Protein AF-0000000075104545 (afdb_homodimer)

InterPro domains:
  IPR007632 Anoctamin [PTHR12308] (61-708)
  IPR049452 Anoctamin, transmembrane domain [PF04547] (232-702)

Sequence (1472 aa):
MQIGALSKVEAEFDFAIILKPSRSDEQAVVGNTDRHRPSVAPPLTTNLKGFYKKNPLQGTTELLRRLHNAGLETKRIRSLDGKQLLVKVKAPQAVLEFGAEQMKLKKQRRGDLMWIEFSSSLRATFVDFDTTDDSCGVMQFLDKDKQSIVYHLLTSDDGGAGLNDHNDLFVAMVEHMMPLHKANLEHLRHSWVCYWRPPRGVASSACWVSRQVSCLGRLFGDCLTQPLDDVATYFGEKVAFYFAWVEMYTKWLVAPVVVGIFLFVQQVQSASLDQPLAPVYALFMAIWASLFLVAWRRRANSLAYRWGVLGYEEDDEVLRPAFRTSATSGLTWKRWLKYTVTWSIVVGCIALVLTIMFAAFTARDRLEDESVSIQNNVTATLQDHELTLSTLSSIHDVLTPRFWFYCLVMPMLYGLCIPVFDIAFTWVATTMTTWENHATESAHQSALILKVFPFRCIHVFATLYYYAFAAQNNLLRVAIQLATFMLSGQMWNNVVKTGLPLLRRRYQLHRKRQATSKLLETDVRHLGGGVAAGGTKGLSSVTARANHQCLRLEHATSEVWDECNMYPYDTFEDYTEMLIQFGYVSFFSIAFPLAPLLAFVNNVVSLRVDAFKLCHTTQRPRADKASGIGIWFPVLQMMSVVAVITNCLHVAFTTTQIEQYVPAISPSTKVWVVFVAEHVVVAMQLWIAFVVPAMTPDIAAKARLERAFAKRATASLVTSFHRSSCHDASDVELVIMQIGALSKVEAEFDFAIILKPSRSDEQAVVGNTDRHRPSVAPPLTTNLKGFYKKNPLQGTTELLRRLHNAGLETKRIRSLDGKQLLVKVKAPQAVLEFGAEQMKLKKQRRGDLMWIEFSSSLRATFVDFDTTDDSCGVMQFLDKDKQSIVYHLLTSDDGGAGLNDHNDLFVAMVEHMMPLHKANLEHLRHSWVCYWRPPRGVASSACWVSRQVSCLGRLFGDCLTQPLDDVATYFGEKVAFYFAWVEMYTKWLVAPVVVGIFLFVQQVQSASLDQPLAPVYALFMAIWASLFLVAWRRRANSLAYRWGVLGYEEDDEVLRPAFRTSATSGLTWKRWLKYTVTWSIVVGCIALVLTIMFAAFTARDRLEDESVSIQNNVTATLQDHELTLSTLSSIHDVLTPRFWFYCLVMPMLYGLCIPVFDIAFTWVATTMTTWENHATESAHQSALILKVFPFRCIHVFATLYYYAFAAQNNLLRVAIQLATFMLSGQMWNNVVKTGLPLLRRRYQLHRKRQATSKLLETDVRHLGGGVAAGGTKGLSSVTARANHQCLRLEHATSEVWDECNMYPYDTFEDYTEMLIQFGYVSFFSIAFPLAPLLAFVNNVVSLRVDAFKLCHTTQRPRADKASGIGIWFPVLQMMSVVAVITNCLHVAFTTTQIEQYVPAISPSTKVWVVFVAEHVVVAMQLWIAFVVPAMTPDIAAKARLERAFAKRATASLVTSFHRSSCHDASDVELVI

Radius of gyration: 41.18 Å; Cα contacts (8 Å, |Δi|>4): 1556; chains: 2; bounding box: 116×154×103 Å

Foldseek 3Di:
DPPPQPPPVNQQFWKKFKWDFDPPDPPPVPDPPPPPPDLPDPPPDPQVLVVCLVPVPSLVVLLVVLQVQLVKDWDWFAALVRRMIMITIGHDQVSLLVLQQVLQAWFAFPPLRFTGTRDPVCQVRGPQFDCPPDVVTGRDAFSQSRNQSLVCQDCPPPSHSNLFPPDSSNVRITDDMFTADHPCLVVCCCCAQVVLQDDVPPPPPDDPVVSVVSSVCRCPVCLLPGPLVSCCRHQANLVSQLLVLLSLVLVLLVVLQVVLVVLVVVCVVVVHLQDLCLLVNLLVLLVSLLVSLLVSLAVLQVVLVVSVNHPVDQVSFAWHSLFDPPPCVPPPVVLVVLVVVLVVVLVVLLVVLLVVVVVLVVVLVVVVVVLVVVVVVLVVVPVVDPVPPVSVVVVVVSVPPVVCCSVPVSVVVLVVVLVVSLVVQLVVLLVSLVVSRDTGPLVSVLSSCVRRLVSNLCSLCSVLVCCCFPVQNDLQVSQVSLVCCLVVVLVVVLCCLQVVLVVVLVVVVVVLVVVVVVVVVVVVVVVVVPVPDDDDVVVVVVVVVVVVSVSSVVSNPDCVVSQVPFAADDCSVVLSVLLSLSLSQLQNCSSPSNSSVSSSVSSSSNSSSVSCCCSPGHGSYNHDHDSHNRSSSVVSVVSSLVSLVNSLVCCLPNHCSVCVVPVPQDNVNSVVVSVVVSVVSVVVSVVVSVPRDSYDPVSVVSVVVSVVVVVVVVVVVVVVVVVVVVVVVVVVVVVD/DPPPAPPPVNQQFWKKFKWDFDPPDPPPVPDPPPPPPDLPPPPPDPQVLVVCLVPVVSLVVLLVVLQVQLVKDWDWFAALVRRMIMITIGHDQVSLLVLQQVLQAWFAFPPLRFTGTRDPVCQVRGPQFDCPPDVVTGRDAFSQSRNQSLVCQDCPPPSHSNLFPPDSSNVRITDDMFTADHPCLVVCCCCAQVVLQDDVPPPPPDDPVVSVVSSVCRCPVCLLPGPLVSCCRHQANLVSQLLVLLSLVLVLLVVLQVVLVVLVVVCVVVVHLQDLCLLVNLLVLLVSLLVSLLVSLAVLQVVLVVSVNHPVDQVSFAWHSLFDPPPCVPPPVVLVVLVVVLVVVLVVLLVVLLVVVVVLVVVLVVVVVVLVVVVVVLVVVPVVDPPPPVSVVVVVVSVPPVVCCSVPVSVVVLVVVLVVSLVVQLVVLLVSLVVSRDTGPLVSVLSSCVRRLVSNLCSLCSVLVCCCFPVQNDLQVSQVSLVCCLVVVLVVVLCCLQPVLVVVLVVVVVVLVVVVVVVVVVVVVVVVVPVPDDDDVVVVVVVVVVVVSVSSVVSNPDCVVSQVPFAADDCSVVLSVLLSLSLSQLQSCSSPSNSSVSSSVSSSSNSSSVSCCCSPGHGSYNHDHDSHNRSSSVVSVVSSLVSLVNSLVCCLPNHCSVCVVPVPQDNVNSVVVSVVVSVVSVVVSVVVSVPRDSYDPVSVVSVVVSVVVVVVVVVVVVVVVVVVVVVVVVVVVVVD

Solvent-accessible surface area (backbone atoms only — not comparable to full-atom values): 78442 Å² total; per-residue (Å²): 126,84,70,84,59,74,54,79,71,64,54,59,41,40,34,36,40,33,38,51,71,50,90,72,60,78,70,66,72,69,68,79,72,75,73,72,68,75,78,73,67,76,68,91,62,92,62,57,36,62,52,33,60,77,35,54,67,61,40,52,51,48,51,50,47,34,38,46,72,41,53,37,44,76,48,82,38,43,38,75,84,60,39,34,46,33,37,35,33,28,70,46,70,70,48,47,46,51,36,34,38,74,66,51,39,64,40,43,32,55,92,80,62,45,72,39,62,42,42,77,76,42,44,81,51,27,61,49,35,42,64,78,84,46,99,82,43,50,76,56,70,52,62,18,53,48,44,43,29,50,50,46,38,39,36,30,70,82,80,23,39,33,53,22,72,74,30,42,66,34,62,49,40,46,69,48,74,46,47,51,79,50,74,66,51,57,57,45,44,43,62,57,54,39,51,42,53,75,65,86,76,68,74,65,82,60,55,72,64,56,51,51,50,50,24,50,47,34,45,66,69,45,58,70,64,68,63,49,69,60,38,26,44,55,45,7,38,42,60,24,38,52,53,51,49,51,39,49,51,45,62,59,34,50,59,53,24,54,53,16,49,53,52,45,52,51,22,62,74,64,73,32,87,75,42,82,59,48,60,57,48,38,52,48,47,44,50,48,50,44,50,48,52,53,49,45,49,27,50,38,46,51,50,14,51,75,72,60,27,61,83,59,47,74,81,75,49,66,69,30,58,75,39,72,83,49,87,66,71,72,43,68,65,62,55,51,51,49,50,52,50,52,50,50,50,51,54,49,51,46,51,48,52,49,50,52,49,51,52,52,52,51,50,46,51,52,50,47,51,50,46,45,50,47,45,52,52,44,45,54,48,38,74,70,42,79,86,44,77,66,57,54,53,49,49,51,54,64,56,27,72,62,44,51,40,48,68,51,39,43,55,45,47,49,58,54,44,46,58,50,52,48,54,52,48,46,50,53,45,51,53,49,48,58,69,66,54,47,51,31,58,69,56,41,52,43,54,41,46,69,55,46,46,58,47,54,50,49,62,66,44,43,60,48,51,40,28,42,68,68,57,82,38,31,50,63,60,30,24,50,52,50,50,46,47,55,54,52,51,51,50,48,47,53,46,48,63,50,46,49,49,51,52,47,51,50,49,50,51,52,49,49,50,50,52,52,49,50,53,51,51,56,46,51,52,52,49,62,66,54,67,66,68,81,70,80,72,48,54,55,53,49,48,50,48,46,49,51,46,49,48,36,49,54,38,41,65,35,66,62,60,59,44,64,71,33,48,80,60,66,68,62,65,60,50,50,53,52,52,51,49,50,44,50,39,51,42,47,22,80,54,30,31,54,42,32,44,56,50,39,57,50,46,58,50,44,57,42,49,52,46,40,32,56,71,69,48,30,28,46,49,78,36,44,84,40,40,43,73,63,64,56,52,62,50,50,54,52,49,47,54,49,18,40,54,44,33,39,48,39,42,64,66,52,30,64,50,61,46,68,79,39,69,85,59,48,68,48,57,49,52,48,52,38,52,52,51,41,53,52,52,52,50,47,44,52,48,50,58,67,68,51,69,58,56,51,71,65,58,48,51,51,55,50,51,51,51,53,49,45,52,53,24,30,50,52,28,56,34,48,57,47,50,54,50,49,49,52,48,51,52,51,54,70,72,98,127,83,71,85,58,72,52,80,71,65,54,59,41,41,34,37,39,32,37,52,71,50,90,71,62,76,68,66,72,70,67,79,73,74,74,72,68,74,79,73,68,78,67,92,60,90,63,58,36,63,51,35,60,75,35,53,66,60,41,51,50,50,52,51,48,32,36,45,72,44,53,38,45,74,49,81,38,41,37,74,85,60,38,34,46,33,37,34,32,26,70,45,70,70,48,47,46,52,34,33,37,74,67,53,40,64,41,44,32,54,92,80,63,44,72,37,63,44,41,76,76,41,43,79,50,26,61,50,36,43,63,80,84,45,98,84,43,48,76,56,69,53,62,18,53,48,44,43,32,51,50,45,38,38,36,29,69,82,81,24,40,33,53,22,71,75,29,41,65,32,62,48,39,47,68,51,76,45,47,51,79,50,76,66,51,56,55,46,45,43,62,58,55,39,51,42,52,74,66,86,78,68,75,65,84,62,53,73,64,57,50,50,49,49,25,50,48,35,45,64,69,45,58,70,64,69,63,47,68,60,37,27,44,55,46,7,39,42,60,24,37,52,55,50,49,52,40,51,51,47,61,58,34,52,59,54,24,57,53,14,50,53,51,44,53,50,24,60,71,66,73,33,85,74,43,82,60,48,60,57,49,40,54,48,47,44,51,48,50,44,51,51,53,52,50,45,48,28,49,38,46,52,50,14,52,75,71,60,28,61,82,59,49,74,81,74,49,65,70,30,59,75,38,72,82,48,86,65,72,73,44,67,63,62,55,50,51,50,50,52,52,53,50,50,49,51,52,48,51,44,50,49,51,51,50,52,47,50,53,51,52,51,50,47,50,53,49,48,52,49,46,46,51,48,44,51,51,45,46,54,47,40,73,70,42,79,85,43,76,64,57,54,52,48,49,51,55,64,58,28,73,62,42,51,41,48,67,51,40,42,55,44,47,49,58,54,43,47,58,50,52,48,53,52,47,45,49,51,45,51,52,49,46,58,70,66,53,47,52,32,57,69,56,41,52,44,54,40,45,68,55,46,46,58,48,52,50,48,62,65,45,44,62,47,51,38,28,41,68,68,57,80,37,31,50,64,60,30,24,52,52,50,51,47,46,56,54,52,50,52,50,46,47,53,45,47,63,50,48,50,50,51,51,48,50,49,49,49,50,51,49,50,51,50,51,51,49,49,54,51,51,54,46,50,51,52,48,63,66,55,67,68,69,82,70,81,73,48,55,55,52,50,49,49,50,49,49,50,46,49,50,36,49,53,38,41,64,34,66,62,60,59,46,65,72,33,48,81,61,68,68,62,64,59,51,50,54,53,51,52,50,49,43,51,38,52,41,47,20,79,55,29,31,56,42,32,44,55,49,39,56,49,45,56,50,45,56,42,50,52,46,41,33,58,71,71,49,30,28,44,51,77,38,43,85,43,40,44,74,63,63,57,51,64,51,50,52,52,47,46,53,49,18,38,52,42,33,39,48,40,42,64,65,51,29,64,50,59,46,68,77,39,69,86,59,48,69,48,56,47,53,49,52,39,51,52,50,41,52,50,51,51,48,48,45,52,47,50,60,67,70,52,68,57,56,52,71,67,59,47,52,51,53,48,52,52,50,53,48,45,53,54,23,28,49,52,29,55,32,50,55,48,49,53,50,47,49,52,48,52,53,49,54,68,69,98

pLDDT: mean 75.93, std 16.52, range [18.59, 97.0]

Structure (mmCIF, N/CA/C/O backbone):
data_AF-0000000075104545-model_v1
#
loop_
_entity.id
_entity.type
_entity.pdbx_description
1 polymer 'Anoctamin transmembrane domain-containing protein'
#
loop_
_atom_site.group_PDB
_atom_site.id
_atom_site.type_symbol
_atom_site.label_atom_id
_atom_site.label_alt_id
_atom_site.label_comp_id
_atom_site.label_asym_id
_atom_site.label_entity_id
_atom_site.label_seq_id
_atom_site.pdbx_PDB_ins_code
_atom_site.Cartn_x
_atom_site.Cartn_y
_atom_site.Cartn_z
_atom_site.occupancy
_atom_site.B_iso_or_equiv
_atom_site.auth_seq_id
_atom_site.auth_comp_id
_atom_site.auth_asym_id
_atom_site.auth_atom_id
_atom_site.pdbx_PDB_model_num
ATOM 1 N N . MET A 1 1 ? -25.891 -42.719 -33.094 1 18.86 1 MET A N 1
ATOM 2 C CA . MET A 1 1 ? -26.172 -42.406 -31.703 1 18.86 1 MET A CA 1
ATOM 3 C C . MET A 1 1 ? -24.922 -41.844 -31.016 1 18.86 1 MET A C 1
ATOM 5 O O . MET A 1 1 ? -23.875 -42.5 -31 1 18.86 1 MET A O 1
ATOM 9 N N . GLN A 1 2 ? -24.672 -40.562 -31.203 1 24.91 2 GLN A N 1
ATOM 10 C CA . GLN A 1 2 ? -23.422 -39.906 -30.812 1 24.91 2 GLN A CA 1
ATOM 11 C C . GLN A 1 2 ? -23.094 -40.188 -29.344 1 24.91 2 GLN A C 1
ATOM 13 O O . GLN A 1 2 ? -23.859 -39.844 -28.453 1 24.91 2 GLN A O 1
ATOM 18 N N . ILE A 1 3 ? -22.406 -41.219 -28.984 1 28.31 3 ILE A N 1
ATOM 19 C CA . ILE A 1 3 ? -22.109 -42 -27.797 1 28.31 3 ILE A CA 1
ATOM 20 C C . ILE A 1 3 ? -21.703 -41.094 -26.656 1 28.31 3 ILE A C 1
ATOM 22 O O . ILE A 1 3 ? -22.062 -41.312 -25.5 1 28.31 3 ILE A O 1
ATOM 26 N N . GLY A 1 4 ? -20.656 -40.344 -26.797 1 32.88 4 GLY A N 1
ATOM 27 C CA . GLY A 1 4 ? -19.938 -39.719 -25.688 1 32.88 4 GLY A CA 1
ATOM 28 C C . GLY A 1 4 ? -20.703 -38.625 -25.016 1 32.88 4 GLY A C 1
ATOM 29 O O . GLY A 1 4 ? -20.109 -37.781 -24.297 1 32.88 4 GLY A O 1
ATOM 30 N N . ALA A 1 5 ? -21.766 -38.188 -25.562 1 35.06 5 ALA A N 1
ATOM 31 C CA . ALA A 1 5 ? -22.562 -37.094 -24.984 1 35.06 5 ALA A CA 1
ATOM 32 C C . ALA A 1 5 ? -23.094 -37.5 -23.609 1 35.06 5 ALA A C 1
ATOM 34 O O . ALA A 1 5 ? -23.766 -38.5 -23.453 1 35.06 5 ALA A O 1
ATOM 35 N N . LEU A 1 6 ? -22.391 -37.188 -22.516 1 40.97 6 LEU A N 1
ATOM 36 C CA . LEU A 1 6 ? -23 -37.375 -21.219 1 40.97 6 LEU A CA 1
ATOM 37 C C . LEU A 1 6 ? -24.516 -37.188 -21.297 1 40.97 6 LEU A C 1
ATOM 39 O O . LEU A 1 6 ? -25 -36.281 -21.984 1 40.97 6 LEU A O 1
ATOM 43 N N . SER A 1 7 ? -25.281 -38.25 -21.094 1 41.97 7 SER A N 1
ATOM 44 C CA . SER A 1 7 ? -26.75 -38.156 -21.062 1 41.97 7 SER A CA 1
ATOM 45 C C . SER A 1 7 ? -27.219 -36.938 -20.297 1 41.97 7 SER A C 1
ATOM 47 O O . SER A 1 7 ? -26.484 -36.406 -19.438 1 41.97 7 SER A O 1
ATOM 49 N N . LYS A 1 8 ? -28.188 -36.125 -20.797 1 49.09 8 LYS A N 1
ATOM 50 C CA . LYS A 1 8 ? -28.875 -35 -20.219 1 49.09 8 LYS A CA 1
ATOM 51 C C . LYS A 1 8 ? -29.016 -35.125 -18.703 1 49.09 8 LYS A C 1
ATOM 53 O O . LYS A 1 8 ? -28.906 -34.156 -17.969 1 49.09 8 LYS A O 1
ATOM 58 N N . VAL A 1 9 ? -29.156 -36.344 -18.281 1 49.09 9 VAL A N 1
ATOM 59 C CA . VAL A 1 9 ? -29.469 -36.594 -16.891 1 49.09 9 VAL A CA 1
ATOM 60 C C . VAL A 1 9 ? -28.188 -36.469 -16.047 1 49.09 9 VAL A C 1
ATOM 62 O O . VAL A 1 9 ? -28.234 -35.969 -14.922 1 49.09 9 VAL A O 1
ATOM 65 N N . GLU A 1 10 ? -27.125 -36.969 -16.578 1 52.72 10 GLU A N 1
ATOM 66 C CA . GLU A 1 10 ? -25.875 -36.938 -15.82 1 52.72 10 GLU A CA 1
ATOM 67 C C . GLU A 1 10 ? -25.344 -35.5 -15.688 1 52.72 10 GLU A C 1
ATOM 69 O O . GLU A 1 10 ? -24.656 -35.188 -14.711 1 52.72 10 GLU A O 1
ATOM 74 N N . ALA A 1 11 ? -25.75 -34.688 -16.594 1 61.97 11 ALA A N 1
ATOM 75 C CA . ALA A 1 11 ? -25.297 -33.281 -16.609 1 61.97 11 ALA A CA 1
ATOM 76 C C . ALA A 1 11 ? -25.969 -32.469 -15.508 1 61.97 11 ALA A C 1
ATOM 78 O O . ALA A 1 11 ? -25.594 -31.328 -15.25 1 61.97 11 ALA A O 1
ATOM 79 N N . GLU A 1 12 ? -26.734 -33.156 -14.789 1 74.5 12 GLU A N 1
ATOM 80 C CA . GLU A 1 12 ? -27.5 -32.406 -13.812 1 74.5 12 GLU A CA 1
ATOM 81 C C . GLU A 1 12 ? -26.844 -32.438 -12.438 1 74.5 12 GLU A C 1
ATOM 83 O O . GLU A 1 12 ? -27.156 -31.609 -11.578 1 74.5 12 GLU A O 1
ATOM 88 N N . PHE A 1 13 ? -25.844 -33.344 -12.328 1 84.12 13 PHE A N 1
ATOM 89 C CA . PHE A 1 13 ? -25.219 -33.438 -11.016 1 84.12 13 PHE A CA 1
ATOM 90 C C . PHE A 1 13 ? -24.016 -32.5 -10.922 1 84.12 13 PHE A C 1
ATOM 92 O O . PHE A 1 13 ? -23.312 -32.281 -11.914 1 84.12 13 PHE A O 1
ATOM 99 N N . ASP A 1 14 ? -23.859 -31.984 -9.797 1 86 14 ASP A N 1
ATOM 100 C CA . ASP A 1 14 ? -22.859 -30.922 -9.633 1 86 14 ASP A CA 1
ATOM 101 C C . ASP A 1 14 ? -21.625 -31.438 -8.906 1 86 14 ASP A C 1
ATOM 103 O O . ASP A 1 14 ? -20.516 -31 -9.172 1 86 14 ASP A O 1
ATOM 107 N N . PHE A 1 15 ? -21.734 -32.406 -7.965 1 90.88 15 PHE A N 1
ATOM 108 C CA . PHE A 1 15 ? -20.609 -32.844 -7.148 1 90.88 15 PHE A CA 1
ATOM 109 C C . PHE A 1 15 ? -20.609 -34.344 -7.012 1 90.88 15 PHE A C 1
ATOM 111 O O . PHE A 1 15 ? -21.672 -35 -7.109 1 90.88 15 PHE A O 1
ATOM 118 N N . ALA A 1 16 ? -19.469 -34.906 -6.836 1 90.38 16 ALA A N 1
ATOM 119 C CA . ALA A 1 16 ? -19.297 -36.312 -6.566 1 90.38 16 ALA A CA 1
ATOM 120 C C . ALA A 1 16 ? -18.5 -36.531 -5.289 1 90.38 16 ALA A C 1
ATOM 122 O O . ALA A 1 16 ? -17.5 -35.844 -5.043 1 90.38 16 ALA A O 1
ATOM 123 N N . ILE A 1 17 ? -18.984 -37.375 -4.441 1 91.19 17 ILE A N 1
ATOM 124 C CA . ILE A 1 17 ? -18.312 -37.75 -3.201 1 91.19 17 ILE A CA 1
ATOM 125 C C . ILE A 1 17 ? -17.859 -39.188 -3.289 1 91.19 17 ILE A C 1
ATOM 127 O O . ILE A 1 17 ? -18.672 -40.094 -3.465 1 91.19 17 ILE A O 1
ATOM 131 N N . ILE A 1 18 ? -16.641 -39.438 -3.189 1 90.31 18 ILE A N 1
ATOM 132 C CA . ILE A 1 18 ? -16.094 -40.781 -3.236 1 90.31 18 ILE A CA 1
ATOM 133 C C . ILE A 1 18 ? -15.844 -41.281 -1.816 1 90.31 18 ILE A C 1
ATOM 135 O O . ILE A 1 18 ? -15.188 -40.594 -1.016 1 90.31 18 ILE A O 1
ATOM 139 N N . LEU A 1 19 ? -16.375 -42.344 -1.515 1 89.38 19 LEU A N 1
ATOM 140 C CA . LEU A 1 19 ? -16.203 -42.938 -0.196 1 89.38 19 LEU A CA 1
ATOM 141 C C . LEU A 1 19 ? -15.016 -43.906 -0.179 1 89.38 19 LEU A C 1
ATOM 143 O O . LEU A 1 19 ? -14.625 -44.406 -1.223 1 89.38 19 LEU A O 1
ATOM 147 N N . LYS A 1 20 ? -14.406 -44.125 0.978 1 87.88 20 LYS A N 1
ATOM 148 C CA . LYS A 1 20 ? -13.297 -45.062 1.144 1 87.88 20 LYS A CA 1
ATOM 149 C C . LYS A 1 20 ? -13.742 -46.5 0.918 1 87.88 20 LYS A C 1
ATOM 151 O O . LYS A 1 20 ? -14.891 -46.844 1.193 1 87.88 20 LYS A O 1
ATOM 156 N N . PRO A 1 21 ? -12.914 -47.312 0.293 1 83 21 PRO A N 1
ATOM 157 C CA . PRO A 1 21 ? -13.289 -48.688 -0.01 1 83 21 PRO A CA 1
ATOM 158 C C . PRO A 1 21 ? -13.57 -49.5 1.244 1 83 21 PRO A C 1
ATOM 160 O O . PRO A 1 21 ? -12.914 -49.312 2.271 1 83 21 PRO A O 1
ATOM 163 N N . SER A 1 22 ? -14.766 -50.156 1.356 1 73.69 22 SER A N 1
ATOM 164 C CA . SER A 1 22 ? -15.117 -51.062 2.451 1 73.69 22 SER A CA 1
ATOM 165 C C . SER A 1 22 ? -15.094 -52.531 1.999 1 73.69 22 SER A C 1
ATOM 167 O O . SER A 1 22 ? -15.422 -52.812 0.851 1 73.69 22 SER A O 1
ATOM 169 N N . ARG A 1 23 ? -14.383 -53.562 2.629 1 59.75 23 ARG A N 1
ATOM 170 C CA . ARG A 1 23 ? -14.273 -55 2.361 1 59.75 23 ARG A CA 1
ATOM 171 C C . ARG A 1 23 ? -15.641 -55.656 2.338 1 59.75 23 ARG A C 1
ATOM 173 O O . ARG A 1 23 ? -15.844 -56.656 1.655 1 59.75 23 ARG A O 1
ATOM 180 N N . SER A 1 24 ? -16.609 -55.219 3.176 1 51.06 24 SER A N 1
ATOM 181 C CA . SER A 1 24 ? -17.672 -56.156 3.543 1 51.06 24 SER A CA 1
ATOM 182 C C . SER A 1 24 ? -18.781 -56.156 2.506 1 51.06 24 SER A C 1
ATOM 184 O O . SER A 1 24 ? -19.766 -56.906 2.639 1 51.06 24 SER A O 1
ATOM 186 N N . ASP A 1 25 ? -18.922 -55.344 1.574 1 46.84 25 ASP A N 1
ATOM 187 C CA . ASP A 1 25 ? -20.297 -55.25 1.091 1 46.84 25 ASP A CA 1
ATOM 188 C C . ASP A 1 25 ? -20.625 -56.375 0.113 1 46.84 25 ASP A C 1
ATOM 190 O O . ASP A 1 25 ? -21.641 -56.312 -0.593 1 46.84 25 ASP A O 1
ATOM 194 N N . GLU A 1 26 ? -19.844 -57.312 -0.221 1 42.25 26 GLU A N 1
ATOM 195 C CA . GLU A 1 26 ? -20.359 -58.281 -1.174 1 42.25 26 GLU A CA 1
ATOM 196 C C . GLU A 1 26 ? -21.75 -58.75 -0.783 1 42.25 26 GLU A C 1
ATOM 198 O O . GLU A 1 26 ? -22.609 -58.969 -1.647 1 42.25 26 GLU A O 1
ATOM 203 N N . GLN A 1 27 ? -21.969 -59.25 0.56 1 39.41 27 GLN A N 1
ATOM 204 C CA . GLN A 1 27 ? -23.109 -60.125 0.887 1 39.41 27 GLN A CA 1
ATOM 205 C C . GLN A 1 27 ? -24.391 -59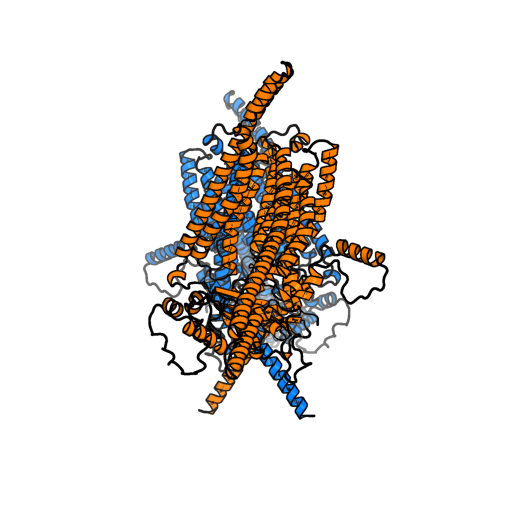.281 1.024 1 39.41 27 GLN A C 1
ATOM 207 O O . GLN A 1 27 ? -25.484 -59.844 1.111 1 39.41 27 GLN A O 1
ATOM 212 N N . ALA A 1 28 ? -24.328 -58 1.337 1 38.56 28 ALA A N 1
ATOM 213 C CA . ALA A 1 28 ? -25.562 -57.312 1.736 1 38.56 28 ALA A CA 1
ATOM 214 C C . ALA A 1 28 ? -26.453 -57.031 0.525 1 38.56 28 ALA A C 1
ATOM 216 O O . ALA A 1 28 ? -27.578 -56.562 0.672 1 38.56 28 ALA A O 1
ATOM 217 N N . VAL A 1 29 ? -25.969 -56.906 -0.677 1 37.66 29 VAL A N 1
ATOM 218 C CA . VAL A 1 29 ? -26.938 -56.562 -1.72 1 37.66 29 VAL A CA 1
ATOM 219 C C . VAL A 1 29 ? -27.891 -57.75 -1.933 1 37.66 29 VAL A C 1
ATOM 221 O O . VAL A 1 29 ? -28.953 -57.562 -2.537 1 37.66 29 VAL A O 1
ATOM 224 N N . VAL A 1 30 ? -27.484 -59 -1.765 1 34.56 30 VAL A N 1
ATOM 225 C CA . VAL A 1 30 ? -28.391 -60.031 -2.273 1 34.56 30 VAL A CA 1
ATOM 226 C C . VAL A 1 30 ? -29.672 -60.031 -1.438 1 34.56 30 VAL A C 1
ATOM 228 O O . VAL A 1 30 ? -30.734 -60.438 -1.926 1 34.56 30 VAL A O 1
ATOM 231 N N . GLY A 1 31 ? -29.641 -60.188 0.007 1 32.22 31 GLY A N 1
ATOM 232 C CA . GLY A 1 31 ? -30.906 -60.469 0.662 1 32.22 31 GLY A CA 1
ATOM 233 C C . GLY A 1 31 ? -31.859 -59.281 0.663 1 32.22 31 GLY A C 1
ATOM 234 O O . GLY A 1 31 ? -31.469 -58.156 1.035 1 32.22 31 GLY A O 1
ATOM 235 N N . ASN A 1 32 ? -32.844 -59.125 -0.246 1 32.28 32 ASN A N 1
ATOM 236 C CA . ASN A 1 32 ? -34 -58.25 -0.445 1 32.28 32 ASN A CA 1
ATOM 237 C C . ASN A 1 32 ? -34.688 -57.906 0.88 1 32.28 32 ASN A C 1
ATOM 239 O O . ASN A 1 32 ? -35.781 -57.344 0.896 1 32.28 32 ASN A O 1
ATOM 243 N N . THR A 1 33 ? -34.656 -58.844 1.939 1 31.97 33 THR A N 1
ATOM 244 C CA . THR A 1 33 ? -35.594 -58.625 3.035 1 31.97 33 THR A CA 1
ATOM 245 C C . THR A 1 33 ? -35.25 -57.312 3.764 1 31.97 33 THR A C 1
ATOM 247 O O . THR A 1 33 ? -34.094 -57.125 4.164 1 31.97 33 THR A O 1
ATOM 250 N N . ASP A 1 34 ? -35.969 -56.25 3.541 1 34.16 34 ASP A N 1
ATOM 251 C CA . ASP A 1 34 ? -36.156 -54.938 4.164 1 34.16 34 ASP A CA 1
ATOM 252 C C . ASP A 1 34 ? -36.031 -55.031 5.684 1 34.16 34 ASP A C 1
ATOM 254 O O . ASP A 1 34 ? -36.531 -54.188 6.41 1 34.16 34 ASP A O 1
ATOM 258 N N . ARG A 1 35 ? -35.812 -56.281 6.242 1 33.75 35 ARG A N 1
ATOM 259 C CA . ARG A 1 35 ? -35.906 -56.156 7.691 1 33.75 35 ARG A CA 1
ATOM 260 C C . ARG A 1 35 ? -34.938 -55.125 8.234 1 33.75 35 ARG A C 1
ATOM 262 O O . ARG A 1 35 ? -33.75 -55.188 8 1 33.75 35 ARG A O 1
ATOM 269 N N . HIS A 1 36 ? -35.531 -53.875 8.578 1 34.88 36 HIS A N 1
ATOM 270 C CA . HIS A 1 36 ? -35.062 -52.719 9.305 1 34.88 36 HIS A CA 1
ATOM 271 C C . HIS A 1 36 ? -34.156 -53.125 10.469 1 34.88 36 HIS A C 1
ATOM 273 O O . HIS A 1 36 ? -34.625 -53.656 11.469 1 34.88 36 HIS A O 1
ATOM 279 N N . ARG A 1 37 ? -33.094 -53.812 10.305 1 35.91 37 ARG A N 1
ATOM 280 C CA . ARG A 1 37 ? -32.312 -53.844 11.547 1 35.91 37 ARG A CA 1
ATOM 281 C C . ARG A 1 37 ? -32.312 -52.5 12.234 1 35.91 37 ARG A C 1
ATOM 283 O O . ARG A 1 37 ? -32.156 -51.469 11.578 1 35.91 37 ARG A O 1
ATOM 290 N N . PRO A 1 38 ? -32.906 -52.375 13.414 1 35.72 38 PRO A N 1
ATOM 291 C CA . PRO A 1 38 ? -33 -51.125 14.172 1 35.72 38 PRO A CA 1
ATOM 292 C C . PRO A 1 38 ? -31.719 -50.312 14.148 1 35.72 38 PRO A C 1
ATOM 294 O O . PRO A 1 38 ? -30.625 -50.875 14.102 1 35.72 38 PRO A O 1
ATOM 297 N N . SER A 1 39 ? -31.688 -49.125 13.461 1 41.03 39 SER A N 1
ATOM 298 C CA . SER A 1 39 ? -30.672 -48.094 13.516 1 41.03 39 SER A CA 1
ATOM 299 C C . SER A 1 39 ? -29.953 -48.094 14.859 1 41.03 39 SER A C 1
ATOM 301 O O . SER A 1 39 ? -30.578 -47.906 15.906 1 41.03 39 SER A O 1
ATOM 303 N N . VAL A 1 40 ? -29.156 -49.094 15.133 1 41.22 40 VAL A N 1
ATOM 304 C CA . VAL A 1 40 ? -28.391 -48.938 16.375 1 41.22 40 VAL A CA 1
ATOM 305 C C . VAL A 1 40 ? -27.906 -47.5 16.484 1 41.22 40 VAL A C 1
ATOM 307 O O . VAL A 1 40 ? -27.266 -46.969 15.57 1 41.22 40 VAL A O 1
ATOM 310 N N . ALA A 1 41 ? -28.609 -46.625 17.141 1 46.81 41 ALA A N 1
ATOM 311 C CA . ALA A 1 41 ? -28.219 -45.281 17.5 1 46.81 41 ALA A CA 1
ATOM 312 C C . ALA A 1 41 ? -26.734 -45.219 17.844 1 46.81 41 ALA A C 1
ATOM 314 O O . ALA A 1 41 ? -26.188 -46.125 18.453 1 46.81 41 ALA A O 1
ATOM 315 N N . PRO A 1 42 ? -25.875 -44.469 17.062 1 53.66 42 PRO A N 1
ATOM 316 C CA . PRO A 1 42 ? -24.469 -44.312 17.453 1 53.66 42 PRO A CA 1
ATOM 317 C C . PRO A 1 42 ? -24.281 -44.219 18.969 1 53.66 42 PRO A C 1
ATOM 319 O O . PRO A 1 42 ? -25.109 -43.594 19.656 1 53.66 42 PRO A O 1
ATOM 322 N N . PRO A 1 43 ? -23.75 -45.219 19.578 1 48.34 43 PRO A N 1
ATOM 323 C CA . PRO A 1 43 ? -23.5 -45 21.016 1 48.34 43 PRO A CA 1
ATOM 324 C C . PRO A 1 43 ? -22.922 -43.625 21.312 1 48.34 43 PRO A C 1
ATOM 326 O O . PRO A 1 43 ? -22.328 -43 20.453 1 48.34 43 PRO A O 1
ATOM 329 N N . LEU A 1 44 ? -23.516 -42.938 22.297 1 47.03 44 LEU A N 1
ATOM 330 C CA . LEU A 1 44 ? -22.984 -41.719 22.891 1 47.03 44 LEU A CA 1
ATOM 331 C C . LEU A 1 44 ? -21.469 -41.781 23.031 1 47.03 44 LEU A C 1
ATOM 333 O O . LEU A 1 44 ? -20.906 -41.25 23.984 1 47.03 44 LEU A O 1
ATOM 337 N N . THR A 1 45 ? -20.75 -42.719 22.484 1 50.12 45 THR A N 1
ATOM 338 C CA . THR A 1 45 ? -19.344 -42.844 22.812 1 50.12 45 THR A CA 1
ATOM 339 C C . THR A 1 45 ? -18.531 -41.75 22.141 1 50.12 45 THR A C 1
ATOM 341 O O . THR A 1 45 ? -18.938 -41.219 21.109 1 50.12 45 THR A O 1
ATOM 344 N N . THR A 1 46 ? -17.484 -41.156 22.734 1 60 46 THR A N 1
ATOM 345 C CA . THR A 1 46 ? -16.5 -40.094 22.578 1 60 46 THR A CA 1
ATOM 346 C C . THR A 1 46 ? -15.734 -40.25 21.266 1 60 46 THR A C 1
ATOM 348 O O . THR A 1 46 ? -15.281 -39.281 20.672 1 60 46 THR A O 1
ATOM 351 N N . ASN A 1 47 ? -15.438 -41.5 20.688 1 68.12 47 ASN A N 1
ATOM 352 C CA . ASN A 1 47 ? -14.594 -41.625 19.5 1 68.12 47 ASN A CA 1
ATOM 353 C C . ASN A 1 47 ? -15.414 -41.969 18.266 1 68.12 47 ASN A C 1
ATOM 355 O O . ASN A 1 47 ? -15.414 -43.125 17.828 1 68.12 47 ASN A O 1
ATOM 359 N N . LEU A 1 48 ? -16.219 -41.219 17.656 1 76.5 48 LEU A N 1
ATOM 360 C CA . LEU A 1 48 ? -17.125 -41.406 16.531 1 76.5 48 LEU A CA 1
ATOM 361 C C . LEU A 1 48 ? -16.344 -41.781 15.273 1 76.5 48 LEU A C 1
ATOM 363 O O . LEU A 1 48 ? -16.859 -42.5 14.406 1 76.5 48 LEU A O 1
ATOM 367 N N . LYS A 1 49 ? -15.188 -41.5 15.195 1 81.25 49 LYS A N 1
ATOM 368 C CA . LYS A 1 49 ? -14.359 -41.844 14.039 1 81.25 49 LYS A CA 1
ATOM 369 C C . LYS A 1 49 ? -14.164 -43.375 13.938 1 81.25 49 LYS A C 1
ATOM 371 O O . LYS A 1 49 ? -14.336 -43.969 12.867 1 81.25 49 LYS A O 1
ATOM 376 N N . GLY A 1 50 ? -13.789 -43.938 15.008 1 77.62 50 GLY A N 1
ATOM 377 C CA . GLY A 1 50 ? -13.57 -45.375 15.047 1 77.62 50 GLY A CA 1
ATOM 378 C C . GLY A 1 50 ? -14.844 -46.156 14.82 1 77.62 50 GLY A C 1
ATOM 379 O O . GLY A 1 50 ? -14.812 -47.219 14.164 1 77.62 50 GLY A O 1
ATOM 380 N N . PHE A 1 51 ? -15.844 -45.594 15.25 1 79 51 PHE A N 1
ATOM 381 C CA . PHE A 1 51 ? -17.125 -46.25 15.102 1 79 51 PHE A CA 1
ATOM 382 C C . PHE A 1 51 ? -17.516 -46.375 13.633 1 79 51 PHE A C 1
ATOM 384 O O . PHE A 1 51 ? -17.906 -47.469 13.172 1 79 51 PHE A O 1
ATOM 391 N N . TYR A 1 52 ? -17.406 -45.406 12.898 1 84.12 52 TYR A N 1
ATOM 392 C CA . TYR A 1 52 ? -17.828 -45.375 11.508 1 84.12 52 TYR A CA 1
ATOM 393 C C . TYR A 1 52 ? -16.875 -46.188 10.641 1 84.12 52 TYR A C 1
ATOM 395 O O . TYR A 1 52 ? -17.281 -46.75 9.617 1 84.12 52 TYR A O 1
ATOM 403 N N . LYS A 1 53 ? -15.672 -46.25 11.055 1 83 53 LYS A N 1
ATOM 404 C CA . LYS A 1 53 ? -14.703 -47.062 10.32 1 83 53 LYS A CA 1
ATOM 405 C C . LYS A 1 53 ? -15.031 -48.562 10.43 1 83 53 LYS A C 1
ATOM 407 O O . LYS A 1 53 ? -14.852 -49.312 9.469 1 83 53 LYS A O 1
ATOM 412 N N . LYS A 1 54 ? -15.586 -48.938 11.586 1 79.5 54 LYS A N 1
ATOM 413 C CA . LYS A 1 54 ? -15.898 -50.344 11.844 1 79.5 54 LYS A CA 1
ATOM 414 C C . LYS A 1 54 ? -17.266 -50.719 11.266 1 79.5 54 LYS A C 1
ATOM 416 O O . LYS A 1 54 ? -17.5 -51.875 10.938 1 79.5 54 LYS A O 1
ATOM 421 N N . ASN A 1 55 ? -18.094 -49.656 11.172 1 80.62 55 ASN A N 1
ATOM 422 C CA . ASN A 1 55 ? -19.438 -49.875 10.617 1 80.62 55 ASN A CA 1
ATOM 423 C C . ASN A 1 55 ? -19.688 -49.031 9.398 1 80.62 55 ASN A C 1
ATOM 425 O O . ASN A 1 55 ? -20.453 -48.062 9.461 1 80.62 55 ASN A O 1
ATOM 429 N N . PRO A 1 56 ? -19.125 -49.375 8.258 1 83.25 56 PRO A N 1
ATOM 430 C CA . PRO A 1 56 ? -19.203 -48.531 7.062 1 83.25 56 PRO A CA 1
ATOM 431 C C . PRO A 1 56 ? -20.641 -48.344 6.562 1 83.25 56 PRO A C 1
ATOM 433 O O . PRO A 1 56 ? -20.969 -47.312 5.973 1 83.25 56 PRO A O 1
ATOM 436 N N . LEU A 1 57 ? -21.531 -49.281 6.816 1 82.69 57 LEU A N 1
ATOM 437 C CA . LEU A 1 57 ? -22.906 -49.188 6.348 1 82.69 57 LEU A CA 1
ATOM 438 C C . LEU A 1 57 ? -23.656 -48.094 7.121 1 82.69 57 LEU A C 1
ATOM 440 O O . LEU A 1 57 ? -24.422 -47.312 6.535 1 82.69 57 LEU A O 1
ATOM 444 N N . GLN A 1 58 ? -23.406 -48.094 8.32 1 83.81 58 GLN A N 1
ATOM 445 C CA . GLN A 1 58 ? -24.047 -47.062 9.125 1 83.81 58 GLN A CA 1
ATOM 446 C C . GLN A 1 58 ? -23.5 -45.656 8.781 1 83.81 58 GLN A C 1
ATOM 448 O O . GLN A 1 58 ? -24.219 -44.688 8.82 1 83.81 58 GLN A O 1
ATOM 453 N N . GLY A 1 59 ? -22.266 -45.688 8.508 1 86.44 59 GLY A N 1
ATOM 454 C CA . GLY A 1 59 ? -21.672 -44.438 8.102 1 86.44 59 GLY A CA 1
ATOM 455 C C . GLY A 1 59 ? -22.234 -43.875 6.805 1 86.44 59 GLY A C 1
ATOM 456 O O . GLY A 1 59 ? -22.5 -42.688 6.688 1 86.44 59 GLY A O 1
ATOM 457 N N . THR A 1 60 ? -22.453 -44.781 5.879 1 87.81 60 THR A N 1
ATOM 458 C CA . THR A 1 60 ? -23 -44.375 4.594 1 87.81 60 THR A CA 1
ATOM 459 C C . THR A 1 60 ? -24.438 -43.875 4.758 1 87.81 60 THR A C 1
ATOM 461 O O . THR A 1 60 ? -24.859 -42.906 4.125 1 87.81 60 THR A O 1
ATOM 464 N N . THR A 1 61 ? -25.156 -44.531 5.598 1 87.06 61 THR A N 1
ATOM 465 C CA . THR A 1 61 ? -26.547 -44.125 5.816 1 87.06 61 THR A CA 1
ATOM 466 C C . THR A 1 61 ? -26.625 -42.781 6.512 1 87.06 61 THR A C 1
ATOM 468 O O . THR A 1 61 ? -27.5 -41.969 6.199 1 87.06 61 THR A O 1
ATOM 471 N N . GLU A 1 62 ? -25.719 -42.625 7.367 1 88.56 62 GLU A N 1
ATOM 472 C CA . GLU A 1 62 ? -25.703 -41.312 8.047 1 88.56 62 GLU A CA 1
ATOM 473 C C . GLU A 1 62 ? -25.297 -40.188 7.094 1 88.56 62 GLU A C 1
ATOM 475 O O . GLU A 1 62 ? -25.828 -39.094 7.156 1 88.56 62 GLU A O 1
ATOM 480 N N . LEU A 1 63 ? -24.391 -40.469 6.305 1 90.44 63 LEU A N 1
ATOM 481 C CA . LEU A 1 63 ? -23.953 -39.5 5.312 1 90.44 63 LEU A CA 1
ATOM 482 C C . LEU A 1 63 ? -25.094 -39.125 4.375 1 90.44 63 LEU A C 1
ATOM 484 O O . LEU A 1 63 ? -25.328 -37.938 4.113 1 90.44 63 LEU A O 1
ATOM 488 N N . LEU A 1 64 ? -25.812 -40.094 3.955 1 90.06 64 LEU A N 1
ATOM 489 C CA . LEU A 1 64 ? -26.938 -39.844 3.051 1 90.06 64 LEU A CA 1
ATOM 490 C C . LEU A 1 64 ? -28.062 -39.094 3.76 1 90.06 64 LEU A C 1
ATOM 492 O O . LEU A 1 64 ? -28.719 -38.25 3.16 1 90.06 64 LEU A O 1
ATOM 496 N N . ARG A 1 65 ? -28.188 -39.406 4.969 1 88.94 65 ARG A N 1
ATOM 497 C CA . ARG A 1 65 ? -29.203 -38.688 5.75 1 88.94 65 ARG A CA 1
ATOM 498 C C . ARG A 1 65 ? -28.875 -37.219 5.883 1 88.94 65 ARG A C 1
ATOM 500 O O . ARG A 1 65 ? -29.75 -36.375 5.723 1 88.94 65 ARG A O 1
ATOM 507 N N . ARG A 1 66 ? -27.703 -36.969 6.098 1 89.81 66 ARG A N 1
ATOM 508 C CA . ARG A 1 66 ? -27.266 -35.562 6.246 1 89.81 66 ARG A CA 1
ATOM 509 C C . ARG A 1 66 ? -27.406 -34.812 4.93 1 89.81 66 ARG A C 1
ATOM 511 O O . ARG A 1 66 ? -27.781 -33.625 4.926 1 89.81 66 ARG A O 1
ATOM 518 N N . LEU A 1 67 ? -27.125 -35.469 3.881 1 92.38 67 LEU A N 1
ATOM 519 C CA . LEU A 1 67 ? -27.234 -34.844 2.57 1 92.38 67 LEU A CA 1
ATOM 520 C C . LEU A 1 67 ? -28.688 -34.562 2.225 1 92.38 67 LEU A C 1
ATOM 522 O O . LEU A 1 67 ? -29.016 -33.5 1.7 1 92.38 67 LEU A O 1
ATOM 526 N N . HIS A 1 68 ? -29.516 -35.5 2.609 1 89.69 68 HIS A N 1
ATOM 527 C CA . HIS A 1 68 ? -30.938 -35.312 2.322 1 89.69 68 HIS A CA 1
ATOM 528 C C . HIS A 1 68 ? -31.562 -34.25 3.229 1 89.69 68 HIS A C 1
ATOM 530 O O . HIS A 1 68 ? -32.469 -33.531 2.812 1 89.69 68 HIS A O 1
ATOM 536 N N . ASN A 1 69 ? -31.047 -34.188 4.391 1 88.5 69 ASN A N 1
ATOM 537 C CA . ASN A 1 69 ? -31.547 -33.156 5.312 1 88.5 69 ASN A CA 1
ATOM 538 C C . ASN A 1 69 ? -31.156 -31.75 4.848 1 88.5 69 ASN A C 1
ATOM 540 O O . ASN A 1 69 ? -31.859 -30.781 5.152 1 88.5 69 ASN A O 1
ATOM 544 N N . ALA A 1 70 ? -30.141 -31.688 4.145 1 90 70 ALA A N 1
ATOM 545 C CA . ALA A 1 70 ? -29.703 -30.406 3.59 1 90 70 ALA A CA 1
ATOM 546 C C . ALA A 1 70 ? -30.469 -30.078 2.311 1 90 70 ALA A C 1
ATOM 548 O O . ALA A 1 70 ? -30.312 -29 1.74 1 90 70 ALA A O 1
ATOM 549 N N . GLY A 1 71 ? -31.297 -30.938 1.847 1 88.12 71 GLY A N 1
ATOM 550 C CA . GLY A 1 71 ? -32.125 -30.719 0.689 1 88.12 71 GLY A CA 1
ATOM 551 C C . GLY A 1 71 ? -31.5 -31.141 -0.618 1 88.12 71 GLY A C 1
ATOM 552 O O . GLY A 1 71 ? -31.938 -30.734 -1.694 1 88.12 71 GLY A O 1
ATOM 553 N N . LEU A 1 72 ? -30.469 -31.906 -0.531 1 91.94 72 LEU A N 1
ATOM 554 C CA . LEU A 1 72 ? -29.734 -32.281 -1.732 1 91.94 72 LEU A CA 1
ATOM 555 C C . LEU A 1 72 ? -30.234 -33.656 -2.248 1 91.94 72 LEU A C 1
ATOM 557 O O . LEU A 1 72 ? -30.703 -34.469 -1.47 1 91.94 72 LEU A O 1
ATOM 561 N N . GLU A 1 73 ? -30.188 -33.75 -3.525 1 91.81 73 GLU A N 1
ATOM 562 C CA . GLU A 1 73 ? -30.531 -35.031 -4.16 1 91.81 73 GLU A CA 1
ATOM 563 C C . GLU A 1 73 ? -29.281 -35.875 -4.453 1 91.81 73 GLU A C 1
ATOM 565 O O . GLU A 1 73 ? -28.25 -35.312 -4.852 1 91.81 73 GLU A O 1
ATOM 570 N N . THR A 1 74 ? -29.359 -37.156 -4.195 1 91.5 74 THR A N 1
ATOM 571 C CA . THR A 1 74 ? -28.172 -38 -4.328 1 91.5 74 THR A CA 1
ATOM 572 C C . THR A 1 74 ? -28.469 -39.188 -5.215 1 91.5 74 THR A C 1
ATOM 574 O O . THR A 1 74 ? -29.625 -39.625 -5.336 1 91.5 74 THR A O 1
ATOM 577 N N . LYS A 1 75 ? -27.531 -39.594 -5.992 1 87.88 75 LYS A N 1
ATOM 578 C CA . LYS A 1 75 ? -27.516 -40.812 -6.758 1 87.88 75 LYS A CA 1
ATOM 579 C C . LYS A 1 75 ? -26.266 -41.625 -6.477 1 87.88 75 LYS A C 1
ATOM 581 O O . LYS A 1 75 ? -25.156 -41.125 -6.535 1 87.88 75 LYS A O 1
ATOM 586 N N . ARG A 1 76 ? -26.422 -42.938 -6.141 1 87.94 76 ARG A N 1
ATOM 587 C CA . ARG A 1 76 ? -25.297 -43.781 -5.781 1 87.94 76 ARG A CA 1
ATOM 588 C C . ARG A 1 76 ? -24.844 -44.625 -6.977 1 87.94 76 ARG A C 1
ATOM 590 O O . ARG A 1 76 ? -25.672 -45.125 -7.727 1 87.94 76 ARG A O 1
ATOM 597 N N . ILE A 1 77 ? -23.5 -44.531 -7.191 1 85.12 77 ILE A N 1
ATOM 598 C CA . ILE A 1 77 ? -22.906 -45.375 -8.234 1 85.12 77 ILE A CA 1
ATOM 599 C C . ILE A 1 77 ? -21.797 -46.219 -7.645 1 85.12 77 ILE A C 1
ATOM 601 O O . ILE A 1 77 ? -20.969 -45.719 -6.875 1 85.12 77 ILE A O 1
ATOM 605 N N . ARG A 1 78 ? -21.812 -47.5 -7.953 1 82.56 78 ARG A N 1
ATOM 606 C CA . ARG A 1 78 ? -20.797 -48.406 -7.438 1 82.56 78 ARG A CA 1
ATOM 607 C C . ARG A 1 78 ? -19.719 -48.656 -8.484 1 82.56 78 ARG A C 1
ATOM 609 O O . ARG A 1 78 ? -19.969 -48.562 -9.688 1 82.56 78 ARG A O 1
ATOM 616 N N . SER A 1 79 ? -18.562 -48.938 -8.016 1 80.06 79 SER A N 1
ATOM 617 C CA . SER A 1 79 ? -17.438 -49.25 -8.891 1 80.06 79 SER A CA 1
ATOM 618 C C . SER A 1 79 ? -17.547 -50.656 -9.477 1 80.06 79 SER A C 1
ATOM 620 O O . SER A 1 79 ? -18.406 -51.438 -9.047 1 80.06 79 SER A O 1
ATOM 622 N N . LEU A 1 80 ? -16.688 -50.875 -10.453 1 72.31 80 LEU A N 1
ATOM 623 C CA . LEU A 1 80 ? -16.688 -52.188 -11.117 1 72.31 80 LEU A CA 1
ATOM 624 C C . LEU A 1 80 ? -16.344 -53.312 -10.125 1 72.31 80 LEU A C 1
ATOM 626 O O . LEU A 1 80 ? -16.953 -54.375 -10.164 1 72.31 80 LEU A O 1
ATOM 630 N N . ASP A 1 81 ? -15.344 -52.938 -9.18 1 69.06 81 ASP A N 1
ATOM 631 C CA . ASP A 1 81 ? -14.922 -53.938 -8.219 1 69.06 81 ASP A CA 1
ATOM 632 C C . ASP A 1 81 ? -15.883 -54 -7.027 1 69.06 81 ASP A C 1
ATOM 634 O O . ASP A 1 81 ? -15.805 -54.938 -6.207 1 69.06 81 ASP A O 1
ATOM 638 N N . GLY A 1 82 ? -16.938 -53.125 -7.008 1 69 82 GLY A N 1
ATOM 639 C CA . GLY A 1 82 ? -17.953 -53.125 -5.965 1 69 82 GLY A CA 1
ATOM 640 C C . GLY A 1 82 ? -17.422 -52.625 -4.621 1 69 82 GLY A C 1
ATOM 641 O O . GLY A 1 82 ? -18.188 -52.531 -3.652 1 69 82 GLY A O 1
ATOM 642 N N . LYS A 1 83 ? -16.188 -52.281 -4.559 1 74.31 83 LYS A N 1
ATOM 643 C CA . LYS A 1 83 ? -15.586 -51.938 -3.268 1 74.31 83 LYS A CA 1
ATOM 644 C C . LYS A 1 83 ? -15.758 -50.469 -2.939 1 74.31 83 LYS A C 1
ATOM 646 O O . LYS A 1 83 ? -15.789 -50.094 -1.768 1 74.31 83 LYS A O 1
ATOM 651 N N . GLN A 1 84 ? -15.898 -49.75 -3.994 1 82.75 84 GLN A N 1
ATOM 652 C CA . GLN A 1 84 ? -15.984 -48.312 -3.729 1 82.75 84 GLN A CA 1
ATOM 653 C C . GLN A 1 84 ? -17.328 -47.75 -4.172 1 82.75 84 GLN A C 1
ATOM 655 O O . GLN A 1 84 ? -17.906 -48.188 -5.168 1 82.75 84 GLN A O 1
ATOM 660 N N . LEU A 1 85 ? -17.859 -46.875 -3.326 1 86.06 85 LEU A N 1
ATOM 661 C CA . LEU A 1 85 ? -19.125 -46.219 -3.6 1 86.06 85 LEU A CA 1
ATOM 662 C C . LEU A 1 85 ? -18.922 -44.75 -3.902 1 86.06 85 LEU A C 1
ATOM 664 O O . LEU A 1 85 ? -18.109 -44.094 -3.26 1 86.06 85 LEU A O 1
ATOM 668 N N . LEU A 1 86 ? -19.547 -44.312 -4.969 1 89.38 86 LEU A N 1
ATOM 669 C CA . LEU A 1 86 ? -19.531 -42.906 -5.355 1 89.38 86 LEU A CA 1
ATOM 670 C C . LEU A 1 86 ? -20.938 -42.312 -5.281 1 89.38 86 LEU A C 1
ATOM 672 O O . LEU A 1 86 ? -21.906 -42.906 -5.746 1 89.38 86 LEU A O 1
ATOM 676 N N . VAL A 1 87 ? -21.016 -41.188 -4.598 1 90.5 87 VAL A N 1
ATOM 677 C CA . VAL A 1 87 ? -22.297 -40.531 -4.445 1 90.5 87 VAL A CA 1
ATOM 678 C C . VAL A 1 87 ? -22.312 -39.25 -5.258 1 90.5 87 VAL A C 1
ATOM 680 O O . VAL A 1 87 ? -21.484 -38.344 -5.035 1 90.5 87 VAL A O 1
ATOM 683 N N . LYS A 1 88 ? -23.203 -39.156 -6.191 1 91.5 88 LYS A N 1
ATOM 684 C CA . LYS A 1 88 ? -23.406 -37.938 -6.941 1 91.5 88 LYS A CA 1
ATOM 685 C C . LYS A 1 88 ? -24.438 -37.031 -6.254 1 91.5 88 LYS A C 1
ATOM 687 O O . LYS A 1 88 ? -25.438 -37.531 -5.727 1 91.5 88 LYS A O 1
ATOM 692 N N . VAL A 1 89 ? -24.125 -35.75 -6.246 1 92.5 89 VAL A N 1
ATOM 693 C CA . VAL A 1 89 ? -25 -34.844 -5.531 1 92.5 89 VAL A CA 1
ATOM 694 C C . VAL A 1 89 ? -25.5 -33.75 -6.484 1 92.5 89 VAL A C 1
ATOM 696 O O . VAL A 1 89 ? -24.734 -33.219 -7.297 1 92.5 89 VAL A O 1
ATOM 699 N N . LYS A 1 90 ? -26.766 -33.469 -6.469 1 90.5 90 LYS A N 1
ATOM 700 C CA . LYS A 1 90 ? -27.391 -32.375 -7.203 1 90.5 90 LYS A CA 1
ATOM 701 C C . LYS A 1 90 ? -28.234 -31.5 -6.273 1 90.5 90 LYS A C 1
ATOM 703 O O . LYS A 1 90 ? -28.859 -32 -5.332 1 90.5 90 LYS A O 1
ATOM 708 N N . ALA A 1 91 ? -28.234 -30.25 -6.5 1 90.38 91 ALA A N 1
ATOM 709 C CA . ALA A 1 91 ? -29.062 -29.328 -5.711 1 90.38 91 ALA A CA 1
ATOM 710 C C . ALA A 1 91 ? -30.25 -28.828 -6.516 1 90.38 91 ALA A C 1
ATOM 712 O O . ALA A 1 91 ? -30.094 -28.312 -7.625 1 90.38 91 ALA A O 1
ATOM 713 N N . PRO A 1 92 ? -31.438 -29.062 -5.93 1 88.5 92 PRO A N 1
ATOM 714 C CA . PRO A 1 92 ? -32.625 -28.484 -6.594 1 88.5 92 PRO A CA 1
ATOM 715 C C . PRO A 1 92 ? -32.625 -26.969 -6.555 1 88.5 92 PRO A C 1
ATOM 717 O O . PRO A 1 92 ? -31.828 -26.344 -5.855 1 88.5 92 PRO A O 1
ATOM 720 N N . GLN A 1 93 ? -33.5 -26.359 -7.27 1 85.69 93 GLN A N 1
ATOM 721 C CA . GLN A 1 93 ? -33.531 -24.922 -7.484 1 85.69 93 GLN A CA 1
ATOM 722 C C . GLN A 1 93 ? -33.781 -24.172 -6.176 1 85.69 93 GLN A C 1
ATOM 724 O O . GLN A 1 93 ? -33.156 -23.156 -5.902 1 85.69 93 GLN A O 1
ATOM 729 N N . ALA A 1 94 ? -34.656 -24.656 -5.387 1 84.31 94 ALA A N 1
ATOM 730 C CA . ALA A 1 94 ? -34.969 -23.984 -4.133 1 84.31 94 ALA A CA 1
ATOM 731 C C . ALA A 1 94 ? -33.781 -23.969 -3.184 1 84.31 94 ALA A C 1
ATOM 733 O O . ALA A 1 94 ? -33.531 -22.969 -2.504 1 84.31 94 ALA A O 1
ATOM 734 N N . VAL A 1 95 ? -33.094 -25.062 -3.211 1 88.94 95 VAL A N 1
ATOM 735 C CA . VAL A 1 95 ? -31.938 -25.172 -2.324 1 88.94 95 VAL A CA 1
ATOM 736 C C . VAL A 1 95 ? -30.812 -24.312 -2.846 1 88.94 95 VAL A C 1
ATOM 738 O O . VAL A 1 95 ? -30.031 -23.734 -2.062 1 88.94 95 VAL A O 1
ATOM 741 N N . LEU A 1 96 ? -30.75 -24.172 -4.125 1 89 96 LEU A N 1
ATOM 742 C CA . LEU A 1 96 ? -29.734 -23.312 -4.727 1 89 96 LEU A CA 1
ATOM 743 C C . LEU A 1 96 ? -29.969 -21.859 -4.344 1 89 96 LEU A C 1
ATOM 745 O O . LEU A 1 96 ? -29.016 -21.125 -4.051 1 89 96 LEU A O 1
ATOM 749 N N . GLU A 1 97 ? -31.141 -21.438 -4.375 1 86.88 97 GLU A N 1
ATOM 750 C CA . GLU A 1 97 ? -31.469 -20.062 -4.004 1 86.88 97 GLU A CA 1
ATOM 751 C C . GLU A 1 97 ? -31.188 -19.812 -2.523 1 86.88 97 GLU A C 1
ATOM 753 O O . GLU A 1 97 ? -30.703 -18.734 -2.152 1 86.88 97 GLU A O 1
ATOM 758 N N . PHE A 1 98 ? -31.484 -20.859 -1.789 1 85.06 98 PHE A N 1
ATOM 759 C CA . PHE A 1 98 ? -31.188 -20.75 -0.364 1 85.06 98 PHE A CA 1
ATOM 760 C C . PHE A 1 98 ? -29.688 -20.641 -0.124 1 85.06 98 PHE A C 1
ATOM 762 O O . PHE A 1 98 ? -29.25 -19.797 0.673 1 85.06 98 PHE A O 1
ATOM 769 N N . GLY A 1 99 ? -28.953 -21.484 -0.77 1 84.81 99 GLY A N 1
ATOM 770 C CA . GLY A 1 99 ? -27.5 -21.438 -0.631 1 84.81 99 GLY A CA 1
ATOM 771 C C . GLY A 1 99 ? -26.906 -20.141 -1.13 1 84.81 99 GLY A C 1
ATOM 772 O O . GLY A 1 99 ? -25.953 -19.609 -0.536 1 84.81 99 GLY A O 1
ATOM 773 N N . ALA A 1 100 ? -27.438 -19.594 -2.172 1 87.12 100 ALA A N 1
ATOM 774 C CA . ALA A 1 100 ? -26.969 -18.328 -2.738 1 87.12 100 ALA A CA 1
ATOM 775 C C . ALA A 1 100 ? -27.172 -17.172 -1.764 1 87.12 100 ALA A C 1
ATOM 777 O O . ALA A 1 100 ? -26.328 -16.266 -1.673 1 87.12 100 ALA A O 1
ATOM 778 N N . GLU A 1 101 ? -28.25 -17.203 -1.101 1 80.31 101 GLU A N 1
ATOM 779 C CA . GLU A 1 101 ? -28.547 -16.172 -0.109 1 80.31 101 GLU A CA 1
ATOM 780 C C . GLU A 1 101 ? -27.609 -16.281 1.089 1 80.31 101 GLU A C 1
ATOM 782 O O . GLU A 1 101 ? -27.141 -15.266 1.607 1 80.31 101 GLU A O 1
ATOM 787 N N . GLN A 1 102 ? -27.344 -17.578 1.431 1 76.5 102 GLN A N 1
ATOM 788 C CA . GLN A 1 102 ? -26.453 -17.781 2.568 1 76.5 102 GLN A CA 1
ATOM 789 C C . GLN A 1 102 ? -25.031 -17.328 2.25 1 76.5 102 GLN A C 1
ATOM 791 O O . GLN A 1 102 ? -24.344 -16.781 3.115 1 76.5 102 GLN A O 1
ATOM 796 N N . MET A 1 103 ? -24.641 -17.531 1.005 1 79.25 103 MET A N 1
ATOM 797 C CA . MET A 1 103 ? -23.281 -17.188 0.594 1 79.25 103 MET A CA 1
ATOM 798 C C . MET A 1 103 ? -23.188 -15.719 0.193 1 79.25 103 MET A C 1
ATOM 800 O O . MET A 1 103 ? -22.094 -15.211 -0.051 1 79.25 103 MET A O 1
ATOM 804 N N . LYS A 1 104 ? -24.25 -15 0.17 1 76.5 104 LYS A N 1
ATOM 805 C CA . LYS A 1 104 ? -24.281 -13.594 -0.221 1 76.5 104 LYS A CA 1
ATOM 806 C C . LYS A 1 104 ? -23.656 -13.383 -1.593 1 76.5 104 LYS A C 1
ATOM 808 O O . LYS A 1 104 ? -22.812 -12.5 -1.762 1 76.5 104 LYS A O 1
ATOM 813 N N . LEU A 1 105 ? -24.078 -14.18 -2.525 1 83.25 105 LEU A N 1
ATOM 814 C CA . LEU A 1 105 ? -23.562 -14.086 -3.887 1 83.25 105 LEU A CA 1
ATOM 815 C C . LEU A 1 105 ? -24 -12.781 -4.547 1 83.25 105 LEU A C 1
ATOM 817 O O . LEU A 1 105 ? -25.125 -12.32 -4.34 1 83.25 105 LEU A O 1
ATOM 821 N N . LYS A 1 106 ? -23.125 -12.148 -5.266 1 82.12 106 LYS A N 1
ATOM 822 C CA . LYS A 1 106 ? -23.453 -10.922 -5.98 1 82.12 106 LYS A CA 1
ATOM 823 C C . LYS A 1 106 ? -23.938 -11.227 -7.395 1 82.12 106 LYS A C 1
ATOM 825 O O . LYS A 1 106 ? -23.375 -12.07 -8.086 1 82.12 106 LYS A O 1
ATOM 830 N N . LYS A 1 107 ? -25.078 -10.656 -7.715 1 85.94 107 LYS A N 1
ATOM 831 C CA . LYS A 1 107 ? -25.625 -10.789 -9.062 1 85.94 107 LYS A CA 1
ATOM 832 C C . LYS A 1 107 ? -25.953 -9.422 -9.664 1 85.94 107 LYS A C 1
ATOM 834 O O . LYS A 1 107 ? -26.109 -8.445 -8.93 1 85.94 107 LYS A O 1
ATOM 839 N N . GLN A 1 108 ? -26 -9.422 -10.953 1 86.38 108 GLN A N 1
ATOM 840 C CA . GLN A 1 108 ? -26.234 -8.164 -11.648 1 86.38 108 GLN A CA 1
ATOM 841 C C . GLN A 1 108 ? -27.734 -7.867 -11.75 1 86.38 108 GLN A C 1
ATOM 843 O O . GLN A 1 108 ? -28.531 -8.758 -12.031 1 86.38 108 GLN A O 1
ATOM 848 N N . ARG A 1 109 ? -27.984 -6.656 -11.438 1 81.69 109 ARG A N 1
ATOM 849 C CA . ARG A 1 109 ? -29.375 -6.223 -11.516 1 81.69 109 ARG A CA 1
ATOM 850 C C . ARG A 1 109 ? -29.75 -5.82 -12.938 1 81.69 109 ARG A C 1
ATOM 852 O O . ARG A 1 109 ? -28.922 -5.293 -13.68 1 81.69 109 ARG A O 1
ATOM 859 N N . ARG A 1 110 ? -31 -6.074 -13.258 1 79.81 110 ARG A N 1
ATOM 860 C CA . ARG A 1 110 ? -31.5 -5.719 -14.586 1 79.81 110 ARG A CA 1
ATOM 861 C C . ARG A 1 110 ? -31.578 -4.207 -14.758 1 79.81 110 ARG A C 1
ATOM 863 O O . ARG A 1 110 ? -32 -3.494 -13.844 1 79.81 110 ARG A O 1
ATOM 870 N N . GLY A 1 111 ? -31.031 -3.592 -15.883 1 72.44 111 GLY A N 1
ATOM 871 C CA . GLY A 1 111 ? -31.125 -2.17 -16.172 1 72.44 111 GLY A CA 1
ATOM 872 C C . GLY A 1 111 ? -29.812 -1.428 -15.922 1 72.44 111 GLY A C 1
ATOM 873 O O . GLY A 1 111 ? -29.125 -1.047 -16.859 1 72.44 111 GLY A O 1
ATOM 874 N N . ASP A 1 112 ? -29.469 -1.34 -14.578 1 73.12 112 ASP A N 1
ATOM 875 C CA . ASP A 1 112 ? -28.281 -0.563 -14.25 1 73.12 112 ASP A CA 1
ATOM 876 C C . ASP A 1 112 ? -27.047 -1.456 -14.188 1 73.12 112 ASP A C 1
ATOM 878 O O . ASP A 1 112 ? -25.922 -0.96 -14.148 1 73.12 112 ASP A O 1
ATOM 882 N N . LEU A 1 113 ? -27.203 -2.799 -14.305 1 76.75 113 LEU A N 1
ATOM 883 C CA . LEU A 1 113 ? -26.125 -3.781 -14.359 1 76.75 113 LEU A CA 1
ATOM 884 C C . LEU A 1 113 ? -25.203 -3.627 -13.156 1 76.75 113 LEU A C 1
ATOM 886 O O . LEU A 1 113 ? -23.984 -3.82 -13.281 1 76.75 113 LEU A O 1
ATOM 890 N N . MET A 1 114 ? -25.859 -3.145 -12.031 1 78.69 114 MET A N 1
ATOM 891 C CA . MET A 1 114 ? -25.078 -3.033 -10.797 1 78.69 114 MET A CA 1
ATOM 892 C C . MET A 1 114 ? -25 -4.375 -10.078 1 78.69 114 MET A C 1
ATOM 894 O O . MET A 1 114 ? -25.922 -5.18 -10.156 1 78.69 114 MET A O 1
ATOM 898 N N . TRP A 1 115 ? -23.938 -4.695 -9.469 1 79.31 115 TRP A N 1
ATOM 899 C CA . TRP A 1 115 ? -23.766 -5.926 -8.703 1 79.31 115 TRP A CA 1
ATOM 900 C C . TRP A 1 115 ? -24.359 -5.785 -7.305 1 79.31 115 TRP A C 1
ATOM 902 O O . TRP A 1 115 ? -23.969 -4.898 -6.543 1 79.31 115 TRP A O 1
ATOM 912 N N . ILE A 1 116 ? -25.375 -6.527 -7.102 1 75.19 116 ILE A N 1
ATOM 913 C CA . ILE A 1 116 ? -26.047 -6.496 -5.809 1 75.19 116 ILE A CA 1
ATOM 914 C C . ILE A 1 116 ? -26.078 -7.902 -5.211 1 75.19 116 ILE A C 1
ATOM 916 O O . ILE A 1 116 ? -26 -8.891 -5.941 1 75.19 116 ILE A O 1
ATOM 920 N N . GLU A 1 117 ? -26.141 -7.984 -3.924 1 77.62 117 GLU A N 1
ATOM 921 C CA . GLU A 1 117 ? -26.203 -9.273 -3.242 1 77.62 117 GLU A CA 1
ATOM 922 C C . GLU A 1 117 ? -27.547 -9.961 -3.5 1 77.62 117 GLU A C 1
ATOM 924 O O . GLU A 1 117 ? -28.594 -9.312 -3.512 1 77.62 117 GLU A O 1
ATOM 929 N N . PHE A 1 118 ? -27.5 -11.289 -3.646 1 78.44 118 PHE A N 1
ATOM 930 C CA . PHE A 1 118 ? -28.672 -12.07 -4.012 1 78.44 118 PHE A CA 1
ATOM 931 C C . PHE A 1 118 ? -29.578 -12.289 -2.805 1 78.44 118 PHE A C 1
ATOM 933 O O . PHE A 1 118 ? -29.094 -12.547 -1.7 1 78.44 118 PHE A O 1
ATOM 940 N N . SER A 1 119 ? -30.75 -12 -3.01 1 75.38 119 SER A N 1
ATOM 941 C CA . SER A 1 119 ? -31.812 -12.375 -2.078 1 75.38 119 SER A CA 1
ATOM 942 C C . SER A 1 119 ? -33 -13.016 -2.807 1 75.38 119 SER A C 1
ATOM 944 O O . SER A 1 119 ? -33.312 -12.633 -3.936 1 75.38 119 SER A O 1
ATOM 946 N N . SER A 1 120 ? -33.5 -14.078 -2.277 1 76.38 120 SER A N 1
ATOM 947 C CA . SER A 1 120 ? -34.594 -14.82 -2.904 1 76.38 120 SER A CA 1
ATOM 948 C C . SER A 1 120 ? -35.812 -13.922 -3.186 1 76.38 120 SER A C 1
ATOM 950 O O . SER A 1 120 ? -36.531 -14.148 -4.141 1 76.38 120 SER A O 1
ATOM 952 N N . SER A 1 121 ? -35.875 -12.828 -2.41 1 70.88 121 SER A N 1
ATOM 953 C CA . SER A 1 121 ? -37 -11.922 -2.584 1 70.88 121 SER A CA 1
ATOM 954 C C . SER A 1 121 ? -36.812 -11 -3.781 1 70.88 121 SER A C 1
ATOM 956 O O . SER A 1 121 ? -37.75 -10.461 -4.332 1 70.88 121 SER A O 1
ATOM 958 N N . LEU A 1 122 ? -35.531 -10.906 -4.301 1 73.88 122 LEU A N 1
ATOM 959 C CA . LEU A 1 122 ? -35.188 -10.023 -5.414 1 73.88 122 LEU A CA 1
ATOM 960 C C . LEU A 1 122 ? -34.938 -10.828 -6.688 1 73.88 122 LEU A C 1
ATOM 962 O O . LEU A 1 122 ? -34.312 -10.336 -7.629 1 73.88 122 LEU A O 1
ATOM 966 N N . ARG A 1 123 ? -35.406 -11.984 -6.789 1 78 123 ARG A N 1
ATOM 967 C CA . ARG A 1 123 ? -35.062 -12.898 -7.879 1 78 123 ARG A CA 1
ATOM 968 C C . ARG A 1 123 ? -35.5 -12.32 -9.227 1 78 123 ARG A C 1
ATOM 970 O O . ARG A 1 123 ? -34.781 -12.484 -10.227 1 78 123 ARG A O 1
ATOM 977 N N . ALA A 1 124 ? -36.562 -11.539 -9.242 1 75.56 124 ALA A N 1
ATOM 978 C CA . ALA A 1 124 ? -37.125 -11.062 -10.5 1 75.56 124 ALA A CA 1
ATOM 979 C C . ALA A 1 124 ? -36.344 -9.867 -11.039 1 75.56 124 ALA A C 1
ATOM 981 O O . ALA A 1 124 ? -36.406 -9.547 -12.227 1 75.56 124 ALA A O 1
ATOM 982 N N . THR A 1 125 ? -35.562 -9.281 -10.195 1 75.75 125 THR A N 1
ATOM 983 C CA . THR A 1 125 ? -34.875 -8.055 -10.586 1 75.75 125 THR A CA 1
ATOM 984 C C . THR A 1 125 ? -33.531 -8.375 -11.219 1 75.75 125 THR A C 1
ATOM 986 O O . THR A 1 125 ? -32.875 -7.5 -11.812 1 75.75 125 THR A O 1
ATOM 989 N N . PHE A 1 126 ? -33.219 -9.602 -11.18 1 83.62 126 PHE A N 1
ATOM 990 C CA . PHE A 1 126 ? -31.875 -9.938 -11.656 1 83.62 126 PHE A CA 1
ATOM 991 C C . PHE A 1 126 ? -31.891 -10.281 -13.141 1 83.62 126 PHE A C 1
ATOM 993 O O . PHE A 1 126 ? -32.938 -10.703 -13.664 1 83.62 126 PHE A O 1
ATOM 1000 N N . VAL A 1 127 ? -30.812 -10.023 -13.836 1 80.44 127 VAL A N 1
ATOM 1001 C CA . VAL A 1 127 ? -30.672 -10.289 -15.266 1 80.44 127 VAL A CA 1
ATOM 1002 C C . VAL A 1 127 ? -30.828 -11.781 -15.539 1 80.44 127 VAL A C 1
ATOM 1004 O O . VAL A 1 127 ? -31.375 -12.18 -16.562 1 80.44 127 VAL A O 1
ATOM 1007 N N . ASP A 1 128 ? -30.438 -12.672 -14.602 1 80.69 128 ASP A N 1
ATOM 1008 C CA . ASP A 1 128 ? -30.406 -14.117 -14.789 1 80.69 128 ASP A CA 1
ATOM 1009 C C . ASP A 1 128 ? -31.766 -14.742 -14.539 1 80.69 128 ASP A C 1
ATOM 1011 O O . ASP A 1 128 ? -31.922 -15.961 -14.586 1 80.69 128 ASP A O 1
ATOM 1015 N N . PHE A 1 129 ? -32.75 -13.836 -14.234 1 79.56 129 PHE A N 1
ATOM 1016 C CA . PHE A 1 129 ? -34.094 -14.336 -14.008 1 79.56 129 PHE A CA 1
ATOM 1017 C C . PHE A 1 129 ? -34.812 -14.578 -15.328 1 79.56 129 PHE A C 1
ATOM 1019 O O . PHE A 1 129 ? -34.938 -13.664 -16.141 1 79.56 129 PHE A O 1
ATOM 1026 N N . ASP A 1 130 ? -34.875 -15.875 -15.758 1 75.38 130 ASP A N 1
ATOM 1027 C CA . ASP A 1 130 ? -35.531 -16.266 -17 1 75.38 130 ASP A CA 1
ATOM 1028 C C . ASP A 1 130 ? -37.031 -16.484 -16.797 1 75.38 130 ASP A C 1
ATOM 1030 O O . ASP A 1 130 ? -37.438 -17.375 -16.047 1 75.38 130 ASP A O 1
ATOM 1034 N N . THR A 1 131 ? -37.844 -15.625 -17.203 1 66.75 131 THR A N 1
ATOM 1035 C CA . THR A 1 131 ? -39.281 -15.742 -17.109 1 66.75 131 THR A CA 1
ATOM 1036 C C . THR A 1 131 ? -39.844 -16.625 -18.234 1 66.75 131 THR A C 1
ATOM 1038 O O . THR A 1 131 ? -41.062 -16.797 -18.344 1 66.75 131 THR A O 1
ATOM 1041 N N . THR A 1 132 ? -39.062 -17.047 -19.203 1 59.44 132 THR A N 1
ATOM 1042 C CA . THR A 1 132 ? -39.625 -17.672 -20.406 1 59.44 132 THR A CA 1
ATOM 1043 C C . THR A 1 132 ? -40.312 -19 -20.047 1 59.44 132 THR A C 1
ATOM 1045 O O . THR A 1 132 ? -41.312 -19.344 -20.656 1 59.44 132 THR A O 1
ATOM 1048 N N . ASP A 1 133 ? -39.562 -19.906 -19.438 1 54.94 133 ASP A N 1
ATOM 1049 C CA . ASP A 1 133 ? -40.125 -21.266 -19.422 1 54.94 133 ASP A CA 1
ATOM 1050 C C . ASP A 1 133 ? -41.25 -21.375 -18.406 1 54.94 133 ASP A C 1
ATOM 1052 O O . ASP A 1 133 ? -42.25 -22.062 -18.656 1 54.94 133 ASP A O 1
ATOM 1056 N N . ASP A 1 134 ? -40.969 -21.234 -17.016 1 53.81 134 ASP A N 1
ATOM 1057 C CA . ASP A 1 134 ? -41.969 -21.578 -16.016 1 53.81 134 ASP A CA 1
ATOM 1058 C C . ASP A 1 134 ? -42.625 -20.328 -15.438 1 53.81 134 ASP A C 1
ATOM 1060 O O . ASP A 1 134 ? -42.031 -19.25 -15.445 1 53.81 134 ASP A O 1
ATOM 1064 N N . SER A 1 135 ? -44.031 -20.297 -15.32 1 52.22 135 SER A N 1
ATOM 1065 C CA . SER A 1 135 ? -44.906 -19.312 -14.734 1 52.22 135 SER A CA 1
ATOM 1066 C C . SER A 1 135 ? -44.281 -18.609 -13.547 1 52.22 135 SER A C 1
ATOM 1068 O O . SER A 1 135 ? -44.594 -17.453 -13.258 1 52.22 135 SER A O 1
ATOM 1070 N N . CYS A 1 136 ? -43.469 -19.312 -12.688 1 56.91 136 CYS A N 1
ATOM 1071 C CA . CYS A 1 136 ? -42.938 -18.688 -11.477 1 56.91 136 CYS A CA 1
ATOM 1072 C C . CYS A 1 136 ? -41.5 -18.219 -11.695 1 56.91 136 CYS A C 1
ATOM 1074 O O . CYS A 1 136 ? -40.938 -17.469 -10.883 1 56.91 136 CYS A O 1
ATOM 1076 N N . GLY A 1 137 ? -40.969 -18.219 -12.938 1 66.94 137 GLY A N 1
ATOM 1077 C CA . GLY A 1 137 ? -39.625 -17.75 -13.266 1 66.94 137 GLY A CA 1
ATOM 1078 C C . GLY A 1 137 ? -38.562 -18.469 -12.492 1 66.94 137 GLY A C 1
ATOM 1079 O O . GLY A 1 137 ? -38.781 -18.922 -11.367 1 66.94 137 GLY A O 1
ATOM 1080 N N . VAL A 1 138 ? -37.5 -19.031 -13.094 1 76.44 138 VAL A N 1
ATOM 1081 C CA . VAL A 1 138 ? -36.406 -19.734 -12.43 1 76.44 138 VAL A CA 1
ATOM 1082 C C . VAL A 1 138 ? -35.125 -18.938 -12.516 1 76.44 138 VAL A C 1
ATOM 1084 O O . VAL A 1 138 ? -34.812 -18.344 -13.555 1 76.44 138 VAL A O 1
ATOM 1087 N N . MET A 1 139 ? -34.531 -18.688 -11.312 1 82.56 139 MET A N 1
ATOM 1088 C CA . MET A 1 139 ? -33.219 -18.031 -11.266 1 82.56 139 MET A CA 1
ATOM 1089 C C . MET A 1 139 ? -32.125 -18.906 -11.867 1 82.56 139 MET A C 1
ATOM 1091 O O . MET A 1 139 ? -31.984 -20.062 -11.477 1 82.56 139 MET A O 1
ATOM 1095 N N . GLN A 1 140 ? -31.516 -18.406 -12.859 1 83.25 140 GLN A N 1
ATOM 1096 C CA . GLN A 1 140 ? -30.438 -19.156 -13.492 1 83.25 140 GLN A CA 1
ATOM 1097 C C . GLN A 1 140 ? -29.094 -18.844 -12.836 1 83.25 140 GLN A C 1
ATOM 1099 O O . GLN A 1 140 ? -28.703 -17.672 -12.75 1 83.25 140 GLN A O 1
ATOM 1104 N N . PHE A 1 141 ? -28.547 -19.828 -12.328 1 87.19 141 PHE A N 1
ATOM 1105 C CA . PHE A 1 141 ? -27.219 -19.672 -11.742 1 87.19 141 PHE A CA 1
ATOM 1106 C C . PHE A 1 141 ? -26.141 -20.172 -12.695 1 87.19 141 PHE A C 1
ATOM 1108 O O . PHE A 1 141 ? -26.359 -21.156 -13.422 1 87.19 141 PHE A O 1
ATOM 1115 N N . LEU A 1 142 ? -25.125 -19.453 -12.789 1 85.75 142 LEU A N 1
ATOM 1116 C CA . LEU A 1 142 ? -23.984 -19.891 -13.586 1 85.75 142 LEU A CA 1
ATOM 1117 C C . LEU A 1 142 ? -23.391 -21.188 -13.016 1 85.75 142 LEU A C 1
ATOM 1119 O O . LEU A 1 142 ? -23.578 -21.5 -11.844 1 85.75 142 LEU A O 1
ATOM 1123 N N . ASP A 1 143 ? -22.719 -21.875 -13.758 1 85.31 143 ASP A N 1
ATOM 1124 C CA . ASP A 1 143 ? -22.156 -23.156 -13.359 1 85.31 143 ASP A CA 1
ATOM 1125 C C . ASP A 1 143 ? -21.172 -23 -12.203 1 85.31 143 ASP A C 1
ATOM 1127 O O . ASP A 1 143 ? -21.156 -23.828 -11.289 1 85.31 143 ASP A O 1
ATOM 1131 N N . LYS A 1 144 ? -20.422 -22 -12.242 1 88 144 LYS A N 1
ATOM 1132 C CA . LYS A 1 144 ? -19.469 -21.781 -11.156 1 88 144 LYS A CA 1
ATOM 1133 C C . LYS A 1 144 ? -20.188 -21.516 -9.836 1 88 144 LYS A C 1
ATOM 1135 O O . LYS A 1 144 ? -19.75 -21.969 -8.781 1 88 144 LYS A O 1
ATOM 1140 N N . ASP A 1 145 ? -21.266 -20.766 -9.953 1 88.38 145 ASP A N 1
ATOM 1141 C CA . ASP A 1 145 ? -22.016 -20.438 -8.75 1 88.38 145 ASP A CA 1
ATOM 1142 C C . ASP A 1 145 ? -22.703 -21.672 -8.18 1 88.38 145 ASP A C 1
ATOM 1144 O O . ASP A 1 145 ? -22.75 -21.859 -6.961 1 88.38 145 ASP A O 1
ATOM 1148 N N . LYS A 1 146 ? -23.219 -22.469 -9.094 1 87.81 146 LYS A N 1
ATOM 1149 C CA . LYS A 1 146 ? -23.875 -23.703 -8.648 1 87.81 146 LYS A CA 1
ATOM 1150 C C . LYS A 1 146 ? -22.906 -24.594 -7.867 1 87.81 146 LYS A C 1
ATOM 1152 O O . LYS A 1 146 ? -23.25 -25.078 -6.789 1 87.81 146 LYS A O 1
ATOM 1157 N N . GLN A 1 147 ? -21.828 -24.75 -8.43 1 89.06 147 GLN A N 1
ATOM 1158 C CA . GLN A 1 147 ? -20.828 -25.578 -7.785 1 89.06 147 GLN A CA 1
ATOM 1159 C C . GLN A 1 147 ? -20.422 -25 -6.43 1 89.06 147 GLN A C 1
ATOM 1161 O O . GLN A 1 147 ? -20.25 -25.75 -5.465 1 89.06 147 GLN A O 1
ATOM 1166 N N . SER A 1 148 ? -20.219 -23.703 -6.402 1 88.88 148 SER A N 1
ATOM 1167 C CA . SER A 1 148 ? -19.797 -23.062 -5.164 1 88.88 148 SER A CA 1
ATOM 1168 C C . SER A 1 148 ? -20.891 -23.141 -4.098 1 88.88 148 SER A C 1
ATOM 1170 O O . SER A 1 148 ? -20.594 -23.328 -2.916 1 88.88 148 SER A O 1
ATOM 1172 N N . ILE A 1 149 ? -22.109 -23.047 -4.516 1 88.88 149 ILE A N 1
ATOM 1173 C CA . ILE A 1 149 ? -23.234 -23.141 -3.594 1 88.88 149 ILE A CA 1
ATOM 1174 C C . ILE A 1 149 ? -23.328 -24.562 -3.029 1 88.88 149 ILE A C 1
ATOM 1176 O O . ILE A 1 149 ? -23.484 -24.734 -1.818 1 88.88 149 ILE A O 1
ATOM 1180 N N . VAL A 1 150 ? -23.234 -25.484 -3.928 1 90.5 150 VAL A N 1
ATOM 1181 C CA . VAL A 1 150 ? -23.359 -26.875 -3.502 1 90.5 150 VAL A CA 1
ATOM 1182 C C . VAL A 1 150 ? -22.219 -27.234 -2.553 1 90.5 150 VAL A C 1
ATOM 1184 O O . VAL A 1 150 ? -22.438 -27.922 -1.549 1 90.5 150 VAL A O 1
ATOM 1187 N N . TYR A 1 151 ? -21.078 -26.812 -2.881 1 89.88 151 TYR A N 1
ATOM 1188 C CA . TYR A 1 151 ? -19.953 -27.078 -1.999 1 89.88 151 TYR A CA 1
ATOM 1189 C C . TYR A 1 151 ? -20.172 -26.469 -0.621 1 89.88 151 TYR A C 1
ATOM 1191 O O . TYR A 1 151 ? -19.859 -27.078 0.398 1 89.88 151 TYR A O 1
ATOM 1199 N N . HIS A 1 152 ? -20.688 -25.266 -0.613 1 86.25 152 HIS A N 1
ATOM 1200 C CA . HIS A 1 152 ? -20.984 -24.625 0.657 1 86.25 152 HIS A CA 1
ATOM 1201 C C . HIS A 1 152 ? -22.031 -25.406 1.444 1 86.25 152 HIS A C 1
ATOM 1203 O O . HIS A 1 152 ? -21.922 -25.531 2.666 1 86.25 152 HIS A O 1
ATOM 1209 N N . LEU A 1 153 ? -23.016 -25.906 0.793 1 88.38 153 LEU A N 1
ATOM 1210 C CA . LEU A 1 153 ? -24.078 -26.672 1.446 1 88.38 153 LEU A CA 1
ATOM 1211 C C . LEU A 1 153 ? -23.562 -28 1.957 1 88.38 153 LEU A C 1
ATOM 1213 O O . LEU A 1 153 ? -24.062 -28.531 2.955 1 88.38 153 LEU A O 1
ATOM 1217 N N . LEU A 1 154 ? -22.578 -28.531 1.309 1 90.12 154 LEU A N 1
ATOM 1218 C CA . LEU A 1 154 ? -21.984 -29.781 1.726 1 90.12 154 LEU A CA 1
ATOM 1219 C C . LEU A 1 154 ? -21.109 -29.594 2.961 1 90.12 154 LEU A C 1
ATOM 1221 O O . LEU A 1 154 ? -21.094 -30.438 3.855 1 90.12 154 LEU A O 1
ATOM 1225 N N . THR A 1 155 ? -20.453 -28.469 3.068 1 86.81 155 THR A N 1
ATOM 1226 C CA . THR A 1 155 ? -19.406 -28.328 4.078 1 86.81 155 THR A CA 1
ATOM 1227 C C . THR A 1 155 ? -19.906 -27.484 5.246 1 86.81 155 THR A C 1
ATOM 1229 O O . THR A 1 155 ? -19.375 -27.562 6.352 1 86.81 155 THR A O 1
ATOM 1232 N N . SER A 1 156 ? -20.859 -26.625 5.086 1 81.94 156 SER A N 1
ATOM 1233 C CA . SER A 1 156 ? -21.297 -25.703 6.125 1 81.94 156 SER A CA 1
ATOM 1234 C C . SER A 1 156 ? -22.047 -26.438 7.238 1 81.94 156 SER A C 1
ATOM 1236 O O . SER A 1 156 ? -22.781 -27.375 6.973 1 81.94 156 SER A O 1
ATOM 1238 N N . ASP A 1 157 ? -21.75 -26.016 8.453 1 74.94 157 ASP A N 1
ATOM 1239 C CA . ASP A 1 157 ? -22.422 -26.594 9.617 1 74.94 157 ASP A CA 1
ATOM 1240 C C . ASP A 1 157 ? -23.812 -26 9.812 1 74.94 157 ASP A C 1
ATOM 1242 O O . ASP A 1 157 ? -24.734 -26.703 10.258 1 74.94 157 ASP A O 1
ATOM 1246 N N . ASP A 1 158 ? -23.828 -24.719 9.406 1 73.62 158 ASP A N 1
ATOM 1247 C CA . ASP A 1 158 ? -25.109 -24.047 9.609 1 73.62 158 ASP A CA 1
ATOM 1248 C C . ASP A 1 158 ? -26.016 -24.188 8.383 1 73.62 158 ASP A C 1
ATOM 1250 O O . ASP A 1 158 ? -25.828 -23.484 7.391 1 73.62 158 ASP A O 1
ATOM 1254 N N . GLY A 1 159 ? -26.922 -25.062 8.398 1 70.19 159 GLY A N 1
ATOM 1255 C CA . GLY A 1 159 ? -27.906 -25.219 7.332 1 70.19 159 GLY A CA 1
ATOM 1256 C C . GLY A 1 159 ? -27.438 -26.141 6.227 1 70.19 159 GLY A C 1
ATOM 1257 O O . GLY A 1 159 ? -28.109 -26.297 5.203 1 70.19 159 GLY A O 1
ATOM 1258 N N . GLY A 1 160 ? -26.25 -26.734 6.375 1 81.44 160 GLY A N 1
ATOM 1259 C CA . GLY A 1 160 ? -25.75 -27.672 5.391 1 81.44 160 GLY A CA 1
ATOM 1260 C C . GLY A 1 160 ? -25.5 -29.062 5.961 1 81.44 160 GLY A C 1
ATOM 1261 O O . GLY A 1 160 ? -26.031 -29.406 7.016 1 81.44 160 GLY A O 1
ATOM 1262 N N . ALA A 1 161 ? -24.797 -29.906 5.211 1 86 161 ALA A N 1
ATOM 1263 C CA . ALA A 1 161 ? -24.547 -31.297 5.598 1 86 161 ALA A CA 1
ATOM 1264 C C . ALA A 1 161 ? -23.391 -31.375 6.59 1 86 161 ALA A C 1
ATOM 1266 O O . ALA A 1 161 ? -23.219 -32.406 7.258 1 86 161 ALA A O 1
ATOM 1267 N N . GLY A 1 162 ? -22.547 -30.312 6.727 1 82.12 162 GLY A N 1
ATOM 1268 C CA . GLY A 1 162 ? -21.484 -30.25 7.703 1 82.12 162 GLY A CA 1
ATOM 1269 C C . GLY A 1 162 ? -20.344 -31.234 7.414 1 82.12 162 GLY A C 1
ATOM 1270 O O . GLY A 1 162 ? -19.719 -31.75 8.336 1 82.12 162 GLY A O 1
ATOM 1271 N N . LEU A 1 163 ? -20.188 -31.656 6.215 1 85.5 163 LEU A N 1
ATOM 1272 C CA . LEU A 1 163 ? -19.109 -32.562 5.844 1 85.5 163 LEU A CA 1
ATOM 1273 C C . LEU A 1 163 ? -17.781 -31.844 5.719 1 85.5 163 LEU A C 1
ATOM 1275 O O . LEU A 1 163 ? -17.375 -31.469 4.617 1 85.5 163 LEU A O 1
ATOM 1279 N N . ASN A 1 164 ? -17.203 -31.547 6.852 1 80.06 164 ASN A N 1
ATOM 1280 C CA . ASN A 1 164 ? -15.93 -30.828 6.883 1 80.06 164 ASN A CA 1
ATOM 1281 C C . ASN A 1 164 ? -14.844 -31.656 7.57 1 80.06 164 ASN A C 1
ATOM 1283 O O . ASN A 1 164 ? -15.109 -32.75 8.07 1 80.06 164 ASN A O 1
ATOM 1287 N N . ASP A 1 165 ? -13.672 -31.25 7.496 1 74.38 165 ASP A N 1
ATOM 1288 C CA . ASP A 1 165 ? -12.508 -31.984 7.984 1 74.38 165 ASP A CA 1
ATOM 1289 C C . ASP A 1 165 ? -12.57 -32.188 9.5 1 74.38 165 ASP A C 1
ATOM 1291 O O . ASP A 1 165 ? -11.867 -33.031 10.047 1 74.38 165 ASP A O 1
ATOM 1295 N N . HIS A 1 166 ? -13.492 -31.5 10.148 1 72.88 166 HIS A N 1
ATOM 1296 C CA . HIS A 1 166 ? -13.594 -31.625 11.602 1 72.88 166 HIS A CA 1
ATOM 1297 C C . HIS A 1 166 ? -14.633 -32.656 11.992 1 72.88 166 HIS A C 1
ATOM 1299 O O . HIS A 1 166 ? -14.719 -33.062 13.156 1 72.88 166 HIS A O 1
ATOM 1305 N N . ASN A 1 167 ? -15.336 -33 10.992 1 78.88 167 ASN A N 1
ATOM 1306 C CA . ASN A 1 167 ? -16.375 -34 11.25 1 78.88 167 ASN A CA 1
ATOM 1307 C C . ASN A 1 167 ? -15.812 -35.406 11.164 1 78.88 167 ASN A C 1
ATOM 1309 O O . ASN A 1 167 ? -15.164 -35.781 10.18 1 78.88 167 ASN A O 1
ATOM 1313 N N . ASP A 1 168 ? -15.922 -36.094 12.117 1 81.12 168 ASP A N 1
ATOM 1314 C CA . ASP A 1 168 ? -15.406 -37.469 12.219 1 81.12 168 ASP A CA 1
ATOM 1315 C C . ASP A 1 168 ? -15.961 -38.344 11.102 1 81.12 168 ASP A C 1
ATOM 1317 O O . ASP A 1 168 ? -15.266 -39.219 10.586 1 81.12 168 ASP A O 1
ATOM 1321 N N . LEU A 1 169 ? -17.234 -38.062 10.773 1 83.44 169 LEU A N 1
ATOM 1322 C CA . LEU A 1 169 ? -17.844 -38.812 9.703 1 83.44 169 LEU A CA 1
ATOM 1323 C C . LEU A 1 169 ? -17.125 -38.594 8.383 1 83.44 169 LEU A C 1
ATOM 1325 O O . LEU A 1 169 ? -16.875 -39.531 7.633 1 83.44 169 LEU A O 1
ATOM 1329 N N . PHE A 1 170 ? -16.797 -37.375 8.133 1 85.44 170 PHE A N 1
ATOM 1330 C CA . PHE A 1 170 ? -16.125 -37 6.898 1 85.44 170 PHE A CA 1
ATOM 1331 C C . PHE A 1 170 ? -14.742 -37.625 6.824 1 85.44 170 PHE A C 1
ATOM 1333 O O . PHE A 1 170 ? -14.367 -38.219 5.793 1 85.44 170 PHE A O 1
ATOM 1340 N N . VAL A 1 171 ? -14.062 -37.656 7.875 1 82.56 171 VAL A N 1
ATOM 1341 C CA . VAL A 1 171 ? -12.688 -38.156 7.902 1 82.56 171 VAL A CA 1
ATOM 1342 C C . VAL A 1 171 ? -12.688 -39.688 7.801 1 82.56 171 VAL A C 1
ATOM 1344 O O . VAL A 1 171 ? -11.805 -40.25 7.168 1 82.56 171 VAL A O 1
ATOM 1347 N N . ALA A 1 172 ? -13.688 -40.219 8.289 1 83.88 172 ALA A N 1
ATOM 1348 C CA . ALA A 1 172 ? -13.734 -41.688 8.344 1 83.88 172 ALA A CA 1
ATOM 1349 C C . ALA A 1 172 ? -14.219 -42.25 7.02 1 83.88 172 ALA A C 1
ATOM 1351 O O . ALA A 1 172 ? -13.758 -43.312 6.598 1 83.88 172 ALA A O 1
ATOM 1352 N N . MET A 1 173 ? -15.086 -41.531 6.379 1 86.19 173 MET A N 1
ATOM 1353 C CA . MET A 1 173 ? -15.797 -42.188 5.285 1 86.19 173 MET A CA 1
ATOM 1354 C C . MET A 1 173 ? -15.406 -41.562 3.941 1 86.19 173 MET A C 1
ATOM 1356 O O . MET A 1 173 ? -15.414 -42.25 2.918 1 86.19 173 MET A O 1
ATOM 1360 N N . VAL A 1 174 ? -15.133 -40.344 3.898 1 87.75 174 VAL A N 1
ATOM 1361 C CA . VAL A 1 174 ? -15 -39.656 2.619 1 87.75 174 VAL A CA 1
ATOM 1362 C C . VAL A 1 174 ? -13.531 -39.594 2.207 1 87.75 174 VAL A C 1
ATOM 1364 O O . VAL A 1 174 ? -12.672 -39.25 3.016 1 87.75 174 VAL A O 1
ATOM 1367 N N . GLU A 1 175 ? -13.289 -40.062 1.058 1 85.5 175 GLU A N 1
ATOM 1368 C CA . GLU A 1 175 ? -11.938 -40 0.51 1 85.5 175 GLU A CA 1
ATOM 1369 C C . GLU A 1 175 ? -11.695 -38.656 -0.167 1 85.5 175 GLU A C 1
ATOM 1371 O O . GLU A 1 175 ? -10.727 -37.938 0.156 1 85.5 175 GLU A O 1
ATOM 1376 N N . HIS A 1 176 ? -12.578 -38.312 -1.121 1 86.69 176 HIS A N 1
ATOM 1377 C CA . HIS A 1 176 ? -12.406 -37.062 -1.855 1 86.69 176 HIS A CA 1
ATOM 1378 C C . HIS A 1 176 ? -13.734 -36.562 -2.398 1 86.69 176 HIS A C 1
ATOM 1380 O O . HIS A 1 176 ? -14.641 -37.344 -2.678 1 86.69 176 HIS A O 1
ATOM 1386 N N . MET A 1 177 ? -13.844 -35.281 -2.354 1 88.5 177 MET A N 1
ATOM 1387 C CA . MET A 1 177 ? -14.984 -34.625 -2.963 1 88.5 177 MET A CA 1
ATOM 1388 C C . MET A 1 177 ? -14.555 -33.75 -4.152 1 88.5 177 MET A C 1
ATOM 1390 O O . MET A 1 177 ? -13.539 -33.062 -4.078 1 88.5 177 MET A O 1
ATOM 1394 N N . MET A 1 178 ? -15.195 -33.906 -5.289 1 88.88 178 MET A N 1
ATOM 1395 C CA . MET A 1 178 ? -14.781 -33.156 -6.469 1 88.88 178 MET A CA 1
ATOM 1396 C C . MET A 1 178 ? -15.992 -32.656 -7.246 1 88.88 178 MET A C 1
ATOM 1398 O O . MET A 1 178 ? -17.031 -33.312 -7.281 1 88.88 178 MET A O 1
ATOM 1402 N N . PRO A 1 179 ? -15.883 -31.5 -7.828 1 90.62 179 PRO A N 1
ATOM 1403 C CA . PRO A 1 179 ? -16.922 -31.031 -8.742 1 90.62 179 PRO A CA 1
ATOM 1404 C C . PRO A 1 179 ? -16.875 -31.75 -10.094 1 90.62 179 PRO A C 1
ATOM 1406 O O . PRO A 1 179 ? -15.805 -32.094 -10.578 1 90.62 179 PRO A O 1
ATOM 1409 N N . LEU A 1 180 ? -18 -31.938 -10.648 1 88.06 180 LEU A N 1
ATOM 1410 C CA . LEU A 1 180 ? -18.094 -32.688 -11.898 1 88.06 180 LEU A CA 1
ATOM 1411 C C . LEU A 1 180 ? -18.094 -31.734 -13.094 1 88.06 180 LEU A C 1
ATOM 1413 O O . LEU A 1 180 ? -18.578 -30.609 -12.992 1 88.06 180 LEU A O 1
ATOM 1417 N N . HIS A 1 181 ? -17.453 -32.219 -14.141 1 85.56 181 HIS A N 1
ATOM 1418 C CA . HIS A 1 181 ? -17.484 -31.469 -15.398 1 85.56 181 HIS A CA 1
ATOM 1419 C C . HIS A 1 181 ? -18.859 -31.531 -16.047 1 85.56 181 HIS A C 1
ATOM 1421 O O . HIS A 1 181 ? -19.547 -32.531 -15.953 1 85.56 181 HIS A O 1
ATOM 1427 N N . LYS A 1 182 ? -19.281 -30.406 -16.656 1 81.94 182 LYS A N 1
ATOM 1428 C CA . LYS A 1 182 ? -20.578 -30.328 -17.328 1 81.94 182 LYS A CA 1
ATOM 1429 C C . LYS A 1 182 ? -20.391 -30.25 -18.844 1 81.94 182 LYS A C 1
ATOM 1431 O O . LYS A 1 182 ? -19.266 -30.297 -19.344 1 81.94 182 LYS A O 1
ATOM 1436 N N . ALA A 1 183 ? -21.5 -30.219 -19.484 1 65.81 183 ALA A N 1
ATOM 1437 C CA . ALA A 1 183 ? -21.547 -30.234 -20.953 1 65.81 183 ALA A CA 1
ATOM 1438 C C . ALA A 1 183 ? -20.891 -28.984 -21.531 1 65.81 183 ALA A C 1
ATOM 1440 O O . ALA A 1 183 ? -20.391 -29 -22.656 1 65.81 183 ALA A O 1
ATOM 1441 N N . ASN A 1 184 ? -20.797 -28 -20.797 1 73.62 184 ASN A N 1
ATOM 1442 C CA . ASN A 1 184 ? -20.203 -26.766 -21.281 1 73.62 184 ASN A CA 1
ATOM 1443 C C . ASN A 1 184 ? -18.703 -26.891 -21.5 1 73.62 184 ASN A C 1
ATOM 1445 O O . ASN A 1 184 ? -18.078 -26.047 -22.141 1 73.62 184 ASN A O 1
ATOM 1449 N N . LEU A 1 185 ? -18.172 -27.969 -21.078 1 80.44 185 LEU A N 1
ATOM 1450 C CA . LEU A 1 185 ? -16.734 -28.188 -21.25 1 80.44 185 LEU A CA 1
ATOM 1451 C C . LEU A 1 185 ? -16.375 -28.375 -22.719 1 80.44 185 LEU A C 1
ATOM 1453 O O . LEU A 1 185 ? -15.297 -27.969 -23.156 1 80.44 185 LEU A O 1
ATOM 1457 N N . GLU A 1 186 ? -17.344 -28.875 -23.453 1 79.5 186 GLU A N 1
ATOM 1458 C CA . GLU A 1 186 ? -17.078 -29.094 -24.875 1 79.5 186 GLU A CA 1
ATOM 1459 C C . GLU A 1 186 ? -16.969 -27.781 -25.641 1 79.5 186 GLU A C 1
ATOM 1461 O O . GLU A 1 186 ? -16.141 -27.641 -26.531 1 79.5 186 GLU A O 1
ATOM 1466 N N . HIS A 1 187 ? -17.75 -26.922 -25.203 1 80.81 187 HIS A N 1
ATOM 1467 C CA . HIS A 1 187 ? -17.656 -25.609 -25.812 1 80.81 187 HIS A CA 1
ATOM 1468 C C . HIS A 1 187 ? -16.297 -24.953 -25.531 1 80.81 187 HIS A C 1
ATOM 1470 O O . HIS A 1 187 ? -15.695 -24.359 -26.422 1 80.81 187 HIS A O 1
ATOM 1476 N N . LEU A 1 188 ? -15.883 -25.156 -24.391 1 84.75 188 LEU A N 1
ATOM 1477 C CA . LEU A 1 188 ? -14.602 -24.578 -24.016 1 84.75 188 LEU A CA 1
ATOM 1478 C C . LEU A 1 188 ? -13.445 -25.297 -24.703 1 84.75 188 LEU A C 1
ATOM 1480 O O . LEU A 1 188 ? -12.461 -24.656 -25.094 1 84.75 188 LEU A O 1
ATOM 1484 N N . ARG A 1 189 ? -13.602 -26.578 -24.906 1 84.69 189 ARG A N 1
ATOM 1485 C CA . ARG A 1 189 ? -12.57 -27.344 -25.609 1 84.69 189 ARG A CA 1
ATOM 1486 C C . ARG A 1 189 ? -12.406 -26.859 -27.047 1 84.69 189 ARG A C 1
ATOM 1488 O O . ARG A 1 189 ? -11.281 -26.672 -27.516 1 84.69 189 ARG A O 1
ATOM 1495 N N . HIS A 1 190 ? -13.484 -26.469 -27.594 1 81.06 190 HIS A N 1
ATOM 1496 C CA . HIS A 1 190 ? -13.453 -26.062 -29 1 81.06 190 HIS A CA 1
ATOM 1497 C C . HIS A 1 190 ? -13.008 -24.609 -29.125 1 81.06 190 HIS A C 1
ATOM 1499 O O . HIS A 1 190 ? -12.211 -24.281 -30.016 1 81.06 190 HIS A O 1
ATOM 1505 N N . SER A 1 191 ? -13.438 -23.828 -28.312 1 79.88 191 SER A N 1
ATOM 1506 C CA . SER A 1 191 ? -13.172 -22.391 -28.453 1 79.88 191 SER A CA 1
ATOM 1507 C C . SER A 1 191 ? -11.836 -22.016 -27.812 1 79.88 191 SER A C 1
ATOM 1509 O O . SER A 1 191 ? -11.195 -21.062 -28.219 1 79.88 191 SER A O 1
ATOM 1511 N N . TRP A 1 192 ? -11.438 -22.781 -26.875 1 83.94 192 TRP A N 1
ATOM 1512 C CA . TRP A 1 192 ? -10.281 -22.406 -26.078 1 83.94 192 TRP A CA 1
ATOM 1513 C C . TRP A 1 192 ? -9.047 -23.188 -26.516 1 83.94 192 TRP A C 1
ATOM 1515 O O . TRP A 1 192 ? -8.016 -22.594 -26.859 1 83.94 192 TRP A O 1
ATOM 1525 N N . VAL A 1 193 ? -9.18 -24.516 -26.578 1 80.25 193 VAL A N 1
ATOM 1526 C CA . VAL A 1 193 ? -8.039 -25.359 -26.906 1 80.25 193 VAL A CA 1
ATOM 1527 C C . VAL A 1 193 ? -7.84 -25.391 -28.422 1 80.25 193 VAL A C 1
ATOM 1529 O O . VAL A 1 193 ? -6.734 -25.156 -28.922 1 80.25 193 VAL A O 1
ATOM 1532 N N . CYS A 1 194 ? -9 -25.594 -29.156 1 77.31 194 CYS A N 1
ATOM 1533 C CA . CYS A 1 194 ? -8.93 -25.672 -30.609 1 77.31 194 CYS A CA 1
ATOM 1534 C C . CYS A 1 194 ? -9.375 -24.359 -31.25 1 77.31 194 CYS A C 1
ATOM 1536 O O . CYS A 1 194 ? -10.273 -24.344 -32.094 1 77.31 194 CYS A O 1
ATOM 1538 N N . TYR A 1 195 ? -8.758 -23.328 -30.859 1 74 195 TYR A N 1
ATOM 1539 C CA . TYR A 1 195 ? -9.18 -22 -31.312 1 74 195 TYR A CA 1
ATOM 1540 C C . TYR A 1 195 ? -8.945 -21.844 -32.812 1 74 195 TYR A C 1
ATOM 1542 O O . TYR A 1 195 ? -9.562 -20.969 -33.438 1 74 195 TYR A O 1
ATOM 1550 N N . TRP A 1 196 ? -8.039 -22.734 -33.406 1 71.19 196 TRP A N 1
ATOM 1551 C CA . TRP A 1 196 ? -7.672 -22.609 -34.812 1 71.19 196 TRP A CA 1
ATOM 1552 C C . TRP A 1 196 ? -8.773 -23.156 -35.719 1 71.19 196 TRP A C 1
ATOM 1554 O O . TRP A 1 196 ? -8.82 -22.844 -36.906 1 71.19 196 TRP A O 1
ATOM 1564 N N . ARG A 1 197 ? -9.688 -23.938 -35.062 1 70.88 197 ARG A N 1
ATOM 1565 C CA . ARG A 1 197 ? -10.742 -24.562 -35.844 1 70.88 197 ARG A CA 1
ATOM 1566 C C . ARG A 1 197 ? -11.93 -23.609 -36 1 70.88 197 ARG A C 1
ATOM 1568 O O . ARG A 1 197 ? -12.312 -22.922 -35.062 1 70.88 197 ARG A O 1
ATOM 1575 N N . PRO A 1 198 ? -12.32 -23.359 -37.25 1 65.62 198 PRO A N 1
ATOM 1576 C CA . PRO A 1 198 ? -13.492 -22.5 -37.469 1 65.62 198 PRO A CA 1
ATOM 1577 C C . PRO A 1 198 ? -14.719 -22.969 -36.688 1 65.62 198 PRO A C 1
ATOM 1579 O O . PRO A 1 198 ? -14.852 -24.156 -36.375 1 65.62 198 PRO A O 1
ATOM 1582 N N . PRO A 1 199 ? -15.523 -22.078 -36.094 1 63.06 199 PRO A N 1
ATOM 1583 C CA . PRO A 1 199 ? -16.719 -22.453 -35.344 1 63.06 199 PRO A CA 1
ATOM 1584 C C . PRO A 1 199 ? -17.641 -23.391 -36.125 1 63.06 199 PRO A C 1
ATOM 1586 O O . PRO A 1 199 ? -17.672 -23.344 -37.375 1 63.06 199 PRO A O 1
ATOM 1589 N N . ARG A 1 200 ? -18.094 -24.609 -35.719 1 58.88 200 ARG A N 1
ATOM 1590 C CA . ARG A 1 200 ? -18.891 -25.641 -36.344 1 58.88 200 ARG A CA 1
ATOM 1591 C C . ARG A 1 200 ? -19.938 -25.047 -37.281 1 58.88 200 ARG A C 1
ATOM 1593 O O . ARG A 1 200 ? -20.281 -25.641 -38.281 1 58.88 200 ARG A O 1
ATOM 1600 N N . GLY A 1 201 ? -20.406 -23.922 -36.938 1 53.06 201 GLY A N 1
ATOM 1601 C CA . GLY A 1 201 ? -21.531 -23.5 -37.781 1 53.06 201 GLY A CA 1
ATOM 1602 C C . GLY A 1 201 ? -21.094 -22.953 -39.125 1 53.06 201 GLY A C 1
ATOM 1603 O O . GLY A 1 201 ? -21.938 -22.672 -39.969 1 53.06 201 GLY A O 1
ATOM 1604 N N . VAL A 1 202 ? -20.062 -22.422 -39.312 1 50.91 202 VAL A N 1
ATOM 1605 C CA . VAL A 1 202 ? -19.828 -21.812 -40.625 1 50.91 202 VAL A CA 1
ATOM 1606 C C . VAL A 1 202 ? -19.375 -22.875 -41.625 1 50.91 202 VAL A C 1
ATOM 1608 O O . VAL A 1 202 ? -18.281 -23.438 -41.5 1 50.91 202 VAL A O 1
ATOM 1611 N N . ALA A 1 203 ? -20.328 -23.703 -42.188 1 46.62 203 ALA A N 1
ATOM 1612 C CA . ALA A 1 203 ? -20.219 -24.516 -43.406 1 46.62 203 ALA A CA 1
ATOM 1613 C C . ALA A 1 203 ? -19.422 -23.812 -44.469 1 46.62 203 ALA A C 1
ATOM 1615 O O . ALA A 1 203 ? -19.969 -22.953 -45.188 1 46.62 203 ALA A O 1
ATOM 1616 N N . SER A 1 204 ? -18.312 -23.219 -44.281 1 46.97 204 SER A N 1
ATOM 1617 C CA . SER A 1 204 ? -17.797 -22.594 -45.5 1 46.97 204 SER A CA 1
ATOM 1618 C C . SER A 1 204 ? -17.594 -23.609 -46.594 1 46.97 204 SER A C 1
ATOM 1620 O O . SER A 1 204 ? -16.969 -24.656 -46.406 1 46.97 204 SER A O 1
ATOM 1622 N N . SER A 1 205 ? -18.406 -23.797 -47.344 1 47.69 205 SER A N 1
ATOM 1623 C CA . SER A 1 205 ? -18.188 -24.406 -48.656 1 47.69 205 SER A CA 1
ATOM 1624 C C . SER A 1 205 ? -16.797 -24.078 -49.219 1 47.69 205 SER A C 1
ATOM 1626 O O . SER A 1 205 ? -16.531 -24.266 -50.375 1 47.69 205 SER A O 1
ATOM 1628 N N . ALA A 1 206 ? -16.109 -23.281 -48.562 1 51.56 206 ALA A N 1
ATOM 1629 C CA . ALA A 1 206 ? -14.938 -22.766 -49.25 1 51.56 206 ALA A CA 1
ATOM 1630 C C . ALA A 1 206 ? -13.906 -23.859 -49.5 1 51.56 206 ALA A C 1
ATOM 1632 O O . ALA A 1 206 ? -13.922 -24.891 -48.781 1 51.56 206 ALA A O 1
ATOM 1633 N N . CYS A 1 207 ? -13.18 -23.766 -50.5 1 54.5 207 CYS A N 1
ATOM 1634 C CA . CYS A 1 207 ? -12.047 -24.516 -51.031 1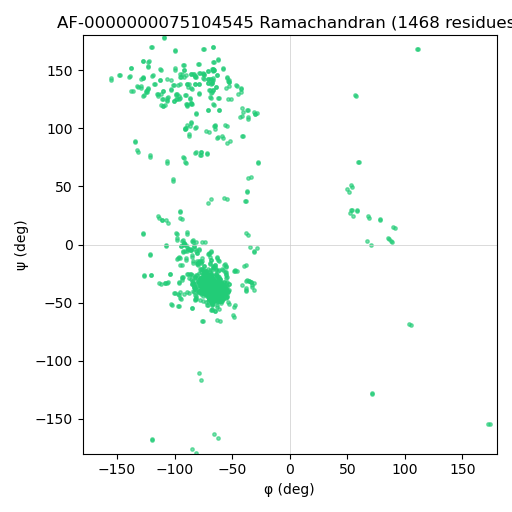 54.5 207 CYS A CA 1
ATOM 1635 C C . CYS A 1 207 ? -11.039 -24.812 -49.906 1 54.5 207 CYS A C 1
ATOM 1637 O O . CYS A 1 207 ? -10.945 -24.062 -48.938 1 54.5 207 CYS A O 1
ATOM 1639 N N . TRP A 1 208 ? -10.461 -26.078 -49.812 1 58.38 208 TRP A N 1
ATOM 1640 C CA . TRP A 1 208 ? -9.484 -26.609 -48.875 1 58.38 208 TRP A CA 1
ATOM 1641 C C . TRP A 1 208 ? -8.438 -25.562 -48.531 1 58.38 208 TRP A C 1
ATOM 1643 O O . TRP A 1 208 ? -8.094 -25.391 -47.344 1 58.38 208 TRP A O 1
ATOM 1653 N N . VAL A 1 209 ? -8.102 -24.875 -49.531 1 62.28 209 VAL A N 1
ATOM 1654 C CA . VAL A 1 209 ? -7.02 -23.906 -49.344 1 62.28 209 VAL A CA 1
ATOM 1655 C C . VAL A 1 209 ? -7.512 -22.734 -48.5 1 62.28 209 VAL A C 1
ATOM 1657 O O . VAL A 1 209 ? -6.789 -22.234 -47.625 1 62.28 209 VAL A O 1
ATOM 1660 N N . SER A 1 210 ? -8.695 -22.391 -48.781 1 64.5 210 SER A N 1
ATOM 1661 C CA . SER A 1 210 ? -9.227 -21.234 -48.062 1 64.5 210 SER A CA 1
ATOM 1662 C C . SER A 1 210 ? -9.445 -21.531 -46.594 1 64.5 210 SER A C 1
ATOM 1664 O O . SER A 1 210 ? -9.227 -20.672 -45.719 1 64.5 210 SER A O 1
ATOM 1666 N N . ARG A 1 211 ? -9.688 -22.75 -46.344 1 67.12 211 ARG A N 1
ATOM 1667 C CA . ARG A 1 211 ? -9.891 -23.172 -44.969 1 67.12 211 ARG A CA 1
ATOM 1668 C C . ARG A 1 211 ? -8.57 -23.188 -44.188 1 67.12 211 ARG A C 1
ATOM 1670 O O . ARG A 1 211 ? -8.516 -22.781 -43.031 1 67.12 211 ARG A O 1
ATOM 1677 N N . GLN A 1 212 ? -7.598 -23.656 -44.938 1 68.25 212 GLN A N 1
ATOM 1678 C CA . GLN A 1 212 ? -6.293 -23.734 -44.312 1 68.25 212 GLN A CA 1
ATOM 1679 C C . GLN A 1 212 ? -5.738 -22.344 -44 1 68.25 212 GLN A C 1
ATOM 1681 O O . GLN A 1 212 ? -5.152 -22.109 -42.938 1 68.25 212 GLN A O 1
ATOM 1686 N N . VAL A 1 213 ? -6.055 -21.453 -44.906 1 72.44 213 VAL A N 1
ATOM 1687 C CA . VAL A 1 213 ? -5.559 -20.078 -44.719 1 72.44 213 VAL A CA 1
ATOM 1688 C C . VAL A 1 213 ? -6.312 -19.406 -43.594 1 72.44 213 VAL A C 1
ATOM 1690 O O . VAL A 1 213 ? -5.723 -18.656 -42.812 1 72.44 213 VAL A O 1
ATOM 1693 N N . SER A 1 214 ? -7.469 -19.703 -43.594 1 72.19 214 SER A N 1
ATOM 1694 C CA . SER A 1 214 ? -8.25 -19.109 -42.5 1 72.19 214 SER A CA 1
ATOM 1695 C C . SER A 1 214 ? -7.836 -19.688 -41.156 1 72.19 214 SER A C 1
ATOM 1697 O O . SER A 1 214 ? -7.785 -18.969 -40.156 1 72.19 214 SER A O 1
ATOM 1699 N N . CYS A 1 215 ? -7.516 -20.938 -41.188 1 73 215 CYS A N 1
ATOM 1700 C CA . CYS A 1 215 ? -7.062 -21.578 -39.969 1 73 215 CYS A CA 1
ATOM 1701 C C . CYS A 1 215 ? -5.719 -21.016 -39.531 1 73 215 CYS A C 1
ATOM 1703 O O . CYS A 1 215 ? -5.504 -20.781 -38.344 1 73 215 CYS A O 1
ATOM 1705 N N . LEU A 1 216 ? -4.949 -20.828 -40.5 1 72.81 216 LEU A N 1
ATOM 1706 C CA . LEU A 1 216 ? -3.637 -20.266 -40.188 1 72.81 216 LEU A CA 1
ATOM 1707 C C . LEU A 1 216 ? -3.758 -18.812 -39.719 1 72.81 216 LEU A C 1
ATOM 1709 O O . LEU A 1 216 ? -3.025 -18.391 -38.812 1 72.81 216 LEU A O 1
ATOM 1713 N N . GLY A 1 217 ? -4.629 -18.125 -40.312 1 73 217 GLY A N 1
ATOM 1714 C CA . GLY A 1 217 ? -4.875 -16.766 -39.875 1 73 217 GLY A CA 1
ATOM 1715 C C . GLY A 1 217 ? -5.379 -16.656 -38.438 1 73 217 GLY A C 1
ATOM 1716 O O . GLY A 1 217 ? -4.934 -15.805 -37.688 1 73 217 GLY A O 1
ATOM 1717 N N . ARG A 1 218 ? -6.121 -17.578 -38.156 1 75.75 218 ARG A N 1
ATOM 1718 C CA . ARG A 1 218 ? -6.652 -17.594 -36.781 1 75.75 218 ARG A CA 1
ATOM 1719 C C . ARG A 1 218 ? -5.602 -18.078 -35.781 1 75.75 218 ARG A C 1
ATOM 1721 O O . ARG A 1 218 ? -5.559 -17.625 -34.656 1 75.75 218 ARG A O 1
ATOM 1728 N N . LEU A 1 219 ? -4.832 -19.016 -36.281 1 75.12 219 LEU A N 1
ATOM 1729 C CA . LEU A 1 219 ? -3.77 -19.547 -35.438 1 75.12 219 LEU A CA 1
ATOM 1730 C C . LEU A 1 219 ? -2.809 -18.438 -35.031 1 75.12 219 LEU A C 1
ATOM 1732 O O . LEU A 1 219 ? -2.4 -18.375 -33.875 1 75.12 219 LEU A O 1
ATOM 1736 N N . PHE A 1 220 ? -2.621 -17.531 -35.906 1 76.56 220 PHE A N 1
ATOM 1737 C CA . PHE A 1 220 ? -1.655 -16.484 -35.594 1 76.56 220 PHE A CA 1
ATOM 1738 C C . PHE A 1 220 ? -2.354 -15.25 -35.031 1 76.56 220 PHE A C 1
ATOM 1740 O O . PHE A 1 220 ? -1.809 -14.57 -34.156 1 76.56 220 PHE A O 1
ATOM 1747 N N . GLY A 1 221 ? -3.48 -15.031 -35.469 1 73.31 221 GLY A N 1
ATOM 1748 C CA . GLY A 1 221 ? -4.188 -13.828 -35.062 1 73.31 221 GLY A CA 1
ATOM 1749 C C . GLY A 1 221 ? -4.77 -13.945 -33.656 1 73.31 221 GLY A C 1
ATOM 1750 O O . GLY A 1 221 ? -4.723 -12.984 -32.875 1 73.31 221 GLY A O 1
ATOM 1751 N N . ASP A 1 222 ? -5.195 -15.094 -33.344 1 78.75 222 ASP A N 1
ATOM 1752 C CA . ASP A 1 222 ? -5.906 -15.266 -32.094 1 78.75 222 ASP A CA 1
ATOM 1753 C C . ASP A 1 222 ? -5.09 -16.094 -31.094 1 78.75 222 ASP A C 1
ATOM 1755 O O . ASP A 1 222 ? -5.641 -16.688 -30.172 1 78.75 222 ASP A O 1
ATOM 1759 N N . CYS A 1 223 ? -3.865 -16.125 -31.328 1 78.94 223 CYS A N 1
ATOM 1760 C CA . CYS A 1 223 ? -3.014 -16.969 -30.5 1 78.94 223 CYS A CA 1
ATOM 1761 C C . CYS A 1 223 ? -2.928 -16.406 -29.078 1 78.94 223 CYS A C 1
ATOM 1763 O O . CYS A 1 223 ? -2.762 -17.156 -28.109 1 78.94 223 CYS A O 1
ATOM 1765 N N . LEU A 1 224 ? -3.211 -15.109 -29 1 83.88 224 LEU A N 1
ATOM 1766 C CA . LEU A 1 224 ? -3.023 -14.508 -27.688 1 83.88 224 LEU A CA 1
ATOM 1767 C C . LEU A 1 224 ? -4.367 -14.211 -27.031 1 83.88 224 LEU A C 1
ATOM 1769 O O . LEU A 1 224 ? -4.418 -13.797 -25.859 1 83.88 224 LEU A O 1
ATOM 1773 N N . THR A 1 225 ? -5.418 -14.492 -27.688 1 84.12 225 THR A N 1
ATOM 1774 C CA . THR A 1 225 ? -6.719 -14.141 -27.125 1 84.12 225 THR A CA 1
ATOM 1775 C C . THR A 1 225 ? -7.379 -15.367 -26.5 1 84.12 225 THR A C 1
ATOM 1777 O O . THR A 1 225 ? -7.402 -16.438 -27.109 1 84.12 225 THR A O 1
ATOM 1780 N N . GLN A 1 226 ? -7.684 -15.25 -25.312 1 88.81 226 GLN A N 1
ATOM 1781 C CA . GLN A 1 226 ? -8.336 -16.328 -24.562 1 88.81 226 GLN A CA 1
ATOM 1782 C C . GLN A 1 226 ? -9.758 -15.953 -24.172 1 88.81 226 GLN A C 1
ATOM 1784 O O . GLN A 1 226 ? -10.062 -14.773 -24 1 88.81 226 GLN A O 1
ATOM 1789 N N . PRO A 1 227 ? -10.625 -16.859 -24.234 1 90.5 227 PRO A N 1
ATOM 1790 C CA . PRO A 1 227 ? -11.984 -16.609 -23.75 1 90.5 227 PRO A CA 1
ATOM 1791 C C . PRO A 1 227 ? -12.047 -16.516 -22.219 1 90.5 227 PRO A C 1
ATOM 1793 O O . PRO A 1 227 ? -12.578 -17.422 -21.578 1 90.5 227 PRO A O 1
ATOM 1796 N N . LEU A 1 228 ? -11.688 -15.492 -21.688 1 93.5 228 LEU A N 1
ATOM 1797 C CA . LEU A 1 228 ? -11.539 -15.32 -20.25 1 93.5 228 LEU A CA 1
ATOM 1798 C C . LEU A 1 228 ? -12.898 -15.32 -19.547 1 93.5 228 LEU A C 1
ATOM 1800 O O . LEU A 1 228 ? -13.039 -15.875 -18.469 1 93.5 228 LEU A O 1
ATOM 1804 N N . ASP A 1 229 ? -13.875 -14.773 -20.156 1 92 229 ASP A N 1
ATOM 1805 C CA . ASP A 1 229 ? -15.203 -14.711 -19.547 1 92 229 ASP A CA 1
ATOM 1806 C C . ASP A 1 229 ? -15.812 -16.109 -19.406 1 92 229 ASP A C 1
ATOM 1808 O O . ASP A 1 229 ? -16.406 -16.422 -18.375 1 92 229 ASP A O 1
ATOM 1812 N N . ASP A 1 230 ? -15.562 -16.891 -20.422 1 91.12 230 ASP A N 1
ATOM 1813 C CA . ASP A 1 230 ? -16.078 -18.266 -20.375 1 91.12 230 ASP A CA 1
ATOM 1814 C C . ASP A 1 230 ? -15.336 -19.094 -19.328 1 91.12 230 ASP A C 1
ATOM 1816 O O . ASP A 1 230 ? -15.945 -19.922 -18.641 1 91.12 230 ASP A O 1
ATOM 1820 N N . VAL A 1 231 ? -14.141 -18.875 -19.25 1 92 231 VAL A N 1
ATOM 1821 C CA . VAL A 1 231 ? -13.336 -19.594 -18.266 1 92 231 VAL A CA 1
ATOM 1822 C C . VAL A 1 231 ? -13.742 -19.188 -16.859 1 92 231 VAL A C 1
ATOM 1824 O O . VAL A 1 231 ? -13.852 -20.016 -15.961 1 92 231 VAL A O 1
ATOM 1827 N N . ALA A 1 232 ? -14.008 -17.906 -16.688 1 92.5 232 ALA A N 1
ATOM 1828 C CA . ALA A 1 232 ? -14.414 -17.406 -15.383 1 92.5 232 ALA A CA 1
ATOM 1829 C C . ALA A 1 232 ? -15.773 -17.969 -14.977 1 92.5 232 ALA A C 1
ATOM 1831 O O . ALA A 1 232 ? -15.992 -18.312 -13.812 1 92.5 232 ALA A O 1
ATOM 1832 N N . THR A 1 233 ? -16.609 -18.125 -15.93 1 90.06 233 THR A N 1
ATOM 1833 C CA . THR A 1 233 ? -17.969 -18.594 -15.648 1 90.06 233 THR A CA 1
ATOM 1834 C C . THR A 1 233 ? -17.969 -20.094 -15.359 1 90.06 233 THR A C 1
ATOM 1836 O O . THR A 1 233 ? -18.797 -20.578 -14.578 1 90.06 233 THR A O 1
ATOM 1839 N N . TYR A 1 234 ? -17.031 -20.75 -15.945 1 90.06 234 TYR A N 1
ATOM 1840 C CA . TYR A 1 234 ? -17.031 -22.203 -15.797 1 90.06 234 TYR A CA 1
ATOM 1841 C C . TYR A 1 234 ? -16.094 -22.641 -14.68 1 90.06 234 TYR A C 1
ATOM 1843 O O . TYR A 1 234 ? -16.484 -23.375 -13.781 1 90.06 234 TYR A O 1
ATOM 1851 N N . PHE A 1 235 ? -14.859 -22.234 -14.68 1 91.75 235 PHE A N 1
ATOM 1852 C CA . PHE A 1 235 ? -13.844 -22.734 -13.75 1 91.75 235 PHE A CA 1
ATOM 1853 C C . PHE A 1 235 ? -13.719 -21.797 -12.547 1 91.75 235 PHE A C 1
ATOM 1855 O O . PHE A 1 235 ? -13.125 -22.172 -11.531 1 91.75 235 PHE A O 1
ATOM 1862 N N . GLY A 1 236 ? -14.195 -20.594 -12.648 1 91.94 236 GLY A N 1
ATOM 1863 C CA . GLY A 1 236 ? -14.07 -19.656 -11.547 1 91.94 236 GLY A CA 1
ATOM 1864 C C . GLY A 1 236 ? -13.117 -18.516 -11.836 1 91.94 236 GLY A C 1
ATOM 1865 O O . GLY A 1 236 ? -12.359 -18.562 -12.805 1 91.94 236 GLY A O 1
ATOM 1866 N N . GLU A 1 237 ? -13.141 -17.547 -11.023 1 93.06 237 GLU A N 1
ATOM 1867 C CA . GLU A 1 237 ? -12.352 -16.328 -11.266 1 93.06 237 GLU A CA 1
ATOM 1868 C C . GLU A 1 237 ? -10.883 -16.547 -10.93 1 93.06 237 GLU A C 1
ATOM 1870 O O . GLU A 1 237 ? -10 -15.953 -11.547 1 93.06 237 GLU A O 1
ATOM 1875 N N . LYS A 1 238 ? -10.586 -17.391 -9.938 1 92.5 238 LYS A N 1
ATOM 1876 C CA . LYS A 1 238 ? -9.195 -17.641 -9.562 1 92.5 238 LYS A CA 1
ATOM 1877 C C . LYS A 1 238 ? -8.398 -18.188 -10.75 1 92.5 238 LYS A C 1
ATOM 1879 O O . LYS A 1 238 ? -7.297 -17.719 -11.031 1 92.5 238 LYS A O 1
ATOM 1884 N N . VAL A 1 239 ? -8.969 -19.172 -11.453 1 94.5 239 VAL A N 1
ATOM 1885 C CA . VAL A 1 239 ? -8.328 -19.766 -12.617 1 94.5 239 VAL A CA 1
ATOM 1886 C C . VAL A 1 239 ? -8.305 -18.766 -13.773 1 94.5 239 VAL A C 1
ATOM 1888 O O . VAL A 1 239 ? -7.316 -18.672 -14.5 1 94.5 239 VAL A O 1
ATOM 1891 N N . ALA A 1 240 ? -9.336 -18.031 -13.93 1 95.44 240 ALA A N 1
ATOM 1892 C CA . ALA A 1 240 ? -9.43 -17.062 -15.016 1 95.44 240 ALA A CA 1
ATOM 1893 C C . ALA A 1 240 ? -8.383 -15.969 -14.859 1 95.44 240 ALA A C 1
ATOM 1895 O O . ALA A 1 240 ? -7.816 -15.492 -15.844 1 95.44 240 ALA A O 1
ATOM 1896 N N . PHE A 1 241 ? -8.125 -15.578 -13.641 1 96 241 PHE A N 1
ATOM 1897 C CA . PHE A 1 241 ? -7.133 -14.539 -13.406 1 96 241 PHE A CA 1
ATOM 1898 C C . PHE A 1 241 ? -5.738 -15.023 -13.789 1 96 241 PHE A C 1
ATOM 1900 O O . PHE A 1 241 ? -4.918 -14.242 -14.281 1 96 241 PHE A O 1
ATOM 1907 N N . TYR A 1 242 ? -5.434 -16.297 -13.57 1 95.88 242 TYR A N 1
ATOM 1908 C CA . TYR A 1 242 ? -4.148 -16.844 -14.008 1 95.88 242 TYR A CA 1
ATOM 1909 C C . TYR A 1 242 ? -3.98 -16.703 -15.516 1 95.88 242 TYR A C 1
ATOM 1911 O O . TYR A 1 242 ? -2.959 -16.203 -15.992 1 95.88 242 TYR A O 1
ATOM 1919 N N . PHE A 1 243 ? -4.961 -17.062 -16.234 1 95.38 243 PHE A N 1
ATOM 1920 C CA . PHE A 1 243 ? -4.875 -17.031 -17.688 1 95.38 243 PHE A CA 1
ATOM 1921 C C . PHE A 1 243 ? -4.879 -15.586 -18.188 1 95.38 243 PHE A C 1
ATOM 1923 O O . PHE A 1 243 ? -4.238 -15.273 -19.188 1 95.38 243 PHE A O 1
ATOM 1930 N N . ALA A 1 244 ? -5.609 -14.758 -17.484 1 96.62 244 ALA A N 1
ATOM 1931 C CA . ALA A 1 244 ? -5.598 -13.344 -17.844 1 96.62 244 ALA A CA 1
ATOM 1932 C C . ALA A 1 244 ? -4.215 -12.734 -17.641 1 96.62 244 ALA A C 1
ATOM 1934 O O . ALA A 1 244 ? -3.744 -11.945 -18.453 1 96.62 244 ALA A O 1
ATOM 1935 N N . TRP A 1 245 ? -3.629 -13.055 -16.547 1 96.75 245 TRP A N 1
ATOM 1936 C CA . TRP A 1 245 ? -2.299 -12.547 -16.234 1 96.75 245 TRP A CA 1
ATOM 1937 C C . TRP A 1 245 ? -1.272 -13.031 -17.25 1 96.75 245 TRP A C 1
ATOM 1939 O O . TRP A 1 245 ? -0.466 -12.242 -17.75 1 96.75 245 TRP A O 1
ATOM 1949 N N . VAL A 1 246 ? -1.277 -14.336 -17.594 1 96.19 246 VAL A N 1
ATOM 1950 C CA . VAL A 1 246 ? -0.312 -14.898 -18.531 1 96.19 246 VAL A CA 1
ATOM 1951 C C . VAL A 1 246 ? -0.529 -14.305 -19.922 1 96.19 246 VAL A C 1
ATOM 1953 O O . VAL A 1 246 ? 0.433 -14.039 -20.641 1 96.19 246 VAL A O 1
ATOM 1956 N N . GLU A 1 247 ? -1.799 -14.141 -20.234 1 95.81 247 GLU A N 1
ATOM 1957 C CA . GLU A 1 247 ? -2.104 -13.523 -21.516 1 95.81 247 GLU A CA 1
ATOM 1958 C C . GLU A 1 247 ? -1.509 -12.125 -21.609 1 95.81 247 GLU A C 1
ATOM 1960 O O . GLU A 1 247 ? -0.852 -11.789 -22.594 1 95.81 247 GLU A O 1
ATOM 1965 N N . MET A 1 248 ? -1.706 -11.359 -20.656 1 96.12 248 MET A N 1
ATOM 1966 C CA . MET A 1 248 ? -1.185 -10 -20.688 1 96.12 248 MET A CA 1
ATOM 1967 C C . MET A 1 248 ? 0.34 -10 -20.625 1 96.12 248 MET A C 1
ATOM 1969 O O . MET A 1 248 ? 0.989 -9.219 -21.328 1 96.12 248 MET A O 1
ATOM 1973 N N . TYR A 1 249 ? 0.881 -10.836 -19.766 1 96.81 249 TYR A N 1
ATOM 1974 C CA . TYR A 1 249 ? 2.33 -10.969 -19.672 1 96.81 249 TYR A CA 1
ATOM 1975 C C . TYR A 1 249 ? 2.939 -11.289 -21.031 1 96.81 249 TYR A C 1
ATOM 1977 O O . TYR A 1 249 ? 3.92 -10.664 -21.438 1 96.81 249 TYR A O 1
ATOM 1985 N N . THR A 1 250 ? 2.33 -12.203 -21.75 1 96.19 250 THR A N 1
ATOM 1986 C CA . THR A 1 250 ? 2.826 -12.617 -23.062 1 96.19 250 THR A CA 1
ATOM 1987 C C . THR A 1 250 ? 2.721 -11.469 -24.062 1 96.19 250 THR A C 1
ATOM 1989 O O . THR A 1 250 ? 3.639 -11.242 -24.844 1 96.19 250 THR A O 1
ATOM 1992 N N . LYS A 1 251 ? 1.658 -10.727 -24.031 1 95.19 251 LYS A N 1
ATOM 1993 C CA . LYS A 1 251 ? 1.495 -9.586 -24.922 1 95.19 251 LYS A CA 1
ATOM 1994 C C . LYS A 1 251 ? 2.529 -8.5 -24.625 1 95.19 251 LYS A C 1
ATOM 1996 O O . LYS A 1 251 ? 3.066 -7.875 -25.531 1 95.19 251 LYS A O 1
ATOM 2001 N N . TRP A 1 252 ? 2.795 -8.32 -23.391 1 96.31 252 TRP A N 1
ATOM 2002 C CA . TRP A 1 252 ? 3.73 -7.273 -23 1 96.31 252 TRP A CA 1
ATOM 2003 C C . TRP A 1 252 ? 5.168 -7.695 -23.281 1 96.31 252 TRP A C 1
ATOM 2005 O O . TRP A 1 252 ? 6.074 -6.855 -23.297 1 96.31 252 TRP A O 1
ATOM 2015 N N . LEU A 1 253 ? 5.414 -8.992 -23.406 1 96.75 253 LEU A N 1
ATOM 2016 C CA . LEU A 1 253 ? 6.75 -9.5 -23.703 1 96.75 253 LEU A CA 1
ATOM 2017 C C . LEU A 1 253 ? 7.176 -9.117 -25.109 1 96.75 253 LEU A C 1
ATOM 2019 O O . LEU A 1 253 ? 8.359 -9.164 -25.453 1 96.75 253 LEU A O 1
ATOM 2023 N N . VAL A 1 254 ? 6.305 -8.656 -25.984 1 95.81 254 VAL A N 1
ATOM 2024 C CA . VAL A 1 254 ? 6.617 -8.32 -27.359 1 95.81 254 VAL A CA 1
ATOM 2025 C C . VAL A 1 254 ? 7.641 -7.188 -27.406 1 95.81 254 VAL A C 1
ATOM 2027 O O . VAL A 1 254 ? 8.594 -7.23 -28.188 1 95.81 254 VAL A O 1
ATOM 2030 N N . ALA A 1 255 ? 7.508 -6.238 -26.5 1 96.44 255 ALA A N 1
ATOM 2031 C CA . ALA A 1 255 ? 8.422 -5.102 -26.484 1 96.44 255 ALA A CA 1
ATOM 2032 C C . ALA A 1 255 ? 9.836 -5.543 -26.109 1 96.44 255 ALA A C 1
ATOM 2034 O O . ALA A 1 255 ? 10.789 -5.277 -26.844 1 96.44 255 ALA A O 1
ATOM 2035 N N . PRO A 1 256 ? 10.008 -6.293 -25 1 96.88 256 PRO A N 1
ATOM 2036 C CA . PRO A 1 256 ? 11.352 -6.777 -24.688 1 96.88 256 PRO A CA 1
ATOM 2037 C C . PRO A 1 256 ? 11.914 -7.699 -25.766 1 96.88 256 PRO A C 1
ATOM 2039 O O . PRO A 1 256 ? 13.133 -7.766 -25.953 1 96.88 256 PRO A O 1
ATOM 2042 N N . VAL A 1 257 ? 11.055 -8.43 -26.484 1 97 257 VAL A N 1
ATOM 2043 C CA . VAL A 1 257 ? 11.508 -9.312 -27.547 1 97 257 VAL A CA 1
ATOM 2044 C C . VAL A 1 257 ? 12.133 -8.484 -28.672 1 97 257 VAL A C 1
ATOM 2046 O O . VAL A 1 257 ? 13.234 -8.797 -29.141 1 97 257 VAL A O 1
ATOM 2049 N N . VAL A 1 258 ? 11.492 -7.445 -29.094 1 96.75 258 VAL A N 1
ATOM 2050 C CA . VAL A 1 258 ? 11.977 -6.609 -30.172 1 96.75 258 VAL A CA 1
ATOM 2051 C C . VAL A 1 258 ? 13.289 -5.945 -29.781 1 96.75 258 VAL A C 1
ATOM 2053 O O . VAL A 1 258 ? 14.266 -5.992 -30.531 1 96.75 258 VAL A O 1
ATOM 2056 N N . VAL A 1 259 ? 13.336 -5.426 -28.594 1 95.94 259 VAL A N 1
ATOM 2057 C CA . VAL A 1 259 ? 14.531 -4.742 -28.125 1 95.94 259 VAL A CA 1
ATOM 2058 C C . VAL A 1 259 ? 15.648 -5.758 -27.875 1 95.94 259 VAL A C 1
ATOM 2060 O O . VAL A 1 259 ? 16.812 -5.484 -28.141 1 95.94 259 VAL A O 1
ATOM 2063 N N . GLY A 1 260 ? 15.25 -6.898 -27.344 1 94.94 260 GLY A N 1
ATOM 2064 C CA . GLY A 1 260 ? 16.234 -7.945 -27.109 1 94.94 260 GLY A CA 1
ATOM 2065 C C . GLY A 1 260 ? 16.859 -8.477 -28.391 1 94.94 260 GLY A C 1
ATOM 2066 O O . GLY A 1 260 ? 18.062 -8.695 -28.438 1 94.94 260 GLY A O 1
ATOM 2067 N N . ILE A 1 261 ? 16.031 -8.672 -29.438 1 94.62 261 ILE A N 1
ATOM 2068 C CA . ILE A 1 261 ? 16.547 -9.117 -30.734 1 94.62 261 ILE A CA 1
ATOM 2069 C C . ILE A 1 261 ? 17.516 -8.07 -31.297 1 94.62 261 ILE A C 1
ATOM 2071 O O . ILE A 1 261 ? 18.578 -8.414 -31.828 1 94.62 261 ILE A O 1
ATOM 2075 N N . PHE A 1 262 ? 17.172 -6.824 -31.156 1 94.38 262 PHE A N 1
ATOM 2076 C CA . PHE A 1 262 ? 18.031 -5.734 -31.625 1 94.38 262 PHE A CA 1
ATOM 2077 C C . PHE A 1 262 ? 19.375 -5.758 -30.906 1 94.38 262 PHE A C 1
ATOM 2079 O O . PHE A 1 262 ? 20.422 -5.641 -31.547 1 94.38 262 PHE A O 1
ATOM 2086 N N . LEU A 1 263 ? 19.344 -5.902 -29.656 1 92.06 263 LEU A N 1
ATOM 2087 C CA . LEU A 1 263 ? 20.578 -5.941 -28.891 1 92.06 263 LEU A CA 1
ATOM 2088 C C . LEU A 1 263 ? 21.406 -7.168 -29.266 1 92.06 263 LEU A C 1
ATOM 2090 O O . LEU A 1 263 ? 22.641 -7.086 -29.375 1 92.06 263 LEU A O 1
ATOM 2094 N N . PHE A 1 264 ? 20.781 -8.273 -29.438 1 90.88 264 PHE A N 1
ATOM 2095 C CA . PHE A 1 264 ? 21.484 -9.508 -29.797 1 90.88 264 PHE A CA 1
ATOM 2096 C C . PHE A 1 264 ? 22.156 -9.367 -31.156 1 90.88 264 PHE A C 1
ATOM 2098 O O . PHE A 1 264 ? 23.297 -9.82 -31.328 1 90.88 264 PHE A O 1
ATOM 2105 N N . VAL A 1 265 ? 21.5 -8.734 -32.094 1 91.38 265 VAL A N 1
ATOM 2106 C CA . VAL A 1 265 ? 22.078 -8.523 -33.438 1 91.38 265 VAL A CA 1
ATOM 2107 C C . VAL A 1 265 ? 23.297 -7.617 -33.312 1 91.38 265 VAL A C 1
ATOM 2109 O O . VAL A 1 265 ? 24.312 -7.863 -33.969 1 91.38 265 VAL A O 1
ATOM 2112 N N . GLN A 1 266 ? 23.203 -6.613 -32.5 1 89.81 266 GLN A N 1
ATOM 2113 C CA . GLN A 1 266 ? 24.344 -5.723 -32.281 1 89.81 266 GLN A CA 1
ATOM 2114 C C . GLN A 1 266 ? 25.5 -6.453 -31.594 1 89.81 266 GLN A C 1
ATOM 2116 O O . GLN A 1 266 ? 26.672 -6.191 -31.891 1 89.81 266 GLN A O 1
ATOM 2121 N N . GLN A 1 267 ? 25.156 -7.309 -30.703 1 86.12 267 GLN A N 1
ATOM 2122 C CA . GLN A 1 267 ? 26.172 -8.094 -30.016 1 86.12 267 GLN A CA 1
ATOM 2123 C C . GLN A 1 267 ? 26.891 -9.031 -30.984 1 86.12 267 GLN A C 1
ATOM 2125 O O . GLN A 1 267 ? 28.109 -9.195 -30.906 1 86.12 267 GLN A O 1
ATOM 2130 N N . VAL A 1 268 ? 26.109 -9.617 -31.844 1 83.56 268 VAL A N 1
ATOM 2131 C CA . VAL A 1 268 ? 26.688 -10.531 -32.812 1 83.56 268 VAL A CA 1
ATOM 2132 C C . VAL A 1 268 ? 27.547 -9.758 -33.812 1 83.56 268 VAL A C 1
ATOM 2134 O O . VAL A 1 268 ? 28.641 -10.211 -34.188 1 83.56 268 VAL A O 1
ATOM 2137 N N . GLN A 1 269 ? 27.094 -8.586 -34.188 1 86.12 269 GLN A N 1
ATOM 2138 C CA . GLN A 1 269 ? 27.844 -7.773 -35.125 1 86.12 269 GLN A CA 1
ATOM 2139 C C . GLN A 1 269 ? 29.141 -7.254 -34.5 1 86.12 269 GLN A C 1
ATOM 2141 O O . GLN A 1 269 ? 30.188 -7.223 -35.188 1 86.12 269 GLN A O 1
ATOM 2146 N N . SER A 1 270 ? 29.031 -6.906 -33.25 1 81.44 270 SER A N 1
ATOM 2147 C CA . SER A 1 270 ? 30.219 -6.379 -32.594 1 81.44 270 SER A CA 1
ATOM 2148 C C . SER A 1 270 ? 31.062 -7.5 -31.984 1 81.44 270 SER A C 1
ATOM 2150 O O . SER A 1 270 ? 32.188 -7.27 -31.531 1 81.44 270 SER A O 1
ATOM 2152 N N . ALA A 1 271 ? 30.641 -8.742 -32.031 1 74.06 271 ALA A N 1
ATOM 2153 C CA . ALA A 1 271 ? 31.312 -9.93 -31.5 1 74.06 271 ALA A CA 1
ATOM 2154 C C . ALA A 1 271 ? 31.688 -9.75 -30.031 1 74.06 271 ALA A C 1
ATOM 2156 O O . ALA A 1 271 ? 32.75 -10.18 -29.594 1 74.06 271 ALA A O 1
ATOM 2157 N N . SER A 1 272 ? 30.875 -8.875 -29.375 1 78.25 272 SER A N 1
ATOM 2158 C CA . SER A 1 272 ? 31.125 -8.664 -27.953 1 78.25 272 SER A CA 1
ATOM 2159 C C . SER A 1 272 ? 29.812 -8.625 -27.172 1 78.25 272 SER A C 1
ATOM 2161 O O . SER A 1 272 ? 28.828 -8.016 -27.609 1 78.25 272 SER A O 1
ATOM 2163 N N . LEU A 1 273 ? 29.797 -9.367 -26.094 1 75 273 LEU A N 1
ATOM 2164 C CA . LEU A 1 273 ? 28.609 -9.391 -25.234 1 75 273 LEU A CA 1
ATOM 2165 C C . LEU A 1 273 ? 28.484 -8.086 -24.453 1 75 273 LEU A C 1
ATOM 2167 O O . LEU A 1 273 ? 27.391 -7.711 -24.031 1 75 273 LEU A O 1
ATOM 2171 N N . ASP A 1 274 ? 29.703 -7.453 -24.344 1 76.25 274 ASP A N 1
ATOM 2172 C CA . ASP A 1 274 ? 29.734 -6.195 -23.594 1 76.25 274 ASP A CA 1
ATOM 2173 C C . ASP A 1 274 ? 29.484 -5.008 -24.516 1 76.25 274 ASP A C 1
ATOM 2175 O O . ASP A 1 274 ? 30.406 -4.262 -24.844 1 76.25 274 ASP A O 1
ATOM 2179 N N . GLN A 1 275 ? 28.266 -4.891 -24.984 1 77.94 275 GLN A N 1
ATOM 2180 C CA . GLN A 1 275 ? 27.875 -3.84 -25.922 1 77.94 275 GLN A CA 1
ATOM 2181 C C . GLN A 1 275 ? 27.578 -2.537 -25.188 1 77.94 275 GLN A C 1
ATOM 2183 O O . GLN A 1 275 ? 27.094 -2.557 -24.047 1 77.94 275 GLN A O 1
ATOM 2188 N N . PRO A 1 276 ? 27.891 -1.432 -25.766 1 80.75 276 PRO A N 1
ATOM 2189 C CA . PRO A 1 276 ? 27.641 -0.13 -25.141 1 80.75 276 PRO A CA 1
ATOM 2190 C C . PRO A 1 276 ? 26.156 0.125 -24.891 1 80.75 276 PRO A C 1
ATOM 2192 O O . PRO A 1 276 ? 25.797 0.976 -24.078 1 80.75 276 PRO A O 1
ATOM 2195 N N . LEU A 1 277 ? 25.328 -0.661 -25.484 1 85.31 277 LEU A N 1
ATOM 2196 C CA . LEU A 1 277 ? 23.891 -0.458 -25.312 1 85.31 277 LEU A CA 1
ATOM 2197 C C . LEU A 1 277 ? 23.344 -1.295 -24.156 1 85.31 277 LEU A C 1
ATOM 2199 O O . LEU A 1 277 ? 22.156 -1.21 -23.828 1 85.31 277 LEU A O 1
ATOM 2203 N N . ALA A 1 278 ? 24.203 -1.983 -23.469 1 83.81 278 ALA A N 1
ATOM 2204 C CA . ALA A 1 278 ? 23.797 -2.9 -22.422 1 83.81 278 ALA A CA 1
ATOM 2205 C C . ALA A 1 278 ? 23.188 -2.145 -21.234 1 83.81 278 ALA A C 1
ATOM 2207 O O . ALA A 1 278 ? 22.125 -2.531 -20.734 1 83.81 278 ALA A O 1
ATOM 2208 N N . PRO A 1 279 ? 23.781 -0.989 -20.875 1 84.88 279 PRO A N 1
ATOM 2209 C CA . PRO A 1 279 ? 23.156 -0.259 -19.766 1 84.88 279 PRO A CA 1
ATOM 2210 C C . PRO A 1 279 ? 21.797 0.331 -20.125 1 84.88 279 PRO A C 1
ATOM 2212 O O . PRO A 1 279 ? 20.906 0.408 -19.281 1 84.88 279 PRO A O 1
ATOM 2215 N N . VAL A 1 280 ? 21.641 0.688 -21.281 1 88.44 280 VAL A N 1
ATOM 2216 C CA . VAL A 1 280 ? 20.344 1.223 -21.734 1 88.44 280 VAL A CA 1
ATOM 2217 C C . VAL A 1 280 ? 19.297 0.112 -21.75 1 88.44 280 VAL A C 1
ATOM 2219 O O . VAL A 1 280 ? 18.141 0.341 -21.391 1 88.44 280 VAL A O 1
ATOM 2222 N N . TYR A 1 281 ? 19.766 -1.021 -22.141 1 91.94 281 TYR A N 1
ATOM 2223 C CA . TYR A 1 281 ? 18.875 -2.176 -22.125 1 91.94 281 TYR A CA 1
ATOM 2224 C C . TYR A 1 281 ? 18.438 -2.516 -20.703 1 91.94 281 TYR A C 1
ATOM 2226 O O . TYR A 1 281 ? 17.281 -2.852 -20.469 1 91.94 281 TYR A O 1
ATOM 2234 N N . ALA A 1 282 ? 19.391 -2.404 -19.812 1 88.5 282 ALA A N 1
ATOM 2235 C CA . ALA A 1 282 ? 19.062 -2.67 -18.422 1 88.5 282 ALA A CA 1
ATOM 2236 C C . ALA A 1 282 ? 18.031 -1.679 -17.891 1 88.5 282 ALA A C 1
ATOM 2238 O O . ALA A 1 282 ? 17.109 -2.059 -17.172 1 88.5 282 ALA A O 1
ATOM 2239 N N . LEU A 1 283 ? 18.203 -0.459 -18.219 1 88.12 283 LEU A N 1
ATOM 2240 C CA . LEU A 1 283 ? 17.25 0.565 -17.828 1 88.12 283 LEU A CA 1
ATOM 2241 C C . LEU A 1 283 ? 15.883 0.309 -18.453 1 88.12 283 LEU A C 1
ATOM 2243 O O . LEU A 1 283 ? 14.852 0.457 -17.797 1 88.12 283 LEU A O 1
ATOM 2247 N N . PHE A 1 284 ? 15.914 -0.08 -19.656 1 93.12 284 PHE A N 1
ATOM 2248 C CA . PHE A 1 284 ? 14.68 -0.396 -20.359 1 93.12 284 PHE A CA 1
ATOM 2249 C C . PHE A 1 284 ? 13.938 -1.529 -19.672 1 93.12 284 PHE A C 1
ATOM 2251 O O . PHE A 1 284 ? 12.727 -1.45 -19.469 1 93.12 284 PHE A O 1
ATOM 2258 N N . MET A 1 285 ? 14.648 -2.555 -19.297 1 93.56 285 MET A N 1
ATOM 2259 C CA . MET A 1 285 ? 14.023 -3.715 -18.672 1 93.56 285 MET A CA 1
ATOM 2260 C C . MET A 1 285 ? 13.43 -3.342 -17.312 1 93.56 285 MET A C 1
ATOM 2262 O O . MET A 1 285 ? 12.383 -3.861 -16.922 1 93.56 285 MET A O 1
ATOM 2266 N N . ALA A 1 286 ? 14.07 -2.459 -16.609 1 89.06 286 ALA A N 1
ATOM 2267 C CA . ALA A 1 286 ? 13.57 -2.016 -15.312 1 89.06 286 ALA A CA 1
ATOM 2268 C C . ALA A 1 286 ? 12.266 -1.228 -15.469 1 89.06 286 ALA A C 1
ATOM 2270 O O . ALA A 1 286 ? 11.312 -1.446 -14.719 1 89.06 286 ALA A O 1
ATOM 2271 N N . ILE A 1 287 ? 12.219 -0.401 -16.391 1 88.25 287 ILE A N 1
ATOM 2272 C CA . ILE A 1 287 ? 11.031 0.411 -16.641 1 88.25 287 ILE A CA 1
ATOM 2273 C C . ILE A 1 287 ? 9.898 -0.472 -17.141 1 88.25 287 ILE A C 1
ATOM 2275 O O . ILE A 1 287 ? 8.742 -0.309 -16.75 1 88.25 287 ILE A O 1
ATOM 2279 N N . TRP A 1 288 ? 10.281 -1.367 -18.016 1 94.56 288 TRP A N 1
ATOM 2280 C CA . TRP A 1 288 ? 9.305 -2.299 -18.562 1 94.56 288 TRP A CA 1
ATOM 2281 C C . TRP A 1 288 ? 8.633 -3.1 -17.453 1 94.56 288 TRP A C 1
ATOM 2283 O O . TRP A 1 288 ? 7.406 -3.25 -17.438 1 94.56 288 TRP A O 1
ATOM 2293 N N . ALA A 1 289 ? 9.398 -3.631 -16.531 1 93 289 ALA A N 1
ATOM 2294 C CA . ALA A 1 289 ? 8.852 -4.438 -15.453 1 93 289 ALA A CA 1
ATOM 2295 C C . ALA A 1 289 ? 7.883 -3.619 -14.602 1 93 289 ALA A C 1
ATOM 2297 O O . ALA A 1 289 ? 6.824 -4.113 -14.203 1 93 289 ALA A O 1
ATOM 2298 N N . SER A 1 290 ? 8.195 -2.389 -14.398 1 90.62 290 SER A N 1
ATOM 2299 C CA . SER A 1 290 ? 7.34 -1.52 -13.594 1 90.62 290 SER A CA 1
ATOM 2300 C C . SER A 1 290 ? 6.047 -1.177 -14.328 1 90.62 290 SER A C 1
ATOM 2302 O O . SER A 1 290 ? 4.965 -1.219 -13.742 1 90.62 290 SER A O 1
ATOM 2304 N N . LEU A 1 291 ? 6.188 -0.881 -15.539 1 92.25 291 LEU A N 1
ATOM 2305 C CA . LEU A 1 291 ? 5.012 -0.527 -16.328 1 92.25 291 LEU A CA 1
ATOM 2306 C C . LEU A 1 291 ? 4.078 -1.722 -16.484 1 92.25 291 LEU A C 1
ATOM 2308 O O . LEU A 1 291 ? 2.855 -1.562 -16.484 1 92.25 291 LEU A O 1
ATOM 2312 N N . PHE A 1 292 ? 4.664 -2.863 -16.641 1 95.62 292 PHE A N 1
ATOM 2313 C CA . PHE A 1 292 ? 3.871 -4.082 -16.75 1 95.62 292 PHE A CA 1
ATOM 2314 C C . PHE A 1 292 ? 3.037 -4.293 -15.492 1 95.62 292 PHE A C 1
ATOM 2316 O O . PHE A 1 292 ? 1.846 -4.598 -15.57 1 95.62 292 PHE A O 1
ATOM 2323 N N . LEU A 1 293 ? 3.615 -4.082 -14.344 1 95.38 293 LEU A N 1
ATOM 2324 C CA . LEU A 1 293 ? 2.924 -4.32 -13.086 1 95.38 293 LEU A CA 1
ATOM 2325 C C . LEU A 1 293 ? 1.803 -3.305 -12.883 1 95.38 293 LEU A C 1
ATOM 2327 O O . LEU A 1 293 ? 0.729 -3.652 -12.383 1 95.38 293 LEU A O 1
ATOM 2331 N N . VAL A 1 294 ? 2.033 -2.074 -13.273 1 93.19 294 VAL A N 1
ATOM 2332 C CA . VAL A 1 294 ? 1.005 -1.048 -13.141 1 93.19 294 VAL A CA 1
ATOM 2333 C C . VAL A 1 294 ? -0.143 -1.338 -14.109 1 93.19 294 VAL A C 1
ATOM 2335 O O . VAL A 1 294 ? -1.314 -1.187 -13.75 1 93.19 294 VAL A O 1
ATOM 2338 N N . ALA A 1 295 ? 0.246 -1.773 -15.234 1 94.56 295 ALA A N 1
ATOM 2339 C CA . ALA A 1 295 ? -0.779 -2.115 -16.219 1 94.56 295 ALA A CA 1
ATOM 2340 C C . ALA A 1 295 ? -1.601 -3.316 -15.758 1 94.56 295 ALA A C 1
ATOM 2342 O O . ALA A 1 295 ? -2.818 -3.355 -15.961 1 94.56 295 ALA A O 1
ATOM 2343 N N . TRP A 1 296 ? -0.955 -4.254 -15.211 1 95.81 296 TRP A N 1
ATOM 2344 C CA . TRP A 1 296 ? -1.681 -5.422 -14.719 1 95.81 296 TRP A CA 1
ATOM 2345 C C . TRP A 1 296 ? -2.652 -5.031 -13.609 1 95.81 296 TRP A C 1
ATOM 2347 O O . TRP A 1 296 ? -3.795 -5.496 -13.586 1 95.81 296 TRP A O 1
ATOM 2357 N N . ARG A 1 297 ? -2.229 -4.289 -12.719 1 93.75 297 ARG A N 1
ATOM 2358 C CA . ARG A 1 297 ? -3.105 -3.863 -11.633 1 93.75 297 ARG A CA 1
ATOM 2359 C C . ARG A 1 297 ? -4.379 -3.223 -12.172 1 93.75 297 ARG A C 1
ATOM 2361 O O . ARG A 1 297 ? -5.477 -3.494 -11.68 1 93.75 297 ARG A O 1
ATOM 2368 N N . ARG A 1 298 ? -4.285 -2.447 -13.195 1 92.19 298 ARG A N 1
ATOM 2369 C CA . ARG A 1 298 ? -5.434 -1.792 -13.812 1 92.19 298 ARG A CA 1
ATOM 2370 C C . ARG A 1 298 ? -6.332 -2.807 -14.508 1 92.19 298 ARG A C 1
ATOM 2372 O O . ARG A 1 298 ? -7.559 -2.756 -14.375 1 92.19 298 ARG A O 1
ATOM 2379 N N . ARG A 1 299 ? -5.68 -3.697 -15.188 1 94.44 299 ARG A N 1
ATOM 2380 C CA . ARG A 1 299 ? -6.449 -4.723 -15.891 1 94.44 299 ARG A CA 1
ATOM 2381 C C . ARG A 1 299 ? -7.141 -5.656 -14.898 1 94.44 299 ARG A C 1
ATOM 2383 O O . ARG A 1 299 ? -8.281 -6.062 -15.117 1 94.44 299 ARG A O 1
ATOM 2390 N N . ALA A 1 300 ? -6.438 -6.012 -13.891 1 94.81 300 ALA A N 1
ATOM 2391 C CA . ALA A 1 300 ? -7 -6.898 -12.875 1 94.81 300 ALA A CA 1
ATOM 2392 C C . ALA A 1 300 ? -8.25 -6.289 -12.25 1 94.81 300 ALA A C 1
ATOM 2394 O O . ALA A 1 300 ? -9.242 -6.98 -12.031 1 94.81 300 ALA A O 1
ATOM 2395 N N . ASN A 1 301 ? -8.25 -4.988 -12.008 1 92.56 301 ASN A N 1
ATOM 2396 C CA . ASN A 1 301 ? -9.398 -4.328 -11.406 1 92.56 301 ASN A CA 1
ATOM 2397 C C . ASN A 1 301 ? -10.562 -4.219 -12.391 1 92.56 301 ASN A C 1
ATOM 2399 O O . ASN A 1 301 ? -11.727 -4.293 -11.992 1 92.56 301 ASN A O 1
ATOM 2403 N N . SER A 1 302 ? -10.188 -4.047 -13.617 1 92.75 302 SER A N 1
ATOM 2404 C CA . SER A 1 302 ? -11.234 -4.008 -14.633 1 92.75 302 SER A CA 1
ATOM 2405 C C . SER A 1 302 ? -11.938 -5.359 -14.758 1 92.75 302 SER A C 1
ATOM 2407 O O . SER A 1 302 ? -13.164 -5.418 -14.844 1 92.75 302 SER A O 1
ATOM 2409 N N . LEU A 1 303 ? -11.156 -6.383 -14.742 1 94.25 303 LEU A N 1
ATOM 2410 C CA . LEU A 1 303 ? -11.727 -7.723 -14.828 1 94.25 303 LEU A CA 1
ATOM 2411 C C . LEU A 1 303 ? -12.5 -8.062 -13.562 1 94.25 303 LEU A C 1
ATOM 2413 O O . LEU A 1 303 ? -13.547 -8.711 -13.617 1 94.25 303 LEU A O 1
ATOM 2417 N N . ALA A 1 304 ? -11.969 -7.637 -12.438 1 92.81 304 ALA A N 1
ATOM 2418 C CA . ALA A 1 304 ? -12.656 -7.883 -11.172 1 92.81 304 ALA A CA 1
ATOM 2419 C C . ALA A 1 304 ? -14.023 -7.215 -11.148 1 92.81 304 ALA A C 1
ATOM 2421 O O . ALA A 1 304 ? -14.984 -7.777 -10.617 1 92.81 304 ALA A O 1
ATOM 2422 N N . TYR A 1 305 ? -14.109 -6.055 -11.703 1 89.56 305 TYR A N 1
ATOM 2423 C CA . TYR A 1 305 ? -15.398 -5.375 -11.758 1 89.56 305 TYR A CA 1
ATOM 2424 C C . TYR A 1 305 ? -16.344 -6.09 -12.719 1 89.56 305 TYR A C 1
ATOM 2426 O O . TYR A 1 305 ? -17.531 -6.25 -12.422 1 89.56 305 TYR A O 1
ATOM 2434 N N . ARG A 1 306 ? -15.828 -6.547 -13.828 1 88.5 306 ARG A N 1
ATOM 2435 C CA . ARG A 1 306 ? -16.641 -7.23 -14.828 1 88.5 306 ARG A CA 1
ATOM 2436 C C . ARG A 1 306 ? -17.219 -8.523 -14.273 1 88.5 306 ARG A C 1
ATOM 2438 O O . ARG A 1 306 ? -18.375 -8.867 -14.562 1 88.5 306 ARG A O 1
ATOM 2445 N N . TRP A 1 307 ? -16.453 -9.18 -13.453 1 90.5 307 TRP A N 1
ATOM 2446 C CA . TRP A 1 307 ? -16.906 -10.453 -12.914 1 90.5 307 TRP A CA 1
ATOM 2447 C C . TRP A 1 307 ? -17.578 -10.266 -11.555 1 90.5 307 TRP A C 1
ATOM 2449 O O . TRP A 1 307 ? -17.984 -11.242 -10.914 1 90.5 307 TRP A O 1
ATOM 2459 N N . GLY A 1 308 ? -17.672 -9.062 -11.008 1 85.81 308 GLY A N 1
ATOM 2460 C CA . GLY A 1 308 ? -18.406 -8.758 -9.789 1 85.81 308 GLY A CA 1
ATOM 2461 C C . GLY A 1 308 ? -17.656 -9.148 -8.531 1 85.81 308 GLY A C 1
ATOM 2462 O O . GLY A 1 308 ? -18.266 -9.461 -7.512 1 85.81 308 GLY A O 1
ATOM 2463 N N . VAL A 1 309 ? -16.406 -9.273 -8.641 1 87.56 309 VAL A N 1
ATOM 2464 C CA . VAL A 1 309 ? -15.641 -9.711 -7.473 1 87.56 309 VAL A CA 1
ATOM 2465 C C . VAL A 1 309 ? -14.719 -8.586 -7.004 1 87.56 309 VAL A C 1
ATOM 2467 O O . VAL A 1 309 ? -13.734 -8.828 -6.301 1 87.56 309 VAL A O 1
ATOM 2470 N N . LEU A 1 310 ? -15.07 -7.383 -7.355 1 84.81 310 LEU A N 1
ATOM 2471 C CA . LEU A 1 310 ? -14.258 -6.25 -6.914 1 84.81 310 LEU A CA 1
ATOM 2472 C C . LEU A 1 310 ? -14.367 -6.062 -5.406 1 84.81 310 LEU A C 1
ATOM 2474 O O . LEU A 1 310 ? -15.469 -6.023 -4.855 1 84.81 310 LEU A O 1
ATOM 2478 N N . GLY A 1 311 ? -13.25 -6.016 -4.688 1 74.69 311 GLY A N 1
ATOM 2479 C CA . GLY A 1 311 ? -13.227 -5.785 -3.25 1 74.69 311 GLY A CA 1
ATOM 2480 C C . GLY A 1 311 ? -13.398 -7.055 -2.439 1 74.69 311 GLY A C 1
ATOM 2481 O O . GLY A 1 311 ? -13.641 -7 -1.231 1 74.69 311 GLY A O 1
ATOM 2482 N N . TYR A 1 312 ? -13.438 -8.148 -3.125 1 74.75 312 TYR A N 1
ATOM 2483 C CA . TYR A 1 312 ? -13.523 -9.414 -2.408 1 74.75 312 TYR A CA 1
ATOM 2484 C C . TYR A 1 312 ? -12.273 -9.664 -1.578 1 74.75 312 TYR A C 1
ATOM 2486 O O . TYR A 1 312 ? -11.156 -9.656 -2.105 1 74.75 312 TYR A O 1
ATOM 2494 N N . GLU A 1 313 ? -12.492 -9.383 -0.222 1 67.81 313 GLU A N 1
ATOM 2495 C CA . GLU A 1 313 ? -11.352 -9.547 0.667 1 67.81 313 GLU A CA 1
ATOM 2496 C C . GLU A 1 313 ? -11.414 -10.875 1.415 1 67.81 313 GLU A C 1
ATOM 2498 O O . GLU A 1 313 ? -12.406 -11.602 1.309 1 67.81 313 GLU A O 1
ATOM 2503 N N . GLU A 1 314 ? -10.391 -11.266 2.023 1 61.69 314 GLU A N 1
ATOM 2504 C CA . GLU A 1 314 ? -10.219 -12.5 2.783 1 61.69 314 GLU A CA 1
ATOM 2505 C C . GLU A 1 314 ? -11.273 -12.633 3.877 1 61.69 314 GLU A C 1
ATOM 2507 O O . GLU A 1 314 ? -11.703 -13.742 4.199 1 61.69 314 GLU A O 1
ATOM 2512 N N . ASP A 1 315 ? -11.711 -11.516 4.242 1 56.59 315 ASP A N 1
ATOM 2513 C CA . ASP A 1 315 ? -12.641 -11.555 5.371 1 56.59 315 ASP A CA 1
ATOM 2514 C C . ASP A 1 315 ? -14.031 -11.984 4.918 1 56.59 315 ASP A C 1
ATOM 2516 O O . ASP A 1 315 ? -14.852 -12.422 5.734 1 56.59 315 ASP A O 1
ATOM 2520 N N . ASP A 1 316 ? -14.148 -11.922 3.67 1 60.03 316 ASP A N 1
ATOM 2521 C CA . ASP A 1 316 ? -15.445 -12.328 3.145 1 60.03 316 ASP A CA 1
ATOM 2522 C C . ASP A 1 316 ? -15.508 -13.844 2.928 1 60.03 316 ASP A C 1
ATOM 2524 O O . ASP A 1 316 ? -16.594 -14.406 2.75 1 60.03 316 ASP A O 1
ATOM 2528 N N . GLU A 1 317 ? -14.312 -14.383 3.176 1 63.41 317 GLU A N 1
ATOM 2529 C CA . GLU A 1 317 ? -14.25 -15.812 2.908 1 63.41 317 GLU A CA 1
ATOM 2530 C C . GLU A 1 317 ? -14.734 -16.625 4.109 1 63.41 317 GLU A C 1
ATOM 2532 O O . GLU A 1 317 ? -14.594 -16.188 5.254 1 63.41 317 GLU A O 1
ATOM 2537 N N . VAL A 1 318 ? -15.328 -17.719 3.773 1 63.59 318 VAL A N 1
ATOM 2538 C CA . VAL A 1 318 ? -15.789 -18.672 4.781 1 63.59 318 VAL A CA 1
ATOM 2539 C C . VAL A 1 318 ? -14.594 -19.297 5.484 1 63.59 318 VAL A C 1
ATOM 2541 O O . VAL A 1 318 ? -13.508 -19.422 4.902 1 63.59 318 VAL A O 1
ATOM 2544 N N . LEU A 1 319 ? -14.734 -19.453 6.801 1 68.19 319 LEU A N 1
ATOM 2545 C CA . LEU A 1 319 ? -13.695 -20.109 7.582 1 68.19 319 LEU A CA 1
ATOM 2546 C C . LEU A 1 319 ? -13.344 -21.469 6.988 1 68.19 319 LEU A C 1
ATOM 2548 O O . LEU A 1 319 ? -14.227 -22.172 6.496 1 68.19 319 LEU A O 1
ATOM 2552 N N . ARG A 1 320 ? -12.141 -21.734 6.988 1 67.5 320 ARG A N 1
ATOM 2553 C CA . ARG A 1 320 ? -11.688 -23.031 6.477 1 67.5 320 ARG A CA 1
ATOM 2554 C C . ARG A 1 320 ? -12.219 -24.172 7.328 1 67.5 320 ARG A C 1
ATOM 2556 O O . ARG A 1 320 ? -12.258 -24.078 8.555 1 67.5 320 ARG A O 1
ATOM 2563 N N . PRO A 1 321 ? -12.656 -25.125 6.625 1 64.12 321 PRO A N 1
ATOM 2564 C CA . PRO A 1 321 ? -13.188 -26.266 7.375 1 64.12 321 PRO A CA 1
ATOM 2565 C C . PRO A 1 321 ? -12.141 -26.891 8.305 1 64.12 321 PRO A C 1
ATOM 2567 O O . PRO A 1 321 ? -12.5 -27.438 9.352 1 64.12 321 PRO A O 1
ATOM 2570 N N . ALA A 1 322 ? -10.867 -26.656 8.016 1 62.62 322 ALA A N 1
ATOM 2571 C CA . ALA A 1 322 ? -9.797 -27.266 8.805 1 62.62 322 ALA A CA 1
ATOM 2572 C C . ALA A 1 322 ? -9.375 -26.359 9.953 1 62.62 322 ALA A C 1
ATOM 2574 O O . ALA A 1 322 ? -8.539 -26.734 10.781 1 62.62 322 ALA A O 1
ATOM 2575 N N . PHE A 1 323 ? -10.023 -25.188 10.047 1 68 323 PHE A N 1
ATOM 2576 C CA . PHE A 1 323 ? -9.633 -24.219 11.062 1 68 323 PHE A CA 1
ATOM 2577 C C . PHE A 1 323 ? -10.023 -24.703 12.453 1 68 323 PHE A C 1
ATOM 2579 O O . PHE A 1 323 ? -11.188 -25.047 12.695 1 68 323 PHE A O 1
ATOM 2586 N N . ARG A 1 324 ? -9.008 -24.984 13.391 1 63.53 324 ARG A N 1
ATOM 2587 C CA . ARG A 1 324 ? -9.258 -25.422 14.766 1 63.53 324 ARG A CA 1
ATOM 2588 C C . ARG A 1 324 ? -9.43 -24.234 15.695 1 63.53 324 ARG A C 1
ATOM 2590 O O . ARG A 1 324 ? -8.547 -23.375 15.781 1 63.53 324 ARG A O 1
ATOM 2597 N N . THR A 1 325 ? -10.562 -23.828 15.938 1 62.72 325 THR A N 1
ATOM 2598 C CA . THR A 1 325 ? -10.82 -22.734 16.875 1 62.72 325 THR A CA 1
ATOM 2599 C C . THR A 1 325 ? -10.242 -23.062 18.25 1 62.72 325 THR A C 1
ATOM 2601 O O . THR A 1 325 ? -10.797 -23.875 19 1 62.72 325 THR A O 1
ATOM 2604 N N . SER A 1 326 ? -9.156 -23.609 18.359 1 53 326 SER A N 1
ATOM 2605 C CA . SER A 1 326 ? -8.734 -23.859 19.734 1 53 326 SER A CA 1
ATOM 2606 C C . SER A 1 326 ? -8.75 -22.578 20.562 1 53 326 SER A C 1
ATOM 2608 O O . SER A 1 326 ? -8.602 -21.469 20.016 1 53 326 SER A O 1
ATOM 2610 N N . ALA A 1 327 ? -9.117 -22.734 21.844 1 49.25 327 ALA A N 1
ATOM 2611 C CA . ALA A 1 327 ? -9.188 -21.75 22.922 1 49.25 327 ALA A CA 1
ATOM 2612 C C . ALA A 1 327 ? -7.992 -20.812 22.891 1 49.25 327 ALA A C 1
ATOM 2614 O O . ALA A 1 327 ? -8.055 -19.703 23.422 1 49.25 327 ALA A O 1
ATOM 2615 N N . THR A 1 328 ? -6.922 -21.203 22.562 1 49.38 328 THR A N 1
ATOM 2616 C CA . THR A 1 328 ? -5.676 -20.438 22.672 1 49.38 328 THR A CA 1
ATOM 2617 C C . THR A 1 328 ? -5.59 -19.375 21.578 1 49.38 328 THR A C 1
ATOM 2619 O O . THR A 1 328 ? -4.559 -18.719 21.422 1 49.38 328 THR A O 1
ATOM 2622 N N . SER A 1 329 ? -6.379 -19.469 20.625 1 52.12 329 SER A N 1
ATOM 2623 C CA . SER A 1 329 ? -6.449 -18.578 19.469 1 52.12 329 SER A CA 1
ATOM 2624 C C . SER A 1 329 ? -6.406 -17.109 19.891 1 52.12 329 SER A C 1
ATOM 2626 O O . SER A 1 329 ? -6.078 -16.234 19.094 1 52.12 329 SER A O 1
ATOM 2628 N N . GLY A 1 330 ? -6.797 -17.047 21.125 1 52.97 330 GLY A N 1
ATOM 2629 C CA . GLY A 1 330 ? -6.887 -15.68 21.625 1 52.97 330 GLY A CA 1
ATOM 2630 C C . GLY A 1 330 ? -5.531 -15.047 21.891 1 52.97 330 GLY A C 1
ATOM 2631 O O . GLY A 1 330 ? -5.426 -13.828 22.031 1 52.97 330 GLY A O 1
ATOM 2632 N N . LEU A 1 331 ? -4.598 -15.992 22.109 1 60.56 331 LEU A N 1
ATOM 2633 C CA . LEU A 1 331 ? -3.404 -15.32 22.609 1 60.56 331 LEU A CA 1
ATOM 2634 C C . LEU A 1 331 ? -2.477 -14.922 21.469 1 60.56 331 LEU A C 1
ATOM 2636 O O . LEU A 1 331 ? -1.906 -15.781 20.797 1 60.56 331 LEU A O 1
ATOM 2640 N N . THR A 1 332 ? -2.477 -13.773 21.047 1 68.06 332 THR A N 1
ATOM 2641 C CA . THR A 1 332 ? -1.718 -13.117 19.984 1 68.06 332 THR A CA 1
ATOM 2642 C C . THR A 1 332 ? -0.233 -13.445 20.094 1 68.06 332 THR A C 1
ATOM 2644 O O . THR A 1 332 ? 0.447 -13.625 19.094 1 68.06 332 THR A O 1
ATOM 2647 N N . TRP A 1 333 ? 0.26 -13.867 21.391 1 72.06 333 TRP A N 1
ATOM 2648 C CA . TRP A 1 333 ? 1.695 -14.078 21.547 1 72.06 333 TRP A CA 1
ATOM 2649 C C . TRP A 1 333 ? 2.104 -15.461 21.062 1 72.06 333 TRP A C 1
ATOM 2651 O O . TRP A 1 333 ? 3.178 -15.633 20.484 1 72.06 333 TRP A O 1
ATOM 2661 N N . LYS A 1 334 ? 1.269 -16.438 21.281 1 75.38 334 LYS A N 1
ATOM 2662 C CA . LYS A 1 334 ? 1.569 -17.797 20.812 1 75.38 334 LYS A CA 1
ATOM 2663 C C . LYS A 1 334 ? 1.616 -17.859 19.297 1 75.38 334 LYS A C 1
ATOM 2665 O O . LYS A 1 334 ? 2.441 -18.578 18.719 1 75.38 334 LYS A O 1
ATOM 2670 N N . ARG A 1 335 ? 0.785 -17.078 18.719 1 77.75 335 ARG A N 1
ATOM 2671 C CA . ARG A 1 335 ? 0.78 -17.031 17.266 1 77.75 335 ARG A CA 1
ATOM 2672 C C . ARG A 1 335 ? 2.064 -16.406 16.734 1 77.75 335 ARG A C 1
ATOM 2674 O O . ARG A 1 335 ? 2.623 -16.875 15.742 1 77.75 335 ARG A O 1
ATOM 2681 N N . TRP A 1 336 ? 2.574 -15.477 17.422 1 76.31 336 TRP A N 1
ATOM 2682 C CA . TRP A 1 336 ? 3.809 -14.812 17.016 1 76.31 336 TRP A CA 1
ATOM 2683 C C . TRP A 1 336 ? 5.008 -15.734 17.203 1 76.31 336 TRP A C 1
ATOM 2685 O O . TRP A 1 336 ? 5.941 -15.719 16.391 1 76.31 336 TRP A O 1
ATOM 2695 N N . LEU A 1 337 ? 4.992 -16.5 18.203 1 79.31 337 LEU A N 1
ATOM 2696 C CA . LEU A 1 337 ? 6.07 -17.453 18.438 1 79.31 337 LEU A CA 1
ATOM 2697 C C . LEU A 1 337 ? 6.102 -18.516 17.344 1 79.31 337 LEU A C 1
ATOM 2699 O O . LEU A 1 337 ? 7.176 -18.906 16.875 1 79.31 337 LEU A O 1
ATOM 2703 N N . LYS A 1 338 ? 4.914 -18.953 16.953 1 83.69 338 LYS A N 1
ATOM 2704 C CA . LYS A 1 338 ? 4.848 -19.938 15.867 1 83.69 338 LYS A CA 1
ATOM 2705 C C . LYS A 1 338 ? 5.379 -19.359 14.562 1 83.69 338 LYS A C 1
ATOM 2707 O O . LYS A 1 338 ? 6.113 -20.031 13.836 1 83.69 338 LYS A O 1
ATOM 2712 N N . TYR A 1 339 ? 5.043 -18.188 14.312 1 82.38 339 TYR A N 1
ATOM 2713 C CA . TYR A 1 339 ? 5.504 -17.531 13.094 1 82.38 339 TYR A CA 1
ATOM 2714 C C . TYR A 1 339 ? 7.02 -17.344 13.117 1 82.38 339 TYR A C 1
ATOM 2716 O O . TYR A 1 339 ? 7.684 -17.531 12.094 1 82.38 339 TYR A O 1
ATOM 2724 N N . THR A 1 340 ? 7.559 -17.016 14.289 1 82.56 340 THR A N 1
ATOM 2725 C CA . THR A 1 340 ? 9 -16.812 14.398 1 82.56 340 THR A CA 1
ATOM 2726 C C . THR A 1 340 ? 9.75 -18.125 14.18 1 82.56 340 THR A C 1
ATOM 2728 O O . THR A 1 340 ? 10.789 -18.156 13.523 1 82.56 340 THR A O 1
ATOM 2731 N N . VAL A 1 341 ? 9.172 -19.125 14.688 1 86.19 341 VAL A N 1
ATOM 2732 C CA . VAL A 1 341 ? 9.805 -20.422 14.547 1 86.19 341 VAL A CA 1
ATOM 2733 C C . VAL A 1 341 ? 9.75 -20.875 13.086 1 86.19 341 VAL A C 1
ATOM 2735 O O . VAL A 1 341 ? 10.758 -21.312 12.523 1 86.19 341 VAL A O 1
ATOM 2738 N N . THR A 1 342 ? 8.617 -20.75 12.445 1 87.81 342 THR A N 1
ATOM 2739 C CA . THR A 1 342 ? 8.461 -21.188 11.07 1 87.81 342 THR A CA 1
ATOM 2740 C C . THR A 1 342 ? 9.344 -20.375 10.133 1 87.81 342 THR A C 1
ATOM 2742 O O . THR A 1 342 ? 10 -20.938 9.242 1 87.81 342 THR A O 1
ATOM 2745 N N . TRP A 1 343 ? 9.492 -19.156 10.328 1 85.56 343 TRP A N 1
ATOM 2746 C CA . TRP A 1 343 ? 10.289 -18.312 9.453 1 85.56 343 TRP A CA 1
ATOM 2747 C C . TRP A 1 343 ? 11.781 -18.562 9.672 1 85.56 343 TRP A C 1
ATOM 2749 O O . TRP A 1 343 ? 12.57 -18.5 8.719 1 85.56 343 TRP A O 1
ATOM 2759 N N . SER A 1 344 ? 12.141 -18.875 10.922 1 87.62 344 SER A N 1
ATOM 2760 C CA . SER A 1 344 ? 13.539 -19.203 11.203 1 87.62 344 SER A CA 1
ATOM 2761 C C . SER A 1 344 ? 13.953 -20.5 10.508 1 87.62 344 SER A C 1
ATOM 2763 O O . SER A 1 344 ? 15.062 -20.609 9.984 1 87.62 344 SER A O 1
ATOM 2765 N N . ILE A 1 345 ? 13.039 -21.359 10.406 1 89.38 345 ILE A N 1
ATOM 2766 C CA . ILE A 1 345 ? 13.32 -22.641 9.742 1 89.38 345 ILE A CA 1
ATOM 2767 C C . ILE A 1 345 ? 13.43 -22.422 8.234 1 89.38 345 ILE A C 1
ATOM 2769 O O . ILE A 1 345 ? 14.305 -22.969 7.578 1 89.38 345 ILE A O 1
ATOM 2773 N N . VAL A 1 346 ? 12.562 -21.625 7.715 1 89.69 346 VAL A N 1
ATOM 2774 C CA . VAL A 1 346 ? 12.586 -21.328 6.285 1 89.69 346 VAL A CA 1
ATOM 2775 C C . VAL A 1 346 ? 13.898 -20.656 5.914 1 89.69 346 VAL A C 1
ATOM 2777 O O . VAL A 1 346 ? 14.562 -21.047 4.953 1 89.69 346 VAL A O 1
ATOM 2780 N N . VAL A 1 347 ? 14.312 -19.688 6.688 1 87.44 347 VAL A N 1
ATOM 2781 C CA . VAL A 1 347 ? 15.555 -18.969 6.43 1 87.44 347 VAL A CA 1
ATOM 2782 C C . VAL A 1 347 ? 16.75 -19.906 6.598 1 87.44 347 VAL A C 1
ATOM 2784 O O . VAL A 1 347 ? 17.703 -19.859 5.82 1 87.44 347 VAL A O 1
ATOM 2787 N N . GLY A 1 348 ? 16.641 -20.781 7.641 1 89.44 348 GLY A N 1
ATOM 2788 C CA . GLY A 1 348 ? 17.672 -21.766 7.84 1 89.44 348 GLY A CA 1
ATOM 2789 C C . GLY A 1 348 ? 17.797 -22.734 6.68 1 89.44 348 GLY A C 1
ATOM 2790 O O . GLY A 1 348 ? 18.922 -23.047 6.246 1 89.44 348 GLY A O 1
ATOM 2791 N N . CYS A 1 349 ? 16.688 -23.141 6.094 1 89.19 349 CYS A N 1
ATOM 2792 C CA . CYS A 1 349 ? 16.703 -24.062 4.961 1 89.19 349 CYS A CA 1
ATOM 2793 C C . CYS A 1 349 ? 17.25 -23.375 3.711 1 89.19 349 CYS A C 1
ATOM 2795 O O . CYS A 1 349 ? 17.969 -23.984 2.93 1 89.19 349 CYS A O 1
ATOM 2797 N N . ILE A 1 350 ? 16.906 -22.156 3.504 1 88.19 350 ILE A N 1
ATOM 2798 C CA . ILE A 1 350 ? 17.406 -21.391 2.363 1 88.19 350 ILE A CA 1
ATOM 2799 C C . ILE A 1 350 ? 18.906 -21.219 2.477 1 88.19 350 ILE A C 1
ATOM 2801 O O . ILE A 1 350 ? 19.641 -21.422 1.502 1 88.19 350 ILE A O 1
ATOM 2805 N N . ALA A 1 351 ? 19.391 -20.922 3.693 1 87.94 351 ALA A N 1
ATOM 2806 C CA . ALA A 1 351 ? 20.828 -20.766 3.928 1 87.94 351 ALA A CA 1
ATOM 2807 C C . ALA A 1 351 ? 21.562 -22.078 3.695 1 87.94 351 ALA A C 1
ATOM 2809 O O . ALA A 1 351 ? 22.641 -22.094 3.107 1 87.94 351 ALA A O 1
ATOM 2810 N N . LEU A 1 352 ? 20.953 -23.094 4.113 1 86.81 352 LEU A N 1
ATOM 2811 C CA . LEU A 1 352 ? 21.547 -24.422 3.949 1 86.81 352 LEU A CA 1
ATOM 2812 C C . LEU A 1 352 ? 21.672 -24.781 2.473 1 86.81 352 LEU A C 1
ATOM 2814 O O . LEU A 1 352 ? 22.734 -25.234 2.029 1 86.81 352 LEU A O 1
ATOM 2818 N N . VAL A 1 353 ? 20.625 -24.562 1.725 1 83.69 353 VAL A N 1
ATOM 2819 C CA . VAL A 1 353 ? 20.656 -24.906 0.307 1 83.69 353 VAL A CA 1
ATOM 2820 C C . VAL A 1 353 ? 21.641 -24.016 -0.428 1 83.69 353 VAL A C 1
ATOM 2822 O O . VAL A 1 353 ? 22.359 -24.469 -1.33 1 83.69 353 VAL A O 1
ATOM 2825 N N . LEU A 1 354 ? 21.734 -22.781 -0.065 1 85.25 354 LEU A N 1
ATOM 2826 C CA . LEU A 1 354 ? 22.672 -21.859 -0.685 1 85.25 354 LEU A CA 1
ATOM 2827 C C . LEU A 1 354 ? 24.109 -22.281 -0.413 1 85.25 354 LEU A C 1
ATOM 2829 O O . LEU A 1 354 ? 24.969 -22.203 -1.297 1 85.25 354 LEU A O 1
ATOM 2833 N N . THR A 1 355 ? 24.359 -22.766 0.787 1 85.06 355 THR A N 1
ATOM 2834 C CA . THR A 1 355 ? 25.703 -23.219 1.153 1 85.06 355 THR A CA 1
ATOM 2835 C C . THR A 1 355 ? 26.078 -24.484 0.392 1 85.06 355 THR A C 1
ATOM 2837 O O . THR A 1 355 ? 27.203 -24.609 -0.096 1 85.06 355 THR A O 1
ATOM 2840 N N . ILE A 1 356 ? 25.109 -25.297 0.284 1 79.31 356 ILE A N 1
ATOM 2841 C CA . ILE A 1 356 ? 25.344 -26.547 -0.444 1 79.31 356 ILE A CA 1
ATOM 2842 C C . ILE A 1 356 ? 25.609 -26.25 -1.917 1 79.31 356 ILE A C 1
ATOM 2844 O O . ILE A 1 356 ? 26.516 -26.812 -2.523 1 79.31 356 ILE A O 1
ATOM 2848 N N . MET A 1 357 ? 24.844 -25.328 -2.443 1 79.81 357 MET A N 1
ATOM 2849 C CA . MET A 1 357 ? 25 -24.969 -3.848 1 79.81 357 MET A CA 1
ATOM 2850 C C . MET A 1 357 ? 26.328 -24.25 -4.082 1 79.81 357 MET A C 1
ATOM 2852 O O . MET A 1 357 ? 27.016 -24.531 -5.07 1 79.81 357 MET A O 1
ATOM 2856 N N . PHE A 1 358 ? 26.672 -23.406 -3.197 1 81.69 358 PHE A N 1
ATOM 2857 C CA . PHE A 1 358 ? 27.938 -22.688 -3.316 1 81.69 358 PHE A CA 1
ATOM 2858 C C . PHE A 1 358 ? 29.125 -23.656 -3.268 1 81.69 358 PHE A C 1
ATOM 2860 O O . PHE A 1 358 ? 30.062 -23.547 -4.059 1 81.69 358 PHE A O 1
ATOM 2867 N N . ALA A 1 359 ? 29.031 -24.578 -2.373 1 77.44 359 ALA A N 1
ATOM 2868 C CA . ALA A 1 359 ? 30.094 -25.594 -2.25 1 77.44 359 ALA A CA 1
ATOM 2869 C C . ALA A 1 359 ? 30.141 -26.484 -3.494 1 77.44 359 ALA A C 1
ATOM 2871 O O . ALA A 1 359 ? 31.234 -26.828 -3.961 1 77.44 359 ALA A O 1
ATOM 2872 N N . ALA A 1 360 ? 28.984 -26.781 -4.016 1 75 360 ALA A N 1
ATOM 2873 C CA . ALA A 1 360 ? 28.906 -27.641 -5.199 1 75 360 ALA A CA 1
ATOM 2874 C C . ALA A 1 360 ? 29.469 -26.938 -6.426 1 75 360 ALA A C 1
ATOM 2876 O O . ALA A 1 360 ? 30.234 -27.516 -7.195 1 75 360 ALA A O 1
ATOM 2877 N N . PHE A 1 361 ? 29.203 -25.641 -6.605 1 77.06 361 PHE A N 1
ATOM 2878 C CA . PHE A 1 361 ? 29.656 -24.922 -7.793 1 77.06 361 PHE A CA 1
ATOM 2879 C C . PHE A 1 361 ? 31.141 -24.578 -7.699 1 77.06 361 PHE A C 1
ATOM 2881 O O . PHE A 1 361 ? 31.844 -24.594 -8.703 1 77.06 361 PHE A O 1
ATOM 2888 N N . THR A 1 362 ? 31.578 -24.312 -6.504 1 75.88 362 THR A N 1
ATOM 2889 C CA . THR A 1 362 ? 33 -24.031 -6.332 1 75.88 362 THR A CA 1
ATOM 2890 C C . THR A 1 362 ? 33.812 -25.297 -6.566 1 75.88 362 THR A C 1
ATOM 2892 O O . THR A 1 362 ? 34.906 -25.25 -7.141 1 75.88 362 THR A O 1
ATOM 2895 N N . ALA A 1 363 ? 33.25 -26.359 -6.098 1 72.69 363 ALA A N 1
ATOM 2896 C CA . ALA A 1 363 ? 33.938 -27.625 -6.32 1 72.69 363 ALA A CA 1
ATOM 2897 C C . ALA A 1 363 ? 33.969 -27.984 -7.805 1 72.69 363 ALA A C 1
ATOM 2899 O O . ALA A 1 363 ? 34.969 -28.484 -8.305 1 72.69 363 ALA A O 1
ATOM 2900 N N . ARG A 1 364 ? 32.938 -27.672 -8.508 1 72.56 364 ARG A N 1
ATOM 2901 C CA . ARG A 1 364 ? 32.875 -27.922 -9.945 1 72.56 364 ARG A CA 1
ATOM 2902 C C . ARG A 1 364 ? 33.875 -27.062 -10.688 1 72.56 364 ARG A C 1
ATOM 2904 O O . ARG A 1 364 ? 34.562 -27.547 -11.594 1 72.56 364 ARG A O 1
ATOM 2911 N N . ASP A 1 365 ? 33.906 -25.844 -10.359 1 73.12 365 ASP A N 1
ATOM 2912 C CA . ASP A 1 365 ? 34.844 -24.938 -11.016 1 73.12 365 ASP A CA 1
ATOM 2913 C C . ASP A 1 365 ? 36.312 -25.344 -10.727 1 73.12 365 ASP A C 1
ATOM 2915 O O . ASP A 1 365 ? 37.156 -25.25 -11.609 1 73.12 365 ASP A O 1
ATOM 2919 N N . ARG A 1 366 ? 36.562 -25.75 -9.516 1 71.75 366 ARG A N 1
ATOM 2920 C CA . ARG A 1 366 ? 37.906 -26.203 -9.172 1 71.75 366 ARG A CA 1
ATOM 2921 C C . ARG A 1 366 ? 38.281 -27.438 -9.984 1 71.75 366 ARG A C 1
ATOM 2923 O O . ARG A 1 366 ? 39.406 -27.562 -10.461 1 71.75 366 ARG A O 1
ATOM 2930 N N . LEU A 1 367 ? 37.344 -28.25 -10.102 1 67.31 367 LEU A N 1
ATOM 2931 C CA . LEU A 1 367 ? 37.562 -29.484 -10.852 1 67.31 367 LEU A CA 1
ATOM 2932 C C . LEU A 1 367 ? 37.75 -29.188 -12.336 1 67.31 367 LEU A C 1
ATOM 2934 O O . LEU A 1 367 ? 38.562 -29.828 -13.008 1 67.31 367 LEU A O 1
ATOM 2938 N N . GLU A 1 368 ? 36.938 -28.203 -12.852 1 68.69 368 GLU A N 1
ATOM 2939 C CA . GLU A 1 368 ? 37.094 -27.781 -14.242 1 68.69 368 GLU A CA 1
ATOM 2940 C C . GLU A 1 368 ? 38.469 -27.172 -14.484 1 68.69 368 GLU A C 1
ATOM 2942 O O . GLU A 1 368 ? 39.094 -27.438 -15.508 1 68.69 368 GLU A O 1
ATOM 2947 N N . ASP A 1 369 ? 38.844 -26.375 -13.578 1 68.81 369 ASP A N 1
ATOM 2948 C CA . ASP A 1 369 ? 40.156 -25.766 -13.688 1 68.81 369 ASP A CA 1
ATOM 2949 C C . ASP A 1 369 ? 41.281 -26.828 -13.672 1 68.81 369 ASP A C 1
ATOM 2951 O O . ASP A 1 369 ? 42.25 -26.734 -14.414 1 68.81 369 ASP A O 1
ATOM 2955 N N . GLU A 1 370 ? 41.031 -27.719 -12.898 1 63.41 370 GLU A N 1
ATOM 2956 C CA . GLU A 1 370 ? 42 -28.797 -12.82 1 63.41 370 GLU A CA 1
ATOM 2957 C C . GLU A 1 370 ? 42 -29.625 -14.102 1 63.41 370 GLU A C 1
ATOM 2959 O O . GLU A 1 370 ? 43.062 -30.062 -14.57 1 63.41 370 GLU A O 1
ATOM 2964 N N . SER A 1 371 ? 40.781 -29.781 -14.602 1 59.09 371 SER A N 1
ATOM 2965 C CA . SER A 1 371 ? 40.688 -30.562 -15.836 1 59.09 371 SER A CA 1
ATOM 2966 C C . SER A 1 371 ? 41.312 -29.812 -17.016 1 59.09 371 SER A C 1
ATOM 2968 O O . SER A 1 371 ? 41.969 -30.438 -17.859 1 59.09 371 SER A O 1
ATOM 2970 N N . VAL A 1 372 ? 40.969 -28.484 -17.031 1 60.84 372 VAL A N 1
ATOM 2971 C CA . VAL A 1 372 ? 41.562 -27.688 -18.094 1 60.84 372 VAL A CA 1
ATOM 2972 C C . VAL A 1 372 ? 43.094 -27.672 -17.953 1 60.84 372 VAL A C 1
ATOM 2974 O O . VAL A 1 372 ? 43.812 -27.734 -18.953 1 60.84 372 VAL A O 1
ATOM 2977 N N . SER A 1 373 ? 43.469 -27.547 -16.781 1 59.38 373 SER A N 1
ATOM 2978 C CA . SER A 1 373 ? 44.906 -27.594 -16.562 1 59.38 373 SER A CA 1
ATOM 2979 C C . SER A 1 373 ? 45.5 -28.922 -17.016 1 59.38 373 SER A C 1
ATOM 2981 O O . SER A 1 373 ? 46.594 -28.969 -17.609 1 59.38 373 SER A O 1
ATOM 2983 N N . ILE A 1 374 ? 44.625 -29.844 -16.875 1 53.72 374 ILE A N 1
ATOM 2984 C CA . ILE A 1 374 ? 45.094 -31.156 -17.312 1 53.72 374 ILE A CA 1
ATOM 2985 C C . ILE A 1 374 ? 45.062 -31.25 -18.828 1 53.72 374 ILE A C 1
ATOM 2987 O O . ILE A 1 374 ? 46 -31.797 -19.438 1 53.72 374 ILE A O 1
ATOM 2991 N N . GLN A 1 375 ? 43.969 -30.656 -19.375 1 54.5 375 GLN A N 1
ATOM 2992 C CA . GLN A 1 375 ? 43.875 -30.641 -20.828 1 54.5 375 GLN A CA 1
ATOM 2993 C C . GLN A 1 375 ? 45.031 -29.828 -21.438 1 54.5 375 GLN A C 1
ATOM 2995 O O . GLN A 1 375 ? 45.625 -30.234 -22.438 1 54.5 375 GLN A O 1
ATOM 3000 N N . ASN A 1 376 ? 45.188 -28.578 -20.922 1 57.81 376 ASN A N 1
ATOM 3001 C CA . ASN A 1 376 ? 46.281 -27.766 -21.422 1 57.81 376 ASN A CA 1
ATOM 3002 C C . ASN A 1 376 ? 47.625 -28.484 -21.266 1 57.81 376 ASN A C 1
ATOM 3004 O O . ASN A 1 376 ? 48.5 -28.391 -22.141 1 57.81 376 ASN A O 1
ATOM 3008 N N . ASN A 1 377 ? 47.719 -29.109 -20.219 1 53.59 377 ASN A N 1
ATOM 3009 C CA . ASN A 1 377 ? 48.938 -29.875 -20.047 1 53.59 377 ASN A CA 1
ATOM 3010 C C . ASN A 1 377 ? 49.031 -31.031 -21.031 1 53.59 377 ASN A C 1
ATOM 3012 O O . ASN A 1 377 ? 50.125 -31.297 -21.578 1 53.59 377 ASN A O 1
ATOM 3016 N N . VAL A 1 378 ? 47.875 -31.469 -21.344 1 52.09 378 VAL A N 1
ATOM 3017 C CA . VAL A 1 378 ? 47.844 -32.562 -22.297 1 52.09 378 VAL A CA 1
ATOM 3018 C C . VAL A 1 378 ? 48.062 -32 -23.703 1 52.09 378 VAL A C 1
ATOM 3020 O O . VAL A 1 378 ? 48.812 -32.594 -24.5 1 52.09 378 VAL A O 1
ATOM 3023 N N . THR A 1 379 ? 47.312 -30.906 -24.031 1 51.56 379 THR A N 1
ATOM 3024 C CA . THR A 1 379 ? 47.5 -30.297 -25.344 1 51.56 379 THR A CA 1
ATOM 3025 C C . THR A 1 379 ? 48.938 -29.828 -25.516 1 51.56 379 THR A C 1
ATOM 3027 O O . THR A 1 379 ? 49.5 -29.984 -26.594 1 51.56 379 THR A O 1
ATOM 3030 N N . ALA A 1 380 ? 49.438 -29.094 -24.578 1 54.41 380 ALA A N 1
ATOM 3031 C CA . ALA A 1 380 ? 50.844 -28.688 -24.672 1 54.41 380 ALA A CA 1
ATOM 3032 C C . ALA A 1 380 ? 51.75 -29.906 -24.875 1 54.41 380 ALA A C 1
ATOM 3034 O O . ALA A 1 380 ? 52.688 -29.844 -25.672 1 54.41 380 ALA A O 1
ATOM 3035 N N . THR A 1 381 ? 51.375 -30.844 -24.203 1 48.34 381 THR A N 1
ATOM 3036 C CA . THR A 1 381 ? 52.156 -32.062 -24.375 1 48.34 381 THR A CA 1
ATOM 3037 C C . THR A 1 381 ? 51.875 -32.688 -25.75 1 48.34 381 THR A C 1
ATOM 3039 O O . THR A 1 381 ? 52.781 -33.219 -26.375 1 48.34 381 THR A O 1
ATOM 3042 N N . LEU A 1 382 ? 50.562 -32.438 -26.188 1 46.91 382 LEU A N 1
ATOM 3043 C CA . LEU A 1 382 ? 50.25 -32.938 -27.516 1 46.91 382 LEU A CA 1
ATOM 3044 C C . LEU A 1 382 ? 50.938 -32.094 -28.594 1 46.91 382 LEU A C 1
ATOM 3046 O O . LEU A 1 382 ? 51.312 -32.625 -29.641 1 46.91 382 LEU A O 1
ATOM 3050 N N . GLN A 1 383 ? 50.844 -30.766 -28.562 1 46.59 383 GLN A N 1
ATOM 3051 C CA . GLN A 1 383 ? 51.531 -29.953 -29.562 1 46.59 383 GLN A CA 1
ATOM 3052 C C . GLN A 1 383 ? 53.031 -30.312 -29.641 1 46.59 383 GLN A C 1
ATOM 3054 O O . GLN A 1 383 ? 53.625 -30.25 -30.719 1 46.59 383 GLN A O 1
ATOM 3059 N N . ASP A 1 384 ? 53.688 -30.328 -28.547 1 46.03 384 ASP A N 1
ATOM 3060 C CA . ASP A 1 384 ? 55.094 -30.734 -28.703 1 46.03 384 ASP A CA 1
ATOM 3061 C C . ASP A 1 384 ? 55.188 -32.156 -29.266 1 46.03 384 ASP A C 1
ATOM 3063 O O . ASP A 1 384 ? 56.094 -32.438 -30.031 1 46.03 384 ASP A O 1
ATOM 3067 N N . HIS A 1 385 ? 54.75 -33.156 -28.547 1 42.41 385 HIS A N 1
ATOM 3068 C CA . HIS A 1 385 ? 55 -34.531 -29.047 1 42.41 385 HIS A CA 1
ATOM 3069 C C . HIS A 1 385 ? 53.875 -34.969 -29.984 1 42.41 385 HIS A C 1
ATOM 3071 O O . HIS A 1 385 ? 52.781 -34.469 -29.922 1 42.41 385 HIS A O 1
ATOM 3077 N N . GLU A 1 386 ? 54.344 -35.688 -31.203 1 37.94 386 GLU A N 1
ATOM 3078 C CA . GLU A 1 386 ? 53.625 -36.438 -32.219 1 37.94 386 GLU A CA 1
ATOM 3079 C C . GLU A 1 386 ? 52.375 -37.094 -31.625 1 37.94 386 GLU A C 1
ATOM 3081 O O . GLU A 1 386 ? 52.406 -37.594 -30.5 1 37.94 386 GLU A O 1
ATOM 3086 N N . LEU A 1 387 ? 51.156 -36.688 -32 1 40.94 387 LEU A N 1
ATOM 3087 C CA . LEU A 1 387 ? 49.844 -37.25 -31.672 1 40.94 387 LEU A CA 1
ATOM 3088 C C . LEU A 1 387 ? 49.875 -38.781 -31.641 1 40.94 387 LEU A C 1
ATOM 3090 O O . LEU A 1 387 ? 49.75 -39.438 -32.688 1 40.94 387 LEU A O 1
ATOM 3094 N N . THR A 1 388 ? 51 -39.5 -31.141 1 34.78 388 THR A N 1
ATOM 3095 C CA . THR A 1 388 ? 50.969 -40.969 -31.141 1 34.78 388 THR A CA 1
ATOM 3096 C C . THR A 1 388 ? 49.781 -41.469 -30.328 1 34.78 388 THR A C 1
ATOM 3098 O O . THR A 1 388 ? 49.25 -40.75 -29.484 1 34.78 388 THR A O 1
ATOM 3101 N N . LEU A 1 389 ? 49.219 -42.719 -30.672 1 37.62 389 LEU A N 1
ATOM 3102 C CA . LEU A 1 389 ? 48.156 -43.531 -30.047 1 37.62 389 LEU A CA 1
ATOM 3103 C C . LEU A 1 389 ? 48.25 -43.438 -28.531 1 37.62 389 LEU A C 1
ATOM 3105 O O . LEU A 1 389 ? 47.219 -43.5 -27.844 1 37.62 389 LEU A O 1
ATOM 3109 N N . SER A 1 390 ? 49.406 -43.281 -27.984 1 38.88 390 SER A N 1
ATOM 3110 C CA . SER A 1 390 ? 49.625 -43.25 -26.531 1 38.88 390 SER A CA 1
ATOM 3111 C C . SER A 1 390 ? 49.062 -41.969 -25.922 1 38.88 390 SER A C 1
ATOM 3113 O O . SER A 1 390 ? 48.594 -42 -24.766 1 38.88 390 SER A O 1
ATOM 3115 N N . THR A 1 391 ? 49.156 -40.875 -26.578 1 42.44 391 THR A N 1
ATOM 3116 C CA . THR A 1 391 ? 48.625 -39.656 -26.031 1 42.44 391 THR A CA 1
ATOM 3117 C C . THR A 1 391 ? 47.094 -39.625 -26.094 1 42.44 391 THR A C 1
ATOM 3119 O O . THR A 1 391 ? 46.438 -38.906 -25.344 1 42.44 391 THR A O 1
ATOM 3122 N N . LEU A 1 392 ? 46.531 -40.312 -27.062 1 40.72 392 LEU A N 1
ATOM 3123 C CA . LEU A 1 392 ? 45.094 -40.562 -27.031 1 40.72 392 LEU A CA 1
ATOM 3124 C C . LEU A 1 392 ? 44.719 -41.344 -25.797 1 40.72 392 LEU A C 1
ATOM 3126 O O . LEU A 1 392 ? 43.656 -41.094 -25.188 1 40.72 392 LEU A O 1
ATOM 3130 N N . SER A 1 393 ? 45.5 -42.406 -25.406 1 40.88 393 SER A N 1
ATOM 3131 C CA . SER A 1 393 ? 45.281 -43.125 -24.156 1 40.88 393 SER A CA 1
ATOM 3132 C C . SER A 1 393 ? 45.344 -42.188 -22.953 1 40.88 393 SER A C 1
ATOM 3134 O O . SER A 1 393 ? 44.625 -42.375 -21.969 1 40.88 393 SER A O 1
ATOM 3136 N N . SER A 1 394 ? 46.219 -41.188 -23.016 1 41.88 394 SER A N 1
ATOM 3137 C CA . SER A 1 394 ? 46.281 -40.219 -21.906 1 41.88 394 SER A CA 1
ATOM 3138 C C . SER A 1 394 ? 45.094 -39.281 -21.922 1 41.88 394 SER A C 1
ATOM 3140 O O . SER A 1 394 ? 44.781 -38.656 -20.906 1 41.88 394 SER A O 1
ATOM 3142 N N . ILE A 1 395 ? 44.625 -39 -23.094 1 44.38 395 ILE A N 1
ATOM 3143 C CA . ILE A 1 395 ? 43.344 -38.281 -23.141 1 44.38 395 ILE A CA 1
ATOM 3144 C C . ILE A 1 395 ? 42.25 -39.125 -22.531 1 44.38 395 ILE A C 1
ATOM 3146 O O . ILE A 1 395 ? 41.344 -38.594 -21.844 1 44.38 395 ILE A O 1
ATOM 3150 N N . HIS A 1 396 ? 42.25 -40.438 -22.812 1 42.12 396 HIS A N 1
ATOM 3151 C CA . HIS A 1 396 ? 41.375 -41.375 -22.141 1 42.12 396 HIS A CA 1
ATOM 3152 C C . HIS A 1 396 ? 41.531 -41.281 -20.625 1 42.12 396 HIS A C 1
ATOM 3154 O O . HIS A 1 396 ? 40.562 -41.5 -19.875 1 42.12 396 HIS A O 1
ATOM 3160 N N . ASP A 1 397 ? 42.75 -41.156 -20.141 1 42.34 397 ASP A N 1
ATOM 3161 C CA . ASP A 1 397 ? 42.969 -41.062 -18.703 1 42.34 397 ASP A CA 1
ATOM 3162 C C . ASP A 1 397 ? 42.469 -39.719 -18.156 1 42.34 397 ASP A C 1
ATOM 3164 O O . ASP A 1 397 ? 42.156 -39.594 -16.984 1 42.34 397 ASP A O 1
ATOM 3168 N N . VAL A 1 398 ? 42.688 -38.688 -18.859 1 42.91 398 VAL A N 1
ATOM 3169 C CA . VAL A 1 398 ? 42.125 -37.406 -18.406 1 42.91 398 VAL A CA 1
ATOM 3170 C C . VAL A 1 398 ? 40.594 -37.469 -18.438 1 42.91 398 VAL A C 1
ATOM 3172 O O . VAL A 1 398 ? 39.938 -36.75 -17.672 1 42.91 398 VAL A O 1
ATOM 3175 N N . LEU A 1 399 ? 40 -38.219 -19.344 1 44.47 399 LEU A N 1
ATOM 3176 C CA . LEU A 1 399 ? 38.594 -38.562 -19.266 1 44.47 399 LEU A CA 1
ATOM 3177 C C . LEU A 1 399 ? 38.344 -39.562 -18.109 1 44.47 399 LEU A C 1
ATOM 3179 O O . LEU A 1 399 ? 37.875 -40.656 -18.344 1 44.47 399 LEU A O 1
ATOM 3183 N N . THR A 1 400 ? 39.062 -39.406 -17.047 1 44.25 400 THR A N 1
ATOM 3184 C CA . THR A 1 400 ? 38.812 -40.219 -15.859 1 44.25 400 THR A CA 1
ATOM 3185 C C . THR A 1 400 ? 37.344 -40.156 -15.438 1 44.25 400 THR A C 1
ATOM 3187 O O . THR A 1 400 ? 36.688 -39.156 -15.695 1 44.25 400 THR A O 1
ATOM 3190 N N . PRO A 1 401 ? 36.812 -41.375 -15.102 1 46.28 401 PRO A N 1
ATOM 3191 C CA . PRO A 1 401 ? 35.438 -41.406 -14.562 1 46.28 401 PRO A CA 1
ATOM 3192 C C . PRO A 1 401 ? 35.156 -40.25 -13.609 1 46.28 401 PRO A C 1
ATOM 3194 O O . PRO A 1 401 ? 34 -39.812 -13.477 1 46.28 401 PRO A O 1
ATOM 3197 N N . ARG A 1 402 ? 36.188 -39.656 -13.117 1 52.06 402 ARG A N 1
ATOM 3198 C CA . ARG A 1 402 ? 35.969 -38.531 -12.219 1 52.06 402 ARG A CA 1
ATOM 3199 C C . ARG A 1 402 ? 35.562 -37.281 -12.992 1 52.06 402 ARG A C 1
ATOM 3201 O O . ARG A 1 402 ? 34.75 -36.469 -12.516 1 52.06 402 ARG A O 1
ATOM 3208 N N . PHE A 1 403 ? 36.156 -37.281 -14.133 1 47.72 403 PHE A N 1
ATOM 3209 C CA . PHE A 1 403 ? 35.812 -36.125 -14.969 1 47.72 403 PHE A CA 1
ATOM 3210 C C . PHE A 1 403 ? 34.375 -36.188 -15.414 1 47.72 403 PHE A C 1
ATOM 3212 O O . PHE A 1 403 ? 33.625 -35.219 -15.297 1 47.72 403 PHE A O 1
ATOM 3219 N N . TRP A 1 404 ? 34.062 -37.312 -16.062 1 48.72 404 TRP A N 1
ATOM 3220 C CA . TRP A 1 404 ? 32.688 -37.438 -16.516 1 48.72 404 TRP A CA 1
ATOM 3221 C C . TRP A 1 404 ? 31.719 -37.344 -15.336 1 48.72 404 TRP A C 1
ATOM 3223 O O . TRP A 1 404 ? 30.641 -36.781 -15.461 1 48.72 404 TRP A O 1
ATOM 3233 N N . PHE A 1 405 ? 32.031 -38 -14.289 1 49.28 405 PHE A N 1
ATOM 3234 C CA . PHE A 1 405 ? 31.188 -37.906 -13.109 1 49.28 405 PHE A CA 1
ATOM 3235 C C . PHE A 1 405 ? 31 -36.469 -12.672 1 49.28 405 PHE A C 1
ATOM 3237 O O . PHE A 1 405 ? 29.891 -36.031 -12.391 1 49.28 405 PHE A O 1
ATOM 3244 N N . TYR A 1 406 ? 32.031 -35.844 -12.664 1 51.28 406 TYR A N 1
ATOM 3245 C CA . TYR A 1 406 ? 31.953 -34.469 -12.117 1 51.28 406 TYR A CA 1
ATOM 3246 C C . TYR A 1 406 ? 31.344 -33.531 -13.133 1 51.28 406 TYR A C 1
ATOM 3248 O O . TYR A 1 406 ? 30.578 -32.625 -12.773 1 51.28 406 TYR A O 1
ATOM 3256 N N . CYS A 1 407 ? 31.688 -33.656 -14.406 1 50.41 407 CYS A N 1
ATOM 3257 C CA . CYS A 1 407 ? 31.141 -32.75 -15.414 1 50.41 407 CYS A CA 1
ATOM 3258 C C . CYS A 1 407 ? 29.656 -33.062 -15.672 1 50.41 407 CYS A C 1
ATOM 3260 O O . CYS A 1 407 ? 28.875 -32.156 -15.945 1 50.41 407 CYS A O 1
ATOM 3262 N N . LEU A 1 408 ? 29.453 -34.312 -15.781 1 51.53 408 LEU A N 1
ATOM 3263 C CA . LEU A 1 408 ? 28.078 -34.656 -16.125 1 51.53 408 LEU A CA 1
ATOM 3264 C C . LEU A 1 408 ? 27.25 -34.906 -14.875 1 51.53 408 LEU A C 1
ATOM 3266 O O . LEU A 1 408 ? 26.109 -34.469 -14.781 1 51.53 408 LEU A O 1
ATOM 3270 N N . VAL A 1 409 ? 27.891 -35.625 -13.969 1 53.5 409 VAL A N 1
ATOM 3271 C CA . VAL A 1 409 ? 27.094 -36.125 -12.852 1 53.5 409 VAL A CA 1
ATOM 3272 C C . VAL A 1 409 ? 26.781 -34.969 -11.898 1 53.5 409 VAL A C 1
ATOM 3274 O O . VAL A 1 409 ? 25.656 -34.875 -11.383 1 53.5 409 VAL A O 1
ATOM 3277 N N . MET A 1 410 ? 27.719 -34.031 -11.781 1 55.12 410 MET A N 1
ATOM 3278 C CA . MET A 1 410 ? 27.516 -33 -10.781 1 55.12 410 MET A CA 1
ATOM 3279 C C . MET A 1 410 ? 26.375 -32.062 -11.188 1 55.12 410 MET A C 1
ATOM 3281 O O . MET A 1 410 ? 25.484 -31.781 -10.391 1 55.12 410 MET A O 1
ATOM 3285 N N . PRO A 1 411 ? 26.469 -31.688 -12.469 1 57.84 411 PRO A N 1
ATOM 3286 C CA . PRO A 1 411 ? 25.312 -30.875 -12.82 1 57.84 411 PRO A CA 1
ATOM 3287 C C . PRO A 1 411 ? 24 -31.656 -12.789 1 57.84 411 PRO A C 1
ATOM 3289 O O . PRO A 1 411 ? 22.953 -31.109 -12.438 1 57.84 411 PRO A O 1
ATOM 3292 N N . MET A 1 412 ? 24.234 -32.938 -13.172 1 55 412 MET A N 1
ATOM 3293 C CA . MET A 1 412 ? 23.031 -33.75 -13.148 1 55 412 MET A CA 1
ATOM 3294 C C . MET A 1 412 ? 22.547 -33.969 -11.727 1 55 412 MET A C 1
ATOM 3296 O O . MET A 1 412 ? 21.344 -34 -11.469 1 55 412 MET A O 1
ATOM 3300 N N . LEU A 1 413 ? 23.516 -34.219 -10.844 1 57.94 413 LEU A N 1
ATOM 3301 C CA . LEU A 1 413 ? 23.141 -34.375 -9.445 1 57.94 413 LEU A CA 1
ATOM 3302 C C . LEU A 1 413 ? 22.484 -33.125 -8.898 1 57.94 413 LEU A C 1
ATOM 3304 O O . LEU A 1 413 ? 21.516 -33.188 -8.148 1 57.94 413 LEU A O 1
ATOM 3308 N N . TYR A 1 414 ? 23.078 -32.031 -9.422 1 61.16 414 TYR A N 1
ATOM 3309 C CA . TYR A 1 414 ? 22.469 -30.797 -8.977 1 61.16 414 TYR A CA 1
ATOM 3310 C C . TYR A 1 414 ? 21.047 -30.656 -9.523 1 61.16 414 TYR A C 1
ATOM 3312 O O . TYR A 1 414 ? 20.125 -30.266 -8.797 1 61.16 414 TYR A O 1
ATOM 3320 N N . GLY A 1 415 ? 20.984 -31.109 -10.75 1 62 415 GLY A N 1
ATOM 3321 C CA . GLY A 1 415 ? 19.672 -31.047 -11.367 1 62 415 GLY A CA 1
ATOM 3322 C C . GLY A 1 415 ? 18.672 -31.969 -10.703 1 62 415 GLY A C 1
ATOM 3323 O O . GLY A 1 415 ? 17.5 -31.609 -10.539 1 62 415 GLY A O 1
ATOM 3324 N N . LEU A 1 416 ? 19.25 -33.094 -10.25 1 63.06 416 LEU A N 1
ATOM 3325 C CA . LEU A 1 416 ? 18.375 -34.062 -9.594 1 63.06 416 LEU A CA 1
ATOM 3326 C C . LEU A 1 416 ? 18.109 -33.688 -8.148 1 63.06 416 LEU A C 1
ATOM 3328 O O . LEU A 1 416 ? 17.062 -34 -7.59 1 63.06 416 LEU A O 1
ATOM 3332 N N . CYS A 1 417 ? 19.062 -32.938 -7.562 1 70.94 417 CYS A N 1
ATOM 3333 C CA . CYS A 1 417 ? 18.922 -32.562 -6.16 1 70.94 417 CYS A CA 1
ATOM 3334 C C . CYS A 1 417 ? 17.938 -31.406 -6.004 1 70.94 417 CYS A C 1
ATOM 3336 O O . CYS A 1 417 ? 17.266 -31.297 -4.973 1 70.94 417 CYS A O 1
ATOM 3338 N N . ILE A 1 418 ? 17.781 -30.75 -7.098 1 73.44 418 ILE A N 1
ATOM 3339 C CA . ILE A 1 418 ? 16.938 -29.562 -7.016 1 73.44 418 ILE A CA 1
ATOM 3340 C C . ILE A 1 418 ? 15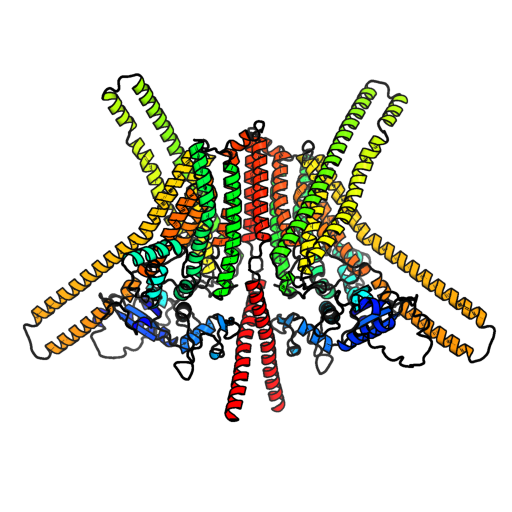.484 -29.984 -6.793 1 73.44 418 ILE A C 1
ATOM 3342 O O . ILE A 1 418 ? 14.844 -29.531 -5.84 1 73.44 418 ILE A O 1
ATOM 3346 N N . PRO A 1 419 ? 15.031 -30.969 -7.586 1 74.62 419 PRO A N 1
ATOM 3347 C CA . PRO A 1 419 ? 13.641 -31.359 -7.367 1 74.62 419 PRO A CA 1
ATOM 3348 C C . PRO A 1 419 ? 13.43 -32.062 -6.035 1 74.62 419 PRO A C 1
ATOM 3350 O O . PRO A 1 419 ? 12.367 -31.953 -5.426 1 74.62 419 PRO A O 1
ATOM 3353 N N . VAL A 1 420 ? 14.453 -32.75 -5.641 1 78.56 420 VAL A N 1
ATOM 3354 C CA . VAL A 1 420 ? 14.344 -33.469 -4.367 1 78.56 420 VAL A CA 1
ATOM 3355 C C . VAL A 1 420 ? 14.266 -32.469 -3.223 1 78.56 420 VAL A C 1
ATOM 3357 O O . VAL A 1 420 ? 13.445 -32.594 -2.314 1 78.56 420 VAL A O 1
ATOM 3360 N N . PHE A 1 421 ? 15.141 -31.484 -3.301 1 82.44 421 PHE A N 1
ATOM 3361 C CA . PHE A 1 421 ? 15.109 -30.453 -2.273 1 82.44 421 PHE A CA 1
ATOM 3362 C C . PHE A 1 421 ? 13.789 -29.703 -2.311 1 82.44 421 PHE A C 1
ATOM 3364 O O . PHE A 1 421 ? 13.25 -29.312 -1.268 1 82.44 421 PHE A O 1
ATOM 3371 N N . ASP A 1 422 ? 13.25 -29.578 -3.416 1 83.88 422 ASP A N 1
ATOM 3372 C CA . ASP A 1 422 ? 11.984 -28.859 -3.58 1 83.88 422 ASP A CA 1
ATOM 3373 C C . ASP A 1 422 ? 10.828 -29.625 -2.945 1 83.88 422 ASP A C 1
ATOM 3375 O O . ASP A 1 422 ? 10.008 -29.047 -2.236 1 83.88 422 ASP A O 1
ATOM 3379 N N . ILE A 1 423 ? 10.828 -30.969 -3.188 1 85.56 423 ILE A N 1
ATOM 3380 C CA . ILE A 1 423 ? 9.766 -31.812 -2.645 1 85.56 423 ILE A CA 1
ATOM 3381 C C . ILE A 1 423 ? 9.883 -31.875 -1.124 1 85.56 423 ILE A C 1
ATOM 3383 O O . ILE A 1 423 ? 8.883 -31.734 -0.413 1 85.56 423 ILE A O 1
ATOM 3387 N N . ALA A 1 424 ? 11.078 -32 -0.704 1 87.5 424 ALA A N 1
ATOM 3388 C CA . ALA A 1 424 ? 11.312 -32.094 0.735 1 87.5 424 ALA A CA 1
ATOM 3389 C C . ALA A 1 424 ? 10.914 -30.797 1.431 1 87.5 424 ALA A C 1
ATOM 3391 O O . ALA A 1 424 ? 10.234 -30.812 2.455 1 87.5 424 ALA A O 1
ATOM 3392 N N . PHE A 1 425 ? 11.328 -29.781 0.841 1 90.12 425 PHE A N 1
ATOM 3393 C CA . PHE A 1 425 ? 11.031 -28.5 1.476 1 90.12 425 PHE A CA 1
ATOM 3394 C C . PHE A 1 425 ? 9.539 -28.203 1.412 1 90.12 425 PHE A C 1
ATOM 3396 O O . PHE A 1 425 ? 8.984 -27.609 2.338 1 90.12 425 PHE A O 1
ATOM 3403 N N . THR A 1 426 ? 8.93 -28.516 0.359 1 89.94 426 THR A N 1
ATOM 3404 C CA . THR A 1 426 ? 7.496 -28.281 0.24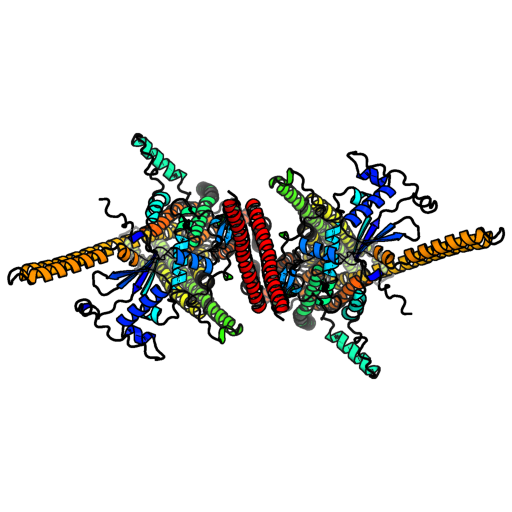6 1 89.94 426 THR A CA 1
ATOM 3405 C C . THR A 1 426 ? 6.738 -29.062 1.317 1 89.94 426 THR A C 1
ATOM 3407 O O . THR A 1 426 ? 5.758 -28.562 1.877 1 89.94 426 THR A O 1
ATOM 3410 N N . TRP A 1 427 ? 7.246 -30.188 1.543 1 91 427 TRP A N 1
ATOM 3411 C CA . TRP A 1 427 ? 6.633 -31 2.59 1 91 427 TRP A CA 1
ATOM 3412 C C . TRP A 1 427 ? 6.793 -30.328 3.955 1 91 427 TRP A C 1
ATOM 3414 O O . TRP A 1 427 ? 5.832 -30.234 4.723 1 91 427 TRP A O 1
ATOM 3424 N N . VAL A 1 428 ? 7.93 -29.922 4.219 1 92.06 428 VAL A N 1
ATOM 3425 C CA . VAL A 1 428 ? 8.203 -29.25 5.488 1 92.06 428 VAL A CA 1
ATOM 3426 C C . VAL A 1 428 ? 7.359 -27.984 5.59 1 92.06 428 VAL A C 1
ATOM 3428 O O . VAL A 1 428 ? 6.766 -27.703 6.637 1 92.06 428 VAL A O 1
ATOM 3431 N N . ALA A 1 429 ? 7.316 -27.25 4.535 1 92.44 429 ALA A N 1
ATOM 3432 C CA . ALA A 1 429 ? 6.578 -26 4.512 1 92.44 429 ALA A CA 1
ATOM 3433 C C . ALA A 1 429 ? 5.086 -26.234 4.715 1 92.44 429 ALA A C 1
ATOM 3435 O O . ALA A 1 429 ? 4.418 -25.453 5.406 1 92.44 429 ALA A O 1
ATOM 3436 N N . THR A 1 430 ? 4.57 -27.266 4.137 1 91.06 430 THR A N 1
ATOM 3437 C CA . THR A 1 430 ? 3.152 -27.578 4.273 1 91.06 430 THR A CA 1
ATOM 3438 C C . THR A 1 430 ? 2.822 -27.984 5.707 1 91.06 430 THR A C 1
ATOM 3440 O O . THR A 1 430 ? 1.801 -27.562 6.254 1 91.06 430 THR A O 1
ATOM 3443 N N . THR A 1 431 ? 3.703 -28.719 6.246 1 91.25 431 THR A N 1
ATOM 3444 C CA . THR A 1 431 ? 3.492 -29.156 7.621 1 91.25 431 THR A CA 1
ATOM 3445 C C . THR A 1 431 ? 3.568 -27.984 8.586 1 91.25 431 THR A C 1
ATOM 3447 O O . THR A 1 431 ? 2.768 -27.875 9.516 1 91.25 431 THR A O 1
ATOM 3450 N N . MET A 1 432 ? 4.473 -27.125 8.344 1 91.31 432 MET A N 1
ATOM 3451 C CA . MET A 1 432 ? 4.625 -25.953 9.188 1 91.31 432 MET A CA 1
ATOM 3452 C C . MET A 1 432 ? 3.42 -25.031 9.047 1 91.31 432 MET A C 1
ATOM 3454 O O . MET A 1 432 ? 2.953 -24.453 10.031 1 91.31 432 MET A O 1
ATOM 3458 N N . THR A 1 433 ? 2.869 -24.875 7.875 1 89.56 433 THR A N 1
ATOM 3459 C CA . THR A 1 433 ? 1.732 -24 7.633 1 89.56 433 THR A CA 1
ATOM 3460 C C . THR A 1 433 ? 0.466 -24.562 8.266 1 89.56 433 THR A C 1
ATOM 3462 O O . THR A 1 433 ? -0.379 -23.812 8.758 1 89.56 433 THR A O 1
ATOM 3465 N N . THR A 1 434 ? 0.397 -25.844 8.234 1 86.44 434 THR A N 1
ATOM 3466 C CA . THR A 1 434 ? -0.741 -26.469 8.898 1 86.44 434 THR A CA 1
ATOM 3467 C C . THR A 1 434 ? -0.645 -26.297 10.414 1 86.44 434 THR A C 1
ATOM 3469 O O . THR A 1 434 ? -1.662 -26.141 11.094 1 86.44 434 THR A O 1
ATOM 3472 N N . TRP A 1 435 ? 0.572 -26.312 10.828 1 84.81 435 TRP A N 1
ATOM 3473 C CA . TRP A 1 435 ? 0.805 -26.094 12.25 1 84.81 435 TRP A CA 1
ATOM 3474 C C . TRP A 1 435 ? 0.432 -24.656 12.656 1 84.81 435 TRP A C 1
ATOM 3476 O O . TRP A 1 435 ? -0.038 -24.422 13.766 1 84.81 435 TRP A O 1
ATOM 3486 N N . GLU A 1 436 ? 0.577 -23.688 11.82 1 85 436 GLU A N 1
ATOM 3487 C CA . GLU A 1 436 ? 0.218 -22.297 12.078 1 85 436 GLU A CA 1
ATOM 3488 C C . GLU A 1 436 ? -1.297 -22.125 12.148 1 85 436 GLU A C 1
ATOM 3490 O O . GLU A 1 436 ? -1.789 -21.172 12.758 1 85 436 GLU A O 1
ATOM 3495 N N . ASN A 1 437 ? -2.109 -22.922 11.539 1 80.12 437 ASN A N 1
ATOM 3496 C CA . ASN A 1 437 ? -3.564 -22.984 11.625 1 80.12 437 ASN A CA 1
ATOM 3497 C C . ASN A 1 437 ? -4.211 -21.672 11.211 1 80.12 437 ASN A C 1
ATOM 3499 O O . ASN A 1 437 ? -4.902 -21.031 12.008 1 80.12 437 ASN A O 1
ATOM 3503 N N . HIS A 1 438 ? -4.164 -21.391 9.969 1 79.44 438 HIS A N 1
ATOM 3504 C CA . HIS A 1 438 ? -4.789 -20.188 9.43 1 79.44 438 HIS A CA 1
ATOM 3505 C C . HIS A 1 438 ? -6.297 -20.375 9.289 1 79.44 438 HIS A C 1
ATOM 3507 O O . HIS A 1 438 ? -6.766 -21.469 8.961 1 79.44 438 HIS A O 1
ATOM 3513 N N . ALA A 1 439 ? -7.043 -19.312 9.461 1 75.25 439 ALA A N 1
ATOM 3514 C CA . ALA A 1 439 ? -8.5 -19.375 9.523 1 75.25 439 ALA A CA 1
ATOM 3515 C C . ALA A 1 439 ? -9.109 -19.453 8.125 1 75.25 439 ALA A C 1
ATOM 3517 O O . ALA A 1 439 ? -10.086 -20.172 7.906 1 75.25 439 ALA A O 1
ATOM 3518 N N . THR A 1 440 ? -8.539 -18.797 7.18 1 77.94 440 THR A N 1
ATOM 3519 C CA . THR A 1 440 ? -9.117 -18.75 5.84 1 77.94 440 THR A CA 1
ATOM 3520 C C . THR A 1 440 ? -8.227 -19.5 4.848 1 77.94 440 THR A C 1
ATOM 3522 O O . THR A 1 440 ? -7.023 -19.656 5.074 1 77.94 440 THR A O 1
ATOM 3525 N N . GLU A 1 441 ? -8.852 -20.047 3.822 1 79.06 441 GLU A N 1
ATOM 3526 C CA . GLU A 1 441 ? -8.117 -20.781 2.793 1 79.06 441 GLU A CA 1
ATOM 3527 C C . GLU A 1 441 ? -7.129 -19.875 2.066 1 79.06 441 GLU A C 1
ATOM 3529 O O . GLU A 1 441 ? -6.004 -20.297 1.771 1 79.06 441 GLU A O 1
ATOM 3534 N N . SER A 1 442 ? -7.547 -18.703 1.784 1 82.56 442 SER A N 1
ATOM 3535 C CA . SER A 1 442 ? -6.668 -17.766 1.083 1 82.56 442 SER A CA 1
ATOM 3536 C C . SER A 1 442 ? -5.449 -17.422 1.927 1 82.56 442 SER A C 1
ATOM 3538 O O . SER A 1 442 ? -4.336 -17.312 1.406 1 82.56 442 SER A O 1
ATOM 3540 N N . ALA A 1 443 ? -5.645 -17.328 3.254 1 83.75 443 ALA A N 1
ATOM 3541 C CA . ALA A 1 443 ? -4.523 -17.031 4.141 1 83.75 443 ALA A CA 1
ATOM 3542 C C . ALA A 1 443 ? -3.555 -18.203 4.215 1 83.75 443 ALA A C 1
ATOM 3544 O O . ALA A 1 443 ? -2.338 -18.016 4.266 1 83.75 443 ALA A O 1
ATOM 3545 N N . HIS A 1 444 ? -4.117 -19.359 4.258 1 84.81 444 HIS A N 1
ATOM 3546 C CA . HIS A 1 444 ? -3.297 -20.562 4.285 1 84.81 444 HIS A CA 1
ATOM 3547 C C . HIS A 1 444 ? -2.457 -20.688 3.018 1 84.81 444 HIS A C 1
ATOM 3549 O O . HIS A 1 444 ? -1.248 -20.922 3.09 1 84.81 444 HIS A O 1
ATOM 3555 N N . GLN A 1 445 ? -3.041 -20.531 1.9 1 86.81 445 GLN A N 1
ATOM 3556 C CA . GLN A 1 445 ? -2.332 -20.625 0.629 1 86.81 445 GLN A CA 1
ATOM 3557 C C . GLN A 1 445 ? -1.282 -19.531 0.494 1 86.81 445 GLN A C 1
ATOM 3559 O O . GLN A 1 445 ? -0.197 -19.766 -0.043 1 86.81 445 GLN A O 1
ATOM 3564 N N . SER A 1 446 ? -1.643 -18.344 0.923 1 88.62 446 SER A N 1
ATOM 3565 C CA . SER A 1 446 ? -0.695 -17.234 0.852 1 88.62 446 SER A CA 1
ATOM 3566 C C . SER A 1 446 ? 0.538 -17.5 1.706 1 88.62 446 SER A C 1
ATOM 3568 O O . SER A 1 446 ? 1.665 -17.234 1.28 1 88.62 446 SER A O 1
ATOM 3570 N N . ALA A 1 447 ? 0.298 -18.047 2.922 1 88.81 447 ALA A N 1
ATOM 3571 C CA . ALA A 1 447 ? 1.419 -18.359 3.807 1 88.81 447 ALA A CA 1
ATOM 3572 C C . ALA A 1 447 ? 2.297 -19.453 3.211 1 88.81 447 ALA A C 1
ATOM 3574 O O . ALA A 1 447 ? 3.523 -19.406 3.324 1 88.81 447 ALA A O 1
ATOM 3575 N N . LEU A 1 448 ? 1.7 -20.375 2.621 1 90.75 448 LEU A N 1
ATOM 3576 C CA . LEU A 1 448 ? 2.445 -21.453 1.983 1 90.75 448 LEU A CA 1
ATOM 3577 C C . LEU A 1 448 ? 3.268 -20.938 0.811 1 90.75 448 LEU A C 1
ATOM 3579 O O . LEU A 1 448 ? 4.441 -21.281 0.668 1 90.75 448 LEU A O 1
ATOM 3583 N N . ILE A 1 449 ? 2.701 -20.094 0.02 1 91.81 449 ILE A N 1
ATOM 3584 C CA . ILE A 1 449 ? 3.369 -19.531 -1.145 1 91.81 449 ILE A CA 1
ATOM 3585 C C . ILE A 1 449 ? 4.562 -18.688 -0.693 1 91.81 449 ILE A C 1
ATOM 3587 O O . ILE A 1 449 ? 5.645 -18.766 -1.278 1 91.81 449 ILE A O 1
ATOM 3591 N N . LEU A 1 450 ? 4.406 -17.953 0.331 1 89.81 450 LEU A N 1
ATOM 3592 C CA . LEU A 1 450 ? 5.453 -17.047 0.811 1 89.81 450 LEU A CA 1
ATOM 3593 C C . LEU A 1 450 ? 6.621 -17.844 1.389 1 89.81 450 LEU A C 1
ATOM 3595 O O . LEU A 1 450 ? 7.719 -17.312 1.552 1 89.81 450 LEU A O 1
ATOM 3599 N N . LYS A 1 451 ? 6.41 -19.125 1.686 1 91.69 451 LYS A N 1
ATOM 3600 C CA . LYS A 1 451 ? 7.488 -19.969 2.211 1 91.69 451 LYS A CA 1
ATOM 3601 C C . LYS A 1 451 ? 8.156 -20.766 1.098 1 91.69 451 LYS A C 1
ATOM 3603 O O . LYS A 1 451 ? 9.383 -20.781 0.988 1 91.69 451 LYS A O 1
ATOM 3608 N N . VAL A 1 452 ? 7.375 -21.281 0.273 1 92.31 452 VAL A N 1
ATOM 3609 C CA . VAL A 1 452 ? 7.887 -22.234 -0.715 1 92.31 452 VAL A CA 1
ATOM 3610 C C . VAL A 1 452 ? 8.492 -21.469 -1.895 1 92.31 452 VAL A C 1
ATOM 3612 O O . VAL A 1 452 ? 9.539 -21.844 -2.416 1 92.31 452 VAL A O 1
ATOM 3615 N N . PHE A 1 453 ? 7.949 -20.438 -2.307 1 92.25 453 PHE A N 1
ATOM 3616 C CA . PHE A 1 453 ? 8.359 -19.766 -3.533 1 92.25 453 PHE A CA 1
ATOM 3617 C C . PHE A 1 453 ? 9.742 -19.141 -3.375 1 92.25 453 PHE A C 1
ATOM 3619 O O . PHE A 1 453 ? 10.602 -19.297 -4.25 1 92.25 453 PHE A O 1
ATOM 3626 N N . PRO A 1 454 ? 9.961 -18.375 -2.285 1 90.12 454 PRO A N 1
ATOM 3627 C CA . PRO A 1 454 ? 11.312 -17.828 -2.156 1 90.12 454 PRO A CA 1
ATOM 3628 C C . PRO A 1 454 ? 12.383 -18.922 -2.154 1 90.12 454 PRO A C 1
ATOM 3630 O O . PRO A 1 454 ? 13.469 -18.719 -2.703 1 90.12 454 PRO A O 1
ATOM 3633 N N . PHE A 1 455 ? 12.094 -20.031 -1.549 1 90.06 455 PHE A N 1
ATOM 3634 C CA . PHE A 1 455 ? 13.023 -21.156 -1.552 1 90.06 455 PHE A CA 1
ATOM 3635 C C . PHE A 1 455 ? 13.297 -21.641 -2.975 1 90.06 455 PHE A C 1
ATOM 3637 O O . PHE A 1 455 ? 14.445 -21.812 -3.367 1 90.06 455 PHE A O 1
ATOM 3644 N N . ARG A 1 456 ? 12.266 -21.766 -3.701 1 87.81 456 ARG A N 1
ATOM 3645 C CA . ARG A 1 456 ? 12.398 -22.219 -5.082 1 87.81 456 ARG A CA 1
ATOM 3646 C C . ARG A 1 456 ? 13.094 -21.172 -5.934 1 87.81 456 ARG A C 1
ATOM 3648 O O . ARG A 1 456 ? 13.938 -21.5 -6.77 1 87.81 456 ARG A O 1
ATOM 3655 N N . CYS A 1 457 ? 12.766 -19.984 -5.738 1 88.44 457 CYS A N 1
ATOM 3656 C CA . CYS A 1 457 ? 13.344 -18.875 -6.488 1 88.44 457 CYS A CA 1
ATOM 3657 C C . CYS A 1 457 ? 14.844 -18.766 -6.25 1 88.44 457 CYS A C 1
ATOM 3659 O O . CYS A 1 457 ? 15.617 -18.672 -7.199 1 88.44 457 CYS A O 1
ATOM 3661 N N . ILE A 1 458 ? 15.25 -18.875 -5.059 1 86.38 458 ILE A N 1
ATOM 3662 C CA . ILE A 1 458 ? 16.656 -18.719 -4.703 1 86.38 458 ILE A CA 1
ATOM 3663 C C . ILE A 1 458 ? 17.453 -19.906 -5.238 1 86.38 458 ILE A C 1
ATOM 3665 O O . ILE A 1 458 ? 18.562 -19.734 -5.77 1 86.38 458 ILE A O 1
ATOM 3669 N N . HIS A 1 459 ? 16.906 -20.984 -5.113 1 82.38 459 HIS A N 1
ATOM 3670 C CA . HIS A 1 459 ? 17.641 -22.172 -5.562 1 82.38 459 HIS A CA 1
ATOM 3671 C C . HIS A 1 459 ? 17.812 -22.172 -7.078 1 82.38 459 HIS A C 1
ATOM 3673 O O . HIS A 1 459 ? 18.875 -22.562 -7.578 1 82.38 459 HIS A O 1
ATOM 3679 N N . VAL A 1 460 ? 16.859 -21.703 -7.766 1 82.62 460 VAL A N 1
ATOM 3680 C CA . VAL A 1 460 ? 16.938 -21.688 -9.227 1 82.62 460 VAL A CA 1
ATOM 3681 C C . VAL A 1 460 ? 17.859 -20.578 -9.688 1 82.62 460 VAL A C 1
ATOM 3683 O O . VAL A 1 460 ? 18.656 -20.766 -10.617 1 82.62 460 VAL A O 1
ATOM 3686 N N . PHE A 1 461 ? 17.906 -19.453 -9.039 1 89.69 461 PHE A N 1
ATOM 3687 C CA . PHE A 1 461 ? 18.672 -18.297 -9.492 1 89.69 461 PHE A CA 1
ATOM 3688 C C . PHE A 1 461 ? 20.094 -18.344 -8.93 1 89.69 461 PHE A C 1
ATOM 3690 O O . PHE A 1 461 ? 20.969 -17.609 -9.398 1 89.69 461 PHE A O 1
ATOM 3697 N N . ALA A 1 462 ? 20.344 -19.203 -7.961 1 85.69 462 ALA A N 1
ATOM 3698 C CA . ALA A 1 462 ? 21.625 -19.234 -7.273 1 85.69 462 ALA A CA 1
ATOM 3699 C C . ALA A 1 462 ? 22.766 -19.5 -8.258 1 85.69 462 ALA A C 1
ATOM 3701 O O . ALA A 1 462 ? 23.828 -18.859 -8.188 1 85.69 462 ALA A O 1
ATOM 3702 N N . THR A 1 463 ? 22.547 -20.375 -9.141 1 81.06 463 THR A N 1
ATOM 3703 C CA . THR A 1 463 ? 23.594 -20.719 -10.102 1 81.06 463 THR A CA 1
ATOM 3704 C C . THR A 1 463 ? 23.875 -19.531 -11.031 1 81.06 463 THR A C 1
ATOM 3706 O O . THR A 1 463 ? 25.016 -19.266 -11.383 1 81.06 463 THR A O 1
ATOM 3709 N N . LEU A 1 464 ? 22.812 -18.891 -11.422 1 87.25 464 LEU A N 1
ATOM 3710 C CA . LEU A 1 464 ? 22.984 -17.75 -12.312 1 87.25 464 LEU A CA 1
ATOM 3711 C C . LEU A 1 464 ? 23.703 -16.609 -11.594 1 87.25 464 LEU A C 1
ATOM 3713 O O . LEU A 1 464 ? 24.562 -15.945 -12.18 1 87.25 464 LEU A O 1
ATOM 3717 N N . TYR A 1 465 ? 23.438 -16.422 -10.352 1 87.94 465 TYR A N 1
ATOM 3718 C CA . TYR A 1 465 ? 24.109 -15.391 -9.578 1 87.94 465 TYR A CA 1
ATOM 3719 C C . TYR A 1 465 ? 25.562 -15.758 -9.32 1 87.94 465 TYR A C 1
ATOM 3721 O O . TYR A 1 465 ? 26.422 -14.883 -9.289 1 87.94 465 TYR A O 1
ATOM 3729 N N . TYR A 1 466 ? 25.859 -17.016 -9.172 1 83.56 466 TYR A N 1
ATOM 3730 C CA . TYR A 1 466 ? 27.219 -17.484 -8.953 1 83.56 466 TYR A CA 1
ATOM 3731 C C . TYR A 1 466 ? 28.109 -17.172 -10.156 1 83.56 466 TYR A C 1
ATOM 3733 O O . TYR A 1 466 ? 29.188 -16.609 -10.008 1 83.56 466 TYR A O 1
ATOM 3741 N N . TYR A 1 467 ? 27.641 -17.391 -11.297 1 81.88 467 TYR A N 1
ATOM 3742 C CA . TYR A 1 467 ? 28.438 -17.188 -12.5 1 81.88 467 TYR A CA 1
ATOM 3743 C C . TYR A 1 467 ? 28.516 -15.703 -12.844 1 81.88 467 TYR A C 1
ATOM 3745 O O . TYR A 1 467 ? 29.5 -15.25 -13.43 1 81.88 467 TYR A O 1
ATOM 3753 N N . ALA A 1 468 ? 27.516 -15 -12.477 1 83.81 468 ALA A N 1
ATOM 3754 C CA . ALA A 1 468 ? 27.484 -13.586 -12.812 1 83.81 468 ALA A CA 1
ATOM 3755 C C . ALA A 1 468 ? 28.422 -12.789 -11.922 1 83.81 468 ALA A C 1
ATOM 3757 O O . ALA A 1 468 ? 29.094 -11.859 -12.391 1 83.81 468 ALA A O 1
ATOM 3758 N N . PHE A 1 469 ? 28.578 -13.141 -10.648 1 79.5 469 PHE A N 1
ATOM 3759 C CA . PHE A 1 469 ? 29.266 -12.227 -9.75 1 79.5 469 PHE A CA 1
ATOM 3760 C C . PHE A 1 469 ? 30.406 -12.93 -9.031 1 79.5 469 PHE A C 1
ATOM 3762 O O . PHE A 1 469 ? 31.344 -12.281 -8.547 1 79.5 469 PHE A O 1
ATOM 3769 N N . ALA A 1 470 ? 30.391 -14.219 -8.812 1 70.94 470 ALA A N 1
ATOM 3770 C CA . ALA A 1 470 ? 31.422 -14.898 -8.031 1 70.94 470 ALA A CA 1
ATOM 3771 C C . ALA A 1 470 ? 32.531 -15.461 -8.938 1 70.94 470 ALA A C 1
ATOM 3773 O O . ALA A 1 470 ? 33.719 -15.383 -8.609 1 70.94 470 ALA A O 1
ATOM 3774 N N . ALA A 1 471 ? 32.125 -16.141 -10.031 1 64.12 471 ALA A N 1
ATOM 3775 C CA . ALA A 1 471 ? 33.062 -16.891 -10.859 1 64.12 471 ALA A CA 1
ATOM 3776 C C . ALA A 1 471 ? 33.594 -16.031 -12 1 64.12 471 ALA A C 1
ATOM 3778 O O . ALA A 1 471 ? 33.312 -16.297 -13.172 1 64.12 471 ALA A O 1
ATOM 3779 N N . GLN A 1 472 ? 34.5 -15.07 -11.828 1 61.34 472 GLN A N 1
ATOM 3780 C CA . GLN A 1 472 ? 35.281 -14.281 -12.781 1 61.34 472 GLN A CA 1
ATOM 3781 C C . GLN A 1 472 ? 34.344 -13.516 -13.727 1 61.34 472 GLN A C 1
ATOM 3783 O O . GLN A 1 472 ? 34.719 -13.227 -14.867 1 61.34 472 GLN A O 1
ATOM 3788 N N . ASN A 1 473 ? 33.094 -13.109 -13.336 1 61.75 473 ASN A N 1
ATOM 3789 C CA . ASN A 1 473 ? 32.188 -12.219 -14.047 1 61.75 473 ASN A CA 1
ATOM 3790 C C . ASN A 1 473 ? 32.031 -12.641 -15.508 1 61.75 473 ASN A C 1
ATOM 3792 O O . ASN A 1 473 ? 32.156 -11.82 -16.406 1 61.75 473 ASN A O 1
ATOM 3796 N N . ASN A 1 474 ? 31.781 -13.961 -15.68 1 74.94 474 ASN A N 1
ATOM 3797 C CA . ASN A 1 474 ? 31.672 -14.484 -17.047 1 74.94 474 ASN A CA 1
ATOM 3798 C C . ASN A 1 474 ? 30.25 -14.398 -17.562 1 74.94 474 ASN A C 1
ATOM 3800 O O . ASN A 1 474 ? 29.406 -15.219 -17.219 1 74.94 474 ASN A O 1
ATOM 3804 N N . LEU A 1 475 ? 29.953 -13.43 -18.422 1 78.38 475 LEU A N 1
ATOM 3805 C CA . LEU A 1 475 ? 28.625 -13.172 -19 1 78.38 475 LEU A CA 1
ATOM 3806 C C . LEU A 1 475 ? 28.219 -14.289 -19.938 1 78.38 475 LEU A C 1
ATOM 3808 O O . LEU A 1 475 ? 27.031 -14.617 -20.047 1 78.38 475 LEU A O 1
ATOM 3812 N N . LEU A 1 476 ? 29.188 -14.93 -20.469 1 80.31 476 LEU A N 1
ATOM 3813 C CA . LEU A 1 476 ? 28.906 -16 -21.422 1 80.31 476 LEU A CA 1
ATOM 3814 C C . LEU A 1 476 ? 28.375 -17.234 -20.703 1 80.31 476 LEU A C 1
ATOM 3816 O O . LEU A 1 476 ? 27.406 -17.859 -21.172 1 80.31 476 LEU A O 1
ATOM 3820 N N . ARG A 1 477 ? 28.984 -17.516 -19.641 1 80.25 477 ARG A N 1
ATOM 3821 C CA . ARG A 1 477 ? 28.516 -18.672 -18.875 1 80.25 477 ARG A CA 1
ATOM 3822 C C . ARG A 1 477 ? 27.109 -18.438 -18.328 1 80.25 477 ARG A C 1
ATOM 3824 O O . ARG A 1 477 ? 26.312 -19.375 -18.266 1 80.25 477 ARG A O 1
ATOM 3831 N N . VAL A 1 478 ? 26.812 -17.281 -17.922 1 85.62 478 VAL A N 1
ATOM 3832 C CA . VAL A 1 478 ? 25.469 -16.938 -17.453 1 85.62 478 VAL A CA 1
ATOM 3833 C C . VAL A 1 478 ? 24.469 -17.078 -18.594 1 85.62 478 VAL A C 1
ATOM 3835 O O . VAL A 1 478 ? 23.375 -17.625 -18.406 1 85.62 478 VAL A O 1
ATOM 3838 N N . ALA A 1 479 ? 24.844 -16.656 -19.797 1 87.06 479 ALA A N 1
ATOM 3839 C CA . ALA A 1 479 ? 23.984 -16.719 -20.969 1 87.06 479 ALA A CA 1
ATOM 3840 C C . ALA A 1 479 ? 23.672 -18.172 -21.344 1 87.06 479 ALA A C 1
ATOM 3842 O O . ALA A 1 479 ? 22.516 -18.5 -21.609 1 87.06 479 ALA A O 1
ATOM 3843 N N . ILE A 1 480 ? 24.688 -18.953 -21.25 1 83.06 480 ILE A N 1
ATOM 3844 C CA . ILE A 1 480 ? 24.516 -20.359 -21.609 1 83.06 480 ILE A CA 1
ATOM 3845 C C . ILE A 1 480 ? 23.641 -21.062 -20.578 1 83.06 480 ILE A C 1
ATOM 3847 O O . ILE A 1 480 ? 22.75 -21.828 -20.938 1 83.06 480 ILE A O 1
ATOM 3851 N N . GLN A 1 481 ? 23.953 -20.797 -19.375 1 81.69 481 GLN A N 1
ATOM 3852 C CA . GLN A 1 481 ? 23.156 -21.422 -18.312 1 81.69 481 GLN A CA 1
ATOM 3853 C C . GLN A 1 481 ? 21.703 -20.984 -18.391 1 81.69 481 GLN A C 1
ATOM 3855 O O . GLN A 1 481 ? 20.797 -21.797 -18.203 1 81.69 481 GLN A O 1
ATOM 3860 N N . LEU A 1 482 ? 21.469 -19.734 -18.625 1 88.12 482 LEU A N 1
ATOM 3861 C CA . LEU A 1 482 ? 20.109 -19.203 -18.734 1 88.12 482 LEU A CA 1
ATOM 3862 C C . LEU A 1 482 ? 19.391 -19.844 -19.906 1 88.12 482 LEU A C 1
ATOM 3864 O O . LEU A 1 482 ? 18.234 -20.25 -19.781 1 88.12 482 LEU A O 1
ATOM 3868 N N . ALA A 1 483 ? 20.078 -19.969 -21 1 86.06 483 ALA A N 1
ATOM 3869 C CA . ALA A 1 483 ? 19.484 -20.578 -22.188 1 86.06 483 ALA A CA 1
ATOM 3870 C C . ALA A 1 483 ? 19.125 -22.047 -21.938 1 86.06 483 ALA A C 1
ATOM 3872 O O . ALA A 1 483 ? 18.062 -22.516 -22.359 1 86.06 483 ALA A O 1
ATOM 3873 N N . THR A 1 484 ? 19.969 -22.672 -21.188 1 80.44 484 THR A N 1
ATOM 3874 C CA . THR A 1 484 ? 19.734 -24.078 -20.875 1 80.44 484 THR A CA 1
ATOM 3875 C C . THR A 1 484 ? 18.516 -24.234 -19.953 1 80.44 484 THR A C 1
ATOM 3877 O O . THR A 1 484 ? 17.688 -25.125 -20.156 1 80.44 484 THR A O 1
ATOM 3880 N N . PHE A 1 485 ? 18.453 -23.328 -19 1 81.56 485 PHE A N 1
ATOM 3881 C CA . PHE A 1 485 ? 17.312 -23.375 -18.078 1 81.56 485 PHE A CA 1
ATOM 3882 C C . PHE A 1 485 ? 16.016 -23.109 -18.812 1 81.56 485 PHE A C 1
ATOM 3884 O O . PHE A 1 485 ? 15 -23.781 -18.578 1 81.56 485 PHE A O 1
ATOM 3891 N N . MET A 1 486 ? 15.945 -22.188 -19.672 1 86.19 486 MET A N 1
ATOM 3892 C CA . MET A 1 486 ? 14.719 -21.781 -20.344 1 86.19 486 MET A CA 1
ATOM 3893 C C . MET A 1 486 ? 14.305 -22.812 -21.391 1 86.19 486 MET A C 1
ATOM 3895 O O . MET A 1 486 ? 13.125 -23.109 -21.547 1 86.19 486 MET A O 1
ATOM 3899 N N . LEU A 1 487 ? 15.273 -23.422 -22.062 1 82 487 LEU A N 1
ATOM 3900 C CA . LEU A 1 487 ? 14.969 -24.375 -23.125 1 82 487 LEU A CA 1
ATOM 3901 C C . LEU A 1 487 ? 14.656 -25.75 -22.531 1 82 487 LEU A C 1
ATOM 3903 O O . LEU A 1 487 ? 13.656 -26.375 -22.891 1 82 487 LEU A O 1
ATOM 3907 N N . SER A 1 488 ? 15.516 -26.125 -21.656 1 76.25 488 SER A N 1
ATOM 3908 C CA . SER A 1 488 ? 15.328 -27.469 -21.109 1 76.25 488 SER A CA 1
ATOM 3909 C C . SER A 1 488 ? 14.266 -27.469 -20 1 76.25 488 SER A C 1
ATOM 3911 O O . SER A 1 488 ? 13.422 -28.359 -19.953 1 76.25 488 SER A O 1
ATOM 3913 N N . GLY A 1 489 ? 14.305 -26.562 -19.156 1 74.88 489 GLY A N 1
ATOM 3914 C CA . GLY A 1 489 ? 13.398 -26.531 -18.016 1 74.88 489 GLY A CA 1
ATOM 3915 C C . GLY A 1 489 ? 11.961 -26.234 -18.391 1 74.88 489 GLY A C 1
ATOM 3916 O O . GLY A 1 489 ? 11.055 -26.984 -18.047 1 74.88 489 GLY A O 1
ATOM 3917 N N . GLN A 1 490 ? 11.766 -25.281 -19.188 1 76.38 490 GLN A N 1
ATOM 3918 C CA . GLN A 1 490 ? 10.406 -24.844 -19.484 1 76.38 490 GLN A CA 1
ATOM 3919 C C . GLN A 1 490 ? 9.758 -25.703 -20.547 1 76.38 490 GLN A C 1
ATOM 3921 O O . GLN A 1 490 ? 8.578 -26.062 -20.438 1 76.38 490 GLN A O 1
ATOM 3926 N N . MET A 1 491 ? 10.5 -26.125 -21.516 1 74.81 491 MET A N 1
ATOM 3927 C CA . MET A 1 491 ? 9.953 -26.969 -22.562 1 74.81 491 MET A CA 1
ATOM 3928 C C . MET A 1 491 ? 9.625 -28.359 -22.031 1 74.81 491 MET A C 1
ATOM 3930 O O . MET A 1 491 ? 8.57 -28.922 -22.344 1 74.81 491 MET A O 1
ATOM 3934 N N . TRP A 1 492 ? 10.523 -28.75 -21.188 1 73.44 492 TRP A N 1
ATOM 3935 C CA . TRP A 1 492 ? 10.312 -30.062 -20.594 1 73.44 492 TRP A CA 1
ATOM 3936 C C . TRP A 1 492 ? 9.102 -30.062 -19.672 1 73.44 492 TRP A C 1
ATOM 3938 O O . TRP A 1 492 ? 8.336 -31.016 -19.625 1 73.44 492 TRP A O 1
ATOM 3948 N N . ASN A 1 493 ? 8.93 -28.984 -19.062 1 77.19 493 ASN A N 1
ATOM 3949 C CA . ASN A 1 493 ? 7.785 -28.875 -18.156 1 77.19 493 ASN A CA 1
ATOM 3950 C C . ASN A 1 493 ? 6.461 -28.906 -18.922 1 77.19 493 ASN A C 1
ATOM 3952 O O . ASN A 1 493 ? 5.496 -29.516 -18.453 1 77.19 493 ASN A O 1
ATOM 3956 N N . ASN A 1 494 ? 6.438 -28.375 -20.078 1 78.94 494 ASN A N 1
ATOM 3957 C CA . ASN A 1 494 ? 5.234 -28.391 -20.906 1 78.94 494 ASN A CA 1
ATOM 3958 C C . ASN A 1 494 ? 4.93 -29.797 -21.422 1 78.94 494 ASN A C 1
ATOM 3960 O O . ASN A 1 494 ? 3.771 -30.219 -21.453 1 78.94 494 ASN A O 1
ATOM 3964 N N . VAL A 1 495 ? 5.973 -30.5 -21.672 1 76.75 495 VAL A N 1
ATOM 3965 C CA . VAL A 1 495 ? 5.801 -31.859 -22.188 1 76.75 495 VAL A CA 1
ATOM 3966 C C . VAL A 1 495 ? 5.332 -32.781 -21.047 1 76.75 495 VAL A C 1
ATOM 3968 O O . VAL A 1 495 ? 4.434 -33.594 -21.234 1 76.75 495 VAL A O 1
ATOM 3971 N N . VAL A 1 496 ? 5.883 -32.5 -19.969 1 77.81 496 VAL A N 1
ATOM 3972 C CA . VAL A 1 496 ? 5.535 -33.344 -18.812 1 77.81 496 VAL A CA 1
ATOM 3973 C C . VAL A 1 496 ? 4.109 -33.031 -18.375 1 77.81 496 VAL A C 1
ATOM 3975 O O . VAL A 1 496 ? 3.359 -33.938 -17.984 1 77.81 496 VAL A O 1
ATOM 3978 N N . LYS A 1 497 ? 3.725 -31.781 -18.391 1 76.88 497 LYS A N 1
ATOM 3979 C CA . LYS A 1 497 ? 2.385 -31.344 -18.016 1 76.88 497 LYS A CA 1
ATOM 3980 C C . LYS A 1 497 ? 1.322 -32 -18.891 1 76.88 497 LYS A C 1
ATOM 3982 O O . LYS A 1 497 ? 0.217 -32.281 -18.422 1 76.88 497 LYS A O 1
ATOM 3987 N N . THR A 1 498 ? 1.646 -32.25 -20.141 1 78.25 498 THR A N 1
ATOM 3988 C CA . THR A 1 498 ? 0.68 -32.812 -21.078 1 78.25 498 THR A CA 1
ATOM 3989 C C . THR A 1 498 ? 0.882 -34.312 -21.234 1 78.25 498 THR A C 1
ATOM 3991 O O . THR A 1 498 ? -0.085 -35.094 -21.219 1 78.25 498 THR A O 1
ATOM 3994 N N . GLY A 1 499 ? 2.109 -34.688 -21.312 1 77.25 499 GLY A N 1
ATOM 3995 C CA . GLY A 1 499 ? 2.43 -36.062 -21.656 1 77.25 499 GLY A CA 1
ATOM 3996 C C . GLY A 1 499 ? 2.174 -37.031 -20.531 1 77.25 499 GLY A C 1
ATOM 3997 O O . GLY A 1 499 ? 1.559 -38.094 -20.734 1 77.25 499 GLY A O 1
ATOM 3998 N N . LEU A 1 500 ? 2.516 -36.594 -19.406 1 79.69 500 LEU A N 1
ATOM 3999 C CA . LEU A 1 500 ? 2.439 -37.531 -18.281 1 79.69 500 LEU A CA 1
ATOM 4000 C C . LEU A 1 500 ? 0.989 -37.875 -17.938 1 79.69 500 LEU A C 1
ATOM 4002 O O . LEU A 1 500 ? 0.62 -39.031 -17.828 1 79.69 500 LEU A O 1
ATOM 4006 N N . PRO A 1 501 ? 0.162 -36.844 -17.844 1 79.31 501 PRO A N 1
ATOM 4007 C CA . PRO A 1 501 ? -1.233 -37.188 -17.531 1 79.31 501 PRO A CA 1
ATOM 4008 C C . PRO A 1 501 ? -1.923 -37.938 -18.672 1 79.31 501 PRO A C 1
ATOM 4010 O O . PRO A 1 501 ? -2.768 -38.812 -18.422 1 79.31 501 PRO A O 1
ATOM 4013 N N . LEU A 1 502 ? -1.604 -37.688 -19.922 1 79.81 502 LEU A N 1
ATOM 4014 C CA . LEU A 1 502 ? -2.191 -38.375 -21.047 1 79.81 502 LEU A CA 1
ATOM 4015 C C . LEU A 1 502 ? -1.762 -39.844 -21.062 1 79.81 502 LEU A C 1
ATOM 4017 O O . LEU A 1 502 ? -2.57 -40.719 -21.344 1 79.81 502 LEU A O 1
ATOM 4021 N N . LEU A 1 503 ? -0.49 -40.031 -20.75 1 80.44 503 LEU A N 1
ATOM 4022 C CA . LEU A 1 503 ? 0.017 -41.375 -20.688 1 80.44 503 LEU A CA 1
ATOM 4023 C C . LEU A 1 503 ? -0.616 -42.156 -19.531 1 80.44 503 LEU A C 1
ATOM 4025 O O . LEU A 1 503 ? -0.95 -43.312 -19.672 1 80.44 503 LEU A O 1
ATOM 4029 N N . ARG A 1 504 ? -0.796 -41.469 -18.516 1 80.44 504 ARG A N 1
ATOM 4030 C CA . ARG A 1 504 ? -1.426 -42.094 -17.344 1 80.44 504 ARG A CA 1
ATOM 4031 C C . ARG A 1 504 ? -2.893 -42.406 -17.625 1 80.44 504 ARG A C 1
ATOM 4033 O O . ARG A 1 504 ? -3.395 -43.438 -17.234 1 80.44 504 ARG A O 1
ATOM 4040 N N . ARG A 1 505 ? -3.574 -41.438 -18.234 1 78.19 505 ARG A N 1
ATOM 4041 C CA . ARG A 1 505 ? -4.973 -41.656 -18.594 1 78.19 505 ARG A CA 1
ATOM 4042 C C . ARG A 1 505 ? -5.113 -42.844 -19.547 1 78.19 505 ARG A C 1
ATOM 4044 O O . ARG A 1 505 ? -6.012 -43.656 -19.391 1 78.19 505 ARG A O 1
ATOM 4051 N N . ARG A 1 506 ? -4.176 -42.969 -20.484 1 76.69 506 ARG A N 1
ATOM 4052 C CA . ARG A 1 506 ? -4.211 -44.062 -21.422 1 76.69 506 ARG A CA 1
ATOM 4053 C C . ARG A 1 506 ? -3.934 -45.406 -20.734 1 76.69 506 ARG A C 1
ATOM 4055 O O . ARG A 1 506 ? -4.547 -46.406 -21.062 1 76.69 506 ARG A O 1
ATOM 4062 N N . TYR A 1 507 ? -3.037 -45.281 -19.828 1 80.38 507 TYR A N 1
ATOM 4063 C CA . TYR A 1 507 ? -2.705 -46.469 -19.062 1 80.38 507 TYR A CA 1
ATOM 4064 C C . TYR A 1 507 ? -3.887 -46.906 -18.219 1 80.38 507 TYR A C 1
ATOM 4066 O O . TYR A 1 507 ? -4.184 -48.094 -18.141 1 80.38 507 TYR A O 1
ATOM 4074 N N . GLN A 1 508 ? -4.578 -45.969 -17.609 1 78.31 508 GLN A N 1
ATOM 4075 C CA . GLN A 1 508 ? -5.73 -46.281 -16.766 1 78.31 508 GLN A CA 1
ATOM 4076 C C . GLN A 1 508 ? -6.891 -46.812 -17.594 1 78.31 508 GLN A C 1
ATOM 4078 O O . GLN A 1 508 ? -7.598 -47.719 -17.172 1 78.31 508 GLN A O 1
ATOM 4083 N N . LEU A 1 509 ? -7.055 -46.219 -18.766 1 75.56 509 LEU A N 1
ATOM 4084 C CA . LEU A 1 509 ? -8.102 -46.719 -19.656 1 75.56 509 LEU A CA 1
ATOM 4085 C C . LEU A 1 509 ? -7.809 -48.125 -20.109 1 75.56 509 LEU A C 1
ATOM 4087 O O . LEU A 1 509 ? -8.719 -48.969 -20.203 1 75.56 509 LEU A O 1
ATOM 4091 N N . HIS A 1 510 ? -6.52 -48.406 -20.312 1 77.31 510 HIS A N 1
ATOM 4092 C CA . HIS A 1 510 ? -6.121 -49.75 -20.719 1 77.31 510 HIS A CA 1
ATOM 4093 C C . HIS A 1 510 ? -6.344 -50.75 -19.578 1 77.31 510 HIS A C 1
ATOM 4095 O O . HIS A 1 510 ? -6.805 -51.875 -19.812 1 77.31 510 HIS A O 1
ATOM 4101 N N . ARG A 1 511 ? -6.102 -50.281 -18.422 1 76.88 511 ARG A N 1
ATOM 4102 C CA . ARG A 1 511 ? -6.297 -51.125 -17.25 1 76.88 511 ARG A CA 1
ATOM 4103 C C . ARG A 1 511 ? -7.781 -51.406 -17.016 1 76.88 511 ARG A C 1
ATOM 4105 O O . ARG A 1 511 ? -8.164 -52.5 -16.625 1 76.88 511 ARG A O 1
ATOM 4112 N N . LYS A 1 512 ? -8.578 -50.375 -17.156 1 75.06 512 LYS A N 1
ATOM 4113 C CA . LYS A 1 512 ? -10.023 -50.531 -17 1 75.06 512 LYS A CA 1
ATOM 4114 C C . LYS A 1 512 ? -10.594 -51.469 -18.047 1 75.06 512 LYS A C 1
ATOM 4116 O O . LYS A 1 512 ? -11.453 -52.312 -17.734 1 75.06 512 LYS A O 1
ATOM 4121 N N . ARG A 1 513 ? -10.109 -51.438 -19.25 1 74.75 513 ARG A N 1
ATOM 4122 C CA . ARG A 1 513 ? -10.555 -52.312 -20.312 1 74.75 513 ARG A CA 1
ATOM 4123 C C . ARG A 1 513 ? -10.164 -53.75 -20.031 1 74.75 513 ARG A C 1
ATOM 4125 O O . ARG A 1 513 ? -10.953 -54.688 -20.281 1 74.75 513 ARG A O 1
ATOM 4132 N N . GLN A 1 514 ? -9.031 -53.875 -19.5 1 76.81 514 GLN A N 1
ATOM 4133 C CA . GLN A 1 514 ? -8.562 -55.219 -19.172 1 76.81 514 GLN A CA 1
ATOM 4134 C C . GLN A 1 514 ? -9.375 -55.812 -18.016 1 76.81 514 GLN A C 1
ATOM 4136 O O . GLN A 1 514 ? -9.727 -57 -18.047 1 76.81 514 GLN A O 1
ATOM 4141 N N . ALA A 1 515 ? -9.664 -54.875 -17.062 1 75.62 515 ALA A N 1
ATOM 4142 C CA . ALA A 1 515 ? -10.445 -55.312 -15.914 1 75.62 515 ALA A CA 1
ATOM 4143 C C . ALA A 1 515 ? -11.867 -55.688 -16.328 1 75.62 515 ALA A C 1
ATOM 4145 O O . ALA A 1 515 ? -12.445 -56.656 -15.836 1 75.62 515 ALA A O 1
ATOM 4146 N N . THR A 1 516 ? -12.438 -54.906 -17.219 1 74.38 516 THR A N 1
ATOM 4147 C CA . THR A 1 516 ? -13.781 -55.188 -17.719 1 74.38 516 THR A CA 1
ATOM 4148 C C . THR A 1 516 ? -13.82 -56.469 -18.547 1 74.38 516 THR A C 1
ATOM 4150 O O . THR A 1 516 ? -14.758 -57.25 -18.438 1 74.38 516 THR A O 1
ATOM 4153 N N . SER A 1 517 ? -12.781 -56.719 -19.328 1 73.12 517 SER A N 1
ATOM 4154 C CA . SER A 1 517 ? -12.695 -57.906 -20.141 1 73.12 517 SER A CA 1
ATOM 4155 C C . SER A 1 517 ? -12.523 -59.156 -19.281 1 73.12 517 SER A C 1
ATOM 4157 O O . SER A 1 517 ? -13.117 -60.188 -19.562 1 73.12 517 SER A O 1
ATOM 4159 N N . LYS A 1 518 ? -11.805 -58.969 -18.281 1 73.81 518 LYS A N 1
ATOM 4160 C CA . LYS A 1 518 ? -11.602 -60.094 -17.375 1 73.81 518 LYS A CA 1
ATOM 4161 C C . LYS A 1 518 ? -12.883 -60.438 -16.625 1 73.81 518 LYS A C 1
ATOM 4163 O O . LYS A 1 518 ? -13.188 -61.625 -16.406 1 73.81 518 LYS A O 1
ATOM 4168 N N . LEU A 1 519 ? -13.602 -59.406 -16.25 1 70.44 519 LEU A N 1
ATOM 4169 C CA . LEU A 1 519 ? -14.859 -59.625 -15.547 1 70.44 519 LEU A CA 1
ATOM 4170 C C . LEU A 1 519 ? -15.883 -60.281 -16.469 1 70.44 519 LEU A C 1
ATOM 4172 O O . LEU A 1 519 ? -16.641 -61.188 -16.047 1 70.44 519 LEU A O 1
ATOM 4176 N N . LEU A 1 520 ? -15.859 -59.875 -17.766 1 66.19 520 LEU A N 1
ATOM 4177 C CA . LEU A 1 520 ? -16.781 -60.469 -18.75 1 66.19 520 LEU A CA 1
ATOM 4178 C C . LEU A 1 520 ? -16.391 -61.906 -19.078 1 66.19 520 LEU A C 1
ATOM 4180 O O . LEU A 1 520 ? -17.266 -62.75 -19.25 1 66.19 520 LEU A O 1
ATOM 4184 N N . GLU A 1 521 ? -15.188 -62.219 -19.094 1 67.62 521 GLU A N 1
ATOM 4185 C CA . GLU A 1 521 ? -14.719 -63.562 -19.391 1 67.62 521 GLU A CA 1
ATOM 4186 C C . GLU A 1 521 ? -15.016 -64.5 -18.234 1 67.62 521 GLU A C 1
ATOM 4188 O O . GLU A 1 521 ? -15.406 -65.688 -18.469 1 67.62 521 GLU A O 1
ATOM 4193 N N . THR A 1 522 ? -14.805 -64 -17.094 1 63.56 522 THR A N 1
ATOM 4194 C CA . THR A 1 522 ? -15.078 -64.875 -15.938 1 63.56 522 THR A CA 1
ATOM 4195 C C . THR A 1 522 ? -16.562 -65.188 -15.828 1 63.56 522 THR A C 1
ATOM 4197 O O . THR A 1 522 ? -16.953 -66.25 -15.445 1 63.56 522 THR A O 1
ATOM 4200 N N . ASP A 1 523 ? -17.344 -64.25 -16.234 1 60.03 523 ASP A N 1
ATOM 4201 C CA . ASP A 1 523 ? -18.781 -64.438 -16.172 1 60.03 523 ASP A CA 1
ATOM 4202 C C . ASP A 1 523 ? -19.281 -65.375 -17.281 1 60.03 523 ASP A C 1
ATOM 4204 O O . ASP A 1 523 ? -20.156 -66.188 -17.047 1 60.03 523 ASP A O 1
ATOM 4208 N N . VAL A 1 524 ? -18.797 -65.188 -18.484 1 57.34 524 VAL A N 1
ATOM 4209 C CA . VAL A 1 524 ? -19.156 -66.062 -19.594 1 57.34 524 VAL A CA 1
ATOM 4210 C C . VAL A 1 524 ? -18.719 -67.5 -19.281 1 57.34 524 VAL A C 1
ATOM 4212 O O . VAL A 1 524 ? -19.438 -68.438 -19.594 1 57.34 524 VAL A O 1
ATOM 4215 N N . ARG A 1 525 ? -17.734 -67.625 -18.562 1 58.47 525 ARG A N 1
ATOM 4216 C CA . ARG A 1 525 ? -17.281 -69 -18.203 1 58.47 525 ARG A CA 1
ATOM 4217 C C . ARG A 1 525 ? -18.219 -69.625 -17.172 1 58.47 525 ARG A C 1
ATOM 4219 O O . ARG A 1 525 ? -18.484 -70.812 -17.234 1 58.47 525 ARG A O 1
ATOM 4226 N N . HIS A 1 526 ? -18.609 -68.688 -16.422 1 54.47 526 HIS A N 1
ATOM 4227 C CA . HIS A 1 526 ? -19.516 -69.25 -15.414 1 54.47 526 HIS A CA 1
ATOM 4228 C C . HIS A 1 526 ? -20.906 -69.5 -16 1 54.47 526 HIS A C 1
ATOM 4230 O O . HIS A 1 526 ? -21.609 -70.438 -15.555 1 54.47 526 HIS A O 1
ATOM 4236 N N . LEU A 1 527 ? -21.297 -68.625 -16.984 1 52 527 LEU A N 1
ATOM 4237 C CA . LEU A 1 527 ? -22.578 -68.875 -17.641 1 52 527 LEU A CA 1
ATOM 4238 C C . LEU A 1 527 ? -22.484 -70.062 -18.578 1 52 527 LEU A C 1
ATOM 4240 O O . LEU A 1 527 ? -23.469 -70.812 -18.703 1 52 527 LEU A O 1
ATOM 4244 N N . GLY A 1 528 ? -21.453 -70.312 -19.328 1 48.41 528 GLY A N 1
ATOM 4245 C CA . GLY A 1 528 ? -21.328 -71.5 -20.203 1 48.41 528 GLY A CA 1
ATOM 4246 C C . GLY A 1 528 ? -21.328 -72.812 -19.438 1 48.41 528 GLY A C 1
ATOM 4247 O O . GLY A 1 528 ? -21.828 -73.812 -19.938 1 48.41 528 GLY A O 1
ATOM 4248 N N . GLY A 1 529 ? -20.625 -72.875 -18.328 1 47.41 529 GLY A N 1
ATOM 4249 C CA . GLY A 1 529 ? -20.672 -74.125 -17.625 1 47.41 529 GLY A CA 1
ATOM 4250 C C . GLY A 1 529 ? -22.031 -74.438 -17.016 1 47.41 529 GLY A C 1
ATOM 4251 O O . GLY A 1 529 ? -22.344 -75.625 -16.703 1 47.41 529 GLY A O 1
ATOM 4252 N N . GLY A 1 530 ? -22.688 -73.375 -16.562 1 43.88 530 GLY A N 1
ATOM 4253 C CA . GLY A 1 530 ? -23.953 -73.625 -15.883 1 43.88 530 GLY A CA 1
ATOM 4254 C C . GLY A 1 530 ? -25.109 -73.812 -16.844 1 43.88 530 GLY A C 1
ATOM 4255 O O . GLY A 1 530 ? -26.25 -74 -16.406 1 43.88 530 GLY A O 1
ATOM 4256 N N . VAL A 1 531 ? -25.047 -73.188 -18.016 1 44.22 531 VAL A N 1
ATOM 4257 C CA . VAL A 1 531 ? -26.203 -73.438 -18.875 1 44.22 531 VAL A CA 1
ATOM 4258 C C . VAL A 1 531 ? -26.406 -74.938 -19.094 1 44.22 531 VAL A C 1
ATOM 4260 O O . VAL A 1 531 ? -27.312 -75.375 -19.812 1 44.22 531 VAL A O 1
ATOM 4263 N N . ALA A 1 532 ? -25.438 -75.75 -18.859 1 39.59 532 ALA A N 1
ATOM 4264 C CA . ALA A 1 532 ? -25.844 -77.125 -19.172 1 39.59 532 ALA A CA 1
ATOM 4265 C C . ALA A 1 532 ? -26.984 -77.562 -18.266 1 39.59 532 ALA A C 1
ATOM 4267 O O . ALA A 1 532 ? -27.719 -78.5 -18.594 1 39.59 532 ALA A O 1
ATOM 4268 N N . ALA A 1 533 ? -26.797 -77.438 -16.906 1 38.12 533 ALA A N 1
ATOM 4269 C CA . ALA A 1 533 ? -27.734 -78.312 -16.172 1 38.12 533 ALA A CA 1
ATOM 4270 C C . ALA A 1 533 ? -29.141 -77.688 -16.156 1 38.12 533 ALA A C 1
ATOM 4272 O O . ALA A 1 533 ? -30.109 -78.375 -16.516 1 38.12 533 ALA A O 1
ATOM 4273 N N . GLY A 1 534 ? -29.844 -77.25 -14.953 1 39.09 534 GLY A N 1
ATOM 4274 C CA . GLY A 1 534 ? -31.25 -77.438 -14.57 1 39.09 534 GLY A CA 1
ATOM 4275 C C . GLY A 1 534 ? -32.125 -76.375 -15.164 1 39.09 534 GLY A C 1
ATOM 4276 O O . GLY A 1 534 ? -31.656 -75.375 -15.742 1 39.09 534 GLY A O 1
ATOM 4277 N N . GLY A 1 535 ? -33.656 -76.375 -14.758 1 40.12 535 GLY A N 1
ATOM 4278 C CA . GLY A 1 535 ? -35 -75.938 -15.109 1 40.12 535 GLY A CA 1
ATOM 4279 C C . GLY A 1 535 ? -35.156 -74.438 -15.141 1 40.12 535 GLY A C 1
ATOM 4280 O O . GLY A 1 535 ? -34.188 -73.688 -14.906 1 40.12 535 GLY A O 1
ATOM 4281 N N . THR A 1 536 ? -36.469 -73.875 -15.188 1 43.56 536 THR A N 1
ATOM 4282 C CA . THR A 1 536 ? -37.094 -72.562 -15.352 1 43.56 536 THR A CA 1
ATOM 4283 C C . THR A 1 536 ? -36.531 -71.562 -14.344 1 43.56 536 THR A C 1
ATOM 4285 O O . THR A 1 536 ? -36.719 -70.312 -14.477 1 43.56 536 THR A O 1
ATOM 4288 N N . LYS A 1 537 ? -36.312 -71.938 -13.141 1 50.28 537 LYS A N 1
ATOM 4289 C CA . LYS A 1 537 ? -35.906 -71.062 -12.055 1 50.28 537 LYS A CA 1
ATOM 4290 C C . LYS A 1 537 ? -34.5 -70.5 -12.289 1 50.28 537 LYS A C 1
ATOM 4292 O O . LYS A 1 537 ? -34.094 -69.5 -11.656 1 50.28 537 LYS A O 1
ATOM 4297 N N . GLY A 1 538 ? -33.844 -71.125 -13.094 1 46.88 538 GLY A N 1
ATOM 4298 C CA . GLY A 1 538 ? -32.438 -70.812 -13.375 1 46.88 538 GLY A CA 1
ATOM 4299 C C . GLY A 1 538 ? -32.281 -69.625 -14.281 1 46.88 538 GLY A C 1
ATOM 4300 O O . GLY A 1 538 ? -31.297 -68.875 -14.195 1 46.88 538 GLY A O 1
ATOM 4301 N N . LEU A 1 539 ? -33.219 -69.5 -15.164 1 50.62 539 LEU A N 1
ATOM 4302 C CA . LEU A 1 539 ? -33.219 -68.375 -16.125 1 50.62 539 LEU A CA 1
ATOM 4303 C C . LEU A 1 539 ? -33.406 -67.062 -15.422 1 50.62 539 LEU A C 1
ATOM 4305 O O . LEU A 1 539 ? -32.781 -66.062 -15.797 1 50.62 539 LEU A O 1
ATOM 4309 N N . SER A 1 540 ? -34.344 -67.062 -14.406 1 54.09 540 SER A N 1
ATOM 4310 C CA . SER A 1 540 ? -34.594 -65.812 -13.688 1 54.09 540 SER A CA 1
ATOM 4311 C C . SER A 1 540 ? -33.344 -65.375 -12.938 1 54.09 540 SER A C 1
ATOM 4313 O O . SER A 1 540 ? -33.062 -64.125 -12.883 1 54.09 540 SER A O 1
ATOM 4315 N N . SER A 1 541 ? -32.719 -66.312 -12.352 1 55.75 541 SER A N 1
ATOM 4316 C CA . SER A 1 541 ? -31.516 -65.938 -11.609 1 55.75 541 SER A CA 1
ATOM 4317 C C . SER A 1 541 ? -30.406 -65.5 -12.547 1 55.75 541 SER A C 1
ATOM 4319 O O . SER A 1 541 ? -29.641 -64.562 -12.211 1 55.75 541 SER A O 1
ATOM 4321 N N . VAL A 1 542 ? -30.391 -66.125 -13.711 1 54.94 542 VAL A N 1
ATOM 4322 C CA . VAL A 1 542 ? -29.406 -65.75 -14.711 1 54.94 542 VAL A CA 1
ATOM 4323 C C . VAL A 1 542 ? -29.719 -64.312 -15.242 1 54.94 542 VAL A C 1
ATOM 4325 O O . VAL A 1 542 ? -28.828 -63.5 -15.445 1 54.94 542 VAL A O 1
ATOM 4328 N N . THR A 1 543 ? -31.016 -64.062 -15.445 1 55.25 543 THR A N 1
ATOM 4329 C CA . THR A 1 543 ? -31.438 -62.75 -15.922 1 55.25 543 THR A CA 1
ATOM 4330 C C . THR A 1 543 ? -31.156 -61.688 -14.859 1 55.25 543 THR A C 1
ATOM 4332 O O . THR A 1 543 ? -30.766 -60.562 -15.188 1 55.25 543 THR A O 1
ATOM 4335 N N . ALA A 1 544 ? -31.516 -62.062 -13.648 1 56.62 544 ALA A N 1
ATOM 4336 C CA . ALA A 1 544 ? -31.25 -61.094 -12.57 1 56.62 544 ALA A CA 1
ATOM 4337 C C . ALA A 1 544 ? -29.766 -60.812 -12.43 1 56.62 544 ALA A C 1
ATOM 4339 O O . ALA A 1 544 ? -29.359 -59.688 -12.211 1 56.62 544 ALA A O 1
ATOM 4340 N N . ARG A 1 545 ? -29.047 -61.844 -12.484 1 58.25 545 ARG A N 1
ATOM 4341 C CA . ARG A 1 545 ? -27.594 -61.688 -12.414 1 58.25 545 ARG A CA 1
ATOM 4342 C C . ARG A 1 545 ? -27.078 -60.906 -13.617 1 58.25 545 ARG A C 1
ATOM 4344 O O . ARG A 1 545 ? -26.188 -60.062 -13.484 1 58.25 545 ARG A O 1
ATOM 4351 N N . ALA A 1 546 ? -27.641 -61.219 -14.742 1 57.69 546 ALA A N 1
ATOM 4352 C CA . ALA A 1 546 ? -27.281 -60.469 -15.945 1 57.69 546 ALA A CA 1
ATOM 4353 C C . ALA A 1 546 ? -27.656 -59 -15.805 1 57.69 546 ALA A C 1
ATOM 4355 O O . ALA A 1 546 ? -26.891 -58.125 -16.219 1 57.69 546 ALA A O 1
ATOM 4356 N N . ASN A 1 547 ? -28.844 -58.75 -15.281 1 59.31 547 ASN A N 1
ATOM 4357 C CA . ASN A 1 547 ? -29.266 -57.375 -15.078 1 59.31 547 ASN A CA 1
ATOM 4358 C C . ASN A 1 547 ? -28.375 -56.656 -14.062 1 59.31 547 ASN A C 1
ATOM 4360 O O . ASN A 1 547 ? -28.031 -55.5 -14.242 1 59.31 547 ASN A O 1
ATOM 4364 N N . HIS A 1 548 ? -28.094 -57.375 -13.039 1 61.5 548 HIS A N 1
ATOM 4365 C CA . HIS A 1 548 ? -27.203 -56.781 -12.039 1 61.5 548 HIS A CA 1
ATOM 4366 C C . HIS A 1 548 ? -25.828 -56.5 -12.633 1 61.5 548 HIS A C 1
ATOM 4368 O O . HIS A 1 548 ? -25.203 -55.469 -12.305 1 61.5 548 HIS A O 1
ATOM 4374 N N . GLN A 1 549 ? -25.484 -57.406 -13.43 1 61.03 549 GLN A N 1
ATOM 4375 C CA . GLN A 1 549 ? -24.203 -57.219 -14.078 1 61.03 549 GLN A CA 1
ATOM 4376 C C . GLN A 1 549 ? -24.234 -56.062 -15.055 1 61.03 549 GLN A C 1
ATOM 4378 O O . GLN A 1 549 ? -23.281 -55.281 -15.164 1 61.03 549 GLN A O 1
ATOM 4383 N N . CYS A 1 550 ? -25.297 -55.969 -15.742 1 62.28 550 CYS A N 1
ATOM 4384 C CA . CYS A 1 550 ? -25.453 -54.844 -16.672 1 62.28 550 CYS A CA 1
ATOM 4385 C C . CYS A 1 550 ? -25.469 -53.5 -15.914 1 62.28 550 CYS A C 1
ATOM 4387 O O . CYS A 1 550 ? -24.875 -52.531 -16.375 1 62.28 550 CYS A O 1
ATOM 4389 N N . LEU A 1 551 ? -26.094 -53.562 -14.844 1 64.56 551 LEU A N 1
ATOM 4390 C CA . LEU A 1 551 ? -26.141 -52.344 -14.039 1 64.56 551 LEU A CA 1
ATOM 4391 C C . LEU A 1 551 ? -24.766 -52 -13.492 1 64.56 551 LEU A C 1
ATOM 4393 O O . LEU A 1 551 ? -24.391 -50.844 -13.445 1 64.56 551 LEU A O 1
ATOM 4397 N N . ARG A 1 552 ? -24.141 -53 -13.109 1 66.94 552 ARG A N 1
ATOM 4398 C CA . ARG A 1 552 ? -22.781 -52.781 -12.609 1 66.94 552 ARG A CA 1
ATOM 4399 C C . ARG A 1 552 ? -21.875 -52.25 -13.711 1 66.94 552 ARG A C 1
ATOM 4401 O O . ARG A 1 552 ? -21.047 -51.375 -13.461 1 66.94 552 ARG A O 1
ATOM 4408 N N . LEU A 1 553 ? -22.062 -52.812 -14.812 1 67.44 553 LEU A N 1
ATOM 4409 C CA . LEU A 1 553 ? -21.25 -52.344 -15.93 1 67.44 553 LEU A CA 1
ATOM 4410 C C . LEU A 1 553 ? -21.641 -50.906 -16.297 1 67.44 553 LEU A C 1
ATOM 4412 O O . LEU A 1 553 ? -20.766 -50.094 -16.641 1 67.44 553 LEU A O 1
ATOM 4416 N N . GLU A 1 554 ? -22.859 -50.594 -16.219 1 68.44 554 GLU A N 1
ATOM 4417 C CA . GLU A 1 554 ? -23.312 -49.25 -16.484 1 68.44 554 GLU A CA 1
ATOM 4418 C C . GLU A 1 554 ? -22.75 -48.25 -15.469 1 68.44 554 GLU A C 1
ATOM 4420 O O . GLU A 1 554 ? -22.344 -47.156 -15.828 1 68.44 554 GLU A O 1
ATOM 4425 N N . HIS A 1 555 ? -22.766 -48.688 -14.305 1 69.56 555 HIS A N 1
ATOM 4426 C CA . HIS A 1 555 ? -22.234 -47.844 -13.242 1 69.56 555 HIS A CA 1
ATOM 4427 C C . HIS A 1 555 ? -20.719 -47.656 -13.398 1 69.56 555 HIS A C 1
ATOM 4429 O O . HIS A 1 555 ? -20.219 -46.562 -13.18 1 69.56 555 HIS A O 1
ATOM 4435 N N . ALA A 1 556 ? -20.094 -48.688 -13.781 1 65.69 556 ALA A N 1
ATOM 4436 C CA . ALA A 1 556 ? -18.641 -48.656 -13.891 1 65.69 556 ALA A CA 1
ATOM 4437 C C . ALA A 1 556 ? -18.188 -47.844 -15.094 1 65.69 556 ALA A C 1
ATOM 4439 O O . ALA A 1 556 ? -17.094 -47.281 -15.109 1 65.69 556 ALA A O 1
ATOM 4440 N N . THR A 1 557 ? -19.078 -47.812 -16.047 1 65.12 557 THR A N 1
ATOM 4441 C CA . THR A 1 557 ? -18.703 -47.094 -17.266 1 65.12 557 THR A CA 1
ATOM 4442 C C . THR A 1 557 ? -19.078 -45.625 -17.188 1 65.12 557 THR A C 1
ATOM 4444 O O . THR A 1 557 ? -18.938 -44.875 -18.172 1 65.12 557 THR A O 1
ATOM 4447 N N . SER A 1 558 ? -19.438 -45.281 -15.992 1 73.12 558 SER A N 1
ATOM 4448 C CA . SER A 1 558 ? -19.797 -43.844 -15.852 1 73.12 558 SER A CA 1
ATOM 4449 C C . SER A 1 558 ? -18.547 -42.969 -15.969 1 73.12 558 SER A C 1
ATOM 4451 O O . SER A 1 558 ? -17.469 -43.344 -15.492 1 73.12 558 SER A O 1
ATOM 4453 N N . GLU A 1 559 ? -18.609 -41.906 -16.766 1 75.62 559 GLU A N 1
ATOM 4454 C CA . GLU A 1 559 ? -17.547 -40.938 -17 1 75.62 559 GLU A CA 1
ATOM 4455 C C . GLU A 1 559 ? -17.078 -40.312 -15.703 1 75.62 559 GLU A C 1
ATOM 4457 O O . GLU A 1 559 ? -15.961 -39.781 -15.633 1 75.62 559 GLU A O 1
ATOM 4462 N N . VAL A 1 560 ? -17.875 -40.469 -14.719 1 82 560 VAL A N 1
ATOM 4463 C CA . VAL A 1 560 ? -17.547 -39.812 -13.453 1 82 560 VAL A CA 1
ATOM 4464 C C . VAL A 1 560 ? -16.375 -40.531 -12.789 1 82 560 VAL A C 1
ATOM 4466 O O . VAL A 1 560 ? -15.547 -39.906 -12.125 1 82 560 VAL A O 1
ATOM 4469 N N . TRP A 1 561 ? -16.359 -41.875 -12.969 1 80.25 561 TRP A N 1
ATOM 4470 C CA . TRP A 1 561 ? -15.25 -42.656 -12.391 1 80.25 561 TRP A CA 1
ATOM 4471 C C . TRP A 1 561 ? -13.93 -42.281 -13.055 1 80.25 561 TRP A C 1
ATOM 4473 O O . TRP A 1 561 ? -12.891 -42.25 -12.391 1 80.25 561 TRP A O 1
ATOM 4483 N N . ASP A 1 562 ? -14.047 -42 -14.32 1 78.12 562 ASP A N 1
ATOM 4484 C CA . ASP A 1 562 ? -12.852 -41.562 -15.031 1 78.12 562 ASP A CA 1
ATOM 4485 C C . ASP A 1 562 ? -12.383 -40.188 -14.523 1 78.12 562 ASP A C 1
ATOM 4487 O O . ASP A 1 562 ? -11.18 -39.938 -14.398 1 78.12 562 ASP A O 1
ATOM 4491 N N . GLU A 1 563 ? -13.266 -39.344 -14.258 1 82.88 563 GLU A N 1
ATOM 4492 C CA . GLU A 1 563 ? -12.922 -38.031 -13.758 1 82.88 563 GLU A CA 1
ATOM 4493 C C . GLU A 1 563 ? -12.312 -38.094 -12.367 1 82.88 563 GLU A C 1
ATOM 4495 O O . GLU A 1 563 ? -11.477 -37.25 -12 1 82.88 563 GLU A O 1
ATOM 4500 N N . CYS A 1 564 ? -12.711 -39.062 -11.641 1 82.12 564 CYS A N 1
ATOM 4501 C CA . CYS A 1 564 ? -12.227 -39.188 -10.273 1 82.12 564 CYS A CA 1
ATOM 4502 C C . CYS A 1 564 ? -10.766 -39.625 -10.242 1 82.12 564 CYS A C 1
ATOM 4504 O O . CYS A 1 564 ? -10.055 -39.344 -9.281 1 82.12 564 CYS A O 1
ATOM 4506 N N . ASN A 1 565 ? -10.375 -40.25 -11.258 1 78 565 ASN A N 1
ATOM 4507 C CA . ASN A 1 565 ? -9 -40.75 -11.305 1 78 565 ASN A CA 1
ATOM 4508 C C . ASN A 1 565 ? -8.055 -39.688 -11.867 1 78 565 ASN A C 1
ATOM 4510 O O . ASN A 1 565 ? -6.836 -39.906 -11.883 1 78 565 ASN A O 1
ATOM 4514 N N . MET A 1 566 ? -8.609 -38.656 -12.25 1 83.12 566 MET A N 1
ATOM 4515 C CA . MET A 1 566 ? -7.77 -37.562 -12.75 1 83.12 566 MET A CA 1
ATOM 4516 C C . MET A 1 566 ? -7.148 -36.781 -11.602 1 83.12 566 MET A C 1
ATOM 4518 O O . MET A 1 566 ? -7.613 -36.844 -10.461 1 83.12 566 MET A O 1
ATOM 4522 N N . TYR A 1 567 ? -6.062 -36.156 -11.859 1 83.19 567 TYR A N 1
ATOM 4523 C CA . TYR A 1 567 ? -5.352 -35.375 -10.844 1 83.19 567 TYR A CA 1
ATOM 4524 C C . TYR A 1 567 ? -6.074 -34.062 -10.547 1 83.19 567 TYR A C 1
ATOM 4526 O O . TYR A 1 567 ? -6.664 -33.469 -11.445 1 83.19 567 TYR A O 1
ATOM 4534 N N . PRO A 1 568 ? -5.973 -33.656 -9.305 1 86.38 568 PRO A N 1
ATOM 4535 C CA . PRO A 1 568 ? -6.539 -32.344 -8.977 1 86.38 568 PRO A CA 1
ATOM 4536 C C . PRO A 1 568 ? -5.727 -31.172 -9.562 1 86.38 568 PRO A C 1
ATOM 4538 O O . PRO A 1 568 ? -4.512 -31.297 -9.734 1 86.38 568 PRO A O 1
ATOM 4541 N N . TYR A 1 569 ? -6.379 -30.141 -9.852 1 86.69 569 TYR A N 1
ATOM 4542 C CA . TYR A 1 569 ? -5.73 -28.969 -10.438 1 86.69 569 TYR A CA 1
ATOM 4543 C C . TYR A 1 569 ? -5.441 -27.922 -9.383 1 86.69 569 TYR A C 1
ATOM 4545 O O . TYR A 1 569 ? -6.285 -27.641 -8.523 1 86.69 569 TYR A O 1
ATOM 4553 N N . ASP A 1 570 ? -4.152 -27.469 -9.383 1 85.44 570 ASP A N 1
ATOM 4554 C CA . ASP A 1 570 ? -3.744 -26.375 -8.523 1 85.44 570 ASP A CA 1
ATOM 4555 C C . ASP A 1 570 ? -2.996 -25.297 -9.32 1 85.44 570 ASP A C 1
ATOM 4557 O O . ASP A 1 570 ? -2.156 -25.625 -10.164 1 85.44 570 ASP A O 1
ATOM 4561 N N . THR A 1 571 ? -3.322 -24.062 -9.094 1 89.25 571 THR A N 1
ATOM 4562 C CA . THR A 1 571 ? -2.725 -22.953 -9.836 1 89.25 571 THR A CA 1
ATOM 4563 C C . THR A 1 571 ? -1.336 -22.625 -9.289 1 89.25 571 THR A C 1
ATOM 4565 O O . THR A 1 571 ? -0.601 -21.844 -9.891 1 89.25 571 THR A O 1
ATOM 4568 N N . PHE A 1 572 ? -0.851 -23.25 -8.227 1 89.25 572 PHE A N 1
ATOM 4569 C CA . PHE A 1 572 ? 0.408 -22.922 -7.57 1 89.25 572 PHE A CA 1
ATOM 4570 C C . PHE A 1 572 ? 1.59 -23.203 -8.484 1 89.25 572 PHE A C 1
ATOM 4572 O O . PHE A 1 572 ? 2.455 -22.344 -8.68 1 89.25 572 PHE A O 1
ATOM 4579 N N . GLU A 1 573 ? 1.573 -24.344 -9.039 1 86.81 573 GLU A N 1
ATOM 4580 C CA . GLU A 1 573 ? 2.695 -24.75 -9.883 1 86.81 573 GLU A CA 1
ATOM 4581 C C . GLU A 1 573 ? 2.758 -23.922 -11.156 1 86.81 573 GLU A C 1
ATOM 4583 O O . GLU A 1 573 ? 3.844 -23.578 -11.633 1 86.81 573 GLU A O 1
ATOM 4588 N N . ASP A 1 574 ? 1.593 -23.609 -11.695 1 91.31 574 ASP A N 1
ATOM 4589 C CA . ASP A 1 574 ? 1.546 -22.812 -12.906 1 91.31 574 ASP A CA 1
ATOM 4590 C C . ASP A 1 574 ? 2.053 -21.391 -12.648 1 91.31 574 ASP A C 1
ATOM 4592 O O . ASP A 1 574 ? 2.834 -20.859 -13.438 1 91.31 574 ASP A O 1
ATOM 4596 N N . TYR A 1 575 ? 1.685 -20.781 -11.531 1 94.25 575 TYR A N 1
ATOM 4597 C CA . TYR A 1 575 ? 2.168 -19.453 -11.18 1 94.25 575 TYR A CA 1
ATOM 4598 C C . TYR A 1 575 ? 3.67 -19.469 -10.93 1 94.25 575 TYR A C 1
ATOM 4600 O O . TYR A 1 575 ? 4.383 -18.547 -11.344 1 94.25 575 TYR A O 1
ATOM 4608 N N . THR A 1 576 ? 4.156 -20.484 -10.266 1 91.56 576 THR A N 1
ATOM 4609 C CA . THR A 1 576 ? 5.574 -20.562 -9.938 1 91.56 576 THR A CA 1
ATOM 4610 C C . THR A 1 576 ? 6.422 -20.625 -11.203 1 91.56 576 THR A C 1
ATOM 4612 O O . THR A 1 576 ? 7.457 -19.969 -11.297 1 91.56 576 THR A O 1
ATOM 4615 N N . GLU A 1 577 ? 5.941 -21.391 -12.117 1 90.56 577 GLU A N 1
ATOM 4616 C CA . GLU A 1 577 ? 6.66 -21.5 -13.383 1 90.56 577 GLU A CA 1
ATOM 4617 C C . GLU A 1 577 ? 6.746 -20.156 -14.094 1 90.56 577 GLU A C 1
ATOM 4619 O O . GLU A 1 577 ? 7.816 -19.766 -14.562 1 90.56 577 GLU A O 1
ATOM 4624 N N . MET A 1 578 ? 5.684 -19.484 -14.141 1 94.44 578 MET A N 1
ATOM 4625 C CA . MET A 1 578 ? 5.645 -18.219 -14.867 1 94.44 578 MET A CA 1
ATOM 4626 C C . MET A 1 578 ? 6.43 -17.141 -14.125 1 94.44 578 MET A C 1
ATOM 4628 O O . MET A 1 578 ? 7.055 -16.281 -14.75 1 94.44 578 MET A O 1
ATOM 4632 N N . LEU A 1 579 ? 6.438 -17.172 -12.82 1 95 579 LEU A N 1
ATOM 4633 C CA . LEU A 1 579 ? 7.164 -16.172 -12.047 1 95 579 LEU A CA 1
ATOM 4634 C C . LEU A 1 579 ? 8.672 -16.391 -12.148 1 95 579 LEU A C 1
ATOM 4636 O O . LEU A 1 579 ? 9.445 -15.438 -12.195 1 95 579 LEU A O 1
ATOM 4640 N N . ILE A 1 580 ? 9.102 -17.641 -12.172 1 92.62 580 ILE A N 1
ATOM 4641 C CA . ILE A 1 580 ? 10.516 -17.938 -12.375 1 92.62 580 ILE A CA 1
ATOM 4642 C C . ILE A 1 580 ? 10.953 -17.438 -13.75 1 92.62 580 ILE A C 1
ATOM 4644 O O . ILE A 1 580 ? 12.031 -16.859 -13.898 1 92.62 580 ILE A O 1
ATOM 4648 N N . GLN A 1 581 ? 10.086 -17.703 -14.703 1 94.12 581 GLN A N 1
ATOM 4649 C CA . GLN A 1 581 ? 10.375 -17.219 -16.047 1 94.12 581 GLN A CA 1
ATOM 4650 C C . GLN A 1 581 ? 10.477 -15.688 -16.078 1 94.12 581 GLN A C 1
ATOM 4652 O O . GLN A 1 581 ? 11.344 -15.125 -16.75 1 94.12 581 GLN A O 1
ATOM 4657 N N . PHE A 1 582 ? 9.594 -15 -15.43 1 96.5 582 PHE A N 1
ATOM 4658 C CA . PHE A 1 582 ? 9.648 -13.547 -15.305 1 96.5 582 PHE A CA 1
ATOM 4659 C C . PHE A 1 582 ? 10.992 -13.109 -14.719 1 96.5 582 PHE A C 1
ATOM 4661 O O . PHE A 1 582 ? 11.562 -12.102 -15.148 1 96.5 582 PHE A O 1
ATOM 4668 N N . GLY A 1 583 ? 11.461 -13.875 -13.781 1 95.38 583 GLY A N 1
ATOM 4669 C CA . GLY A 1 583 ? 12.773 -13.602 -13.203 1 95.38 583 GLY A CA 1
ATOM 4670 C C . GLY A 1 583 ? 13.906 -13.773 -14.203 1 95.38 583 GLY A C 1
ATOM 4671 O O . GLY A 1 583 ? 14.82 -12.945 -14.258 1 95.38 583 GLY A O 1
ATOM 4672 N N . TYR A 1 584 ? 13.844 -14.828 -15.023 1 94 584 TYR A N 1
ATOM 4673 C CA . TYR A 1 584 ? 14.852 -15.031 -16.062 1 94 584 TYR A CA 1
ATOM 4674 C C . TYR A 1 584 ? 14.938 -13.828 -16.984 1 94 584 TYR A C 1
ATOM 4676 O O . TYR A 1 584 ? 16.031 -13.359 -17.312 1 94 584 TYR A O 1
ATOM 4684 N N . VAL A 1 585 ? 13.766 -13.359 -17.297 1 95.69 585 VAL A N 1
ATOM 4685 C CA . VAL A 1 585 ? 13.68 -12.297 -18.297 1 95.69 585 VAL A CA 1
ATOM 4686 C C . VAL A 1 585 ? 14.062 -10.961 -17.656 1 95.69 585 VAL A C 1
ATOM 4688 O O . VAL A 1 585 ? 14.828 -10.188 -18.234 1 95.69 585 VAL A O 1
ATOM 4691 N N . SER A 1 586 ? 13.648 -10.727 -16.438 1 95.31 586 SER A N 1
ATOM 4692 C CA . SER A 1 586 ? 13.812 -9.406 -15.836 1 95.31 586 SER A CA 1
ATOM 4693 C C . SER A 1 586 ? 15.18 -9.281 -15.156 1 95.31 586 SER A C 1
ATOM 4695 O O . SER A 1 586 ? 15.766 -8.203 -15.133 1 95.31 586 SER A O 1
ATOM 4697 N N . PHE A 1 587 ? 15.711 -10.398 -14.68 1 93.56 587 PHE A N 1
ATOM 4698 C CA . PHE A 1 587 ? 16.953 -10.336 -13.922 1 93.56 587 PHE A CA 1
ATOM 4699 C C . PHE A 1 587 ? 18.156 -10.445 -14.852 1 93.56 587 PHE A C 1
ATOM 4701 O O . PHE A 1 587 ? 19.156 -9.742 -14.672 1 93.56 587 PHE A O 1
ATOM 4708 N N . PHE A 1 588 ? 18.141 -11.32 -15.883 1 92 588 PHE A N 1
ATOM 4709 C CA . PHE A 1 588 ? 19.375 -11.766 -16.516 1 92 588 PHE A CA 1
ATOM 4710 C C . PHE A 1 588 ? 19.312 -11.57 -18.031 1 92 588 PHE A C 1
ATOM 4712 O O . PHE A 1 588 ? 20.188 -12.047 -18.75 1 92 588 PHE A O 1
ATOM 4719 N N . SER A 1 589 ? 18.328 -10.906 -18.531 1 92.38 589 SER A N 1
ATOM 4720 C CA . SER A 1 589 ? 18.203 -10.758 -19.984 1 92.38 589 SER A CA 1
ATOM 4721 C C . SER A 1 589 ? 19.359 -9.953 -20.562 1 92.38 589 SER A C 1
ATOM 4723 O O . SER A 1 589 ? 19.609 -10.008 -21.766 1 92.38 589 SER A O 1
ATOM 4725 N N . ILE A 1 590 ? 20.047 -9.25 -19.734 1 88.19 590 ILE A N 1
ATOM 4726 C CA . ILE A 1 590 ? 21.188 -8.469 -20.203 1 88.19 590 ILE A CA 1
ATOM 4727 C C . ILE A 1 590 ? 22.281 -9.406 -20.703 1 88.19 590 ILE A C 1
ATOM 4729 O O . ILE A 1 590 ? 23.031 -9.07 -21.625 1 88.19 590 ILE A O 1
ATOM 4733 N N . ALA A 1 591 ? 22.453 -10.578 -20.094 1 86.38 591 ALA A N 1
ATOM 4734 C CA . ALA A 1 591 ? 23.438 -11.57 -20.5 1 86.38 591 ALA A CA 1
ATOM 4735 C C . ALA A 1 591 ? 23 -12.336 -21.734 1 86.38 591 ALA A C 1
ATOM 4737 O O . ALA A 1 591 ? 23.828 -12.734 -22.562 1 86.38 591 ALA A O 1
ATOM 4738 N N . PHE A 1 592 ? 21.75 -12.547 -21.781 1 90.38 592 PHE A N 1
ATOM 4739 C CA . PHE A 1 592 ? 21.141 -13.258 -22.906 1 90.38 592 PHE A CA 1
ATOM 4740 C C . PHE A 1 592 ? 19.891 -12.539 -23.391 1 90.38 592 PHE A C 1
ATOM 4742 O O . PHE A 1 592 ? 18.766 -12.93 -23.047 1 90.38 592 PHE A O 1
ATOM 4749 N N . PRO A 1 593 ? 20.031 -11.609 -24.312 1 92.88 593 PRO A N 1
ATOM 4750 C CA . PRO A 1 593 ? 18.922 -10.734 -24.719 1 92.88 593 PRO A CA 1
ATOM 4751 C C . PRO A 1 593 ? 17.828 -11.477 -25.469 1 92.88 593 PRO A C 1
ATOM 4753 O O . PRO A 1 593 ? 16.734 -10.93 -25.672 1 92.88 593 PRO A O 1
ATOM 4756 N N . LEU A 1 594 ? 17.984 -12.781 -25.797 1 93.31 594 LEU A N 1
ATOM 4757 C CA . LEU A 1 594 ? 16.953 -13.562 -26.484 1 93.31 594 LEU A CA 1
ATOM 4758 C C . LEU A 1 594 ? 16.062 -14.266 -25.469 1 93.31 594 LEU A C 1
ATOM 4760 O O . LEU A 1 594 ? 15.094 -14.93 -25.859 1 93.31 594 LEU A O 1
ATOM 4764 N N . ALA A 1 595 ? 16.312 -14.086 -24.234 1 94.69 595 ALA A N 1
ATOM 4765 C CA . ALA A 1 595 ? 15.523 -14.711 -23.188 1 94.69 595 ALA A CA 1
ATOM 4766 C C . ALA A 1 595 ? 14.047 -14.344 -23.312 1 94.69 595 ALA A C 1
ATOM 4768 O O . ALA A 1 595 ? 13.172 -15.203 -23.234 1 94.69 595 ALA A O 1
ATOM 4769 N N . PRO A 1 596 ? 13.711 -13.086 -23.609 1 96.75 596 PRO A N 1
ATOM 4770 C CA . PRO A 1 596 ? 12.297 -12.742 -23.781 1 96.75 596 PRO A CA 1
ATOM 4771 C C . PRO A 1 596 ? 11.648 -13.445 -24.969 1 96.75 596 PRO A C 1
ATOM 4773 O O . PRO A 1 596 ? 10.461 -13.797 -24.906 1 96.75 596 PRO A O 1
ATOM 4776 N N . LEU A 1 597 ? 12.422 -13.656 -26 1 95.94 597 LEU A N 1
ATOM 4777 C CA . LEU A 1 597 ? 11.898 -14.375 -27.156 1 95.94 597 LEU A CA 1
ATOM 4778 C C . LEU A 1 597 ? 11.57 -15.82 -26.797 1 95.94 597 LEU A C 1
ATOM 4780 O O . LEU A 1 597 ? 10.5 -16.328 -27.141 1 95.94 597 LEU A O 1
ATOM 4784 N N . LEU A 1 598 ? 12.492 -16.422 -26.125 1 93.69 598 LEU A N 1
ATOM 4785 C CA . LEU A 1 598 ? 12.25 -17.797 -25.703 1 93.69 598 LEU A CA 1
ATOM 4786 C C . LEU A 1 598 ? 11.055 -17.859 -24.75 1 93.69 598 LEU A C 1
ATOM 4788 O O . LEU A 1 598 ? 10.266 -18.797 -24.812 1 93.69 598 LEU A O 1
ATOM 4792 N N . ALA A 1 599 ? 10.93 -16.891 -23.844 1 95.19 599 ALA A N 1
ATOM 4793 C CA . ALA A 1 599 ? 9.797 -16.844 -22.938 1 95.19 599 ALA A CA 1
ATOM 4794 C C . ALA A 1 599 ? 8.492 -16.641 -23.703 1 95.19 599 ALA A C 1
ATOM 4796 O O . ALA A 1 599 ? 7.477 -17.266 -23.375 1 95.19 599 ALA A O 1
ATOM 4797 N N . PHE A 1 600 ? 8.516 -15.797 -24.719 1 95.06 600 PHE A N 1
ATOM 4798 C CA . PHE A 1 600 ? 7.336 -15.523 -25.516 1 95.06 600 PHE A CA 1
ATOM 4799 C C . PHE A 1 600 ? 6.848 -16.797 -26.203 1 95.06 600 PHE A C 1
ATOM 4801 O O . PHE A 1 600 ? 5.664 -17.141 -26.125 1 95.06 600 PHE A O 1
ATOM 4808 N N . VAL A 1 601 ? 7.727 -17.547 -26.812 1 91.81 601 VAL A N 1
ATOM 4809 C CA . VAL A 1 601 ? 7.375 -18.766 -27.516 1 91.81 601 VAL A CA 1
ATOM 4810 C C . VAL A 1 601 ? 6.867 -19.812 -26.516 1 91.81 601 VAL A C 1
ATOM 4812 O O . VAL A 1 601 ? 5.855 -20.469 -26.766 1 91.81 601 VAL A O 1
ATOM 4815 N N . ASN A 1 602 ? 7.5 -19.891 -25.453 1 91.81 602 ASN A N 1
ATOM 4816 C CA . ASN A 1 602 ? 7.09 -20.828 -24.406 1 91.81 602 ASN A CA 1
ATOM 4817 C C . ASN A 1 602 ? 5.695 -20.5 -23.875 1 91.81 602 ASN A C 1
ATOM 4819 O O . ASN A 1 602 ? 4.895 -21.406 -23.625 1 91.81 602 ASN A O 1
ATOM 4823 N N . ASN A 1 603 ? 5.426 -19.234 -23.672 1 93.44 603 ASN A N 1
ATOM 4824 C CA . ASN A 1 603 ? 4.148 -18.812 -23.109 1 93.44 603 ASN A CA 1
ATOM 4825 C C . ASN A 1 603 ? 2.99 -19.094 -24.062 1 93.44 603 ASN A C 1
ATOM 4827 O O . ASN A 1 603 ? 1.896 -19.453 -23.625 1 93.44 603 ASN A O 1
ATOM 4831 N N . VAL A 1 604 ? 3.234 -18.938 -25.375 1 90.56 604 VAL A N 1
ATOM 4832 C CA . VAL A 1 604 ? 2.193 -19.203 -26.359 1 90.56 604 VAL A CA 1
ATOM 4833 C C . VAL A 1 604 ? 1.814 -20.672 -26.328 1 90.56 604 VAL A C 1
ATOM 4835 O O . VAL A 1 604 ? 0.633 -21.031 -26.391 1 90.56 604 VAL A O 1
ATOM 4838 N N . VAL A 1 605 ? 2.756 -21.484 -26.078 1 88.38 605 VAL A N 1
ATOM 4839 C CA . VAL A 1 605 ? 2.52 -22.922 -26.016 1 88.38 605 VAL A CA 1
ATOM 4840 C C . VAL A 1 605 ? 1.917 -23.281 -24.656 1 88.38 605 VAL A C 1
ATOM 4842 O O . VAL A 1 605 ? 0.959 -24.062 -24.594 1 88.38 605 VAL A O 1
ATOM 4845 N N . SER A 1 606 ? 2.438 -22.656 -23.641 1 90 606 SER A N 1
ATOM 4846 C CA . SER A 1 606 ? 2.006 -22.969 -22.281 1 90 606 SER A CA 1
ATOM 4847 C C . SER A 1 606 ? 0.542 -22.609 -22.078 1 90 606 SER A C 1
ATOM 4849 O O . SER A 1 606 ? -0.179 -23.297 -21.359 1 90 606 SER A O 1
ATOM 4851 N N . LEU A 1 607 ? 0.096 -21.531 -22.672 1 90.38 607 LEU A N 1
ATOM 4852 C CA . LEU A 1 607 ? -1.294 -21.109 -22.547 1 90.38 607 LEU A CA 1
ATOM 4853 C C . LEU A 1 607 ? -2.238 -22.188 -23.062 1 90.38 607 LEU A C 1
ATOM 4855 O O . LEU A 1 607 ? -3.244 -22.5 -22.422 1 90.38 607 LEU A O 1
ATOM 4859 N N . ARG A 1 608 ? -1.859 -22.844 -24.125 1 88.38 608 ARG A N 1
ATOM 4860 C CA . ARG A 1 608 ? -2.719 -23.859 -24.719 1 88.38 608 ARG A CA 1
ATOM 4861 C C . ARG A 1 608 ? -2.551 -25.203 -24.031 1 88.38 608 ARG A C 1
ATOM 4863 O O . ARG A 1 608 ? -3.51 -25.969 -23.906 1 88.38 608 ARG A O 1
ATOM 4870 N N . VAL A 1 609 ? -1.393 -25.422 -23.562 1 88.56 609 VAL A N 1
ATOM 4871 C CA . VAL A 1 609 ? -1.137 -26.656 -22.844 1 88.56 609 VAL A CA 1
ATOM 4872 C C . VAL A 1 609 ? -1.888 -26.641 -21.516 1 88.56 609 VAL A C 1
ATOM 4874 O O . VAL A 1 609 ? -2.479 -27.656 -21.125 1 88.56 609 VAL A O 1
ATOM 4877 N N . ASP A 1 610 ? -1.857 -25.531 -20.859 1 90.69 610 ASP A N 1
ATOM 4878 C CA . ASP A 1 610 ? -2.57 -25.422 -19.594 1 90.69 610 ASP A CA 1
ATOM 4879 C C . ASP A 1 610 ? -4.082 -25.5 -19.812 1 90.69 610 ASP A C 1
ATOM 4881 O O . ASP A 1 610 ? -4.797 -26.062 -18.969 1 90.69 610 ASP A O 1
ATOM 4885 N N . ALA A 1 611 ? -4.539 -24.906 -20.891 1 89.88 611 ALA A N 1
ATOM 4886 C CA . ALA A 1 611 ? -5.953 -25.031 -21.219 1 89.88 611 ALA A CA 1
ATOM 4887 C C . ALA A 1 611 ? -6.32 -26.5 -21.484 1 89.88 611 ALA A C 1
ATOM 4889 O O . ALA A 1 611 ? -7.371 -26.969 -21.047 1 89.88 611 ALA A O 1
ATOM 4890 N N . PHE A 1 612 ? -5.449 -27.188 -22.188 1 88.06 612 PHE A N 1
ATOM 4891 C CA . PHE A 1 612 ? -5.656 -28.594 -22.484 1 88.06 612 PHE A CA 1
ATOM 4892 C C . PHE A 1 612 ? -5.66 -29.422 -21.203 1 88.06 612 PHE A C 1
ATOM 4894 O O . PHE A 1 612 ? -6.492 -30.312 -21.047 1 88.06 612 PHE A O 1
ATOM 4901 N N . LYS A 1 613 ? -4.844 -29.109 -20.375 1 88.31 613 LYS A N 1
ATOM 4902 C CA . LYS A 1 613 ? -4.75 -29.797 -19.094 1 88.31 613 LYS A CA 1
ATOM 4903 C C . LYS A 1 613 ? -6.035 -29.625 -18.281 1 88.31 613 LYS A C 1
ATOM 4905 O O . LYS A 1 613 ? -6.551 -30.594 -17.719 1 88.31 613 LYS A O 1
ATOM 4910 N N . LEU A 1 614 ? -6.57 -28.438 -18.203 1 88.75 614 LEU A N 1
ATOM 4911 C CA . LEU A 1 614 ? -7.773 -28.141 -17.438 1 88.75 614 LEU A CA 1
ATOM 4912 C C . LEU A 1 614 ? -8.992 -28.812 -18.047 1 88.75 614 LEU A C 1
ATOM 4914 O O . LEU A 1 614 ? -9.898 -29.234 -17.328 1 88.75 614 LEU A O 1
ATOM 4918 N N . CYS A 1 615 ? -8.953 -28.984 -19.375 1 87 615 CYS A N 1
ATOM 4919 C CA . CYS A 1 615 ? -10.141 -29.484 -20.062 1 87 615 CYS A CA 1
ATOM 4920 C C . CYS A 1 615 ? -10.102 -31.016 -20.188 1 87 615 CYS A C 1
ATOM 4922 O O . CYS A 1 615 ? -11.148 -31.656 -20.219 1 87 615 CYS A O 1
ATOM 4924 N N . HIS A 1 616 ? -8.875 -31.547 -20.219 1 83.19 616 HIS A N 1
ATOM 4925 C CA . HIS A 1 616 ? -8.852 -32.969 -20.578 1 83.19 616 HIS A CA 1
ATOM 4926 C C . HIS A 1 616 ? -8.227 -33.812 -19.469 1 83.19 616 HIS A C 1
ATOM 4928 O O . HIS A 1 616 ? -8.57 -34.969 -19.312 1 83.19 616 HIS A O 1
ATOM 4934 N N . THR A 1 617 ? -7.418 -33.281 -18.703 1 83 617 THR A N 1
ATOM 4935 C CA . THR A 1 617 ? -6.59 -34.188 -17.922 1 83 617 THR A CA 1
ATOM 4936 C C . THR A 1 617 ? -6.781 -33.938 -16.422 1 83 617 THR A C 1
ATOM 4938 O O . THR A 1 617 ? -6.328 -34.719 -15.594 1 83 617 THR A O 1
ATOM 4941 N N . THR A 1 618 ? -7.43 -32.938 -16.062 1 87.12 618 THR A N 1
ATOM 4942 C CA . THR A 1 618 ? -7.559 -32.656 -14.633 1 87.12 618 THR A CA 1
ATOM 4943 C C . THR A 1 618 ? -9.023 -32.594 -14.219 1 87.12 618 THR A C 1
ATOM 4945 O O . THR A 1 618 ? -9.914 -32.469 -15.07 1 87.12 618 THR A O 1
ATOM 4948 N N . GLN A 1 619 ? -9.172 -32.812 -12.914 1 88.81 619 GLN A N 1
ATOM 4949 C CA . GLN A 1 619 ? -10.5 -32.656 -12.336 1 88.81 619 GLN A CA 1
ATOM 4950 C C . GLN A 1 619 ? -10.93 -31.172 -12.367 1 88.81 619 GLN A C 1
ATOM 4952 O O . GLN A 1 619 ? -10.086 -30.281 -12.406 1 88.81 619 GLN A O 1
ATOM 4957 N N . ARG A 1 620 ? -12.172 -30.984 -12.445 1 89.06 620 ARG A N 1
ATOM 4958 C CA . ARG A 1 620 ? -12.664 -29.625 -12.383 1 89.06 620 ARG A CA 1
ATOM 4959 C C . ARG A 1 620 ? -12.305 -28.969 -11.055 1 89.06 620 ARG A C 1
ATOM 4961 O O . ARG A 1 620 ? -12.625 -29.5 -9.984 1 89.06 620 ARG A O 1
ATOM 4968 N N . PRO A 1 621 ? -11.531 -27.984 -11.148 1 90.12 621 PRO A N 1
ATOM 4969 C CA . PRO A 1 621 ? -11.18 -27.297 -9.898 1 90.12 621 PRO A CA 1
ATOM 4970 C C . PRO A 1 621 ? -12.375 -26.609 -9.25 1 90.12 621 PRO A C 1
ATOM 4972 O O . PRO A 1 621 ? -13.367 -26.312 -9.922 1 90.12 621 PRO A O 1
ATOM 4975 N N . ARG A 1 622 ? -12.242 -26.406 -7.953 1 89.06 622 ARG A N 1
ATOM 4976 C CA . ARG A 1 622 ? -13.266 -25.656 -7.242 1 89.06 622 ARG A CA 1
ATOM 4977 C C . ARG A 1 622 ? -13.289 -24.203 -7.707 1 89.06 622 ARG A C 1
ATOM 4979 O O . ARG A 1 622 ? -12.234 -23.578 -7.895 1 89.06 622 ARG A O 1
ATOM 4986 N N . ALA A 1 623 ? -14.438 -23.703 -7.98 1 88.5 623 ALA A N 1
ATOM 4987 C CA . ALA A 1 623 ? -14.602 -22.328 -8.453 1 88.5 623 ALA A CA 1
ATOM 4988 C C . ALA A 1 623 ? -14.477 -21.328 -7.305 1 88.5 623 ALA A C 1
ATOM 4990 O O . ALA A 1 623 ? -15.477 -20.781 -6.836 1 88.5 623 ALA A O 1
ATOM 4991 N N . ASP A 1 624 ? -13.305 -21.062 -6.957 1 86.31 624 ASP A N 1
ATOM 4992 C CA . ASP A 1 624 ? -13.031 -20.109 -5.879 1 86.31 624 ASP A CA 1
ATOM 4993 C C . ASP A 1 624 ? -13.078 -18.672 -6.387 1 86.31 624 ASP A C 1
ATOM 4995 O O . ASP A 1 624 ? -12.625 -18.391 -7.496 1 86.31 624 ASP A O 1
ATOM 4999 N N . LYS A 1 625 ? -13.688 -17.844 -5.57 1 86.12 625 LYS A N 1
ATOM 5000 C CA . LYS A 1 625 ? -13.742 -16.422 -5.898 1 86.12 625 LYS A CA 1
ATOM 5001 C C . LYS A 1 625 ? -12.422 -15.734 -5.566 1 86.12 625 LYS A C 1
ATOM 5003 O O . LYS A 1 625 ? -11.75 -16.094 -4.598 1 86.12 625 LYS A O 1
ATOM 5008 N N . ALA A 1 626 ? -12.016 -14.891 -6.453 1 88.12 626 ALA A N 1
ATOM 5009 C CA . ALA A 1 626 ? -10.797 -14.125 -6.238 1 88.12 626 ALA A CA 1
ATOM 5010 C C . ALA A 1 626 ? -10.898 -12.742 -6.891 1 88.12 626 ALA A C 1
ATOM 5012 O O . ALA A 1 626 ? -11.555 -12.586 -7.914 1 88.12 626 ALA A O 1
ATOM 5013 N N . SER A 1 627 ? -10.297 -11.727 -6.285 1 88.81 627 SER A N 1
ATOM 5014 C CA . SER A 1 627 ? -10.312 -10.375 -6.84 1 88.81 627 SER A CA 1
ATOM 5015 C C . SER A 1 627 ? -9.031 -10.078 -7.613 1 88.81 627 SER A C 1
ATOM 5017 O O . SER A 1 627 ? -8.898 -9.008 -8.203 1 88.81 627 SER A O 1
ATOM 5019 N N . GLY A 1 628 ? -8.211 -10.969 -7.754 1 91.44 628 GLY A N 1
ATOM 5020 C CA . GLY A 1 628 ? -6.938 -10.828 -8.438 1 91.44 628 GLY A CA 1
ATOM 5021 C C . GLY A 1 628 ? -6.059 -12.062 -8.328 1 91.44 628 GLY A C 1
ATOM 5022 O O . GLY A 1 628 ? -6.566 -13.18 -8.227 1 91.44 628 GLY A O 1
ATOM 5023 N N . ILE A 1 629 ? -4.758 -11.805 -8.453 1 92.94 629 ILE A N 1
ATOM 5024 C CA . ILE A 1 629 ? -3.844 -12.938 -8.383 1 92.94 629 ILE A CA 1
ATOM 5025 C C . ILE A 1 629 ? -3.377 -13.133 -6.938 1 92.94 629 ILE A C 1
ATOM 5027 O O . ILE A 1 629 ? -2.574 -14.023 -6.656 1 92.94 629 ILE A O 1
ATOM 5031 N N . GLY A 1 630 ? -3.906 -12.281 -6.078 1 89.06 630 GLY A N 1
ATOM 5032 C CA . GLY A 1 630 ? -3.646 -12.469 -4.66 1 89.06 630 GLY A CA 1
ATOM 5033 C C . GLY A 1 630 ? -2.223 -12.133 -4.266 1 89.06 630 GLY A C 1
ATOM 5034 O O . GLY A 1 630 ? -1.702 -11.078 -4.641 1 89.06 630 GLY A O 1
ATOM 5035 N N . ILE A 1 631 ? -1.495 -12.992 -3.582 1 90.62 631 ILE A N 1
ATOM 5036 C CA . ILE A 1 631 ? -0.184 -12.758 -2.988 1 90.62 631 ILE A CA 1
ATOM 5037 C C . ILE A 1 631 ? 0.882 -12.734 -4.082 1 90.62 631 ILE A C 1
ATOM 5039 O O . ILE A 1 631 ? 1.988 -12.234 -3.869 1 90.62 631 ILE A O 1
ATOM 5043 N N . TRP A 1 632 ? 0.577 -13.266 -5.215 1 93.81 632 TRP A N 1
ATOM 5044 C CA . TRP A 1 632 ? 1.537 -13.289 -6.312 1 93.81 632 TRP A CA 1
ATOM 5045 C C . TRP A 1 632 ? 1.875 -11.875 -6.773 1 93.81 632 TRP A C 1
ATOM 5047 O O . TRP A 1 632 ? 2.965 -11.625 -7.293 1 93.81 632 TRP A O 1
ATOM 5057 N N . PHE A 1 633 ? 0.976 -10.922 -6.566 1 93.62 633 PHE A N 1
ATOM 5058 C CA . PHE A 1 633 ? 1.215 -9.555 -7.02 1 93.62 633 PHE A CA 1
ATOM 5059 C C . PHE A 1 633 ? 2.297 -8.883 -6.184 1 93.62 633 PHE A C 1
ATOM 5061 O O . PHE A 1 633 ? 3.273 -8.359 -6.723 1 93.62 633 PHE A O 1
ATOM 5068 N N . PRO A 1 634 ? 2.166 -8.906 -4.848 1 89.94 634 PRO A N 1
ATOM 5069 C CA . PRO A 1 634 ? 3.27 -8.352 -4.059 1 89.94 634 PRO A CA 1
ATOM 5070 C C . PRO A 1 634 ? 4.59 -9.07 -4.309 1 89.94 634 PRO A C 1
ATOM 5072 O O . PRO A 1 634 ? 5.66 -8.453 -4.227 1 89.94 634 PRO A O 1
ATOM 5075 N N . VAL A 1 635 ? 4.57 -10.305 -4.559 1 92.25 635 VAL A N 1
ATOM 5076 C CA . VAL A 1 635 ? 5.781 -11.047 -4.875 1 92.25 635 VAL A CA 1
ATOM 5077 C C . VAL A 1 635 ? 6.391 -10.523 -6.172 1 92.25 635 VAL A C 1
ATOM 5079 O O . VAL A 1 635 ? 7.605 -10.312 -6.254 1 92.25 635 VAL A O 1
ATOM 5082 N N . LEU A 1 636 ? 5.57 -10.32 -7.141 1 94.94 636 LEU A N 1
ATOM 5083 C CA . LEU A 1 636 ? 6.027 -9.773 -8.414 1 94.94 636 LEU A CA 1
ATOM 5084 C C . LEU A 1 636 ? 6.609 -8.375 -8.219 1 94.94 636 LEU A C 1
ATOM 5086 O O . LEU A 1 636 ? 7.598 -8.016 -8.859 1 94.94 636 LEU A O 1
ATOM 5090 N N . GLN A 1 637 ? 6.008 -7.629 -7.348 1 91.5 637 GLN A N 1
ATOM 5091 C CA . GLN A 1 637 ? 6.52 -6.293 -7.047 1 91.5 637 GLN A CA 1
ATOM 5092 C C . GLN A 1 637 ? 7.914 -6.363 -6.434 1 91.5 637 GLN A C 1
ATOM 5094 O O . GLN A 1 637 ? 8.797 -5.59 -6.801 1 91.5 637 GLN A O 1
ATOM 5099 N N . MET A 1 638 ? 8.102 -7.258 -5.578 1 88.69 638 MET A N 1
ATOM 5100 C CA . MET A 1 638 ? 9.414 -7.453 -4.969 1 88.69 638 MET A CA 1
ATOM 5101 C C . MET A 1 638 ? 10.438 -7.914 -6.004 1 88.69 638 MET A C 1
ATOM 5103 O O . MET A 1 638 ? 11.586 -7.465 -5.996 1 88.69 638 MET A O 1
ATOM 5107 N N . MET A 1 639 ? 9.984 -8.781 -6.824 1 93.12 639 MET A N 1
ATOM 5108 C CA . MET A 1 639 ? 10.875 -9.266 -7.871 1 93.12 639 MET A CA 1
ATOM 5109 C C . MET A 1 639 ? 11.289 -8.141 -8.805 1 93.12 639 MET A C 1
ATOM 5111 O O . MET A 1 639 ? 12.414 -8.125 -9.305 1 93.12 639 MET A O 1
ATOM 5115 N N . SER A 1 640 ? 10.375 -7.25 -9.031 1 93.69 640 SER A N 1
ATOM 5116 C CA . SER A 1 640 ? 10.695 -6.113 -9.891 1 93.69 640 SER A CA 1
ATOM 5117 C C . SER A 1 640 ? 11.781 -5.238 -9.273 1 93.69 640 SER A C 1
ATOM 5119 O O . SER A 1 640 ? 12.664 -4.742 -9.969 1 93.69 640 SER A O 1
ATOM 5121 N N . VAL A 1 641 ? 11.766 -5.055 -8.008 1 90.5 641 VAL A N 1
ATOM 5122 C CA . VAL A 1 641 ? 12.789 -4.281 -7.309 1 90.5 641 VAL A CA 1
ATOM 5123 C C . VAL A 1 641 ? 14.125 -5.023 -7.363 1 90.5 641 VAL A C 1
ATOM 5125 O O . VAL A 1 641 ? 15.172 -4.418 -7.602 1 90.5 641 VAL A O 1
ATOM 5128 N N . VAL A 1 642 ? 14.094 -6.336 -7.211 1 90.38 642 VAL A N 1
ATOM 5129 C CA . VAL A 1 642 ? 15.297 -7.148 -7.281 1 90.38 642 VAL A CA 1
ATOM 5130 C C . VAL A 1 642 ? 15.875 -7.094 -8.695 1 90.38 642 VAL A C 1
ATOM 5132 O O . VAL A 1 642 ? 17.094 -7.105 -8.875 1 90.38 642 VAL A O 1
ATOM 5135 N N . ALA A 1 643 ? 14.984 -7.039 -9.586 1 93.69 643 ALA A N 1
ATOM 5136 C CA . ALA A 1 643 ? 15.43 -6.941 -10.977 1 93.69 643 ALA A CA 1
ATOM 5137 C C . ALA A 1 643 ? 16.234 -5.668 -11.203 1 93.69 643 ALA A C 1
ATOM 5139 O O . ALA A 1 643 ? 17.266 -5.695 -11.883 1 93.69 643 ALA A O 1
ATOM 5140 N N . VAL A 1 644 ? 15.82 -4.57 -10.641 1 92.31 644 VAL A N 1
ATOM 5141 C CA . VAL A 1 644 ? 16.547 -3.307 -10.773 1 92.31 644 VAL A CA 1
ATOM 5142 C C . VAL A 1 644 ? 17.922 -3.428 -10.125 1 92.31 644 VAL A C 1
ATOM 5144 O O . VAL A 1 644 ? 18.922 -3.037 -10.727 1 92.31 644 VAL A O 1
ATOM 5147 N N . ILE A 1 645 ? 17.938 -3.994 -8.977 1 89.25 645 ILE A N 1
ATOM 5148 C CA . ILE A 1 645 ? 19.188 -4.164 -8.25 1 89.25 645 ILE A CA 1
ATOM 5149 C C . ILE A 1 645 ? 20.141 -5.051 -9.055 1 89.25 645 ILE A C 1
ATOM 5151 O O . ILE A 1 645 ? 21.312 -4.719 -9.242 1 89.25 645 ILE A O 1
ATOM 5155 N N . THR A 1 646 ? 19.625 -6.137 -9.57 1 89.88 646 THR A N 1
ATOM 5156 C CA . THR A 1 646 ? 20.438 -7.102 -10.305 1 89.88 646 THR A CA 1
ATOM 5157 C C . THR A 1 646 ? 20.969 -6.484 -11.594 1 89.88 646 THR A C 1
ATOM 5159 O O . THR A 1 646 ? 22.141 -6.652 -11.938 1 89.88 646 THR A O 1
ATOM 5162 N N . ASN A 1 647 ? 20.188 -5.789 -12.305 1 90.56 647 ASN A N 1
ATOM 5163 C CA . ASN A 1 647 ? 20.625 -5.152 -13.547 1 90.56 647 ASN A CA 1
ATOM 5164 C C . ASN A 1 647 ? 21.688 -4.086 -13.289 1 90.56 647 ASN A C 1
ATOM 5166 O O . ASN A 1 647 ? 22.625 -3.938 -14.07 1 90.56 647 ASN A O 1
ATOM 5170 N N . CYS A 1 648 ? 21.531 -3.363 -12.211 1 87.44 648 CYS A N 1
ATOM 5171 C CA . CYS A 1 648 ? 22.562 -2.385 -11.852 1 87.44 648 CYS A CA 1
ATOM 5172 C C . CYS A 1 648 ? 23.859 -3.07 -11.484 1 87.44 648 CYS A C 1
ATOM 5174 O O . CYS A 1 648 ? 24.938 -2.578 -11.812 1 87.44 648 CYS A O 1
ATOM 5176 N N . LEU A 1 649 ? 23.781 -4.184 -10.859 1 84.69 649 LEU A N 1
ATOM 5177 C CA . LEU A 1 649 ? 24.969 -4.957 -10.516 1 84.69 649 LEU A CA 1
ATOM 5178 C C . LEU A 1 649 ? 25.656 -5.492 -11.773 1 84.69 649 LEU A C 1
ATOM 5180 O O . LEU A 1 649 ? 26.875 -5.539 -11.844 1 84.69 649 LEU A O 1
ATOM 5184 N N . HIS A 1 650 ? 24.844 -5.863 -12.695 1 85.69 650 HIS A N 1
ATOM 5185 C CA . HIS A 1 650 ? 25.391 -6.324 -13.969 1 85.69 650 HIS A CA 1
ATOM 5186 C C . HIS A 1 650 ? 26.172 -5.211 -14.664 1 85.69 650 HIS A C 1
ATOM 5188 O O . HIS A 1 650 ? 27.281 -5.434 -15.156 1 85.69 650 HIS A O 1
ATOM 5194 N N . VAL A 1 651 ? 25.625 -4.082 -14.664 1 82.94 651 VAL A N 1
ATOM 5195 C CA . VAL A 1 651 ? 26.25 -2.951 -15.344 1 82.94 651 VAL A CA 1
ATOM 5196 C C . VAL A 1 651 ? 27.547 -2.564 -14.617 1 82.94 651 VAL A C 1
ATOM 5198 O O . VAL A 1 651 ? 28.531 -2.189 -15.25 1 82.94 651 VAL A O 1
ATOM 5201 N N . ALA A 1 652 ? 27.547 -2.705 -13.383 1 79.5 652 ALA A N 1
ATOM 5202 C CA . ALA A 1 652 ? 28.703 -2.305 -12.586 1 79.5 652 ALA A CA 1
ATOM 5203 C C . ALA A 1 652 ? 29.828 -3.332 -12.695 1 79.5 652 ALA A C 1
ATOM 5205 O O . ALA A 1 652 ? 31 -2.969 -12.789 1 79.5 652 ALA A O 1
ATOM 5206 N N . PHE A 1 653 ? 29.469 -4.609 -12.672 1 76.25 653 PHE A N 1
ATOM 5207 C CA . PHE A 1 653 ? 30.5 -5.625 -12.508 1 76.25 653 PHE A CA 1
ATOM 5208 C C . PHE A 1 653 ? 30.719 -6.387 -13.805 1 76.25 653 PHE A C 1
ATOM 5210 O O . PHE A 1 653 ? 31.844 -6.809 -14.102 1 76.25 653 PHE A O 1
ATOM 5217 N N . THR A 1 654 ? 29.734 -6.484 -14.406 1 67.56 654 THR A N 1
ATOM 5218 C CA . THR A 1 654 ? 29.844 -7.418 -15.523 1 67.56 654 THR A CA 1
ATOM 5219 C C . THR A 1 654 ? 30.203 -6.68 -16.812 1 67.56 654 THR A C 1
ATOM 5221 O O . THR A 1 654 ? 30.859 -7.238 -17.688 1 67.56 654 THR A O 1
ATOM 5224 N N . THR A 1 655 ? 29.75 -5.406 -16.828 1 70.94 655 THR A N 1
ATOM 5225 C CA . THR A 1 655 ? 30.031 -4.66 -18.062 1 70.94 655 THR A CA 1
ATOM 5226 C C . THR A 1 655 ? 31.141 -3.637 -17.812 1 70.94 655 THR A C 1
ATOM 5228 O O . THR A 1 655 ? 31.375 -3.232 -16.672 1 70.94 655 THR A O 1
ATOM 5231 N N . THR A 1 656 ? 31.953 -3.463 -18.734 1 71.44 656 THR A N 1
ATOM 5232 C CA . THR A 1 656 ? 33 -2.465 -18.656 1 71.44 656 THR A CA 1
ATOM 5233 C C . THR A 1 656 ? 32.562 -1.163 -19.328 1 71.44 656 THR A C 1
ATOM 5235 O O . THR A 1 656 ? 33.406 -0.356 -19.719 1 71.44 656 THR A O 1
ATOM 5238 N N . GLN A 1 657 ? 31.328 -1.046 -19.391 1 75.44 657 GLN A N 1
ATOM 5239 C CA . GLN A 1 657 ? 30.812 0.086 -20.156 1 75.44 657 GLN A CA 1
ATOM 5240 C C . GLN A 1 657 ? 30.984 1.394 -19.391 1 75.44 657 GLN A C 1
ATOM 5242 O O . GLN A 1 657 ? 31.281 2.434 -19.984 1 75.44 657 GLN A O 1
ATOM 5247 N N . ILE A 1 658 ? 30.922 1.332 -18.094 1 74.69 658 ILE A N 1
ATOM 5248 C CA . ILE A 1 658 ? 31.078 2.547 -17.297 1 74.69 658 ILE A CA 1
ATOM 5249 C C . ILE A 1 658 ? 32.5 3.074 -17.438 1 74.69 658 ILE A C 1
ATOM 5251 O O . ILE A 1 658 ? 32.719 4.285 -17.516 1 74.69 658 ILE A O 1
ATOM 5255 N N . GLU A 1 659 ? 33.406 2.094 -17.594 1 76.19 659 GLU A N 1
ATOM 5256 C CA . GLU A 1 659 ? 34.812 2.473 -17.75 1 76.19 659 GLU A CA 1
ATOM 5257 C C . GLU A 1 659 ? 35.094 3.031 -19.141 1 76.19 659 GLU A C 1
ATOM 5259 O O . GLU A 1 659 ? 36 3.85 -19.328 1 76.19 659 GLU A O 1
ATOM 5264 N N . GLN A 1 660 ? 34.281 2.613 -20.031 1 78 660 GLN A N 1
ATOM 5265 C CA . GLN A 1 660 ? 34.438 3.109 -21.391 1 78 660 GLN A CA 1
ATOM 5266 C C . GLN A 1 660 ? 33.875 4.523 -21.531 1 78 660 GLN A C 1
ATOM 5268 O O . GLN A 1 660 ? 34.469 5.359 -22.219 1 78 660 GLN A O 1
ATOM 5273 N N . TYR A 1 661 ? 32.781 4.82 -20.797 1 76.81 661 TYR A N 1
ATOM 5274 C CA . TYR A 1 661 ? 32.156 6.141 -20.859 1 76.81 661 TYR A CA 1
ATOM 5275 C C . TYR A 1 661 ? 32.969 7.16 -20.062 1 76.81 661 TYR A C 1
ATOM 5277 O O . TYR A 1 661 ? 33.094 8.32 -20.469 1 76.81 661 TYR A O 1
ATOM 5285 N N . VAL A 1 662 ? 33.531 6.668 -18.922 1 80.19 662 VAL A N 1
ATOM 5286 C CA . VAL A 1 662 ? 34.344 7.52 -18.062 1 80.19 662 VAL A CA 1
ATOM 5287 C C . VAL A 1 662 ? 35.656 6.801 -17.719 1 80.19 662 VAL A C 1
ATOM 5289 O O . VAL A 1 662 ? 35.75 6.16 -16.656 1 80.19 662 VAL A O 1
ATOM 5292 N N . PRO A 1 663 ? 36.625 6.785 -18.594 1 76.69 663 PRO A N 1
ATOM 5293 C CA . PRO A 1 663 ? 37.875 6.012 -18.406 1 76.69 663 PRO A CA 1
ATOM 5294 C C . PRO A 1 663 ? 38.594 6.324 -17.094 1 76.69 663 PRO A C 1
ATOM 5296 O O . PRO A 1 663 ? 39.188 5.438 -16.5 1 76.69 663 PRO A O 1
ATOM 5299 N N . ALA A 1 664 ? 38.438 7.523 -16.547 1 78.94 664 ALA A N 1
ATOM 5300 C CA . ALA A 1 664 ? 39.188 7.879 -15.352 1 78.94 664 ALA A CA 1
ATOM 5301 C C . ALA A 1 664 ? 38.406 7.641 -14.086 1 78.94 664 ALA A C 1
ATOM 5303 O O . ALA A 1 664 ? 38.75 8.117 -13.008 1 78.94 664 ALA A O 1
ATOM 5304 N N . ILE A 1 665 ? 37.469 6.621 -14.227 1 79.31 665 ILE A N 1
ATOM 5305 C CA . ILE A 1 665 ? 36.594 6.5 -13.062 1 79.31 665 ILE A CA 1
ATOM 5306 C C . ILE A 1 665 ? 37.219 5.531 -12.055 1 79.31 665 ILE A C 1
ATOM 5308 O O . ILE A 1 665 ? 37.719 4.465 -12.438 1 79.31 665 ILE A O 1
ATOM 5312 N N . SER A 1 666 ? 37.469 6 -10.859 1 81.25 666 SER A N 1
ATOM 5313 C CA . SER A 1 666 ? 37.969 5.141 -9.789 1 81.25 666 SER A CA 1
ATOM 5314 C C . SER A 1 666 ? 36.969 4.062 -9.438 1 81.25 666 SER A C 1
ATOM 5316 O O . SER A 1 666 ? 35.75 4.242 -9.633 1 81.25 666 SER A O 1
ATOM 5318 N N . PRO A 1 667 ? 37.406 2.869 -9.062 1 77.94 667 PRO A N 1
ATOM 5319 C CA . PRO A 1 667 ? 36.5 1.789 -8.68 1 77.94 667 PRO A CA 1
ATOM 5320 C C . PRO A 1 667 ? 35.5 2.213 -7.613 1 77.94 667 PRO A C 1
ATOM 5322 O O . PRO A 1 667 ? 34.344 1.771 -7.633 1 77.94 667 PRO A O 1
ATOM 5325 N N . SER A 1 668 ? 35.938 3.053 -6.77 1 78.06 668 SER A N 1
ATOM 5326 C CA . SER A 1 668 ? 35.031 3.52 -5.738 1 78.06 668 SER A CA 1
ATOM 5327 C C . SER A 1 668 ? 33.938 4.414 -6.332 1 78.06 668 SER A C 1
ATOM 5329 O O . SER A 1 668 ? 32.75 4.301 -5.969 1 78.06 668 SER A O 1
ATOM 5331 N N . THR A 1 669 ? 34.312 5.238 -7.234 1 80.38 669 THR A N 1
ATOM 5332 C CA . THR A 1 669 ? 33.344 6.145 -7.852 1 80.38 669 THR A CA 1
ATOM 5333 C C . THR A 1 669 ? 32.375 5.375 -8.742 1 80.38 669 THR A C 1
ATOM 5335 O O . THR A 1 669 ? 31.203 5.754 -8.867 1 80.38 669 THR A O 1
ATOM 5338 N N . LYS A 1 670 ? 32.875 4.312 -9.242 1 82.62 670 LYS A N 1
ATOM 5339 C CA . LYS A 1 670 ? 32.031 3.465 -10.062 1 82.62 670 LYS A CA 1
ATOM 5340 C C . LYS A 1 670 ? 30.875 2.891 -9.242 1 82.62 670 LYS A C 1
ATOM 5342 O O . LYS A 1 670 ? 29.719 2.908 -9.688 1 82.62 670 LYS A O 1
ATOM 5347 N N . VAL A 1 671 ? 31.188 2.418 -8.094 1 81.5 671 VAL A N 1
ATOM 5348 C CA . VAL A 1 671 ? 30.172 1.818 -7.234 1 81.5 671 VAL A CA 1
ATOM 5349 C C . VAL A 1 671 ? 29.188 2.889 -6.777 1 81.5 671 VAL A C 1
ATOM 5351 O O . VAL A 1 671 ? 27.984 2.629 -6.676 1 81.5 671 VAL A O 1
ATOM 5354 N N . TRP A 1 672 ? 29.656 4.055 -6.656 1 81 672 TRP A N 1
ATOM 5355 C CA . TRP A 1 672 ? 28.781 5.145 -6.242 1 81 672 TRP A CA 1
ATOM 5356 C C . TRP A 1 672 ? 27.812 5.52 -7.355 1 81 672 TRP A C 1
ATOM 5358 O O . TRP A 1 672 ? 26.641 5.816 -7.094 1 81 672 TRP A O 1
ATOM 5368 N N . VAL A 1 673 ? 28.297 5.496 -8.484 1 82.69 673 VAL A N 1
ATOM 5369 C CA . VAL A 1 673 ? 27.453 5.828 -9.633 1 82.69 673 VAL A CA 1
ATOM 5370 C C . VAL A 1 673 ? 26.344 4.789 -9.773 1 82.69 673 VAL A C 1
ATOM 5372 O O . VAL A 1 673 ? 25.188 5.137 -10.031 1 82.69 673 VAL A O 1
ATOM 5375 N N . VAL A 1 674 ? 26.688 3.578 -9.523 1 84.25 674 VAL A N 1
ATOM 5376 C CA . VAL A 1 674 ? 25.703 2.504 -9.625 1 84.25 674 VAL A CA 1
ATOM 5377 C C . VAL A 1 674 ? 24.688 2.615 -8.484 1 84.25 674 VAL A C 1
ATOM 5379 O O . VAL A 1 674 ? 23.5 2.375 -8.672 1 84.25 674 VAL A O 1
ATOM 5382 N N . PHE A 1 675 ? 25.234 2.99 -7.363 1 84.81 675 PHE A N 1
ATOM 5383 C CA . PHE A 1 675 ? 24.391 3.18 -6.195 1 84.81 675 PHE A CA 1
ATOM 5384 C C . PHE A 1 675 ? 23.344 4.266 -6.453 1 84.81 675 PHE A C 1
ATOM 5386 O O . PHE A 1 675 ? 22.156 4.066 -6.191 1 84.81 675 PHE A O 1
ATOM 5393 N N . VAL A 1 676 ? 23.719 5.312 -6.988 1 84.19 676 VAL A N 1
ATOM 5394 C CA . VAL A 1 676 ? 22.828 6.43 -7.266 1 84.19 676 VAL A CA 1
ATOM 5395 C C . VAL A 1 676 ? 21.859 6.051 -8.383 1 84.19 676 VAL A C 1
ATOM 5397 O O . VAL A 1 676 ? 20.672 6.355 -8.32 1 84.19 676 VAL A O 1
ATOM 5400 N N . ALA A 1 677 ? 22.391 5.371 -9.367 1 86.88 677 ALA A N 1
ATOM 5401 C CA . ALA A 1 677 ? 21.531 4.941 -10.477 1 86.88 677 ALA A CA 1
ATOM 5402 C C . ALA A 1 677 ? 20.438 3.992 -9.992 1 86.88 677 ALA A C 1
ATOM 5404 O O . ALA A 1 677 ? 19.297 4.098 -10.422 1 86.88 677 ALA A O 1
ATOM 5405 N N . GLU A 1 678 ? 20.797 3.121 -9.164 1 90.38 678 GLU A N 1
ATOM 5406 C CA . GLU A 1 678 ? 19.828 2.172 -8.617 1 90.38 678 GLU A CA 1
ATOM 5407 C C . GLU A 1 678 ? 18.719 2.893 -7.875 1 90.38 678 GLU A C 1
ATOM 5409 O O . GLU A 1 678 ? 17.531 2.576 -8.062 1 90.38 678 GLU A O 1
ATOM 5414 N N . HIS A 1 679 ? 19.031 3.826 -7.051 1 88.94 679 HIS A N 1
ATOM 5415 C CA . HIS A 1 679 ? 18.031 4.547 -6.266 1 88.94 679 HIS A CA 1
ATOM 5416 C C . HIS A 1 679 ? 17.141 5.398 -7.16 1 88.94 679 HIS A C 1
ATOM 5418 O O . HIS A 1 679 ? 15.945 5.539 -6.891 1 88.94 679 HIS A O 1
ATOM 5424 N N . VAL A 1 680 ? 17.688 5.883 -8.148 1 87.25 680 VAL A N 1
ATOM 5425 C CA . VAL A 1 680 ? 16.906 6.707 -9.07 1 87.25 680 VAL A CA 1
ATOM 5426 C C . VAL A 1 680 ? 15.883 5.836 -9.797 1 87.25 680 VAL A C 1
ATOM 5428 O O . VAL A 1 680 ? 14.719 6.219 -9.938 1 87.25 680 VAL A O 1
ATOM 5431 N N . VAL A 1 681 ? 16.359 4.688 -10.219 1 90.44 681 VAL A N 1
ATOM 5432 C CA . VAL A 1 681 ? 15.461 3.805 -10.953 1 90.44 681 VAL A CA 1
ATOM 5433 C C . VAL A 1 681 ? 14.367 3.283 -10.023 1 90.44 681 VAL A C 1
ATOM 5435 O O . VAL A 1 681 ? 13.195 3.207 -10.414 1 90.44 681 VAL A O 1
ATOM 5438 N N . VAL A 1 682 ? 14.734 2.936 -8.852 1 89.06 682 VAL A N 1
ATOM 5439 C CA . VAL A 1 682 ? 13.75 2.457 -7.895 1 89.06 682 VAL A CA 1
ATOM 5440 C C . VAL A 1 682 ? 12.758 3.572 -7.57 1 89.06 682 VAL A C 1
ATOM 5442 O O . VAL A 1 682 ? 11.555 3.332 -7.469 1 89.06 682 VAL A O 1
ATOM 5445 N N . ALA A 1 683 ? 13.25 4.801 -7.402 1 86.19 683 ALA A N 1
ATOM 5446 C CA . ALA A 1 683 ? 12.383 5.949 -7.148 1 86.19 683 ALA A CA 1
ATOM 5447 C C . ALA A 1 683 ? 11.422 6.172 -8.312 1 86.19 683 ALA A C 1
ATOM 5449 O O . ALA A 1 683 ? 10.25 6.496 -8.109 1 86.19 683 ALA A O 1
ATOM 5450 N N . MET A 1 684 ? 11.922 5.977 -9.406 1 85.75 684 MET A N 1
ATOM 5451 C CA . MET A 1 684 ? 11.078 6.113 -10.594 1 85.75 684 MET A CA 1
ATOM 5452 C C . MET A 1 684 ? 9.984 5.055 -10.602 1 85.75 684 MET A C 1
ATOM 5454 O O . MET A 1 684 ? 8.836 5.348 -10.945 1 85.75 684 MET A O 1
ATOM 5458 N N . GLN A 1 685 ? 10.312 3.865 -10.266 1 88.06 685 GLN A N 1
ATOM 5459 C CA . GLN A 1 685 ? 9.336 2.789 -10.203 1 88.06 685 GLN A CA 1
ATOM 5460 C C . GLN A 1 685 ? 8.227 3.113 -9.203 1 88.06 685 GLN A C 1
ATOM 5462 O O . GLN A 1 685 ? 7.043 2.922 -9.5 1 88.06 685 GLN A O 1
ATOM 5467 N N . LEU A 1 686 ? 8.617 3.6 -8.07 1 83 686 LEU A N 1
ATOM 5468 C CA . LEU A 1 686 ? 7.652 3.943 -7.027 1 83 686 LEU A CA 1
ATOM 5469 C C . LEU A 1 686 ? 6.797 5.129 -7.453 1 83 686 LEU A C 1
ATOM 5471 O O . LEU A 1 686 ? 5.602 5.18 -7.156 1 83 686 LEU A O 1
ATOM 5475 N N . TRP A 1 687 ? 7.434 6.031 -8.141 1 80.81 687 TRP A N 1
ATOM 5476 C CA . TRP A 1 687 ? 6.715 7.203 -8.633 1 80.81 687 TRP A CA 1
ATOM 5477 C C . TRP A 1 687 ? 5.645 6.805 -9.641 1 80.81 687 TRP A C 1
ATOM 5479 O O . TRP A 1 687 ? 4.516 7.297 -9.586 1 80.81 687 TRP A O 1
ATOM 5489 N N . ILE A 1 688 ? 5.965 5.926 -10.461 1 82.62 688 ILE A N 1
ATOM 5490 C CA . ILE A 1 688 ? 5.02 5.457 -11.469 1 82.62 688 ILE A CA 1
ATOM 5491 C C . ILE A 1 688 ? 3.854 4.742 -10.789 1 82.62 688 ILE A C 1
ATOM 5493 O O . ILE A 1 688 ? 2.691 4.961 -11.141 1 82.62 688 ILE A O 1
ATOM 5497 N N . ALA A 1 689 ? 4.184 3.943 -9.883 1 83.38 689 ALA A N 1
ATOM 5498 C CA . ALA A 1 689 ? 3.156 3.189 -9.164 1 83.38 689 ALA A CA 1
ATOM 5499 C C . ALA A 1 689 ? 2.229 4.121 -8.391 1 83.38 689 ALA A C 1
ATOM 5501 O O . ALA A 1 689 ? 1.044 3.826 -8.219 1 83.38 689 ALA A O 1
ATOM 5502 N N . PHE A 1 690 ? 2.73 5.273 -7.984 1 75.38 690 PHE A N 1
ATOM 5503 C CA . PHE A 1 690 ? 1.962 6.203 -7.164 1 75.38 690 PHE A CA 1
ATOM 5504 C C . PHE A 1 690 ? 1.081 7.094 -8.031 1 75.38 690 PHE A C 1
ATOM 5506 O O . PHE A 1 690 ? -0.022 7.465 -7.629 1 75.38 690 PHE A O 1
ATOM 5513 N N . VAL A 1 691 ? 1.541 7.434 -9.203 1 74.5 691 VAL A N 1
ATOM 5514 C CA . VAL A 1 691 ? 0.869 8.43 -10.031 1 74.5 691 VAL A CA 1
ATOM 5515 C C . VAL A 1 691 ? -0.266 7.766 -10.812 1 74.5 691 VAL A C 1
ATOM 5517 O O . VAL A 1 691 ? -1.309 8.383 -11.039 1 74.5 691 VAL A O 1
ATOM 5520 N N . VAL A 1 692 ? -0.098 6.547 -11.203 1 79.69 692 VAL A N 1
ATOM 5521 C CA . VAL A 1 692 ? -1.104 5.895 -12.031 1 79.69 692 VAL A CA 1
ATOM 5522 C C . VAL A 1 692 ? -2.191 5.285 -11.148 1 79.69 692 VAL A C 1
ATOM 5524 O O . VAL A 1 692 ? -1.909 4.426 -10.312 1 79.69 692 VAL A O 1
ATOM 5527 N N . PRO A 1 693 ? -3.393 5.762 -11.398 1 80.56 693 PRO A N 1
ATOM 5528 C CA . PRO A 1 693 ? -4.477 5.207 -10.586 1 80.56 693 PRO A CA 1
ATOM 5529 C C . PRO A 1 693 ? -4.715 3.723 -10.852 1 80.56 693 PRO A C 1
ATOM 5531 O O . PRO A 1 693 ? -4.527 3.258 -11.977 1 80.56 693 PRO A O 1
ATOM 5534 N N . ALA A 1 694 ? -5.156 3.049 -9.867 1 83.12 694 ALA A N 1
ATOM 5535 C CA . ALA A 1 694 ? -5.348 1.603 -9.93 1 83.12 694 ALA A CA 1
ATOM 5536 C C . ALA A 1 694 ? -6.562 1.244 -10.781 1 83.12 694 ALA A C 1
ATOM 5538 O O . ALA A 1 694 ? -6.629 0.153 -11.352 1 83.12 694 ALA A O 1
ATOM 5539 N N . MET A 1 695 ? -7.555 2.195 -10.836 1 86.5 695 MET A N 1
ATOM 5540 C CA . MET A 1 695 ? -8.766 1.909 -11.609 1 86.5 695 MET A CA 1
ATOM 5541 C C . MET A 1 695 ? -8.938 2.914 -12.742 1 86.5 695 MET A C 1
ATOM 5543 O O . MET A 1 695 ? -8.547 4.074 -12.617 1 86.5 695 MET A O 1
ATOM 5547 N N . THR A 1 696 ? -9.445 2.436 -13.773 1 83.25 696 THR A N 1
ATOM 5548 C CA . THR A 1 696 ? -9.805 3.33 -14.867 1 83.25 696 THR A CA 1
ATOM 5549 C C . THR A 1 696 ? -10.945 4.258 -14.453 1 83.25 696 THR A C 1
ATOM 5551 O O . THR A 1 696 ? -11.734 3.922 -13.57 1 83.25 696 THR A O 1
ATOM 5554 N N . PRO A 1 697 ? -11.023 5.363 -14.969 1 77.88 697 PRO A N 1
ATOM 5555 C CA . PRO A 1 697 ? -12.047 6.332 -14.562 1 77.88 697 PRO A CA 1
ATOM 5556 C C . PRO A 1 697 ? -13.469 5.789 -14.711 1 77.88 697 PRO A C 1
ATOM 5558 O O . PRO A 1 697 ? -14.336 6.098 -13.891 1 77.88 697 PRO A O 1
ATOM 5561 N N . ASP A 1 698 ? -13.625 4.988 -15.656 1 82.38 698 ASP A N 1
ATOM 5562 C CA . ASP A 1 698 ? -14.961 4.434 -15.867 1 82.38 698 ASP A CA 1
ATOM 5563 C C . ASP A 1 698 ? -15.344 3.469 -14.75 1 82.38 698 ASP A C 1
ATOM 5565 O O . ASP A 1 698 ? -16.453 3.533 -14.211 1 82.38 698 ASP A O 1
ATOM 5569 N N . ILE A 1 699 ? -14.453 2.646 -14.453 1 85 699 ILE A N 1
ATOM 5570 C CA . ILE A 1 699 ? -14.719 1.655 -13.414 1 85 699 ILE A CA 1
ATOM 5571 C C . ILE A 1 699 ? -14.812 2.344 -12.055 1 85 699 ILE A C 1
ATOM 5573 O O . ILE A 1 699 ? -15.625 1.957 -11.211 1 85 699 ILE A O 1
ATOM 5577 N N . ALA A 1 700 ? -14.047 3.346 -11.891 1 81.44 700 ALA A N 1
ATOM 5578 C CA . ALA A 1 700 ? -14.086 4.09 -10.633 1 81.44 700 ALA A CA 1
ATOM 5579 C C . ALA A 1 700 ? -15.438 4.785 -10.445 1 81.44 700 ALA A C 1
ATOM 5581 O O . ALA A 1 700 ? -15.984 4.812 -9.344 1 81.44 700 ALA A O 1
ATOM 5582 N N . ALA A 1 701 ? -15.953 5.281 -11.508 1 77.88 701 ALA A N 1
ATOM 5583 C CA . ALA A 1 701 ? -17.25 5.945 -11.461 1 77.88 701 ALA A CA 1
ATOM 5584 C C . ALA A 1 701 ? -18.359 4.953 -11.148 1 77.88 701 ALA A C 1
ATOM 5586 O O . ALA A 1 701 ? -19.266 5.242 -10.352 1 77.88 701 ALA A O 1
ATOM 5587 N N . LYS A 1 702 ? -18.234 3.834 -11.758 1 81.31 702 LYS A N 1
ATOM 5588 C CA . LYS A 1 702 ? -19.25 2.812 -11.523 1 81.31 702 LYS A CA 1
ATOM 5589 C C . LYS A 1 702 ? -19.188 2.285 -10.094 1 81.31 702 LYS A C 1
ATOM 5591 O O . LYS A 1 702 ? -20.219 2.059 -9.469 1 81.31 702 LYS A O 1
ATOM 5596 N N . ALA A 1 703 ? -18.047 2.053 -9.68 1 81.31 703 ALA A N 1
ATOM 5597 C CA . ALA A 1 703 ? -17.859 1.579 -8.312 1 81.31 703 ALA A CA 1
ATOM 5598 C C . ALA A 1 703 ? -18.375 2.605 -7.305 1 81.31 703 ALA A C 1
ATOM 5600 O O . ALA A 1 703 ? -18.922 2.242 -6.266 1 81.31 703 ALA A O 1
ATOM 5601 N N . ARG A 1 704 ? -18.234 3.84 -7.645 1 75.5 704 ARG A N 1
ATOM 5602 C CA . ARG A 1 704 ? -18.719 4.902 -6.77 1 75.5 704 ARG A CA 1
ATOM 5603 C C . ARG A 1 704 ? -20.234 4.93 -6.73 1 75.5 704 ARG A C 1
ATOM 5605 O O . ARG A 1 704 ? -20.828 5.16 -5.672 1 75.5 704 ARG A O 1
ATOM 56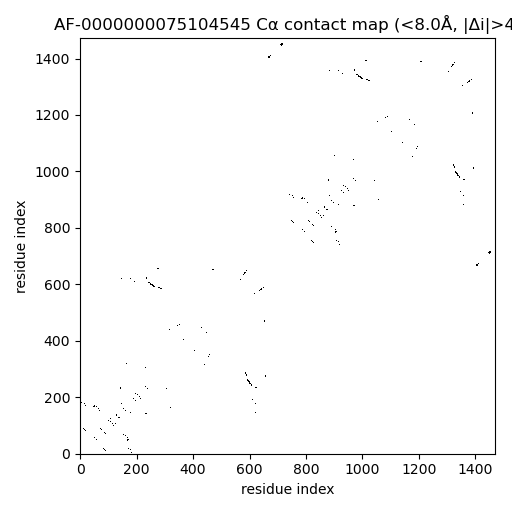12 N N . LEU A 1 705 ? -20.797 4.719 -7.789 1 75.25 705 LEU A N 1
ATOM 5613 C CA . LEU A 1 705 ? -22.25 4.68 -7.863 1 75.25 705 LEU A CA 1
ATOM 5614 C C . LEU A 1 705 ? -22.812 3.508 -7.066 1 75.25 705 LEU A C 1
ATOM 5616 O O . LEU A 1 705 ? -23.844 3.639 -6.398 1 75.25 705 LEU A O 1
ATOM 5620 N N . GLU A 1 706 ? -22.172 2.441 -7.184 1 76.38 706 GLU A N 1
ATOM 5621 C CA . GLU A 1 706 ? -22.594 1.261 -6.438 1 76.38 706 GLU A CA 1
ATOM 5622 C C . GLU A 1 706 ? -22.469 1.483 -4.934 1 76.38 706 GLU A C 1
ATOM 5624 O O . GLU A 1 706 ? -23.344 1.063 -4.168 1 76.38 706 GLU A O 1
ATOM 5629 N N . ARG A 1 707 ? -21.516 2.131 -4.543 1 73.88 707 ARG A N 1
ATOM 5630 C CA . ARG A 1 707 ? -21.328 2.414 -3.123 1 73.88 707 ARG A CA 1
ATOM 5631 C C . ARG A 1 707 ? -22.375 3.408 -2.625 1 73.88 707 ARG A C 1
ATOM 5633 O O . ARG A 1 707 ? -22.875 3.281 -1.506 1 73.88 707 ARG A O 1
ATOM 5640 N N . ALA A 1 708 ? -22.656 4.324 -3.428 1 68.69 708 ALA A N 1
ATOM 5641 C CA . ALA A 1 708 ? -23.672 5.309 -3.074 1 68.69 708 ALA A CA 1
ATOM 5642 C C . ALA A 1 708 ? -25.031 4.652 -2.932 1 68.69 708 ALA A C 1
ATOM 5644 O O . ALA A 1 708 ? -25.812 5.004 -2.037 1 68.69 708 ALA A O 1
ATOM 5645 N N . PHE A 1 709 ? -25.234 3.678 -3.762 1 70.56 709 PHE A N 1
ATOM 5646 C CA . PHE A 1 709 ? -26.5 2.947 -3.713 1 70.56 709 PHE A CA 1
ATOM 5647 C C . PHE A 1 709 ? -26.594 2.109 -2.441 1 70.56 709 PHE A C 1
ATOM 5649 O O . PHE A 1 709 ? -27.641 2.062 -1.798 1 70.56 709 PHE A O 1
ATOM 5656 N N . ALA A 1 710 ? -25.547 1.411 -2.135 1 70.81 710 ALA A N 1
ATOM 5657 C CA . ALA A 1 710 ? -25.516 0.582 -0.932 1 70.81 710 ALA A CA 1
ATOM 5658 C C . ALA A 1 710 ? -25.703 1.426 0.323 1 70.81 710 ALA A C 1
ATOM 5660 O O . ALA A 1 710 ? -26.391 1.007 1.26 1 70.81 710 ALA A O 1
ATOM 5661 N N . LYS A 1 711 ? -25.188 2.535 0.282 1 64.56 711 LYS A N 1
ATOM 5662 C CA . LYS A 1 711 ? -25.312 3.441 1.421 1 64.56 711 LYS A CA 1
ATOM 5663 C C . LYS A 1 711 ? -26.75 3.943 1.569 1 64.56 711 LYS A C 1
ATOM 5665 O O . LYS A 1 711 ? -27.266 4.023 2.684 1 64.56 711 LYS A O 1
ATOM 5670 N N . ARG A 1 712 ? -27.438 4.211 0.518 1 63.97 712 ARG A N 1
ATOM 5671 C CA . ARG A 1 712 ? -28.828 4.656 0.533 1 63.97 712 ARG A CA 1
ATOM 5672 C C . ARG A 1 712 ? -29.75 3.541 1.003 1 63.97 712 ARG A C 1
ATOM 5674 O O . ARG A 1 712 ? -30.719 3.795 1.713 1 63.97 712 ARG A O 1
ATOM 5681 N N . ALA A 1 713 ? -29.312 2.354 0.655 1 66.69 713 ALA A N 1
ATOM 5682 C CA . ALA A 1 713 ? -30.125 1.198 1.028 1 66.69 713 ALA A CA 1
ATOM 5683 C C . ALA A 1 713 ? -30.047 0.935 2.529 1 66.69 713 ALA A C 1
ATOM 5685 O O . ALA A 1 713 ? -31.047 0.588 3.158 1 66.69 713 ALA A O 1
ATOM 5686 N N . THR A 1 714 ? -28.922 1.096 3.123 1 64.88 714 THR A N 1
ATOM 5687 C CA . THR A 1 714 ? -28.75 0.908 4.559 1 64.88 714 THR A CA 1
ATOM 5688 C C . THR A 1 714 ? -29.531 1.966 5.336 1 64.88 714 THR A C 1
ATOM 5690 O O . THR A 1 714 ? -30.156 1.663 6.355 1 64.88 714 THR A O 1
ATOM 5693 N N . ALA A 1 715 ? -29.578 3.057 4.844 1 61.47 715 ALA A N 1
ATOM 5694 C CA . ALA A 1 715 ? -30.297 4.148 5.488 1 61.47 715 ALA A CA 1
ATOM 5695 C C . ALA A 1 715 ? -31.797 3.908 5.457 1 61.47 715 ALA A C 1
ATOM 5697 O O . ALA A 1 715 ? -32.5 4.168 6.441 1 61.47 715 ALA A O 1
ATOM 5698 N N . SER A 1 716 ? -32.281 3.328 4.395 1 63 716 SER A N 1
ATOM 5699 C CA . SER A 1 716 ? -33.688 3.082 4.234 1 63 716 SER A CA 1
ATOM 5700 C C . SER A 1 716 ? -34.156 1.926 5.113 1 63 716 SER A C 1
ATOM 5702 O O . SER A 1 716 ? -35.281 1.943 5.629 1 63 716 SER A O 1
ATOM 5704 N N . LEU A 1 717 ? -33.344 0.885 5.293 1 61.09 717 LEU A N 1
ATOM 5705 C CA . LEU A 1 717 ? -33.719 -0.279 6.098 1 61.09 717 LEU A CA 1
ATOM 5706 C C . LEU A 1 717 ? -33.812 0.092 7.574 1 61.09 717 LEU A C 1
ATOM 5708 O O . LEU A 1 717 ? -34.688 -0.382 8.281 1 61.09 717 LEU A O 1
ATOM 5712 N N . VAL A 1 718 ? -32.875 0.823 8.023 1 58.66 718 VAL A N 1
ATOM 5713 C CA . VAL A 1 718 ? -32.875 1.213 9.43 1 58.66 718 VAL A CA 1
ATOM 5714 C C . VAL A 1 718 ? -34.125 2.043 9.734 1 58.66 718 VAL A C 1
ATOM 5716 O O . VAL A 1 718 ? -34.719 1.896 10.797 1 58.66 718 VAL A O 1
ATOM 5719 N N . THR A 1 719 ? -34.594 2.707 8.688 1 56.53 719 THR A N 1
ATOM 5720 C CA . THR A 1 719 ? -35.812 3.498 8.82 1 56.53 719 THR A CA 1
ATOM 5721 C C . THR A 1 719 ? -37.031 2.592 8.898 1 56.53 719 THR A C 1
ATOM 5723 O O . THR A 1 719 ? -37.969 2.859 9.672 1 56.53 719 THR A O 1
ATOM 5726 N N . SER A 1 720 ? -36.969 1.547 8.141 1 57.56 720 SER A N 1
ATOM 5727 C CA . SER A 1 720 ? -38.125 0.636 8.117 1 57.56 720 SER A CA 1
ATOM 5728 C C . SER A 1 720 ? -38.219 -0.163 9.414 1 57.56 720 SER A C 1
ATOM 5730 O O . SER A 1 720 ? -39.312 -0.437 9.898 1 57.56 720 SER A O 1
ATOM 5732 N N . PHE A 1 721 ? -37.125 -0.633 9.938 1 54.75 721 PHE A N 1
ATOM 5733 C CA . PHE A 1 721 ? -37.125 -1.395 11.18 1 54.75 721 PHE A CA 1
ATOM 5734 C C . PHE A 1 721 ? -37.656 -0.554 12.328 1 54.75 721 PHE A C 1
ATOM 5736 O O . PHE A 1 721 ? -38.375 -1.063 13.195 1 54.75 721 PHE A O 1
ATOM 5743 N N . HIS A 1 722 ? -37.406 0.636 12.391 1 48.84 722 HIS A N 1
ATOM 5744 C CA . HIS A 1 722 ? -37.875 1.516 13.461 1 48.84 722 HIS A CA 1
ATOM 5745 C C . HIS A 1 722 ? -39.375 1.822 13.32 1 48.84 722 HIS A C 1
ATOM 5747 O O . HIS A 1 722 ? -40.062 1.919 14.328 1 48.84 722 HIS A O 1
ATOM 5753 N N . ARG A 1 723 ? -39.875 1.978 12.094 1 52.66 723 ARG A N 1
ATOM 5754 C CA . ARG A 1 723 ? -41.312 2.156 11.891 1 52.66 723 ARG A CA 1
ATOM 5755 C C . ARG A 1 723 ? -42.094 0.937 12.367 1 52.66 723 ARG A C 1
ATOM 5757 O O . ARG A 1 723 ? -43.188 1.073 12.938 1 52.66 723 ARG A O 1
ATOM 5764 N N . SER A 1 724 ? -41.5 -0.169 12 1 50.66 724 SER A N 1
ATOM 5765 C CA . SER A 1 724 ? -42.156 -1.389 12.438 1 50.66 724 SER A CA 1
ATOM 5766 C C . SER A 1 724 ? -42.125 -1.522 13.961 1 50.66 724 SER A C 1
ATOM 5768 O O . SER A 1 724 ? -43.094 -1.982 14.57 1 50.66 724 SER A O 1
ATOM 5770 N N . SER A 1 725 ? -41.062 -1.108 14.484 1 48.47 725 SER A N 1
ATOM 5771 C CA . SER A 1 725 ? -41 -1.182 15.938 1 48.47 725 SER A CA 1
ATOM 5772 C C . SER A 1 725 ? -41.906 -0.141 16.594 1 48.47 725 SER A C 1
ATOM 5774 O O . SER A 1 725 ? -42.469 -0.386 17.656 1 48.47 725 SER A O 1
ATOM 5776 N N . CYS A 1 726 ? -41.969 0.993 15.977 1 45.38 726 CYS A N 1
ATOM 5777 C CA . CYS A 1 726 ? -42.906 2 16.5 1 45.38 726 CYS A CA 1
ATOM 5778 C C . CYS A 1 726 ? -44.344 1.585 16.266 1 45.38 726 CYS A C 1
ATOM 5780 O O . CYS A 1 726 ? -45.219 1.915 17.078 1 45.38 726 CYS A O 1
ATOM 5782 N N . HIS A 1 727 ? -44.625 0.948 15.164 1 46.44 727 HIS A N 1
ATOM 5783 C CA . HIS A 1 727 ? -45.969 0.435 14.992 1 46.44 727 HIS A CA 1
ATOM 5784 C C . HIS A 1 727 ? -46.281 -0.655 16.016 1 46.44 727 HIS A C 1
ATOM 5786 O O . HIS A 1 727 ? -47.406 -0.761 16.484 1 46.44 727 HIS A O 1
ATOM 5792 N N . ASP A 1 728 ? -45.406 -1.429 16.266 1 43.16 728 ASP A N 1
ATOM 5793 C CA . ASP A 1 728 ? -45.656 -2.436 17.297 1 43.16 728 ASP A CA 1
ATOM 5794 C C . ASP A 1 728 ? -45.75 -1.798 18.688 1 43.16 728 ASP A C 1
ATOM 5796 O O . ASP A 1 728 ? -46.5 -2.256 19.531 1 43.16 728 ASP A O 1
ATOM 5800 N N . ALA A 1 729 ? -45.125 -0.722 18.922 1 45.34 729 ALA A N 1
ATOM 5801 C CA . ALA A 1 729 ? -45.25 -0.037 20.219 1 45.34 729 ALA A CA 1
ATOM 5802 C C . ALA A 1 729 ? -46.594 0.722 20.281 1 45.34 729 ALA A C 1
ATOM 5804 O O . ALA A 1 729 ? -47.219 0.792 21.344 1 45.34 729 ALA A O 1
ATOM 5805 N N . SER A 1 730 ? -46.938 1.257 19.172 1 43.75 730 SER A N 1
ATOM 5806 C CA . SER A 1 730 ? -48.25 1.891 19.188 1 43.75 730 SER A CA 1
ATOM 5807 C C . SER A 1 730 ? -49.375 0.855 19.312 1 43.75 730 SER A C 1
ATOM 5809 O O . SER A 1 730 ? -50.406 1.114 19.953 1 43.75 730 SER A O 1
ATOM 5811 N N . ASP A 1 731 ? -49.125 -0.257 18.766 1 43.12 731 ASP A N 1
ATOM 5812 C CA . ASP A 1 731 ? -50.156 -1.287 18.969 1 43.12 731 ASP A CA 1
ATOM 5813 C C . ASP A 1 731 ? -50.156 -1.798 20.406 1 43.12 731 ASP A C 1
ATOM 5815 O O . ASP A 1 731 ? -51.188 -2.232 20.922 1 43.12 731 ASP A O 1
ATOM 5819 N N . VAL A 1 732 ? -49.031 -1.749 21 1 41.5 732 VAL A N 1
ATOM 5820 C CA . VAL A 1 732 ? -49.031 -2.148 22.391 1 41.5 732 VAL A CA 1
ATOM 5821 C C . VAL A 1 732 ? -49.719 -1.068 23.234 1 41.5 732 VAL A C 1
ATOM 5823 O O . VAL A 1 732 ? -50.344 -1.37 24.25 1 41.5 732 VAL A O 1
ATOM 5826 N N . GLU A 1 733 ? -49.562 0.187 22.906 1 38.62 733 GLU A N 1
ATOM 5827 C CA . GLU A 1 733 ? -50.25 1.188 23.719 1 38.62 733 GLU A CA 1
ATOM 5828 C C . GLU A 1 733 ? -51.75 1.158 23.5 1 38.62 733 GLU A C 1
ATOM 5830 O O . GLU A 1 733 ? -52.531 1.614 24.344 1 38.62 733 GLU A O 1
ATOM 5835 N N . LEU A 1 734 ? -52.156 0.717 22.312 1 33.75 734 LEU A N 1
ATOM 5836 C CA . LEU A 1 734 ? -53.594 0.637 22.188 1 33.75 734 LEU A CA 1
ATOM 5837 C C . LEU A 1 734 ? -54.156 -0.562 22.938 1 33.75 734 LEU A C 1
ATOM 5839 O O . LEU A 1 734 ? -55.375 -0.688 23.109 1 33.75 734 LEU A O 1
ATOM 5843 N N . VAL A 1 735 ? -53.312 -1.594 23.172 1 33.28 735 VAL A N 1
ATOM 5844 C CA . VAL A 1 735 ? -53.906 -2.721 23.906 1 33.28 735 VAL A CA 1
ATOM 5845 C C . VAL A 1 735 ? -53.844 -2.443 25.406 1 33.28 735 VAL A C 1
ATOM 5847 O O . VAL A 1 735 ? -54.5 -3.15 26.188 1 33.28 735 VAL A O 1
ATOM 5850 N N . ILE A 1 736 ? -53.031 -1.415 25.859 1 27.45 736 ILE A N 1
ATOM 5851 C CA . ILE A 1 736 ? -53.281 -1.167 27.281 1 27.45 736 ILE A CA 1
ATOM 5852 C C . ILE A 1 736 ? -54.406 -0.12 27.422 1 27.45 736 ILE A C 1
ATOM 5854 O O . ILE A 1 736 ? -54.344 0.931 26.781 1 27.45 736 ILE A O 1
ATOM 5858 N N . MET B 1 1 ? -20.781 40.094 38.438 1 18.59 1 MET B N 1
ATOM 5859 C CA . MET B 1 1 ? -21.375 39.875 37.125 1 18.59 1 MET B CA 1
ATOM 5860 C C . MET B 1 1 ? -20.328 39.406 36.094 1 18.59 1 MET B C 1
ATOM 5862 O O . MET B 1 1 ? -19.344 40.094 35.875 1 18.59 1 MET B O 1
ATOM 5866 N N . GLN B 1 2 ? -20 38.125 36.125 1 24.77 2 GLN B N 1
ATOM 5867 C CA . GLN B 1 2 ? -18.859 37.531 35.438 1 24.77 2 GLN B CA 1
ATOM 5868 C C . GLN B 1 2 ? -18.906 37.875 33.938 1 24.77 2 GLN B C 1
ATOM 5870 O O . GLN B 1 2 ? -19.844 37.531 33.25 1 24.77 2 GLN B O 1
ATOM 5875 N N . ILE B 1 3 ? -18.391 38.938 33.5 1 28.52 3 ILE B N 1
ATOM 5876 C CA . ILE B 1 3 ? -18.438 39.781 32.281 1 28.52 3 ILE B CA 1
ATOM 5877 C C . ILE B 1 3 ? -18.266 38.906 31.047 1 28.52 3 ILE B C 1
ATOM 5879 O O . ILE B 1 3 ? -18.891 39.156 30.016 1 28.52 3 ILE B O 1
ATOM 5883 N N . GLY B 1 4 ? -17.172 38.25 30.906 1 32.97 4 GLY B N 1
ATOM 5884 C CA . GLY B 1 4 ? -16.703 37.719 29.625 1 32.97 4 GLY B CA 1
ATOM 5885 C C . GLY B 1 4 ? -17.547 36.562 29.125 1 32.97 4 GLY B C 1
ATOM 5886 O O . GLY B 1 4 ? -17.094 35.781 28.266 1 32.97 4 GLY B O 1
ATOM 5887 N N . ALA B 1 5 ? -18.438 36.094 29.875 1 35.28 5 ALA B N 1
ATOM 5888 C CA . ALA B 1 5 ? -19.297 34.969 29.484 1 35.28 5 ALA B CA 1
ATOM 5889 C C . ALA B 1 5 ? -20.156 35.344 28.266 1 35.28 5 ALA B C 1
ATOM 5891 O O . ALA B 1 5 ? -20.906 36.312 28.312 1 35.28 5 ALA B O 1
ATOM 5892 N N . LEU B 1 6 ? -19.672 35.062 27.031 1 41.59 6 LEU B N 1
ATOM 5893 C CA . LEU B 1 6 ? -20.594 35.219 25.922 1 41.59 6 LEU B CA 1
ATOM 5894 C C . LEU B 1 6 ? -22.031 34.938 26.344 1 41.59 6 LEU B C 1
ATOM 5896 O O . LEU B 1 6 ? -22.281 34 27.109 1 41.59 6 LEU B O 1
ATOM 5900 N N . SER B 1 7 ? -22.906 35.938 26.328 1 42.16 7 SER B N 1
ATOM 5901 C CA . SER B 1 7 ? -24.312 35.75 26.625 1 42.16 7 SER B CA 1
ATOM 5902 C C . SER B 1 7 ? -24.859 34.5 25.969 1 42.16 7 SER B C 1
ATOM 5904 O O . SER B 1 7 ? -24.312 34.031 24.953 1 42.16 7 SER B O 1
ATOM 5906 N N . LYS B 1 8 ? -25.641 33.656 26.672 1 48.62 8 LYS B N 1
ATOM 5907 C CA . LYS B 1 8 ? -26.344 32.438 26.25 1 48.62 8 LYS B CA 1
ATOM 5908 C C . LYS B 1 8 ? -26.844 32.594 24.812 1 48.62 8 LYS B C 1
ATOM 5910 O O . LYS B 1 8 ? -26.828 31.609 24.047 1 48.62 8 LYS B O 1
ATOM 5915 N N . VAL B 1 9 ? -27.172 33.781 24.438 1 49.12 9 VAL B N 1
ATOM 5916 C CA . VAL B 1 9 ? -27.797 34 23.141 1 49.12 9 VAL B CA 1
ATOM 5917 C C . VAL B 1 9 ? -26.75 33.969 22.047 1 49.12 9 VAL B C 1
ATOM 5919 O O . VAL B 1 9 ? -26.984 33.469 20.953 1 49.12 9 VAL B O 1
ATOM 5922 N N . GLU B 1 10 ? -25.609 34.562 22.344 1 52.84 10 GLU B N 1
ATOM 5923 C CA . GLU B 1 10 ? -24.562 34.656 21.312 1 52.84 10 GLU B CA 1
ATOM 5924 C C . GLU B 1 10 ? -23.938 33.281 21.047 1 52.84 10 GLU B C 1
ATOM 5926 O O . GLU B 1 10 ? -23.469 33 19.938 1 52.84 10 GLU B O 1
ATOM 5931 N N . ALA B 1 11 ? -24.078 32.406 22 1 61.78 11 ALA B N 1
ATOM 5932 C CA . ALA B 1 11 ? -23.5 31.078 21.891 1 61.78 11 ALA B CA 1
ATOM 5933 C C . ALA B 1 11 ? -24.328 30.203 20.953 1 61.78 11 ALA B C 1
ATOM 5935 O O . ALA B 1 11 ? -23.922 29.094 20.594 1 61.78 11 ALA B O 1
ATOM 5936 N N . GLU B 1 12 ? -25.297 30.828 20.438 1 74.38 12 GLU B N 1
ATOM 5937 C CA . GLU B 1 12 ? -26.203 29.984 19.656 1 74.38 12 GLU B CA 1
ATOM 5938 C C . GLU B 1 12 ? -25.875 30.062 18.172 1 74.38 12 GLU B C 1
ATOM 5940 O O . GLU B 1 12 ? -26.312 29.219 17.391 1 74.38 12 GLU B O 1
ATOM 5945 N N . PHE B 1 13 ? -25.016 31.078 17.859 1 84.12 13 PHE B N 1
ATOM 5946 C CA . PHE B 1 13 ? -24.719 31.203 16.438 1 84.12 13 PHE B CA 1
ATOM 5947 C C . PHE B 1 13 ? -23.5 30.359 16.062 1 84.12 13 PHE B C 1
ATOM 5949 O O . PHE B 1 13 ? -22.562 30.219 16.844 1 84.12 13 PHE B O 1
ATOM 5956 N N . ASP B 1 14 ? -23.562 29.859 14.914 1 85.94 14 ASP B N 1
ATOM 5957 C CA . ASP B 1 14 ? -22.547 28.891 14.508 1 85.94 14 ASP B CA 1
ATOM 5958 C C . ASP B 1 14 ? -21.578 29.516 13.516 1 85.94 14 ASP B C 1
ATOM 5960 O O . ASP B 1 14 ? -20.391 29.156 13.508 1 85.94 14 ASP B O 1
ATOM 5964 N N . PHE B 1 15 ? -21.969 30.438 12.641 1 90.62 15 PHE B N 1
ATOM 5965 C CA . PHE B 1 15 ? -21.109 30.969 11.586 1 90.62 15 PHE B CA 1
ATOM 5966 C C . PHE B 1 15 ? -21.281 32.469 11.469 1 90.62 15 PHE B C 1
ATOM 5968 O O . PHE B 1 15 ? -22.328 33.031 11.82 1 90.62 15 PHE B O 1
ATOM 5975 N N . ALA B 1 16 ? -20.25 33.094 11.039 1 90.12 16 ALA B N 1
ATOM 5976 C CA . ALA B 1 16 ? -20.266 34.531 10.758 1 90.12 16 ALA B CA 1
ATOM 5977 C C . ALA B 1 16 ? -19.812 34.812 9.328 1 90.12 16 ALA B C 1
ATOM 5979 O O . ALA B 1 16 ? -18.844 34.219 8.852 1 90.12 16 ALA B O 1
ATOM 5980 N N . ILE B 1 17 ? -20.562 35.594 8.633 1 91.06 17 ILE B N 1
ATOM 5981 C CA . ILE B 1 17 ? -20.234 36.031 7.277 1 91.06 17 ILE B CA 1
ATOM 5982 C C . ILE B 1 17 ? -19.891 37.5 7.277 1 91.06 17 ILE B C 1
ATOM 5984 O O . ILE B 1 17 ? -20.719 38.344 7.66 1 91.06 17 ILE B O 1
ATOM 5988 N N . ILE B 1 18 ? -18.75 37.812 6.895 1 90.19 18 ILE B N 1
ATOM 5989 C CA . ILE B 1 18 ? -18.312 39.219 6.824 1 90.19 18 ILE B CA 1
ATOM 5990 C C . ILE B 1 18 ? -18.453 39.719 5.395 1 90.19 18 ILE B C 1
ATOM 5992 O O . ILE B 1 18 ? -17.938 39.125 4.457 1 90.19 18 ILE B O 1
ATOM 5996 N N . LEU B 1 19 ? -19.125 40.75 5.242 1 89.19 19 LEU B N 1
ATOM 5997 C CA . LEU B 1 19 ? -19.312 41.344 3.928 1 89.19 19 LEU B CA 1
ATOM 5998 C C . LEU B 1 19 ? -18.25 42.406 3.648 1 89.19 19 LEU B C 1
ATOM 6000 O O . LEU B 1 19 ? -17.672 42.969 4.578 1 89.19 19 LEU B O 1
ATOM 6004 N N . LYS B 1 20 ? -17.953 42.656 2.381 1 87.62 20 LYS B N 1
ATOM 6005 C CA . LYS B 1 20 ? -16.984 43.688 1.973 1 87.62 20 LYS B CA 1
ATOM 6006 C C . LYS B 1 20 ? -17.5 45.062 2.316 1 87.62 20 LYS B C 1
ATOM 6008 O O . LYS B 1 20 ? -18.703 45.312 2.324 1 87.62 20 LYS B O 1
ATOM 6013 N N . PRO B 1 21 ? -16.609 45.969 2.734 1 82.44 21 PRO B N 1
ATOM 6014 C CA . PRO B 1 21 ? -17.016 47.312 3.137 1 82.44 21 PRO B CA 1
ATOM 6015 C C . PRO B 1 21 ? -17.656 48.094 1.995 1 82.44 21 PRO B C 1
ATOM 6017 O O . PRO B 1 21 ? -17.25 47.969 0.84 1 82.44 21 PRO B O 1
ATOM 6020 N N . SER B 1 22 ? -18.906 48.656 2.189 1 73.38 22 SER B N 1
ATOM 6021 C CA . SER B 1 22 ? -19.594 49.5 1.224 1 73.38 22 SER B CA 1
ATOM 6022 C C . SER B 1 22 ? -19.578 50.969 1.67 1 73.38 22 SER B C 1
ATOM 6024 O O . SER B 1 22 ? -19.641 51.25 2.867 1 73.38 22 SER B O 1
ATOM 6026 N N . ARG B 1 23 ? -19.109 52.062 0.89 1 59.31 23 ARG B N 1
ATOM 6027 C CA . ARG B 1 23 ? -19.062 53.5 1.139 1 59.31 23 ARG B CA 1
ATOM 6028 C C . ARG B 1 23 ? -20.438 54.031 1.496 1 59.31 23 ARG B C 1
ATOM 6030 O O . ARG B 1 23 ? -20.547 55.031 2.209 1 59.31 23 ARG B O 1
ATOM 6037 N N . SER B 1 24 ? -21.531 53.531 0.895 1 50.56 24 SER B N 1
ATOM 6038 C CA . SER B 1 24 ? -22.719 54.375 0.804 1 50.56 24 SER B CA 1
ATOM 6039 C C . SER B 1 24 ? -23.562 54.281 2.076 1 50.56 24 SER B C 1
ATOM 6041 O O . SER B 1 24 ? -24.594 54.938 2.188 1 50.56 24 SER B O 1
ATOM 6043 N N . ASP B 1 25 ? -23.422 53.5 3.014 1 46.59 25 ASP B N 1
ATOM 6044 C CA . ASP B 1 25 ? -24.625 53.281 3.797 1 46.59 25 ASP B CA 1
ATOM 6045 C C . ASP B 1 25 ? -24.812 54.344 4.848 1 46.59 25 ASP B C 1
ATOM 6047 O O . ASP B 1 25 ? -25.609 54.188 5.777 1 46.59 25 ASP B O 1
ATOM 6051 N N . GLU B 1 26 ? -24.078 55.344 5.004 1 41.97 26 GLU B N 1
ATOM 6052 C CA . GLU B 1 26 ? -24.422 56.281 6.066 1 41.97 26 GLU B CA 1
ATOM 6053 C C . GLU B 1 26 ? -25.906 56.656 6.035 1 41.97 26 GLU B C 1
ATOM 6055 O O . GLU B 1 26 ? -26.531 56.781 7.086 1 41.97 26 GLU B O 1
ATOM 6060 N N . GLN B 1 27 ? -26.469 57.156 4.812 1 39.03 27 GLN B N 1
ATOM 6061 C CA . GLN B 1 27 ? -27.719 57.875 4.785 1 39.03 27 GLN B CA 1
ATOM 6062 C C . GLN B 1 27 ? -28.922 56.938 4.926 1 39.03 27 GLN B C 1
ATOM 6064 O O . GLN B 1 27 ? -30.047 57.406 5.102 1 39.03 27 GLN B O 1
ATOM 6069 N N . ALA B 1 28 ? -28.828 55.656 4.59 1 38.22 28 ALA B N 1
ATOM 6070 C CA . ALA B 1 28 ? -30.047 54.875 4.469 1 38.22 28 ALA B CA 1
ATOM 6071 C C . ALA B 1 28 ? -30.609 54.531 5.844 1 38.22 28 ALA B C 1
ATOM 6073 O O . ALA B 1 28 ? -31.703 53.938 5.945 1 38.22 28 ALA B O 1
ATOM 6074 N N . VAL B 1 29 ? -29.859 54.438 6.898 1 37.59 29 VAL B N 1
ATOM 6075 C CA . VAL B 1 29 ? -30.531 54.031 8.133 1 37.59 29 VAL B CA 1
ATOM 6076 C C . VAL B 1 29 ? -31.5 55.125 8.578 1 37.59 29 VAL B C 1
ATOM 6078 O O . VAL B 1 29 ? -32.375 54.906 9.43 1 37.59 29 VAL B O 1
ATOM 6081 N N . VAL B 1 30 ? -31.234 56.438 8.352 1 34.34 30 VAL B N 1
ATOM 6082 C CA . VAL B 1 30 ? -32.062 57.375 9.078 1 34.34 30 VAL B CA 1
ATOM 6083 C C . VAL B 1 30 ? -33.5 57.312 8.57 1 34.34 30 VAL B C 1
ATOM 6085 O O . VAL B 1 30 ? -34.438 57.656 9.289 1 34.34 30 VAL B O 1
ATOM 6088 N N . GLY B 1 31 ? -33.812 57.438 7.164 1 31.86 31 GLY B N 1
ATOM 6089 C CA . GLY B 1 31 ? -35.219 57.656 6.828 1 31.86 31 GLY B CA 1
ATOM 6090 C C . GLY B 1 31 ? -36.062 56.406 7.016 1 31.86 31 GLY B C 1
ATOM 6091 O O . GLY B 1 31 ? -35.688 55.312 6.547 1 31.86 31 GLY B O 1
ATOM 6092 N N . ASN B 1 32 ? -36.812 56.156 8.133 1 31.8 32 ASN B N 1
ATOM 6093 C CA . ASN B 1 32 ? -37.844 55.219 8.562 1 31.8 32 ASN B CA 1
ATOM 6094 C C . ASN B 1 32 ? -38.75 54.812 7.402 1 31.8 32 ASN B C 1
ATOM 6096 O O . ASN B 1 32 ? -39.812 54.219 7.621 1 31.8 32 ASN B O 1
ATOM 6100 N N . THR B 1 33 ? -39.031 55.781 6.414 1 31.58 33 THR B N 1
ATOM 6101 C CA . THR B 1 33 ? -40.156 55.5 5.535 1 31.58 33 THR B CA 1
ATOM 6102 C C . THR B 1 33 ? -39.875 54.281 4.684 1 31.58 33 THR B C 1
ATOM 6104 O O . THR B 1 33 ? -38.844 54.188 4.02 1 31.58 33 THR B O 1
ATOM 6107 N N . ASP B 1 34 ? -40.375 53.125 5.031 1 34.09 34 ASP B N 1
ATOM 6108 C CA . ASP B 1 34 ? -40.594 51.812 4.395 1 34.09 34 ASP B CA 1
ATOM 6109 C C . ASP B 1 34 ? -40.781 51.969 2.891 1 34.09 34 ASP B C 1
ATOM 6111 O O . ASP B 1 34 ? -41.375 51.094 2.252 1 34.09 34 ASP B O 1
ATOM 6115 N N . ARG B 1 35 ? -40.781 53.25 2.369 1 33.44 35 ARG B N 1
ATOM 6116 C CA . ARG B 1 35 ? -41.188 53.156 0.972 1 33.44 35 ARG B CA 1
ATOM 6117 C C . ARG B 1 35 ? -40.312 52.188 0.199 1 33.44 35 ARG B C 1
ATOM 6119 O O . ARG B 1 35 ? -39.094 52.344 0.16 1 33.44 35 ARG B O 1
ATOM 6126 N N . HIS B 1 36 ? -40.844 50.906 -0.055 1 34.62 36 HIS B N 1
ATOM 6127 C CA . HIS B 1 36 ? -40.5 49.781 -0.903 1 34.62 36 HIS B CA 1
ATOM 6128 C C . HIS B 1 36 ? -39.875 50.281 -2.219 1 34.62 36 HIS B C 1
ATOM 6130 O O . HIS B 1 36 ? -40.594 50.812 -3.072 1 34.62 36 HIS B O 1
ATOM 6136 N N . ARG B 1 37 ? -38.844 51 -2.248 1 36.38 37 ARG B N 1
ATOM 6137 C CA . ARG B 1 37 ? -38.375 51.125 -3.621 1 36.38 37 ARG B CA 1
ATOM 6138 C C . ARG B 1 37 ? -38.469 49.781 -4.344 1 36.38 37 ARG B C 1
ATOM 6140 O O . ARG B 1 37 ? -38.125 48.719 -3.771 1 36.38 37 ARG B O 1
ATOM 6147 N N . PRO B 1 38 ? -39.25 49.625 -5.387 1 35.78 38 PRO B N 1
ATOM 6148 C CA . PRO B 1 38 ? -39.469 48.406 -6.156 1 35.78 38 PRO B CA 1
ATOM 6149 C C . PRO B 1 38 ? -38.156 47.656 -6.434 1 35.78 38 PRO B C 1
ATOM 6151 O O . PRO B 1 38 ? -37.125 48.281 -6.613 1 35.78 38 PRO B O 1
ATOM 6154 N N . SER B 1 39 ? -37.938 46.469 -5.781 1 41.19 39 SER B N 1
ATOM 6155 C CA . SER B 1 39 ? -36.906 45.469 -6.07 1 41.19 39 SER B CA 1
ATOM 6156 C C . SER B 1 39 ? -36.5 45.5 -7.539 1 41.19 39 SER B C 1
ATOM 6158 O O . SER B 1 39 ? -37.344 45.281 -8.422 1 41.19 39 SER B O 1
ATOM 6160 N N . VAL B 1 40 ? -35.812 46.5 -7.977 1 41.78 40 VAL B N 1
ATOM 6161 C CA . VAL B 1 40 ? -35.344 46.375 -9.352 1 41.78 40 VAL B CA 1
ATOM 6162 C C . VAL B 1 40 ? -34.844 44.938 -9.578 1 41.78 40 VAL B C 1
ATOM 6164 O O . VAL B 1 40 ? -33.969 44.469 -8.836 1 41.78 40 VAL B O 1
ATOM 6167 N N . ALA B 1 41 ? -35.625 44.031 -10.055 1 46.97 41 ALA B N 1
ATOM 6168 C CA . ALA B 1 41 ? -35.25 42.719 -10.492 1 46.97 41 ALA B CA 1
ATOM 6169 C C . ALA B 1 41 ? -33.906 42.719 -11.18 1 46.97 41 ALA B C 1
ATOM 6171 O O . ALA B 1 41 ? -33.562 43.656 -11.898 1 46.97 41 ALA B O 1
ATOM 6172 N N . PRO B 1 42 ? -32.844 42.031 -10.617 1 53.88 42 PRO B N 1
ATOM 6173 C CA . PRO B 1 42 ? -31.562 41.938 -11.312 1 53.88 42 PRO B CA 1
ATOM 6174 C C . PRO B 1 42 ? -31.734 41.812 -12.828 1 53.88 42 PRO B C 1
ATOM 6176 O O . PRO B 1 42 ? -32.625 41.125 -13.305 1 53.88 42 PRO B O 1
ATOM 6179 N N . PRO B 1 43 ? -31.391 42.812 -13.547 1 48.75 43 PRO B N 1
ATOM 6180 C CA . PRO B 1 43 ? -31.469 42.625 -14.992 1 48.75 43 PRO B CA 1
ATOM 6181 C C . PRO B 1 43 ? -30.891 41.281 -15.438 1 48.75 43 PRO B C 1
ATOM 6183 O O . PRO B 1 43 ? -30.062 40.688 -14.727 1 48.75 43 PRO B O 1
ATOM 6186 N N . LEU B 1 44 ? -31.656 40.531 -16.234 1 47.19 44 LEU B N 1
ATOM 6187 C CA . LEU B 1 44 ? -31.203 39.344 -16.953 1 47.19 44 LEU B CA 1
ATOM 6188 C C . LEU B 1 44 ? -29.781 39.5 -17.438 1 47.19 44 LEU B C 1
ATOM 6190 O O . LEU B 1 44 ? -29.391 38.906 -18.438 1 47.19 44 LEU B O 1
ATOM 6194 N N . THR B 1 45 ? -29.031 40.5 -17.094 1 50.03 45 THR B N 1
ATOM 6195 C CA . THR B 1 45 ? -27.75 40.719 -17.766 1 50.03 45 THR B CA 1
ATOM 6196 C C . THR B 1 45 ? -26.703 39.719 -17.281 1 50.03 45 THR B C 1
ATOM 6198 O O . THR B 1 45 ? -26.828 39.188 -16.172 1 50.03 45 THR B O 1
ATOM 6201 N N . THR B 1 46 ? -25.781 39.188 -18.094 1 59.72 46 THR B N 1
ATOM 6202 C CA . THR B 1 46 ? -24.688 38.219 -18.141 1 59.72 46 THR B CA 1
ATOM 6203 C C . THR B 1 46 ? -23.656 38.5 -17.047 1 59.72 46 THR B C 1
ATOM 6205 O O . THR B 1 46 ? -22.984 37.562 -16.594 1 59.72 46 THR B O 1
ATOM 6208 N N . ASN B 1 47 ? -23.344 39.781 -16.562 1 67.38 47 ASN B N 1
ATOM 6209 C CA . ASN B 1 47 ? -22.266 40 -15.602 1 67.38 47 ASN B CA 1
ATOM 6210 C C . ASN B 1 47 ? -22.812 40.312 -14.203 1 67.38 47 ASN B C 1
ATOM 6212 O O . ASN B 1 47 ? -22.812 41.469 -13.781 1 67.38 47 ASN B O 1
ATOM 6216 N N . LEU B 1 48 ? -23.359 39.469 -13.445 1 76.44 48 LEU B N 1
ATOM 6217 C CA . LEU B 1 48 ? -23.984 39.594 -12.125 1 76.44 48 LEU B CA 1
ATOM 6218 C C . LEU B 1 48 ? -22.984 40.062 -11.086 1 76.44 48 LEU B C 1
ATOM 6220 O O . LEU B 1 48 ? -23.344 40.719 -10.117 1 76.44 48 LEU B O 1
ATOM 6224 N N . LYS B 1 49 ? -21.812 39.875 -11.289 1 81.31 49 LYS B N 1
ATOM 6225 C CA . LYS B 1 49 ? -20.781 40.312 -10.352 1 81.31 49 LYS B CA 1
ATOM 6226 C C . LYS B 1 49 ? -20.688 41.812 -10.281 1 81.31 49 LYS B C 1
ATOM 6228 O O . LYS B 1 49 ? -20.656 42.406 -9.195 1 81.31 49 LYS B O 1
ATOM 6233 N N . GLY B 1 50 ? -20.609 42.406 -11.398 1 77.38 50 GLY B N 1
ATOM 6234 C CA . GLY B 1 50 ? -20.531 43.875 -11.469 1 77.38 50 GLY B CA 1
ATOM 6235 C C . GLY B 1 50 ? -21.781 44.562 -10.945 1 77.38 50 GLY B C 1
ATOM 6236 O O . GLY B 1 50 ? -21.688 45.594 -10.305 1 77.38 50 GLY B O 1
ATOM 6237 N N . PHE B 1 51 ? -22.812 43.875 -11.133 1 79.06 51 PHE B N 1
ATOM 6238 C CA . PHE B 1 51 ? -24.078 44.469 -10.68 1 79.06 51 PHE B CA 1
ATOM 6239 C C . PHE B 1 51 ? -24.125 44.562 -9.164 1 79.06 51 PHE B C 1
ATOM 6241 O O . PHE B 1 51 ? -24.484 45.594 -8.617 1 79.06 51 PHE B O 1
ATOM 6248 N N . TYR B 1 52 ? -23.75 43.562 -8.492 1 84 52 TYR B N 1
ATOM 6249 C CA . TYR B 1 52 ? -23.844 43.562 -7.035 1 84 52 TYR B CA 1
ATOM 6250 C C . TYR B 1 52 ? -22.781 44.438 -6.402 1 84 52 TYR B C 1
ATOM 6252 O O . TYR B 1 52 ? -22.984 44.969 -5.309 1 84 52 TYR B O 1
ATOM 6260 N N . LYS B 1 53 ? -21.719 44.594 -7.078 1 83.12 53 LYS B N 1
ATOM 6261 C CA . LYS B 1 53 ? -20.688 45.5 -6.578 1 83.12 53 LYS B CA 1
ATOM 6262 C C . LYS B 1 53 ? -21.156 46.938 -6.59 1 83.12 53 LYS B C 1
ATOM 6264 O O . LYS B 1 53 ? -20.812 47.719 -5.695 1 83.12 53 LYS B O 1
ATOM 6269 N N . LYS B 1 54 ? -21.984 47.281 -7.594 1 79.31 54 LYS B N 1
ATOM 6270 C CA . LYS B 1 54 ? -22.484 48.625 -7.754 1 79.31 54 LYS B CA 1
ATOM 6271 C C . LYS B 1 54 ? -23.688 48.906 -6.863 1 79.31 54 LYS B C 1
ATOM 6273 O O . LYS B 1 54 ? -23.953 50.031 -6.48 1 79.31 54 LYS B O 1
ATOM 6278 N N . ASN B 1 55 ? -24.391 47.781 -6.598 1 80.62 55 ASN B N 1
ATOM 6279 C CA . ASN B 1 55 ? -25.562 47.906 -5.75 1 80.62 55 ASN B CA 1
ATOM 6280 C C . ASN B 1 55 ? -25.453 47.031 -4.512 1 80.62 55 ASN B C 1
ATOM 6282 O O . ASN B 1 55 ? -26.141 46 -4.406 1 80.62 55 ASN B O 1
ATOM 6286 N N . PRO B 1 56 ? -24.672 47.438 -3.521 1 83.12 56 PRO B N 1
ATOM 6287 C CA . PRO B 1 56 ? -24.406 46.594 -2.355 1 83.12 56 PRO B CA 1
ATOM 6288 C C . PRO B 1 56 ? -25.656 46.312 -1.534 1 83.12 56 PRO B C 1
ATOM 6290 O O . PRO B 1 56 ? -25.75 45.25 -0.903 1 83.12 56 PRO B O 1
ATOM 6293 N N . LEU B 1 57 ? -26.656 47.156 -1.562 1 82.56 57 LEU B N 1
ATOM 6294 C CA . LEU B 1 57 ? -27.859 46.938 -0.786 1 82.56 57 LEU B CA 1
ATOM 6295 C C . LEU B 1 57 ? -28.688 45.781 -1.376 1 82.56 57 LEU B C 1
ATOM 6297 O O . LEU B 1 57 ? -29.234 44.969 -0.638 1 82.56 57 LEU B O 1
ATOM 6301 N N . GLN B 1 58 ? -28.734 45.812 -2.6 1 83.62 58 GLN B N 1
ATOM 6302 C CA . GLN B 1 58 ? -29.453 44.719 -3.244 1 83.62 58 GLN B CA 1
ATOM 6303 C C . GLN B 1 58 ? -28.719 43.375 -3.059 1 83.62 58 GLN B C 1
ATOM 6305 O O . GLN B 1 58 ? -29.344 42.344 -2.939 1 83.62 58 GLN B O 1
ATOM 6310 N N . GLY B 1 59 ? -27.469 43.5 -3.074 1 86.31 59 GLY B N 1
ATOM 6311 C CA . GLY B 1 59 ? -26.688 42.312 -2.838 1 86.31 59 GLY B CA 1
ATOM 6312 C C . GLY B 1 59 ? -26.875 41.719 -1.45 1 86.31 59 GLY B C 1
ATOM 6313 O O . GLY B 1 59 ? -27 40.5 -1.292 1 86.31 59 GLY B O 1
ATOM 6314 N N . THR B 1 60 ? -26.938 42.594 -0.488 1 87.62 60 THR B N 1
ATOM 6315 C CA . THR B 1 60 ? -27.156 42.156 0.886 1 87.62 60 THR B CA 1
ATOM 6316 C C . THR B 1 60 ? -28.547 41.562 1.059 1 87.62 60 THR B C 1
ATOM 6318 O O . THR B 1 60 ? -28.703 40.562 1.762 1 87.62 60 THR B O 1
ATOM 6321 N N . THR B 1 61 ? -29.484 42.125 0.418 1 86.81 61 THR B N 1
ATOM 6322 C CA . THR B 1 61 ? -30.844 41.625 0.525 1 86.81 61 THR B CA 1
ATOM 6323 C C . THR B 1 61 ? -30.969 40.25 -0.15 1 86.81 61 THR B C 1
ATOM 6325 O O . THR B 1 61 ? -31.672 39.375 0.346 1 86.81 61 THR B O 1
ATOM 6328 N N . GLU B 1 62 ? -30.281 40.156 -1.201 1 88.38 62 GLU B N 1
ATOM 6329 C CA . GLU B 1 62 ? -30.312 38.875 -1.885 1 88.38 62 GLU B CA 1
ATOM 6330 C C . GLU B 1 62 ? -29.594 37.812 -1.065 1 88.38 62 GLU B C 1
ATOM 6332 O O . GLU B 1 62 ? -30.047 36.656 -1.017 1 88.38 62 GLU B O 1
ATOM 6337 N N . LEU B 1 63 ? -28.547 38.156 -0.505 1 90.31 63 LEU B N 1
ATOM 6338 C CA . LEU B 1 63 ? -27.812 37.219 0.348 1 90.31 63 LEU B CA 1
ATOM 6339 C C . LEU B 1 63 ? -28.672 36.75 1.521 1 90.31 63 LEU B C 1
ATOM 6341 O O . LEU B 1 63 ? -28.75 35.562 1.816 1 90.31 63 LEU B O 1
ATOM 6345 N N . LEU B 1 64 ? -29.344 37.656 2.104 1 89.94 64 LEU B N 1
ATOM 6346 C CA . LEU B 1 64 ? -30.203 37.344 3.242 1 89.94 64 LEU B CA 1
ATOM 6347 C C . LEU B 1 64 ? -31.391 36.5 2.805 1 89.94 64 LEU B C 1
ATOM 6349 O O . LEU B 1 64 ? -31.828 35.594 3.535 1 89.94 64 LEU B O 1
ATOM 6353 N N . ARG B 1 65 ? -31.828 36.75 1.67 1 88.88 65 ARG B N 1
ATOM 6354 C CA . ARG B 1 65 ? -32.938 35.969 1.139 1 88.88 65 ARG B CA 1
ATOM 6355 C C . ARG B 1 65 ? -32.531 34.531 0.912 1 88.88 65 ARG B C 1
ATOM 6357 O O . ARG B 1 65 ? -33.25 33.594 1.251 1 88.88 65 ARG B O 1
ATOM 6364 N N . ARG B 1 66 ? -31.422 34.344 0.426 1 89.81 66 ARG B N 1
ATOM 6365 C CA . ARG B 1 66 ? -30.922 33 0.162 1 89.81 66 ARG B CA 1
ATOM 6366 C C . ARG B 1 66 ? -30.688 32.25 1.463 1 89.81 66 ARG B C 1
ATOM 6368 O O . ARG B 1 66 ? -30.953 31.047 1.542 1 89.81 66 ARG B O 1
ATOM 6375 N N . LEU B 1 67 ? -30.203 32.969 2.418 1 92.31 67 LEU B N 1
ATOM 6376 C CA . LEU B 1 67 ? -29.953 32.344 3.711 1 92.31 67 LEU B CA 1
ATOM 6377 C C . LEU B 1 67 ? -31.266 31.938 4.383 1 92.31 67 LEU B C 1
ATOM 6379 O O . LEU B 1 67 ? -31.375 30.844 4.957 1 92.31 67 LEU B O 1
ATOM 6383 N N . HIS B 1 68 ? -32.25 32.781 4.219 1 89.56 68 HIS B N 1
ATOM 6384 C CA . HIS B 1 68 ? -33.531 32.5 4.832 1 89.56 68 HIS B CA 1
ATOM 6385 C C . HIS B 1 68 ? -34.25 31.375 4.078 1 89.56 68 HIS B C 1
ATOM 6387 O O . HIS B 1 68 ? -34.969 30.578 4.688 1 89.56 68 HIS B O 1
ATOM 6393 N N . ASN B 1 69 ? -34.031 31.328 2.828 1 88.5 69 ASN B N 1
ATOM 6394 C CA . ASN B 1 69 ? -34.625 30.266 2.031 1 88.5 69 ASN B CA 1
ATOM 6395 C C . ASN B 1 69 ? -34.031 28.891 2.379 1 88.5 69 ASN B C 1
ATOM 6397 O O . ASN B 1 69 ? -34.719 27.875 2.223 1 88.5 69 ASN B O 1
ATOM 6401 N N . ALA B 1 70 ? -32.875 28.922 2.814 1 89.81 70 ALA B N 1
ATOM 6402 C CA . ALA B 1 70 ? -32.219 27.688 3.238 1 89.81 70 ALA B CA 1
ATOM 6403 C C . ALA B 1 70 ? -32.656 27.312 4.656 1 89.81 70 ALA B C 1
ATOM 6405 O O . ALA B 1 70 ? -32.25 26.25 5.16 1 89.81 70 ALA B O 1
ATOM 6406 N N . GLY B 1 71 ? -33.406 28.109 5.312 1 87.94 71 GLY B N 1
ATOM 6407 C CA . GLY B 1 71 ? -33.938 27.812 6.637 1 87.94 71 GLY B CA 1
ATOM 6408 C C . GLY B 1 71 ? -33.031 28.312 7.758 1 87.94 71 GLY B C 1
ATOM 6409 O O . GLY B 1 71 ? -33.188 27.891 8.906 1 87.94 71 GLY B O 1
ATOM 6410 N N . LEU B 1 72 ? -32.125 29.141 7.438 1 91.81 72 LEU B N 1
ATOM 6411 C CA . LEU B 1 72 ? -31.156 29.609 8.438 1 91.81 72 LEU B CA 1
ATOM 6412 C C . LEU B 1 72 ? -31.641 30.906 9.07 1 91.81 72 LEU B C 1
ATOM 6414 O O . LEU B 1 72 ? -32.344 31.688 8.43 1 91.81 72 LEU B O 1
ATOM 6418 N N . GLU B 1 73 ? -31.312 31.047 10.305 1 91.62 73 GLU B N 1
ATOM 6419 C CA . GLU B 1 73 ? -31.609 32.281 11.016 1 91.62 73 GLU B CA 1
ATOM 6420 C C . GLU B 1 73 ? -30.391 33.219 11.031 1 91.62 73 GLU B C 1
ATOM 6422 O O . GLU B 1 73 ? -29.266 32.75 11.172 1 91.62 73 GLU B O 1
ATOM 6427 N N . THR B 1 74 ? -30.641 34.469 10.812 1 91.44 74 THR B N 1
ATOM 6428 C CA . THR B 1 74 ? -29.531 35.406 10.68 1 91.44 74 THR B CA 1
ATOM 6429 C C . THR B 1 74 ? -29.719 36.594 11.625 1 91.44 74 THR B C 1
ATOM 6431 O O . THR B 1 74 ? -30.828 36.938 12.023 1 91.44 74 THR B O 1
ATOM 6434 N N . LYS B 1 75 ? -28.656 37.094 12.164 1 87.75 75 LYS B N 1
ATOM 6435 C CA . LYS B 1 75 ? -28.578 38.312 12.922 1 87.75 75 LYS B CA 1
ATOM 6436 C C . LYS B 1 75 ? -27.484 39.25 12.367 1 87.75 75 LYS B C 1
ATOM 6438 O O . LYS B 1 75 ? -26.344 38.812 12.156 1 87.75 75 LYS B O 1
ATOM 6443 N N . ARG B 1 76 ? -27.828 40.5 12.094 1 87.81 76 ARG B N 1
ATOM 6444 C CA . ARG B 1 76 ? -26.906 41.469 11.5 1 87.81 76 ARG B CA 1
ATOM 6445 C C . ARG B 1 76 ? -26.25 42.344 12.562 1 87.81 76 ARG B C 1
ATOM 6447 O O . ARG B 1 76 ? -26.922 42.781 13.5 1 87.81 76 ARG B O 1
ATOM 6454 N N . ILE B 1 77 ? -24.891 42.375 12.461 1 84.88 77 ILE B N 1
ATOM 6455 C CA . ILE B 1 77 ? -24.141 43.25 13.352 1 84.88 77 ILE B CA 1
ATOM 6456 C C . ILE B 1 77 ? -23.266 44.188 12.523 1 84.88 77 ILE B C 1
ATOM 6458 O O . ILE B 1 77 ? -22.594 43.781 11.586 1 84.88 77 ILE B O 1
ATOM 6462 N N . ARG B 1 78 ? -23.328 45.469 12.844 1 82.25 78 ARG B N 1
ATOM 6463 C CA . ARG B 1 78 ? -22.547 46.438 12.117 1 82.25 78 ARG B CA 1
ATOM 6464 C C . ARG B 1 78 ? -21.281 46.812 12.891 1 82.25 78 ARG B C 1
ATOM 6466 O O . ARG B 1 78 ? -21.25 46.719 14.117 1 82.25 78 ARG B O 1
ATOM 6473 N N . SER B 1 79 ? -20.281 47.156 12.164 1 79.94 79 SER B N 1
ATOM 6474 C CA . SER B 1 79 ? -19.016 47.562 12.758 1 79.94 79 SER B CA 1
ATOM 6475 C C . SER B 1 79 ? -19.109 48.969 13.367 1 79.94 79 SER B C 1
ATOM 6477 O O . SER B 1 79 ? -20.109 49.688 13.164 1 79.94 79 SER B O 1
ATOM 6479 N N . LEU B 1 80 ? -18.078 49.281 14.125 1 71.88 80 LEU B N 1
ATOM 6480 C CA . LEU B 1 80 ? -18.031 50.594 14.781 1 71.88 80 LEU B CA 1
ATOM 6481 C C . LEU B 1 80 ? -18.031 51.719 13.758 1 71.88 80 LEU B C 1
ATOM 6483 O O . LEU B 1 80 ? -18.703 52.75 13.953 1 71.88 80 LEU B O 1
ATOM 6487 N N . ASP B 1 81 ? -17.25 51.438 12.594 1 68.5 81 ASP B N 1
ATOM 6488 C CA . ASP B 1 81 ? -17.156 52.469 11.578 1 68.5 81 ASP B CA 1
ATOM 6489 C C . ASP B 1 81 ? -18.359 52.438 10.648 1 68.5 81 ASP B C 1
ATOM 6491 O O . ASP B 1 81 ? -18.547 53.375 9.852 1 68.5 81 ASP B O 1
ATOM 6495 N N . GLY B 1 82 ? -19.312 51.469 10.867 1 68.5 82 GLY B N 1
ATOM 6496 C CA . GLY B 1 82 ? -20.531 51.344 10.086 1 68.5 82 GLY B CA 1
ATOM 6497 C C . GLY B 1 82 ? -20.297 50.938 8.648 1 68.5 82 GLY B C 1
ATOM 6498 O O . GLY B 1 82 ? -21.234 50.75 7.883 1 68.5 82 GLY B O 1
ATOM 6499 N N . LYS B 1 83 ? -19.078 50.688 8.297 1 74 83 LYS B N 1
ATOM 6500 C CA . LYS B 1 83 ? -18.766 50.406 6.898 1 74 83 LYS B CA 1
ATOM 6501 C C . LYS B 1 83 ? -18.875 48.906 6.598 1 74 83 LYS B C 1
ATOM 6503 O O . LYS B 1 83 ? -19.141 48.531 5.461 1 74 83 LYS B O 1
ATOM 6508 N N . GLN B 1 84 ? -18.703 48.156 7.645 1 82.5 84 GLN B N 1
ATOM 6509 C CA . GLN B 1 84 ? -18.734 46.75 7.391 1 82.5 84 GLN B CA 1
ATOM 6510 C C . GLN B 1 84 ? -19.891 46.062 8.125 1 82.5 84 GLN B C 1
ATOM 6512 O O . GLN B 1 84 ? -20.25 46.469 9.234 1 82.5 84 GLN B O 1
ATOM 6517 N N . LEU B 1 85 ? -20.531 45.156 7.418 1 85.81 85 LEU B N 1
ATOM 6518 C CA . LEU B 1 85 ? -21.641 44.406 7.973 1 85.81 85 LEU B CA 1
ATOM 6519 C C . LEU B 1 85 ? -21.234 42.938 8.195 1 85.81 85 LEU B C 1
ATOM 6521 O O . LEU B 1 85 ? -20.547 42.344 7.367 1 85.81 85 LEU B O 1
ATOM 6525 N N . LEU B 1 86 ? -21.547 42.469 9.383 1 89.12 86 LEU B N 1
ATOM 6526 C CA . LEU B 1 86 ? -21.328 41.062 9.734 1 89.12 86 LEU B CA 1
ATOM 6527 C C . LEU B 1 86 ? -22.656 40.344 9.984 1 89.12 86 LEU B C 1
ATOM 6529 O O . LEU B 1 86 ? -23.531 40.875 10.664 1 89.12 86 LEU B O 1
ATOM 6533 N N . VAL B 1 87 ? -22.797 39.25 9.312 1 90.31 87 VAL B N 1
ATOM 6534 C CA . VAL B 1 87 ? -24.031 38.469 9.461 1 90.31 87 VAL B CA 1
ATOM 6535 C C . VAL B 1 87 ? -23.734 37.188 10.234 1 90.31 87 VAL B C 1
ATOM 6537 O O . VAL B 1 87 ? -22.922 36.375 9.805 1 90.31 87 VAL B O 1
ATOM 6540 N N . LYS B 1 88 ? -24.375 37.031 11.352 1 91.31 88 LYS B N 1
ATOM 6541 C CA . LYS B 1 88 ? -24.297 35.781 12.117 1 91.31 88 LYS B CA 1
ATOM 6542 C C . LYS B 1 88 ? -25.375 34.812 11.68 1 91.31 88 LYS B C 1
ATOM 6544 O O . LYS B 1 88 ? -26.5 35.219 11.398 1 91.31 88 LYS B O 1
ATOM 6549 N N . VAL B 1 89 ? -24.969 33.594 11.578 1 92.31 89 VAL B N 1
ATOM 6550 C CA . VAL B 1 89 ? -25.906 32.594 11.07 1 92.31 89 VAL B CA 1
ATOM 6551 C C . VAL B 1 89 ? -26.062 31.469 12.102 1 92.31 89 VAL B C 1
ATOM 6553 O O . VAL B 1 89 ? -25.094 31.031 12.719 1 92.31 89 VAL B O 1
ATOM 6556 N N . LYS B 1 90 ? -27.281 31.047 12.375 1 90.31 90 LYS B N 1
ATOM 6557 C CA . LYS B 1 90 ? -27.625 29.922 13.219 1 90.31 90 LYS B CA 1
ATOM 6558 C C . LYS B 1 90 ? -28.594 28.969 12.5 1 90.31 90 LYS B C 1
ATOM 6560 O O . LYS B 1 90 ? -29.438 29.406 11.719 1 90.31 90 LYS B O 1
ATOM 6565 N N . ALA B 1 91 ? -28.438 27.734 12.703 1 90.25 91 ALA B N 1
ATOM 6566 C CA . ALA B 1 91 ? -29.328 26.734 12.109 1 90.25 91 ALA B CA 1
ATOM 6567 C C . ALA B 1 91 ? -30.266 26.141 13.164 1 90.25 91 ALA B C 1
ATOM 6569 O O . ALA B 1 91 ? -29.797 25.656 14.203 1 90.25 91 ALA B O 1
ATOM 6570 N N . PRO B 1 92 ? -31.562 26.266 12.875 1 88.31 92 PRO B N 1
ATOM 6571 C CA . PRO B 1 92 ? -32.5 25.609 13.781 1 88.31 92 PRO B CA 1
ATOM 6572 C C . PRO B 1 92 ? -32.406 24.078 13.734 1 88.31 92 PRO B C 1
ATOM 6574 O O . PRO B 1 92 ? -31.734 23.531 12.852 1 88.31 92 PRO B O 1
ATOM 6577 N N . GLN B 1 93 ? -33.031 23.422 14.625 1 85.44 93 GLN B N 1
ATOM 6578 C CA . GLN B 1 93 ? -32.875 21.984 14.82 1 85.44 93 GLN B CA 1
ATOM 6579 C C . GLN B 1 93 ? -33.375 21.203 13.602 1 85.44 93 GLN B C 1
ATOM 6581 O O . GLN B 1 93 ? -32.719 20.234 13.18 1 85.44 93 GLN B O 1
ATOM 6586 N N . ALA B 1 94 ? -34.438 21.609 13.047 1 84 94 ALA B N 1
ATOM 6587 C CA . ALA B 1 94 ? -35 20.906 11.891 1 84 94 ALA B CA 1
ATOM 6588 C C . ALA B 1 94 ? -34.031 20.969 10.695 1 84 94 ALA B C 1
ATOM 6590 O O . ALA B 1 94 ? -33.875 20 9.961 1 84 94 ALA B O 1
ATOM 6591 N N . VAL B 1 95 ? -33.469 22.125 10.57 1 88.69 95 VAL B N 1
ATOM 6592 C CA . VAL B 1 95 ? -32.562 22.328 9.438 1 88.69 95 VAL B CA 1
ATOM 6593 C C . VAL B 1 95 ? -31.266 21.562 9.672 1 88.69 95 VAL B C 1
ATOM 6595 O O . VAL B 1 95 ? -30.656 21.062 8.727 1 88.69 95 VAL B O 1
ATOM 6598 N N . LEU B 1 96 ? -30.906 21.453 10.898 1 88.81 96 LEU B N 1
ATOM 6599 C CA . LEU B 1 96 ? -29.703 20.688 11.242 1 88.81 96 LEU B CA 1
ATOM 6600 C C . LEU B 1 96 ? -29.906 19.219 10.906 1 88.81 96 LEU B C 1
ATOM 6602 O O . LEU B 1 96 ? -28.984 18.562 10.391 1 88.81 96 LEU B O 1
ATOM 6606 N N . GLU B 1 97 ? -31 18.703 11.203 1 86.62 97 GLU B N 1
ATOM 6607 C CA . GLU B 1 97 ? -31.266 17.297 10.898 1 86.62 97 GLU B CA 1
ATOM 6608 C C . GLU B 1 97 ? -31.328 17.062 9.398 1 86.62 97 GLU B C 1
ATOM 6610 O O . GLU B 1 97 ? -30.859 16.031 8.906 1 86.62 97 GLU B O 1
ATOM 6615 N N . PHE B 1 98 ? -31.875 18.062 8.766 1 84.88 98 PHE B N 1
ATOM 6616 C CA . PHE B 1 98 ? -31.922 17.969 7.309 1 84.88 98 PHE B CA 1
ATOM 6617 C C . PHE B 1 98 ? -30.5 17.984 6.727 1 84.88 98 PHE B C 1
ATOM 6619 O O . PHE B 1 98 ? -30.188 17.172 5.84 1 84.88 98 PHE B O 1
ATOM 6626 N N . GLY B 1 99 ? -29.703 18.891 7.188 1 84.62 99 GLY B N 1
ATOM 6627 C CA . GLY B 1 99 ? -28.328 18.969 6.715 1 84.62 99 GLY B CA 1
ATOM 6628 C C . GLY B 1 99 ? -27.531 17.719 7.047 1 84.62 99 GLY B C 1
ATOM 6629 O O . GLY B 1 99 ? -26.703 17.281 6.242 1 84.62 99 GLY B O 1
ATOM 6630 N N . ALA B 1 100 ? -27.75 17.141 8.18 1 86.88 100 ALA B N 1
ATOM 6631 C CA . ALA B 1 100 ? -27.047 15.93 8.609 1 86.88 100 ALA B CA 1
ATOM 6632 C C . ALA B 1 100 ? -27.391 14.758 7.691 1 86.88 100 ALA B C 1
ATOM 6634 O O . ALA B 1 100 ? -26.516 13.93 7.398 1 86.88 100 ALA B O 1
ATOM 6635 N N . GLU B 1 101 ? -28.594 14.688 7.301 1 79.81 101 GLU B N 1
ATOM 6636 C CA . GLU B 1 101 ? -29.016 13.633 6.391 1 79.81 101 GLU B CA 1
ATOM 6637 C C . GLU B 1 101 ? -28.391 13.805 5.008 1 79.81 101 GLU B C 1
ATOM 6639 O O . GLU B 1 101 ? -27.969 12.828 4.383 1 79.81 101 GLU B O 1
ATOM 6644 N N . GLN B 1 102 ? -28.328 15.117 4.633 1 76.38 102 GLN B N 1
ATOM 6645 C CA . GLN B 1 102 ? -27.75 15.391 3.322 1 76.38 102 GLN B CA 1
ATOM 6646 C C . GLN B 1 102 ? -26.25 15.055 3.299 1 76.38 102 GLN B C 1
ATOM 6648 O O . GLN B 1 102 ? -25.734 14.57 2.289 1 76.38 102 GLN B O 1
ATOM 6653 N N . MET B 1 103 ? -25.609 15.305 4.422 1 79 103 MET B N 1
ATOM 6654 C CA . MET B 1 103 ? -24.172 15.086 4.504 1 79 103 MET B CA 1
ATOM 6655 C C . MET B 1 103 ? -23.859 13.633 4.855 1 79 103 MET B C 1
ATOM 6657 O O . MET B 1 103 ? -22.688 13.219 4.836 1 79 103 MET B O 1
ATOM 6661 N N . LYS B 1 104 ? -24.797 12.828 5.109 1 76.38 104 LYS B N 1
ATOM 6662 C CA . LYS B 1 104 ? -24.641 11.422 5.484 1 76.38 104 LYS B CA 1
ATOM 6663 C C . LYS B 1 104 ? -23.688 11.281 6.672 1 76.38 104 LYS B C 1
ATOM 6665 O O . LYS B 1 104 ? -22.75 10.477 6.633 1 76.38 104 LYS B O 1
ATOM 6670 N N . LEU B 1 105 ? -23.969 12.047 7.695 1 83.06 105 LEU B N 1
ATOM 6671 C CA . LEU B 1 105 ? -23.141 12.008 8.898 1 83.06 105 LEU B CA 1
ATOM 6672 C C . LEU B 1 105 ? -23.297 10.68 9.625 1 83.06 105 LEU B C 1
ATOM 6674 O O . LEU B 1 105 ? -24.406 10.133 9.688 1 83.06 105 LEU B O 1
ATOM 6678 N N . LYS B 1 106 ? -22.234 10.109 10.109 1 81.94 106 LYS B N 1
ATOM 6679 C CA . LYS B 1 106 ? -22.281 8.867 10.867 1 81.94 106 LYS B CA 1
ATOM 6680 C C . LYS B 1 106 ? -22.453 9.141 12.359 1 81.94 106 LYS B C 1
ATOM 6682 O O . LYS B 1 106 ? -21.812 10.039 12.906 1 81.94 106 LYS B O 1
ATOM 6687 N N . LYS B 1 107 ? -23.422 8.492 12.93 1 85.56 107 LYS B N 1
ATOM 6688 C CA . LYS B 1 107 ? -23.656 8.594 14.367 1 85.56 107 LYS B CA 1
ATOM 6689 C C . LYS B 1 107 ? -23.719 7.211 15.008 1 85.56 107 LYS B C 1
ATOM 6691 O O . LYS B 1 107 ? -23.969 6.215 14.328 1 85.56 107 LYS B O 1
ATOM 6696 N N . GLN B 1 108 ? -23.469 7.211 16.266 1 86.06 108 GLN B N 1
ATOM 6697 C CA . GLN B 1 108 ? -23.438 5.941 16.984 1 86.06 108 GLN B CA 1
ATOM 6698 C C . GLN B 1 108 ? -24.844 5.523 17.438 1 86.06 108 GLN B C 1
ATOM 6700 O O . GLN B 1 108 ? -25.625 6.352 17.906 1 86.06 108 GLN B O 1
ATOM 6705 N N . ARG B 1 109 ? -25.047 4.293 17.188 1 81.38 109 ARG B N 1
ATOM 6706 C CA . ARG B 1 109 ? -26.344 3.748 17.578 1 81.38 109 ARG B CA 1
ATOM 6707 C C . ARG B 1 109 ? -26.344 3.332 19.047 1 81.38 109 ARG B C 1
ATOM 6709 O O . ARG B 1 109 ? -25.312 2.896 19.578 1 81.38 109 ARG B O 1
ATOM 6716 N N . ARG B 1 110 ? -27.484 3.482 19.641 1 79.62 110 ARG B N 1
ATOM 6717 C CA . ARG B 1 110 ? -27.641 3.104 21.047 1 79.62 110 ARG B CA 1
ATOM 6718 C C . ARG B 1 110 ? -27.531 1.591 21.219 1 79.62 110 ARG B C 1
ATOM 6720 O O . ARG B 1 110 ? -28.094 0.834 20.422 1 79.62 110 ARG B O 1
ATOM 6727 N N . GLY B 1 111 ? -26.703 1.038 22.188 1 72.19 111 GLY B N 1
ATOM 6728 C CA . GLY B 1 111 ? -26.594 -0.383 22.484 1 72.19 111 GLY B CA 1
ATOM 6729 C C . GLY B 1 111 ? -25.328 -1.014 21.922 1 72.19 111 GLY B C 1
ATOM 6730 O O . GLY B 1 111 ? -24.406 -1.324 22.672 1 72.19 111 GLY B O 1
ATOM 6731 N N . ASP B 1 112 ? -25.297 -1.091 20.547 1 72.81 112 ASP B N 1
ATOM 6732 C CA . ASP B 1 112 ? -24.141 -1.767 19.938 1 72.81 112 ASP B CA 1
ATOM 6733 C C . ASP B 1 112 ? -23.047 -0.773 19.594 1 72.81 112 ASP B C 1
ATOM 6735 O O . ASP B 1 112 ? -21.906 -1.172 19.312 1 72.81 112 ASP B O 1
ATOM 6739 N N . LEU B 1 113 ? -23.281 0.558 19.766 1 76.06 113 LEU B N 1
ATOM 6740 C CA . LEU B 1 113 ? -22.312 1.629 19.562 1 76.06 113 LEU B CA 1
ATOM 6741 C C . LEU B 1 113 ? -21.688 1.539 18.188 1 76.06 113 LEU B C 1
ATOM 6743 O O . LEU B 1 113 ? -20.5 1.837 18.016 1 76.06 113 LEU B O 1
ATOM 6747 N N . MET B 1 114 ? -22.531 0.983 17.234 1 78.44 114 MET B N 1
ATOM 6748 C CA . MET B 1 114 ? -22.062 0.922 15.852 1 78.44 114 MET B CA 1
ATOM 6749 C C . MET B 1 114 ? -22.266 2.258 15.148 1 78.44 114 MET B C 1
ATOM 6751 O O . MET B 1 114 ? -23.219 2.98 15.445 1 78.44 114 MET B O 1
ATOM 6755 N N . TRP B 1 115 ? -21.406 2.666 14.305 1 79.06 115 TRP B N 1
ATOM 6756 C CA . TRP B 1 115 ? -21.516 3.896 13.531 1 79.06 115 TRP B CA 1
ATOM 6757 C C . TRP B 1 115 ? -22.422 3.693 12.312 1 79.06 115 TRP B C 1
ATOM 6759 O O . TRP B 1 115 ? -22.156 2.83 11.477 1 79.06 115 TRP B O 1
ATOM 6769 N N . ILE B 1 116 ? -23.516 4.34 12.359 1 74.81 116 ILE B N 1
ATOM 6770 C CA . ILE B 1 116 ? -24.469 4.238 11.266 1 74.81 116 ILE B CA 1
ATOM 6771 C C . ILE B 1 116 ? -24.75 5.629 10.703 1 74.81 116 ILE B C 1
ATOM 6773 O O . ILE B 1 116 ? -24.594 6.633 11.406 1 74.81 116 ILE B O 1
ATOM 6777 N N . GLU B 1 117 ? -25.109 5.699 9.461 1 77.44 117 GLU B N 1
ATOM 6778 C CA . GLU B 1 117 ? -25.453 6.973 8.828 1 77.44 117 GLU B CA 1
ATOM 6779 C C . GLU B 1 117 ? -26.734 7.547 9.391 1 77.44 117 GLU B C 1
ATOM 6781 O O . GLU B 1 117 ? -27.703 6.809 9.641 1 77.44 117 GLU B O 1
ATOM 6786 N N . PHE B 1 118 ? -26.766 8.867 9.531 1 77.94 118 PHE B N 1
ATOM 6787 C CA . PHE B 1 118 ? -27.891 9.547 10.172 1 77.94 118 PHE B CA 1
ATOM 6788 C C . PHE B 1 118 ? -29.062 9.68 9.211 1 77.94 118 PHE B C 1
ATOM 6790 O O . PHE B 1 118 ? -28.875 9.969 8.023 1 77.94 118 PHE B O 1
ATOM 6797 N N . SER B 1 119 ? -30.141 9.305 9.688 1 74.88 119 SER B N 1
ATOM 6798 C CA . SER B 1 119 ? -31.406 9.586 9.031 1 74.88 119 SER B CA 1
ATOM 6799 C C . SER B 1 119 ? -32.438 10.125 10.023 1 74.88 119 SER B C 1
ATOM 6801 O O . SER B 1 119 ? -32.438 9.727 11.195 1 74.88 119 SER B O 1
ATOM 6803 N N . SER B 1 120 ? -33.156 11.133 9.641 1 76.12 120 SER B N 1
ATOM 6804 C CA . SER B 1 120 ? -34.125 11.789 10.516 1 76.12 120 SER B CA 1
ATOM 6805 C C . SER B 1 120 ? -35.156 10.789 11.062 1 76.12 120 SER B C 1
ATOM 6807 O O . SER B 1 120 ? -35.656 10.969 12.164 1 76.12 120 SER B O 1
ATOM 6809 N N . SER B 1 121 ? -35.312 9.688 10.32 1 70.19 121 SER B N 1
ATOM 6810 C CA . SER B 1 121 ? -36.281 8.688 10.742 1 70.19 121 SER B CA 1
ATOM 6811 C C . SER B 1 121 ? -35.719 7.805 11.852 1 70.19 121 SER B C 1
ATOM 6813 O O . SER B 1 121 ? -36.469 7.191 12.602 1 70.19 121 SER B O 1
ATOM 6815 N N . LEU B 1 122 ? -34.375 7.824 12.055 1 73.31 122 LEU B N 1
ATOM 6816 C CA . LEU B 1 122 ? -33.688 6.988 13.047 1 73.31 122 LEU B CA 1
ATOM 6817 C C . LEU B 1 122 ? -33.25 7.816 14.242 1 73.31 122 LEU B C 1
ATOM 6819 O O . LEU B 1 122 ? -32.375 7.387 15.008 1 73.31 122 LEU B O 1
ATOM 6823 N N . ARG B 1 123 ? -33.781 8.93 14.453 1 77.88 123 ARG B N 1
ATOM 6824 C CA . ARG B 1 123 ? -33.281 9.883 15.445 1 77.88 123 ARG B CA 1
ATOM 6825 C C . ARG B 1 123 ? -33.312 9.273 16.844 1 77.88 123 ARG B C 1
ATOM 6827 O O . ARG B 1 123 ? -32.406 9.5 17.656 1 77.88 123 ARG B O 1
ATOM 6834 N N . ALA B 1 124 ? -34.281 8.406 17.094 1 75.12 124 ALA B N 1
ATOM 6835 C CA . ALA B 1 124 ? -34.469 7.895 18.453 1 75.12 124 ALA B CA 1
ATOM 6836 C C . ALA B 1 124 ? -33.5 6.777 18.781 1 75.12 124 ALA B C 1
ATOM 6838 O O . ALA B 1 124 ? -33.25 6.461 19.938 1 75.12 124 ALA B O 1
ATOM 6839 N N . THR B 1 125 ? -32.875 6.254 17.766 1 75.38 125 THR B N 1
ATOM 6840 C CA . THR B 1 125 ? -32.031 5.098 17.984 1 75.38 125 THR B CA 1
ATOM 6841 C C . THR B 1 125 ? -30.594 5.539 18.281 1 75.38 125 THR B C 1
ATOM 6843 O O . THR B 1 125 ? -29.766 4.73 18.703 1 75.38 125 THR B O 1
ATOM 6846 N N . PHE B 1 126 ? -30.406 6.793 18.172 1 83.12 126 PHE B N 1
ATOM 6847 C CA . PHE B 1 126 ? -29.031 7.246 18.328 1 83.12 126 PHE B CA 1
ATOM 6848 C C . PHE B 1 126 ? -28.734 7.605 19.781 1 83.12 126 PHE B C 1
ATOM 6850 O O . PHE B 1 126 ? -29.656 7.941 20.547 1 83.12 126 PHE B O 1
ATOM 6857 N N . VAL B 1 127 ? -27.5 7.441 20.203 1 80.06 127 VAL B N 1
ATOM 6858 C CA . VAL B 1 127 ? -27.062 7.734 21.562 1 80.06 127 VAL B CA 1
ATOM 6859 C C . VAL B 1 127 ? -27.266 9.211 21.875 1 80.06 127 VAL B C 1
ATOM 6861 O O . VAL B 1 127 ? -27.609 9.578 23 1 80.06 127 VAL B O 1
ATOM 6864 N N . ASP B 1 128 ? -27.188 10.117 20.891 1 80.12 128 ASP B N 1
ATOM 6865 C CA . ASP B 1 128 ? -27.234 11.562 21.078 1 80.12 128 ASP B CA 1
ATOM 6866 C C . ASP B 1 128 ? -28.672 12.07 21.141 1 80.12 128 ASP B C 1
ATOM 6868 O O . ASP B 1 128 ? -28.906 13.273 21.234 1 80.12 128 ASP B O 1
ATOM 6872 N N . PHE B 1 129 ? -29.594 11.078 21.078 1 79 129 PHE B N 1
ATOM 6873 C CA . PHE B 1 129 ? -31 11.461 21.172 1 79 129 PHE B CA 1
ATOM 6874 C C . PHE B 1 129 ? -31.422 11.656 22.625 1 79 129 PHE B C 1
ATOM 6876 O O . PHE B 1 129 ? -31.281 10.742 23.438 1 79 129 PHE B O 1
ATOM 6883 N N . ASP B 1 130 ? -31.484 12.945 23.078 1 74.62 130 ASP B N 1
ATOM 6884 C CA . ASP B 1 130 ? -31.859 13.289 24.453 1 74.62 130 ASP B CA 1
ATOM 6885 C C . ASP B 1 130 ? -33.375 13.383 24.594 1 74.62 130 ASP B C 1
ATOM 6887 O O . ASP B 1 130 ? -34 14.219 23.969 1 74.62 130 ASP B O 1
ATOM 6891 N N . THR B 1 131 ? -34 12.453 25.188 1 66.56 131 THR B N 1
ATOM 6892 C CA . THR B 1 131 ? -35.438 12.445 25.438 1 66.56 131 THR B CA 1
ATOM 6893 C C . THR B 1 131 ? -35.781 13.281 26.656 1 66.56 131 THR B C 1
ATOM 6895 O O . THR B 1 131 ? -36.938 13.344 27.062 1 66.56 131 THR B O 1
ATOM 6898 N N . THR B 1 132 ? -34.812 13.789 27.422 1 59.16 132 THR B N 1
ATOM 6899 C CA . THR B 1 132 ? -35.125 14.375 28.734 1 59.16 132 THR B CA 1
ATOM 6900 C C . THR B 1 132 ? -36 15.625 28.562 1 59.16 132 THR B C 1
ATOM 6902 O O . THR B 1 132 ? -36.875 15.891 29.391 1 59.16 132 THR B O 1
ATOM 6905 N N . ASP B 1 133 ? -35.5 16.594 27.797 1 54.75 133 ASP B N 1
ATOM 6906 C CA . ASP B 1 133 ? -36.156 17.875 27.938 1 54.75 133 ASP B CA 1
ATOM 6907 C C . ASP B 1 133 ? -37.5 17.875 27.219 1 54.75 133 ASP B C 1
ATOM 6909 O O . ASP B 1 133 ? -38.5 18.453 27.703 1 54.75 133 ASP B O 1
ATOM 6913 N N . ASP B 1 134 ? -37.562 17.75 25.781 1 53.44 134 ASP B N 1
ATOM 6914 C CA . ASP B 1 134 ? -38.781 17.984 25.062 1 53.44 134 ASP B CA 1
ATOM 6915 C C . ASP B 1 134 ? -39.438 16.672 24.641 1 53.44 134 ASP B C 1
ATOM 6917 O O . ASP B 1 134 ? -38.781 15.656 24.484 1 53.44 134 ASP B O 1
ATOM 6921 N N . SER B 1 135 ? -40.812 16.516 24.875 1 51.88 135 SER B N 1
ATOM 6922 C CA . SER B 1 135 ? -41.75 15.445 24.5 1 51.88 135 SER B CA 1
ATOM 6923 C C . SER B 1 135 ? -41.344 14.797 23.188 1 51.88 135 SER B C 1
ATOM 6925 O O . SER B 1 135 ? -41.594 13.617 22.953 1 51.88 135 SER B O 1
ATOM 6927 N N . CYS B 1 136 ? -40.844 15.57 22.156 1 56.66 136 CYS B N 1
ATOM 6928 C CA . CYS B 1 136 ? -40.562 14.992 20.844 1 56.66 136 CYS B CA 1
ATOM 6929 C C . CYS B 1 136 ? -39.062 14.648 20.719 1 56.66 136 CYS B C 1
ATOM 6931 O O . CYS B 1 136 ? -38.688 13.945 19.781 1 56.66 136 CYS B O 1
ATOM 6933 N N . GLY B 1 137 ? -38.25 14.719 21.797 1 66.5 137 GLY B N 1
ATOM 6934 C CA . GLY B 1 137 ? -36.844 14.375 21.797 1 66.5 137 GLY B CA 1
ATOM 6935 C C . GLY B 1 137 ? -36.031 15.172 20.797 1 66.5 137 GLY B C 1
ATOM 6936 O O . GLY B 1 137 ? -36.562 15.609 19.781 1 66.5 137 GLY B O 1
ATOM 6937 N N . VAL B 1 138 ? -34.938 15.828 21.141 1 76 138 VAL B N 1
ATOM 6938 C CA . VAL B 1 138 ? -34.094 16.625 20.25 1 76 138 VAL B CA 1
ATOM 6939 C C . VAL B 1 138 ? -32.75 15.938 20.016 1 76 138 VAL B C 1
ATOM 6941 O O . VAL B 1 138 ? -32.188 15.383 20.953 1 76 138 VAL B O 1
ATOM 6944 N N . MET B 1 139 ? -32.438 15.734 18.719 1 82.12 139 MET B N 1
ATOM 6945 C CA . MET B 1 139 ? -31.125 15.188 18.359 1 82.12 139 MET B CA 1
ATOM 6946 C C . MET B 1 139 ? -30 16.172 18.703 1 82.12 139 MET B C 1
ATOM 6948 O O . MET B 1 139 ? -30.047 17.328 18.297 1 82.12 139 MET B O 1
ATOM 6952 N N . GLN B 1 140 ? -29.141 15.727 19.516 1 82.62 140 GLN B N 1
ATOM 6953 C CA . GLN B 1 140 ? -28.016 16.562 19.891 1 82.62 140 GLN B CA 1
ATOM 6954 C C . GLN B 1 140 ? -26.844 16.359 18.938 1 82.62 140 GLN B C 1
ATOM 6956 O O . GLN B 1 140 ? -26.391 15.227 18.734 1 82.62 140 GLN B O 1
ATOM 6961 N N . PHE B 1 141 ? -26.484 17.375 18.328 1 86.88 141 PHE B N 1
ATOM 6962 C CA . PHE B 1 141 ? -25.328 17.328 17.453 1 86.88 141 PHE B CA 1
ATOM 6963 C C . PHE B 1 141 ? -24.109 17.938 18.125 1 86.88 141 PHE B C 1
ATOM 6965 O O . PHE B 1 141 ? -24.219 18.891 18.891 1 86.88 141 PHE B O 1
ATOM 6972 N N . LEU B 1 142 ? -23.031 17.312 17.969 1 85.44 142 LEU B N 1
ATOM 6973 C CA . LEU B 1 142 ? -21.781 17.844 18.484 1 85.44 142 LEU B CA 1
ATOM 6974 C C . LEU B 1 142 ? -21.453 19.172 17.812 1 85.44 142 LEU B C 1
ATOM 6976 O O . LEU B 1 142 ? -21.938 19.469 16.719 1 85.44 142 LEU B O 1
ATOM 6980 N N . ASP B 1 143 ? -20.672 19.906 18.375 1 84.94 143 ASP B N 1
ATOM 6981 C CA . ASP B 1 143 ? -20.344 21.25 17.875 1 84.94 143 ASP B CA 1
ATOM 6982 C C . ASP B 1 143 ? -19.656 21.156 16.516 1 84.94 143 ASP B C 1
ATOM 6984 O O . ASP B 1 143 ? -19.906 21.984 15.633 1 84.94 143 ASP B O 1
ATOM 6988 N N . LYS B 1 144 ? -18.812 20.219 16.375 1 87.69 144 LYS B N 1
ATOM 6989 C CA . LYS B 1 144 ? -18.125 20.078 15.094 1 87.69 144 LYS B CA 1
ATOM 6990 C C . LYS B 1 144 ? -19.109 19.734 13.977 1 87.69 144 LYS B C 1
ATOM 6992 O O . LYS B 1 144 ? -18.969 20.219 12.852 1 87.69 144 LYS B O 1
ATOM 6997 N N . ASP B 1 145 ? -20.062 18.906 14.328 1 88.12 145 ASP B N 1
ATOM 6998 C CA . ASP B 1 145 ? -21.047 18.5 13.328 1 88.12 145 ASP B CA 1
ATOM 6999 C C . ASP B 1 145 ? -21.953 19.672 12.945 1 88.12 145 ASP B C 1
ATOM 7001 O O . ASP B 1 145 ? -22.297 19.828 11.773 1 88.12 145 ASP B O 1
ATOM 7005 N N . LYS B 1 146 ? -22.297 20.438 13.961 1 87.56 146 LYS B N 1
ATOM 7006 C CA . LYS B 1 146 ? -23.156 21.594 13.695 1 87.56 146 LYS B CA 1
ATOM 7007 C C . LYS B 1 146 ? -22.469 22.547 12.727 1 87.56 146 LYS B C 1
ATOM 7009 O O . LYS B 1 146 ? -23.094 23 11.758 1 87.56 146 LYS B O 1
ATOM 7014 N N . GLN B 1 147 ? -21.312 22.812 13.031 1 88.94 147 GLN B N 1
ATOM 7015 C CA . GLN B 1 147 ? -20.547 23.719 12.18 1 88.94 147 GLN B CA 1
ATOM 7016 C C . GLN B 1 147 ? -20.422 23.172 10.758 1 88.94 147 GLN B C 1
ATOM 7018 O O . GLN B 1 147 ? -20.547 23.922 9.789 1 88.94 147 GLN B O 1
ATOM 7023 N N . SER B 1 148 ? -20.125 21.891 10.672 1 88.69 148 SER B N 1
ATOM 7024 C CA . SER B 1 148 ? -19.953 21.281 9.359 1 88.69 148 SER B CA 1
ATOM 7025 C C . SER B 1 148 ? -21.266 21.266 8.578 1 88.69 148 SER B C 1
ATOM 7027 O O . SER B 1 148 ? -21.266 21.469 7.359 1 88.69 148 SER B O 1
ATOM 7029 N N . ILE B 1 149 ? -22.344 21.078 9.258 1 88.75 149 ILE B N 1
ATOM 7030 C CA . ILE B 1 149 ? -23.656 21.047 8.633 1 88.75 149 ILE B CA 1
ATOM 7031 C C . ILE B 1 149 ? -24 22.453 8.117 1 88.75 149 ILE B C 1
ATOM 7033 O O . ILE B 1 149 ? -24.438 22.609 6.98 1 88.75 149 ILE B O 1
ATOM 7037 N N . VAL B 1 150 ? -23.781 23.391 8.977 1 90.31 150 VAL B N 1
ATOM 7038 C CA . VAL B 1 150 ? -24.125 24.766 8.609 1 90.31 150 VAL B CA 1
ATOM 7039 C C . VAL B 1 150 ? -23.266 25.203 7.422 1 90.31 150 VAL B C 1
ATOM 7041 O O . VAL B 1 150 ? -23.766 25.859 6.504 1 90.31 150 VAL B O 1
ATOM 7044 N N . TYR B 1 151 ? -22.047 24.891 7.477 1 89.69 151 TYR B N 1
ATOM 7045 C CA . TYR B 1 151 ? -21.172 25.234 6.359 1 89.69 151 TYR B CA 1
ATOM 7046 C C . TYR B 1 151 ? -21.672 24.594 5.066 1 89.69 151 TYR B C 1
ATOM 7048 O O . TYR B 1 151 ? -21.641 25.234 4.008 1 89.69 151 TYR B O 1
ATOM 7056 N N . HIS B 1 152 ? -22.062 23.375 5.164 1 86.12 152 HIS B N 1
ATOM 7057 C CA . HIS B 1 152 ? -22.594 22.688 3.992 1 86.12 152 HIS B CA 1
ATOM 7058 C C . HIS B 1 152 ? -23.859 23.375 3.479 1 86.12 152 HIS B C 1
ATOM 7060 O O . HIS B 1 152 ? -24.047 23.484 2.266 1 86.12 152 HIS B O 1
ATOM 7066 N N . LEU B 1 153 ? -24.703 23.797 4.344 1 88.19 153 LEU B N 1
ATOM 7067 C CA . LEU B 1 153 ? -25.938 24.453 3.961 1 88.19 153 LEU B CA 1
ATOM 7068 C C . LEU B 1 153 ? -25.672 25.828 3.359 1 88.19 153 LEU B C 1
ATOM 7070 O O . LEU B 1 153 ? -26.422 26.297 2.51 1 88.19 153 LEU B O 1
ATOM 7074 N N . LEU B 1 154 ? -24.625 26.438 3.77 1 89.94 154 LEU B N 1
ATOM 7075 C CA . LEU B 1 154 ? -24.25 27.75 3.238 1 89.94 154 LEU B CA 1
ATOM 7076 C C . LEU B 1 154 ? -23.672 27.625 1.832 1 89.94 154 LEU B C 1
ATOM 7078 O O . LEU B 1 154 ? -23.938 28.469 0.971 1 89.94 154 LEU B O 1
ATOM 7082 N N . THR B 1 155 ? -22.969 26.547 1.565 1 86.81 155 THR B N 1
ATOM 7083 C CA . THR B 1 155 ? -22.172 26.484 0.339 1 86.81 155 THR B CA 1
ATOM 7084 C C . THR B 1 155 ? -22.859 25.594 -0.691 1 86.81 155 THR B C 1
ATOM 7086 O O . THR B 1 155 ? -22.609 25.703 -1.892 1 86.81 155 THR B O 1
ATOM 7089 N N . SER B 1 156 ? -23.672 24.656 -0.32 1 81.81 156 SER B N 1
ATOM 7090 C CA . SER B 1 156 ? -24.266 23.688 -1.237 1 81.81 156 SER B CA 1
ATOM 7091 C C . SER B 1 156 ? -25.312 24.344 -2.135 1 81.81 156 SER B C 1
ATOM 7093 O O . SER B 1 156 ? -26.047 25.219 -1.691 1 81.81 156 SER B O 1
ATOM 7095 N N . ASP B 1 157 ? -25.281 23.938 -3.398 1 74.94 157 ASP B N 1
ATOM 7096 C CA . ASP B 1 157 ? -26.234 24.453 -4.367 1 74.94 157 ASP B CA 1
ATOM 7097 C C . ASP B 1 157 ? -27.578 23.75 -4.238 1 74.94 157 ASP B C 1
ATOM 7099 O O . ASP B 1 157 ? -28.641 24.344 -4.469 1 74.94 157 ASP B O 1
ATOM 7103 N N . ASP B 1 158 ? -27.406 22.453 -3.844 1 73.5 158 ASP B N 1
ATOM 7104 C CA . ASP B 1 158 ? -28.641 21.672 -3.756 1 73.5 158 ASP B CA 1
ATOM 7105 C C . ASP B 1 158 ? -29.234 21.75 -2.354 1 73.5 158 ASP B C 1
ATOM 7107 O O . ASP B 1 158 ? -28.781 21.062 -1.438 1 73.5 158 ASP B O 1
ATOM 7111 N N . GLY B 1 159 ? -30.203 22.562 -2.148 1 70 159 GLY B N 1
ATOM 7112 C CA . GLY B 1 159 ? -30.906 22.641 -0.881 1 70 159 GLY B CA 1
ATOM 7113 C C . GLY B 1 159 ? -30.281 23.609 0.1 1 70 159 GLY B C 1
ATOM 7114 O O . GLY B 1 159 ? -30.703 23.688 1.254 1 70 159 GLY B O 1
ATOM 7115 N N . GLY B 1 160 ? -29.219 24.281 -0.318 1 81.38 160 GLY B N 1
ATOM 7116 C CA . GLY B 1 160 ? -28.578 25.281 0.536 1 81.38 160 GLY B CA 1
ATOM 7117 C C . GLY B 1 160 ? -28.578 26.672 -0.066 1 81.38 160 GLY B C 1
ATOM 7118 O O . GLY B 1 160 ? -29.375 26.969 -0.958 1 81.38 160 GLY B O 1
ATOM 7119 N N . ALA B 1 161 ? -27.812 27.578 0.521 1 85.81 161 ALA B N 1
ATOM 7120 C CA . ALA B 1 161 ? -27.766 28.984 0.1 1 85.81 161 ALA B CA 1
ATOM 7121 C C . ALA B 1 161 ? -26.891 29.156 -1.132 1 85.81 161 ALA B C 1
ATOM 7123 O O . ALA B 1 161 ? -26.969 30.188 -1.815 1 85.81 161 ALA B O 1
ATOM 7124 N N . GLY B 1 162 ? -26.016 28.172 -1.471 1 82.19 162 GLY B N 1
ATOM 7125 C CA . GLY B 1 162 ? -25.188 28.188 -2.674 1 82.19 162 GLY B CA 1
ATOM 7126 C C . GLY B 1 162 ? -24.125 29.266 -2.643 1 82.19 162 GLY B C 1
ATOM 7127 O O . GLY B 1 162 ? -23.766 29.828 -3.682 1 82.19 162 GLY B O 1
ATOM 7128 N N . LEU B 1 163 ? -23.703 29.719 -1.505 1 85.44 163 LEU B N 1
ATOM 7129 C CA . LEU B 1 163 ? -22.656 30.719 -1.384 1 85.44 163 LEU B CA 1
ATOM 7130 C C . LEU B 1 163 ? -21.281 30.109 -1.584 1 85.44 163 LEU B C 1
ATOM 7132 O O . LEU B 1 163 ? -20.594 29.781 -0.613 1 85.44 163 LEU B O 1
ATOM 7136 N N . ASN B 1 164 ? -20.953 29.859 -2.824 1 79.94 164 ASN B N 1
ATOM 7137 C CA . ASN B 1 164 ? -19.672 29.266 -3.162 1 79.94 164 ASN B CA 1
ATOM 7138 C C . ASN B 1 164 ? -18.859 30.172 -4.078 1 79.94 164 ASN B C 1
ATOM 7140 O O . ASN B 1 164 ? -19.312 31.234 -4.477 1 79.94 164 ASN B O 1
ATOM 7144 N N . ASP B 1 165 ? -17.672 29.875 -4.293 1 74.12 165 ASP B N 1
ATOM 7145 C CA . ASP B 1 165 ? -16.719 30.688 -5.035 1 74.12 165 ASP B CA 1
ATOM 7146 C C . ASP B 1 165 ? -17.156 30.859 -6.488 1 74.12 165 ASP B C 1
ATOM 7148 O O . ASP B 1 165 ? -16.688 31.766 -7.18 1 74.12 165 ASP B O 1
ATOM 7152 N N . HIS B 1 166 ? -18.141 30.109 -6.91 1 72.69 166 HIS B N 1
ATOM 7153 C CA . HIS B 1 166 ? -18.578 30.203 -8.297 1 72.69 166 HIS B CA 1
ATOM 7154 C C . HIS B 1 166 ? -19.781 31.141 -8.414 1 72.69 166 HIS B C 1
ATOM 7156 O O . HIS B 1 166 ? -20.172 31.516 -9.523 1 72.69 166 HIS B O 1
ATOM 7162 N N . ASN B 1 167 ? -20.25 31.438 -7.277 1 78.88 167 ASN B N 1
ATOM 7163 C CA . ASN B 1 167 ? -21.391 32.344 -7.273 1 78.88 167 ASN B CA 1
ATOM 7164 C C . ASN B 1 167 ? -20.953 33.812 -7.301 1 78.88 167 ASN B C 1
ATOM 7166 O O . ASN B 1 167 ? -20.125 34.219 -6.488 1 78.88 167 ASN B O 1
ATOM 7170 N N . ASP B 1 168 ? -21.344 34.469 -8.195 1 81.12 168 ASP B N 1
ATOM 7171 C CA . ASP B 1 168 ? -20.984 35.875 -8.398 1 81.12 168 ASP B CA 1
ATOM 7172 C C . ASP B 1 168 ? -21.344 36.719 -7.172 1 81.12 168 ASP B C 1
ATOM 7174 O O . ASP B 1 168 ? -20.625 37.656 -6.832 1 81.12 168 ASP B O 1
ATOM 7178 N N . LEU B 1 169 ? -22.469 36.312 -6.559 1 83.19 169 LEU B N 1
ATOM 7179 C CA . LEU B 1 169 ? -22.875 37.031 -5.363 1 83.19 169 LEU B CA 1
ATOM 7180 C C . LEU B 1 169 ? -21.844 36.875 -4.25 1 83.19 169 LEU B C 1
ATOM 7182 O O . LEU B 1 169 ? -21.5 37.844 -3.572 1 83.19 169 LEU B O 1
ATOM 7186 N N . PHE B 1 170 ? -21.359 35.688 -4.109 1 85.25 170 PHE B N 1
ATOM 7187 C CA . PHE B 1 170 ? -20.391 35.375 -3.068 1 85.25 170 PHE B CA 1
ATOM 7188 C C . PHE B 1 170 ? -19.094 36.156 -3.314 1 85.25 170 PHE B C 1
ATOM 7190 O O . PHE B 1 170 ? -18.531 36.75 -2.393 1 85.25 170 PHE B O 1
ATOM 7197 N N . VAL B 1 171 ? -18.672 36.219 -4.496 1 82.38 171 VAL B N 1
ATOM 7198 C CA . VAL B 1 171 ? -17.406 36.812 -4.836 1 82.38 171 VAL B CA 1
ATOM 7199 C C . VAL B 1 171 ? -17.5 38.344 -4.715 1 82.38 171 VAL B C 1
ATOM 7201 O O . VAL B 1 171 ? -16.547 39 -4.297 1 82.38 171 VAL B O 1
ATOM 7204 N N . ALA B 1 172 ? -18.641 38.781 -4.949 1 83.62 172 ALA B N 1
ATOM 7205 C CA . ALA B 1 172 ? -18.812 40.219 -4.969 1 83.62 172 ALA B CA 1
ATOM 7206 C C . ALA B 1 172 ? -19.016 40.781 -3.559 1 83.62 172 ALA B C 1
ATOM 7208 O O . ALA B 1 172 ? -18.578 41.875 -3.244 1 83.62 172 ALA B O 1
ATOM 7209 N N . MET B 1 173 ? -19.656 40 -2.744 1 86 173 MET B N 1
ATOM 7210 C CA . MET B 1 173 ? -20.141 40.594 -1.505 1 86 173 MET B CA 1
ATOM 7211 C C . MET B 1 173 ? -19.391 40.031 -0.298 1 86 173 MET B C 1
ATOM 7213 O O . MET B 1 173 ? -19.219 40.719 0.705 1 86 173 MET B O 1
ATOM 7217 N N . VAL B 1 174 ? -19.016 38.812 -0.339 1 87.62 174 VAL B N 1
ATOM 7218 C CA . VAL B 1 174 ? -18.531 38.156 0.866 1 87.62 174 VAL B CA 1
ATOM 7219 C C . VAL B 1 174 ? -17 38.219 0.922 1 87.62 174 VAL B C 1
ATOM 7221 O O . VAL B 1 174 ? -16.328 37.938 -0.069 1 87.62 174 VAL B O 1
ATOM 7224 N N . GLU B 1 175 ? -16.531 38.719 1.989 1 85.25 175 GLU B N 1
ATOM 7225 C CA . GLU B 1 175 ? -15.094 38.781 2.207 1 85.25 175 GLU B CA 1
ATOM 7226 C C . GLU B 1 175 ? -14.586 37.469 2.791 1 85.25 175 GLU B C 1
ATOM 7228 O O . GLU B 1 175 ? -13.664 36.844 2.246 1 85.25 175 GLU B O 1
ATOM 7233 N N . HIS B 1 176 ? -15.203 37.062 3.922 1 86.44 176 HIS B N 1
ATOM 7234 C CA . HIS B 1 176 ? -14.75 35.844 4.582 1 86.44 176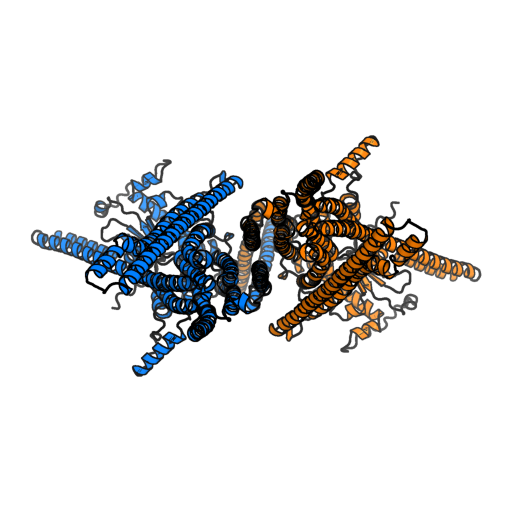 HIS B CA 1
ATOM 7235 C C . HIS B 1 176 ? -15.867 35.219 5.414 1 86.44 176 HIS B C 1
ATOM 7237 O O . HIS B 1 176 ? -16.75 35.938 5.906 1 86.44 176 HIS B O 1
ATOM 7243 N N . MET B 1 177 ? -15.883 33.938 5.371 1 88.25 177 MET B N 1
ATOM 7244 C CA . MET B 1 177 ? -16.797 33.156 6.227 1 88.25 177 MET B CA 1
ATOM 7245 C C . MET B 1 177 ? -16.016 32.375 7.27 1 88.25 177 MET B C 1
ATOM 7247 O O . MET B 1 177 ? -15 31.75 6.957 1 88.25 177 MET B O 1
ATOM 7251 N N . MET B 1 178 ? -16.391 32.469 8.539 1 88.62 178 MET B N 1
ATOM 7252 C CA . MET B 1 178 ? -15.641 31.781 9.578 1 88.62 178 MET B CA 1
ATOM 7253 C C . MET B 1 178 ? -16.594 31.172 10.609 1 88.62 178 MET B C 1
ATOM 7255 O O . MET B 1 178 ? -17.641 31.75 10.898 1 88.62 178 MET B O 1
ATOM 7259 N N . PRO B 1 179 ? -16.25 30.031 11.133 1 90.44 179 PRO B N 1
ATOM 7260 C CA . PRO B 1 179 ? -17.016 29.5 12.258 1 90.44 179 PRO B CA 1
ATOM 7261 C C . PRO B 1 179 ? -16.719 30.219 13.57 1 90.44 179 PRO B C 1
ATOM 7263 O O . PRO B 1 179 ? -15.586 30.672 13.789 1 90.44 179 PRO B O 1
ATOM 7266 N N . LEU B 1 180 ? -17.688 30.328 14.375 1 87.75 180 LEU B N 1
ATOM 7267 C CA . LEU B 1 180 ? -17.547 31.062 15.625 1 87.75 180 LEU B CA 1
ATOM 7268 C C . LEU B 1 180 ? -17.188 30.125 16.766 1 87.75 180 LEU B C 1
ATOM 7270 O O . LEU B 1 180 ? -17.594 28.969 16.781 1 87.75 180 LEU B O 1
ATOM 7274 N N . HIS B 1 181 ? -16.359 30.656 17.656 1 85.06 181 HIS B N 1
ATOM 7275 C CA . HIS B 1 181 ? -16.031 29.922 18.859 1 85.06 181 HIS B CA 1
ATOM 7276 C C . HIS B 1 181 ? -17.219 29.875 19.812 1 85.06 181 HIS B C 1
ATOM 7278 O O . HIS B 1 181 ? -18 30.828 19.891 1 85.06 181 HIS B O 1
ATOM 7284 N N . LYS B 1 182 ? -17.391 28.734 20.484 1 81.44 182 LYS B N 1
ATOM 7285 C CA . LYS B 1 182 ? -18.469 28.547 21.453 1 81.44 182 LYS B CA 1
ATOM 7286 C C . LYS B 1 182 ? -17.938 28.5 22.875 1 81.44 182 LYS B C 1
ATOM 7288 O O . LYS B 1 182 ? -16.734 28.656 23.109 1 81.44 182 LYS B O 1
ATOM 7293 N N . ALA B 1 183 ? -18.859 28.375 23.75 1 64.88 183 ALA B N 1
ATOM 7294 C CA . ALA B 1 183 ? -18.562 28.391 25.188 1 64.88 183 ALA B CA 1
ATOM 7295 C C . ALA B 1 183 ? -17.688 27.203 25.578 1 64.88 183 ALA B C 1
ATOM 7297 O O . ALA B 1 183 ? -16.938 27.281 26.547 1 64.88 183 ALA B O 1
ATOM 7298 N N . ASN B 1 184 ? -17.688 26.25 24.844 1 72.62 184 ASN B N 1
ATOM 7299 C CA . ASN B 1 184 ? -16.906 25.062 25.172 1 72.62 184 ASN B CA 1
ATOM 7300 C C . ASN B 1 184 ? -15.406 25.328 25.016 1 72.62 184 ASN B C 1
ATOM 7302 O O . ASN B 1 184 ? -14.578 24.531 25.484 1 72.62 184 ASN B O 1
ATOM 7306 N N . LEU B 1 185 ? -15.078 26.422 24.5 1 79.94 185 LEU B N 1
ATOM 7307 C CA . LEU B 1 185 ? -13.672 26.781 24.328 1 79.94 185 LEU B CA 1
ATOM 7308 C C . LEU B 1 185 ? -13 27 25.672 1 79.94 185 LEU B C 1
ATOM 7310 O O . LEU B 1 185 ? -11.812 26.688 25.844 1 79.94 185 LEU B O 1
ATOM 7314 N N . GLU B 1 186 ? -13.797 27.422 26.625 1 78.88 186 GLU B N 1
ATOM 7315 C CA . GLU B 1 186 ? -13.234 27.672 27.953 1 78.88 186 GLU B CA 1
ATOM 7316 C C . GLU B 1 186 ? -12.828 26.375 28.641 1 78.88 186 GLU B C 1
ATOM 7318 O O . GLU B 1 186 ? -11.805 26.328 29.328 1 78.88 186 GLU B O 1
ATOM 7323 N N . HIS B 1 187 ? -13.609 25.469 28.391 1 80.31 187 HIS B N 1
ATOM 7324 C CA . HIS B 1 187 ? -13.266 24.156 28.953 1 80.31 187 HIS B CA 1
ATOM 7325 C C . HIS B 1 187 ? -11.969 23.625 28.359 1 80.31 187 HIS B C 1
ATOM 7327 O O . HIS B 1 187 ? -11.125 23.094 29.078 1 80.31 187 HIS B O 1
ATOM 7333 N N . LEU B 1 188 ? -11.844 23.859 27.156 1 84.31 188 LEU B N 1
ATOM 7334 C CA . LEU B 1 188 ? -10.641 23.391 26.469 1 84.31 188 LEU B CA 1
ATOM 7335 C C . LEU B 1 188 ? -9.422 24.203 26.891 1 84.31 188 LEU B C 1
ATOM 7337 O O . LEU B 1 188 ? -8.32 23.656 27.031 1 84.31 188 LEU B O 1
ATOM 7341 N N . ARG B 1 189 ? -9.625 25.484 27.141 1 84.25 189 ARG B N 1
ATOM 7342 C CA . ARG B 1 189 ? -8.531 26.328 27.594 1 84.25 189 ARG B CA 1
ATOM 7343 C C . ARG B 1 189 ? -7.996 25.859 28.938 1 84.25 189 ARG B C 1
ATOM 7345 O O . ARG B 1 189 ? -6.781 25.797 29.141 1 84.25 189 ARG B O 1
ATOM 7352 N N . HIS B 1 190 ? -8.883 25.391 29.719 1 80.38 190 HIS B N 1
ATOM 7353 C CA . HIS B 1 190 ? -8.492 25 31.078 1 80.38 190 HIS B CA 1
ATOM 7354 C C . HIS B 1 190 ? -7.906 23.594 31.078 1 80.38 190 HIS B C 1
ATOM 7356 O O . HIS B 1 190 ? -6.906 23.328 31.75 1 80.38 190 HIS B O 1
ATOM 7362 N N . SER B 1 191 ? -8.445 22.75 30.375 1 79.25 191 SER B N 1
ATOM 7363 C CA . SER B 1 191 ? -8.031 21.359 30.422 1 79.25 191 SER B CA 1
ATOM 7364 C C . SER B 1 191 ? -6.855 21.094 29.484 1 79.25 191 SER B C 1
ATOM 7366 O O . SER B 1 191 ? -6.051 20.188 29.719 1 79.25 191 SER B O 1
ATOM 7368 N N . TRP B 1 192 ? -6.754 21.891 28.5 1 83.5 192 TRP B N 1
ATOM 7369 C CA . TRP B 1 192 ? -5.785 21.609 27.453 1 83.5 192 TRP B CA 1
ATOM 7370 C C . TRP B 1 192 ? -4.555 22.5 27.594 1 83.5 192 TRP B C 1
ATOM 7372 O O . TRP B 1 192 ? -3.43 22 27.688 1 83.5 192 TRP B O 1
ATOM 7382 N N . VAL B 1 193 ? -4.785 23.812 27.703 1 79.31 193 VAL B N 1
ATOM 7383 C CA . VAL B 1 193 ? -3.678 24.766 27.766 1 79.31 193 VAL B CA 1
ATOM 7384 C C . VAL B 1 193 ? -3.133 24.812 29.188 1 79.31 193 VAL B C 1
ATOM 7386 O O . VAL B 1 193 ? -1.927 24.672 29.406 1 79.31 193 VAL B O 1
ATOM 7389 N N . CYS B 1 194 ? -4.109 24.922 30.188 1 76.31 194 CYS B N 1
ATOM 7390 C CA . CYS B 1 194 ? -3.701 25 31.578 1 76.31 194 CYS B CA 1
ATOM 7391 C C . CYS B 1 194 ? -3.883 23.656 32.281 1 76.31 194 CYS B C 1
ATOM 7393 O O . CYS B 1 194 ? -4.551 23.578 33.312 1 76.31 194 CYS B O 1
ATOM 7395 N N . TYR B 1 195 ? -3.279 22.688 31.75 1 73.25 195 TYR B N 1
ATOM 7396 C CA . TYR B 1 195 ? -3.471 21.344 32.25 1 73.25 195 TYR B CA 1
ATOM 7397 C C . TYR B 1 195 ? -2.893 21.203 33.656 1 73.25 195 TYR B C 1
ATOM 7399 O O . TYR B 1 195 ? -3.268 20.297 34.406 1 73.25 195 TYR B O 1
ATOM 7407 N N . TRP B 1 196 ? -1.934 22.172 34.031 1 70.06 196 TRP B N 1
ATOM 7408 C CA . TRP B 1 196 ? -1.245 22.078 35.344 1 70.06 196 TRP B CA 1
ATOM 7409 C C . TRP B 1 196 ? -2.15 22.547 36.469 1 70.06 196 TRP B C 1
ATOM 7411 O O . TRP B 1 196 ? -1.892 22.25 37.625 1 70.06 196 TRP B O 1
ATOM 7421 N N . ARG B 1 197 ? -3.258 23.25 36.062 1 70 197 ARG B N 1
ATOM 7422 C CA . ARG B 1 197 ? -4.148 23.781 37.094 1 70 197 ARG B CA 1
ATOM 7423 C C . ARG B 1 197 ? -5.184 22.734 37.5 1 70 197 ARG B C 1
ATOM 7425 O O . ARG B 1 197 ? -5.711 22.016 36.656 1 70 197 ARG B O 1
ATOM 7432 N N . PRO B 1 198 ? -5.254 22.469 38.781 1 65.12 198 PRO B N 1
ATOM 7433 C CA . PRO B 1 198 ? -6.262 21.516 39.25 1 65.12 198 PRO B CA 1
ATOM 7434 C C . PRO B 1 198 ? -7.668 21.859 38.781 1 65.12 198 PRO B C 1
ATOM 7436 O O . PRO B 1 198 ? -7.969 23.031 38.531 1 65.12 198 PRO B O 1
ATOM 7439 N N . PRO B 1 199 ? -8.523 20.891 38.406 1 62.34 199 PRO B N 1
ATOM 7440 C CA . PRO B 1 199 ? -9.891 21.172 37.938 1 62.34 199 PRO B CA 1
ATOM 7441 C C . PRO B 1 199 ? -10.68 22.031 38.938 1 62.34 199 PRO B C 1
ATOM 7443 O O . PRO B 1 199 ? -10.422 21.984 40.125 1 62.34 199 PRO B O 1
ATOM 7446 N N . ARG B 1 200 ? -11.289 23.203 38.625 1 58.44 200 ARG B N 1
ATOM 7447 C CA . ARG B 1 200 ? -12.016 24.172 39.438 1 58.44 200 ARG B CA 1
ATOM 7448 C C . ARG B 1 200 ? -12.766 23.5 40.562 1 58.44 200 ARG B C 1
ATOM 7450 O O . ARG B 1 200 ? -12.906 24.078 41.656 1 58.44 200 ARG B O 1
ATOM 7457 N N . GLY B 1 201 ? -13.211 22.344 40.344 1 52.88 201 GLY B N 1
ATOM 7458 C CA . GLY B 1 201 ? -14.07 21.828 41.406 1 52.88 201 GLY B CA 1
ATOM 7459 C C . GLY B 1 201 ? -13.297 21.328 42.625 1 52.88 201 GLY B C 1
ATOM 7460 O O . GLY B 1 201 ? -13.891 20.953 43.625 1 52.88 201 GLY B O 1
ATOM 7461 N N . VAL B 1 202 ? -12.211 20.891 42.562 1 50.25 202 VAL B N 1
ATOM 7462 C CA . VAL B 1 202 ? -11.625 20.297 43.75 1 50.25 202 VAL B CA 1
ATOM 7463 C C . VAL B 1 202 ? -11.07 21.406 44.656 1 50.25 202 VAL B C 1
ATOM 7465 O O . VAL B 1 202 ? -10.102 22.078 44.281 1 50.25 202 VAL B O 1
ATOM 7468 N N . ALA B 1 203 ? -11.906 22.094 45.438 1 46.03 203 ALA B N 1
ATOM 7469 C CA . ALA B 1 203 ? -11.609 22.938 46.625 1 46.03 203 ALA B CA 1
ATOM 7470 C C . ALA B 1 203 ? -10.492 22.312 47.438 1 46.03 203 ALA B C 1
ATOM 7472 O O . ALA B 1 203 ? -10.719 21.375 48.219 1 46.03 203 ALA B O 1
ATOM 7473 N N . SER B 1 204 ? -9.43 21.844 46.969 1 46.81 204 SER B N 1
ATOM 7474 C CA . SER B 1 204 ? -8.562 21.266 48 1 46.81 204 SER B CA 1
ATOM 7475 C C . SER B 1 204 ? -8.195 22.297 49.062 1 46.81 204 SER B C 1
ATOM 7477 O O . SER B 1 204 ? -7.75 23.406 48.75 1 46.81 204 SER B O 1
ATOM 7479 N N . SER B 1 205 ? -8.836 22.406 50 1 47.47 205 SER B N 1
ATOM 7480 C CA . SER B 1 205 ? -8.375 23.031 51.219 1 47.47 205 SER B CA 1
ATOM 7481 C C . SER B 1 205 ? -6.875 22.844 51.438 1 47.47 205 SER B C 1
ATOM 7483 O O . SER B 1 205 ? -6.348 23.078 52.5 1 47.47 205 SER B O 1
ATOM 7485 N N . ALA B 1 206 ? -6.293 22.109 50.656 1 51.5 206 ALA B N 1
ATOM 7486 C CA . ALA B 1 206 ? -4.945 21.719 51.031 1 51.5 206 ALA B CA 1
ATOM 7487 C C . ALA B 1 206 ? -3.99 22.906 51.031 1 51.5 206 ALA B C 1
ATOM 7489 O O . ALA B 1 206 ? -4.258 23.906 50.375 1 51.5 206 ALA B O 1
ATOM 7490 N N . CYS B 1 207 ? -3.027 22.859 51.844 1 53.69 207 CYS B N 1
ATOM 7491 C CA . CYS B 1 207 ? -1.874 23.719 52.094 1 53.69 207 CYS B CA 1
ATOM 7492 C C . CYS B 1 207 ? -1.185 24.094 50.781 1 53.69 207 CYS B C 1
ATOM 7494 O O . CYS B 1 207 ? -1.26 23.344 49.812 1 53.69 207 CYS B O 1
ATOM 7496 N N . TRP B 1 208 ? -0.767 25.406 50.594 1 57.59 208 TRP B N 1
ATOM 7497 C CA . TRP B 1 208 ? -0.085 26.016 49.438 1 57.59 208 TRP B CA 1
ATOM 7498 C C . TRP B 1 208 ? 0.935 25.062 48.844 1 57.59 208 TRP B C 1
ATOM 7500 O O . TRP B 1 208 ? 1.003 24.906 47.625 1 57.59 208 TRP B O 1
ATOM 7510 N N . VAL B 1 209 ? 1.565 24.422 49.719 1 61.5 209 VAL B N 1
ATOM 7511 C CA . VAL B 1 209 ? 2.654 23.547 49.281 1 61.5 209 VAL B CA 1
ATOM 7512 C C . VAL B 1 209 ? 2.084 22.328 48.562 1 61.5 209 VAL B C 1
ATOM 7514 O O . VAL B 1 209 ? 2.623 21.891 47.562 1 61.5 209 VAL B O 1
ATOM 7517 N N . SER B 1 210 ? 1.036 21.875 49.125 1 63.94 210 SER B N 1
ATOM 7518 C CA . SER B 1 210 ? 0.451 20.672 48.531 1 63.94 210 SER B CA 1
ATOM 7519 C C . SER B 1 210 ? -0.131 20.953 47.156 1 63.94 210 SER B C 1
ATOM 7521 O O . SER B 1 210 ? -0.051 20.109 46.25 1 63.94 210 SER B O 1
ATOM 7523 N N . ARG B 1 211 ? -0.525 22.125 47 1 65.94 211 ARG B N 1
ATOM 7524 C CA . ARG B 1 211 ? -1.08 22.516 45.688 1 65.94 211 ARG B CA 1
ATOM 7525 C C . ARG B 1 211 ? 0.018 22.656 44.656 1 65.94 211 ARG B C 1
ATOM 7527 O O . ARG B 1 211 ? -0.164 22.25 43.5 1 65.94 211 ARG B O 1
ATOM 7534 N N . GLN B 1 212 ? 1.1 23.203 45.156 1 67.5 212 GLN B N 1
ATOM 7535 C CA . GLN B 1 212 ? 2.203 23.391 44.219 1 67.5 212 GLN B CA 1
ATOM 7536 C C . GLN B 1 212 ? 2.789 22.062 43.781 1 67.5 212 GLN B C 1
ATOM 7538 O O . GLN B 1 212 ? 3.129 21.875 42.625 1 67.5 212 GLN B O 1
ATOM 7543 N N . VAL B 1 213 ? 2.783 21.156 44.719 1 71.62 213 VAL B N 1
ATOM 7544 C CA . VAL B 1 213 ? 3.336 19.844 44.438 1 71.62 213 VAL B CA 1
ATOM 7545 C C . VAL B 1 213 ? 2.393 19.094 43.469 1 71.62 213 VAL B C 1
ATOM 7547 O O . VAL B 1 213 ? 2.842 18.391 42.562 1 71.62 213 VAL B O 1
ATOM 7550 N N . SER B 1 214 ? 1.25 19.266 43.75 1 71.19 214 SER B N 1
ATOM 7551 C CA . SER B 1 214 ? 0.283 18.609 42.875 1 71.19 214 SER B CA 1
ATOM 7552 C C . SER B 1 214 ? 0.32 19.219 41.469 1 71.19 214 SER B C 1
ATOM 7554 O O . SER B 1 214 ? 0.2 18.484 40.469 1 71.19 214 SER B O 1
ATOM 7556 N N . CYS B 1 215 ? 0.532 20.5 41.469 1 72.06 215 CYS B N 1
ATOM 7557 C CA . CYS B 1 215 ? 0.628 21.156 40.188 1 72.06 215 CYS B CA 1
ATOM 7558 C C . CYS B 1 215 ? 1.875 20.719 39.406 1 72.06 215 CYS B C 1
ATOM 7560 O O . CYS B 1 215 ? 1.826 20.484 38.219 1 72.06 215 CYS B O 1
ATOM 7562 N N . LEU B 1 216 ? 2.861 20.594 40.188 1 71.94 216 LEU B N 1
ATOM 7563 C CA . LEU B 1 216 ? 4.109 20.156 39.562 1 71.94 216 LEU B CA 1
ATOM 7564 C C . LEU B 1 216 ? 4.004 18.688 39.125 1 71.94 216 LEU B C 1
ATOM 7566 O O . LEU B 1 216 ? 4.539 18.328 38.062 1 71.94 216 LEU B O 1
ATOM 7570 N N . GLY B 1 217 ? 3.367 17.938 39.906 1 71.75 217 GLY B N 1
ATOM 7571 C CA . GLY B 1 217 ? 3.146 16.547 39.531 1 71.75 217 GLY B CA 1
ATOM 7572 C C . GLY B 1 217 ? 2.332 16.391 38.25 1 71.75 217 GLY B C 1
ATOM 7573 O O . GLY B 1 217 ? 2.66 15.562 37.406 1 71.75 217 GLY B O 1
ATOM 7574 N N . ARG B 1 218 ? 1.459 17.234 38.156 1 75.12 218 ARG B N 1
ATOM 7575 C CA . ARG B 1 218 ? 0.626 17.203 36.938 1 75.12 218 ARG B CA 1
ATOM 7576 C C . ARG B 1 218 ? 1.372 17.766 35.75 1 75.12 218 ARG B C 1
ATOM 7578 O O . ARG B 1 218 ? 1.191 17.297 34.625 1 75.12 218 ARG B O 1
ATOM 7585 N N . LEU B 1 219 ? 2.15 18.766 36.062 1 74.38 219 LEU B N 1
ATOM 7586 C CA . LEU B 1 219 ? 2.938 19.375 35 1 74.38 219 LEU B CA 1
ATOM 7587 C C . LEU B 1 219 ? 3.865 18.359 34.344 1 74.38 219 LEU B C 1
ATOM 7589 O O . LEU B 1 219 ? 3.996 18.328 33.125 1 74.38 219 LEU B O 1
ATOM 7593 N N . PHE B 1 220 ? 4.328 17.469 35.156 1 75.94 220 PHE B N 1
ATOM 7594 C CA . PHE B 1 220 ? 5.281 16.5 34.625 1 75.94 220 PHE B CA 1
ATOM 7595 C C . PHE B 1 220 ? 4.582 15.219 34.219 1 75.94 220 PHE B C 1
ATOM 7597 O O . PHE B 1 220 ? 4.965 14.578 33.25 1 75.94 220 PHE B O 1
ATOM 7604 N N . GLY B 1 221 ? 3.609 14.914 34.906 1 72.56 221 GLY B N 1
ATOM 7605 C CA . GLY B 1 221 ? 2.932 13.648 34.656 1 72.56 221 GLY B CA 1
ATOM 7606 C C . GLY B 1 221 ? 2.031 13.695 33.438 1 72.56 221 GLY B C 1
ATOM 7607 O O . GLY B 1 221 ? 1.979 12.742 32.656 1 72.56 221 GLY B O 1
ATOM 7608 N N . ASP B 1 222 ? 1.445 14.812 33.25 1 78.25 222 ASP B N 1
ATOM 7609 C CA . ASP B 1 222 ? 0.447 14.906 32.188 1 78.25 222 ASP B CA 1
ATOM 7610 C C . ASP B 1 222 ? 0.939 15.797 31.031 1 78.25 222 ASP B C 1
ATOM 7612 O O . ASP B 1 222 ? 0.137 16.328 30.266 1 78.25 222 ASP B O 1
ATOM 7616 N N . CYS B 1 223 ? 2.178 15.938 30.984 1 78.25 223 CYS B N 1
ATOM 7617 C CA . CYS B 1 223 ? 2.732 16.828 29.969 1 78.25 223 CYS B CA 1
ATOM 7618 C C . CYS B 1 223 ? 2.533 16.266 28.578 1 78.25 223 CYS B C 1
ATOM 7620 O O . CYS B 1 223 ? 2.4 17.031 27.609 1 78.25 223 CYS B O 1
ATOM 7622 N N . LEU B 1 224 ? 2.346 14.953 28.547 1 83.81 224 LEU B N 1
ATOM 7623 C CA . LEU B 1 224 ? 2.27 14.359 27.219 1 83.81 224 LEU B CA 1
ATOM 7624 C C . LEU B 1 224 ? 0.842 13.938 26.891 1 83.81 224 LEU B C 1
ATOM 7626 O O . LEU B 1 224 ? 0.56 13.492 25.781 1 83.81 224 LEU B O 1
ATOM 7630 N N . THR B 1 225 ? -0.042 14.148 27.797 1 83.75 225 THR B N 1
ATOM 7631 C CA . THR B 1 225 ? -1.405 13.688 27.547 1 83.75 225 THR B CA 1
ATOM 7632 C C . THR B 1 225 ? -2.293 14.844 27.109 1 83.75 225 THR B C 1
ATOM 7634 O O . THR B 1 225 ? -2.268 15.922 27.703 1 83.75 225 THR B O 1
ATOM 7637 N N . GLN B 1 226 ? -2.852 14.688 26.016 1 88.56 226 GLN B N 1
ATOM 7638 C CA . GLN B 1 226 ? -3.742 15.703 25.453 1 88.56 226 GLN B CA 1
ATOM 7639 C C . GLN B 1 226 ? -5.184 15.203 25.406 1 88.56 226 GLN B C 1
ATOM 7641 O O . GLN B 1 226 ? -5.426 14.008 25.281 1 88.56 226 GLN B O 1
ATOM 7646 N N . PRO B 1 227 ? -6.078 16.047 25.672 1 90.19 227 PRO B N 1
ATOM 7647 C CA . PRO B 1 227 ? -7.484 15.68 25.516 1 90.19 227 PRO B CA 1
ATOM 7648 C C . PRO B 1 227 ? -7.898 15.57 24.047 1 90.19 227 PRO B C 1
ATOM 7650 O O . PRO B 1 227 ? -8.641 16.422 23.547 1 90.19 227 PRO B O 1
ATOM 7653 N N . LEU B 1 228 ? -7.582 14.555 23.438 1 93.31 228 LEU B N 1
ATOM 7654 C CA . LEU B 1 228 ? -7.766 14.383 22 1 93.31 228 LEU B CA 1
ATOM 7655 C C . LEU B 1 228 ? -9.242 14.266 21.641 1 93.31 228 LEU B C 1
ATOM 7657 O O . LEU B 1 228 ? -9.688 14.797 20.625 1 93.31 228 LEU B O 1
ATOM 7661 N N . ASP B 1 229 ? -10 13.648 22.453 1 91.81 229 ASP B N 1
ATOM 7662 C CA . ASP B 1 229 ? -11.422 13.469 22.172 1 91.81 229 ASP B CA 1
ATOM 7663 C C . ASP B 1 229 ? -12.164 14.805 22.188 1 91.81 229 ASP B C 1
ATOM 7665 O O . ASP B 1 229 ? -13.008 15.062 21.328 1 91.81 229 ASP B O 1
ATOM 7669 N N . ASP B 1 230 ? -11.758 15.609 23.125 1 90.88 230 ASP B N 1
ATOM 7670 C CA . ASP B 1 230 ? -12.391 16.922 23.219 1 90.88 230 ASP B CA 1
ATOM 7671 C C . ASP B 1 230 ? -11.984 17.812 22.047 1 90.88 230 ASP B C 1
ATOM 7673 O O . ASP B 1 230 ? -12.797 18.578 21.516 1 90.88 230 ASP B O 1
ATOM 7677 N N . VAL B 1 231 ? -10.82 17.688 21.672 1 91.81 231 VAL B N 1
ATOM 7678 C CA . VAL B 1 231 ? -10.336 18.469 20.531 1 91.81 231 VAL B CA 1
ATOM 7679 C C . VAL B 1 231 ? -11.031 18.016 19.25 1 91.81 231 VAL B C 1
ATOM 7681 O O . VAL B 1 231 ? -11.422 18.828 18.422 1 91.81 231 VAL B O 1
ATOM 7684 N N . ALA B 1 232 ? -11.211 16.719 19.156 1 92.31 232 ALA B N 1
ATOM 7685 C CA . ALA B 1 232 ? -11.875 16.172 17.969 1 92.31 232 ALA B CA 1
ATOM 7686 C C . ALA B 1 232 ? -13.336 16.609 17.906 1 92.31 232 ALA B C 1
ATOM 7688 O O . ALA B 1 232 ? -13.852 16.922 16.828 1 92.31 232 ALA B O 1
ATOM 7689 N N . THR B 1 233 ? -13.93 16.719 19.016 1 89.81 233 THR B N 1
ATOM 7690 C CA . THR B 1 233 ? -15.344 17.062 19.078 1 89.81 233 THR B CA 1
ATOM 7691 C C . THR B 1 233 ? -15.547 18.562 18.812 1 89.81 233 THR B C 1
ATOM 7693 O O . THR B 1 233 ? -16.562 18.969 18.25 1 89.81 233 THR B O 1
ATOM 7696 N N . TYR B 1 234 ? -14.562 19.281 19.172 1 89.81 234 TYR B N 1
ATOM 7697 C CA . TYR B 1 234 ? -14.727 20.719 19.031 1 89.81 234 TYR B CA 1
ATOM 7698 C C . TYR B 1 234 ? -14.109 21.234 17.734 1 89.81 234 TYR B C 1
ATOM 7700 O O . TYR B 1 234 ? -14.766 21.922 16.969 1 89.81 234 TYR B O 1
ATOM 7708 N N . PHE B 1 235 ? -12.867 20.953 17.453 1 91.62 235 PHE B N 1
ATOM 7709 C CA . PHE B 1 235 ? -12.148 21.516 16.312 1 91.62 235 PHE B CA 1
ATOM 7710 C C . PHE B 1 235 ? -12.227 20.594 15.102 1 91.62 235 PHE B C 1
ATOM 7712 O O . PHE B 1 235 ? -11.93 21.016 13.984 1 91.62 235 PHE B O 1
ATOM 7719 N N . GLY B 1 236 ? -12.562 19.359 15.297 1 91.75 236 GLY B N 1
ATOM 7720 C CA . GLY B 1 236 ? -12.625 18.422 14.18 1 91.75 236 GLY B CA 1
ATOM 7721 C C . GLY B 1 236 ? -11.531 17.359 14.227 1 91.75 236 GLY B C 1
ATOM 7722 O O . GLY B 1 236 ? -10.578 17.484 14.992 1 91.75 236 GLY B O 1
ATOM 7723 N N . GLU B 1 237 ? -11.672 16.391 13.43 1 93 237 GLU B N 1
ATOM 7724 C CA . GLU B 1 237 ? -10.758 15.25 13.461 1 93 237 GLU B CA 1
ATOM 7725 C C . GLU B 1 237 ? -9.43 15.594 12.797 1 93 237 GLU B C 1
ATOM 7727 O O . GLU B 1 237 ? -8.375 15.078 13.188 1 93 237 GLU B O 1
ATOM 7732 N N . LYS B 1 238 ? -9.438 16.438 11.773 1 92.38 238 LYS B N 1
ATOM 7733 C CA . LYS B 1 238 ? -8.203 16.812 11.086 1 92.38 238 LYS B CA 1
ATOM 7734 C C . LYS B 1 238 ? -7.203 17.438 12.062 1 92.38 238 LYS B C 1
ATOM 7736 O O . LYS B 1 238 ? -6.027 17.062 12.07 1 92.38 238 LYS B O 1
ATOM 7741 N N . VAL B 1 239 ? -7.668 18.359 12.898 1 94.31 239 VAL B N 1
ATOM 7742 C CA . VAL B 1 239 ? -6.82 19.031 13.883 1 94.31 239 VAL B CA 1
ATOM 7743 C C . VAL B 1 239 ? -6.449 18.031 14.984 1 94.31 239 VAL B C 1
ATOM 7745 O O . VAL B 1 239 ? -5.312 18.031 15.461 1 94.31 239 VAL B O 1
ATOM 7748 N N . ALA B 1 240 ? -7.348 17.219 15.367 1 95.38 240 ALA B N 1
ATOM 7749 C CA . ALA B 1 240 ? -7.102 16.25 16.438 1 95.38 240 ALA B CA 1
ATOM 7750 C C . ALA B 1 240 ? -6.035 15.242 16.031 1 95.38 240 ALA B C 1
ATOM 7752 O O . ALA B 1 240 ? -5.215 14.828 16.844 1 95.38 240 ALA B O 1
ATOM 7753 N N . PHE B 1 241 ? -6.043 14.867 14.773 1 95.94 241 PHE B N 1
ATOM 7754 C CA . PHE B 1 241 ? -5.047 13.914 14.305 1 95.94 241 PHE B CA 1
ATOM 7755 C C . PHE B 1 241 ? -3.65 14.516 14.359 1 95.94 241 PHE B C 1
ATOM 7757 O O . PHE B 1 241 ? -2.676 13.812 14.633 1 95.94 241 PHE B O 1
ATOM 7764 N N . TYR B 1 242 ? -3.518 15.82 14.086 1 95.81 242 TYR B N 1
ATOM 7765 C CA . TYR B 1 242 ? -2.219 16.469 14.211 1 95.81 242 TYR B CA 1
ATOM 7766 C C . TYR B 1 242 ? -1.688 16.359 15.633 1 95.81 242 TYR B C 1
ATOM 7768 O O . TYR B 1 242 ? -0.545 15.953 15.852 1 95.81 242 TYR B O 1
ATOM 7776 N N . PHE B 1 243 ? -2.494 16.641 16.578 1 95.31 243 PHE B N 1
ATOM 7777 C CA . PHE B 1 243 ? -2.062 16.625 17.969 1 95.31 243 PHE B CA 1
ATOM 7778 C C . PHE B 1 243 ? -1.828 15.195 18.438 1 95.31 243 PHE B C 1
ATOM 7780 O O . PHE B 1 243 ? -0.943 14.945 19.266 1 95.31 243 PHE B O 1
ATOM 7787 N N . ALA B 1 244 ? -2.635 14.305 17.922 1 96.5 244 ALA B N 1
ATOM 7788 C CA . ALA B 1 244 ? -2.418 12.898 18.25 1 96.5 244 ALA B CA 1
ATOM 7789 C C . ALA B 1 244 ? -1.078 12.406 17.719 1 96.5 244 ALA B C 1
ATOM 7791 O O . ALA B 1 244 ? -0.362 11.672 18.391 1 96.5 244 ALA B O 1
ATOM 7792 N N . TRP B 1 245 ? -0.792 12.766 16.531 1 96.75 245 TRP B N 1
ATOM 7793 C CA . TRP B 1 245 ? 0.465 12.367 15.898 1 96.75 245 TRP B CA 1
ATOM 7794 C C . TRP B 1 245 ? 1.656 12.945 16.656 1 96.75 245 TRP B C 1
ATOM 7796 O O . TRP B 1 245 ? 2.621 12.234 16.938 1 96.75 245 TRP B O 1
ATOM 7806 N N . VAL B 1 246 ? 1.623 14.258 17 1 96.12 246 VAL B N 1
ATOM 7807 C CA . VAL B 1 246 ? 2.73 14.906 17.688 1 96.12 246 VAL B CA 1
ATOM 7808 C C . VAL B 1 246 ? 2.896 14.312 19.094 1 96.12 246 VAL B C 1
ATOM 7810 O O . VAL B 1 246 ? 4.02 14.133 19.562 1 96.12 246 VAL B O 1
ATOM 7813 N N . GLU B 1 247 ? 1.756 14.039 19.688 1 95.69 247 GLU B N 1
ATOM 7814 C CA . GLU B 1 247 ? 1.815 13.414 21.016 1 95.69 247 GLU B CA 1
ATOM 7815 C C . GLU B 1 247 ? 2.533 12.062 20.953 1 95.69 247 GLU B C 1
ATOM 7817 O O . GLU B 1 247 ? 3.432 11.797 21.75 1 95.69 247 GLU B O 1
ATOM 7822 N N . MET B 1 248 ? 2.176 11.281 20.062 1 96.06 248 MET B N 1
ATOM 7823 C CA . MET B 1 248 ? 2.803 9.969 19.953 1 96.06 248 MET B CA 1
ATOM 7824 C C . MET B 1 248 ? 4.266 10.094 19.531 1 96.06 248 MET B C 1
ATOM 7826 O O . MET B 1 248 ? 5.125 9.375 20.062 1 96.06 248 MET B O 1
ATOM 7830 N N . TYR B 1 249 ? 4.512 10.969 18.578 1 96.75 249 TYR B N 1
ATOM 7831 C CA . TYR B 1 249 ? 5.883 11.227 18.141 1 96.75 249 TYR B CA 1
ATOM 7832 C C . TYR B 1 249 ? 6.766 11.609 19.328 1 96.75 249 TYR B C 1
ATOM 7834 O O . TYR B 1 249 ? 7.863 11.078 19.484 1 96.75 249 TYR B O 1
ATOM 7842 N N . THR B 1 250 ? 6.273 12.469 20.172 1 96.12 250 THR B N 1
ATOM 7843 C CA . THR B 1 250 ? 7.023 12.93 21.344 1 96.12 250 THR B CA 1
ATOM 7844 C C . THR B 1 250 ? 7.258 11.789 22.328 1 96.12 250 THR B C 1
ATOM 7846 O O . THR B 1 250 ? 8.352 11.648 22.875 1 96.12 250 THR B O 1
ATOM 7849 N N . LYS B 1 251 ? 6.285 10.961 22.531 1 95.12 251 LYS B N 1
ATOM 7850 C CA . LYS B 1 251 ? 6.434 9.812 23.422 1 95.12 251 LYS B CA 1
ATOM 7851 C C . LYS B 1 251 ? 7.457 8.82 22.859 1 95.12 251 LYS B C 1
ATOM 7853 O O . LYS B 1 251 ? 8.242 8.242 23.625 1 95.12 251 LYS B O 1
ATOM 7858 N N . TRP B 1 252 ? 7.438 8.648 21.609 1 96.31 252 TRP B N 1
ATOM 7859 C CA . TRP B 1 252 ? 8.336 7.684 20.984 1 96.31 252 TRP B CA 1
ATOM 7860 C C . TRP B 1 252 ? 9.766 8.227 20.938 1 96.31 252 TRP B C 1
ATOM 7862 O O . TRP B 1 252 ? 10.711 7.469 20.734 1 96.31 252 TRP B O 1
ATOM 7872 N N . LEU B 1 253 ? 9.922 9.547 21.016 1 96.75 253 LEU B N 1
ATOM 7873 C CA . LEU B 1 253 ? 11.242 10.164 20.984 1 96.75 253 LEU B CA 1
ATOM 7874 C C . LEU B 1 253 ? 12.016 9.828 22.266 1 96.75 253 LEU B C 1
ATOM 7876 O O . LEU B 1 253 ? 13.242 9.977 22.297 1 96.75 253 LEU B O 1
ATOM 7880 N N . VAL B 1 254 ? 11.422 9.312 23.297 1 95.75 254 VAL B N 1
ATOM 7881 C CA . VAL B 1 254 ? 12.078 9.016 24.562 1 95.75 254 VAL B CA 1
ATOM 7882 C C . VAL B 1 254 ? 13.172 7.977 24.359 1 95.75 254 VAL B C 1
ATOM 7884 O O . VAL B 1 254 ? 14.273 8.109 24.891 1 95.75 254 VAL B O 1
ATOM 7887 N N . ALA B 1 255 ? 12.906 7.004 23.5 1 96.44 255 ALA B N 1
ATOM 7888 C CA . ALA B 1 255 ? 13.883 5.949 23.25 1 96.44 255 ALA B CA 1
ATOM 7889 C C . ALA B 1 255 ? 15.133 6.504 22.562 1 96.44 255 ALA B C 1
ATOM 7891 O O . ALA B 1 255 ? 16.25 6.324 23.047 1 96.44 255 ALA B O 1
ATOM 7892 N N . PRO B 1 256 ? 14.977 7.254 21.453 1 96.88 256 PRO B N 1
ATOM 7893 C CA . PRO B 1 256 ? 16.172 7.848 20.844 1 96.88 256 PRO B CA 1
ATOM 7894 C C . PRO B 1 256 ? 16.891 8.82 21.781 1 96.88 256 PRO B C 1
ATOM 7896 O O . PRO B 1 256 ? 18.094 9 21.672 1 96.88 256 PRO B O 1
ATOM 7899 N N . VAL B 1 257 ? 16.156 9.484 22.688 1 96.94 257 VAL B N 1
ATOM 7900 C CA . VAL B 1 257 ? 16.766 10.414 23.625 1 96.94 257 VAL B CA 1
ATOM 7901 C C . VAL B 1 257 ? 17.719 9.656 24.562 1 96.94 257 VAL B C 1
ATOM 7903 O O . VAL B 1 257 ? 18.859 10.062 24.75 1 96.94 257 VAL B O 1
ATOM 7906 N N . VAL B 1 258 ? 17.266 8.57 25.094 1 96.69 258 VAL B N 1
ATOM 7907 C CA . VAL B 1 258 ? 18.062 7.785 26.031 1 96.69 258 VAL B CA 1
ATOM 7908 C C . VAL B 1 258 ? 19.312 7.234 25.328 1 96.69 258 VAL B C 1
ATOM 7910 O O . VAL B 1 258 ? 20.422 7.367 25.828 1 96.69 258 VAL B O 1
ATOM 7913 N N . VAL B 1 259 ? 19.109 6.707 24.172 1 95.94 259 VAL B N 1
ATOM 7914 C CA . VAL B 1 259 ? 20.219 6.121 23.422 1 95.94 259 VAL B CA 1
ATOM 7915 C C . VAL B 1 259 ? 21.156 7.227 22.938 1 95.94 259 VAL B C 1
ATOM 7917 O O . VAL B 1 259 ? 22.375 7.055 22.922 1 95.94 259 VAL B O 1
ATOM 7920 N N . GLY B 1 260 ? 20.547 8.32 22.516 1 95 260 GLY B N 1
ATOM 7921 C CA . GLY B 1 260 ? 21.344 9.445 22.078 1 95 260 GLY B CA 1
ATOM 7922 C C . GLY B 1 260 ? 22.219 10.039 23.172 1 95 260 GLY B C 1
ATOM 7923 O O . GLY B 1 260 ? 23.391 10.359 22.938 1 95 260 GLY B O 1
ATOM 7924 N N . ILE B 1 261 ? 21.656 10.18 24.391 1 94.56 261 ILE B N 1
ATOM 7925 C CA . ILE B 1 261 ? 22.422 10.68 25.531 1 94.56 261 ILE B CA 1
ATOM 7926 C C . ILE B 1 261 ? 23.578 9.727 25.828 1 94.56 261 ILE B C 1
ATOM 7928 O O . ILE B 1 261 ? 24.688 10.164 26.109 1 94.56 261 ILE B O 1
ATOM 7932 N N . PHE B 1 262 ? 23.312 8.453 25.766 1 94.31 262 PHE B N 1
ATOM 7933 C CA . PHE B 1 262 ? 24.344 7.445 26 1 94.31 262 PHE B CA 1
ATOM 7934 C C . PHE B 1 262 ? 25.469 7.57 25 1 94.31 262 PHE B C 1
ATOM 7936 O O . PHE B 1 262 ? 26.641 7.551 25.375 1 94.31 262 PHE B O 1
ATOM 7943 N N . LEU B 1 263 ? 25.141 7.691 23.781 1 92.06 263 LEU B N 1
ATOM 7944 C CA . LEU B 1 263 ? 26.156 7.828 22.75 1 92.06 263 LEU B CA 1
ATOM 7945 C C . LEU B 1 263 ? 26.938 9.125 22.938 1 92.06 263 LEU B C 1
ATOM 7947 O O . LEU B 1 263 ? 28.156 9.148 22.75 1 92.06 263 LEU B O 1
ATOM 7951 N N . PHE B 1 264 ? 26.281 10.18 23.266 1 90.81 264 PHE B N 1
ATOM 7952 C CA . PHE B 1 264 ? 26.938 11.469 23.453 1 90.81 264 PHE B CA 1
ATOM 7953 C C . PHE B 1 264 ? 27.938 11.406 24.609 1 90.81 264 PHE B C 1
ATOM 7955 O O . PHE B 1 264 ? 29.031 11.945 24.516 1 90.81 264 PHE B O 1
ATOM 7962 N N . VAL B 1 265 ? 27.562 10.734 25.688 1 91.25 265 VAL B N 1
ATOM 7963 C CA . VAL B 1 265 ? 28.453 10.586 26.828 1 91.25 265 VAL B CA 1
ATOM 7964 C C . VAL B 1 265 ? 29.688 9.781 26.438 1 91.25 265 VAL B C 1
ATOM 7966 O O . VAL B 1 265 ? 30.812 10.117 26.812 1 91.25 265 VAL B O 1
ATOM 7969 N N . GLN B 1 266 ? 29.484 8.758 25.641 1 89.81 266 GLN B N 1
ATOM 7970 C CA . GLN B 1 266 ? 30.609 7.961 25.156 1 89.81 266 GLN B CA 1
ATOM 7971 C C . GLN B 1 266 ? 31.5 8.781 24.234 1 89.81 266 GLN B C 1
ATOM 7973 O O . GLN B 1 266 ? 32.719 8.617 24.234 1 89.81 266 GLN B O 1
ATOM 7978 N N . GLN B 1 267 ? 30.891 9.594 23.453 1 86.19 267 GLN B N 1
ATOM 7979 C CA . GLN B 1 267 ? 31.656 10.453 22.562 1 86.19 267 GLN B CA 1
ATOM 7980 C C . GLN B 1 267 ? 32.5 11.453 23.328 1 86.19 267 GLN B C 1
ATOM 7982 O O . GLN B 1 267 ? 33.656 11.719 22.969 1 86.19 267 GLN B O 1
ATOM 7987 N N . VAL B 1 268 ? 31.906 11.992 24.359 1 83.44 268 VAL B N 1
ATOM 7988 C CA . VAL B 1 268 ? 32.625 12.961 25.188 1 83.44 268 VAL B CA 1
ATOM 7989 C C . VAL B 1 268 ? 33.75 12.273 25.938 1 83.44 268 VAL B C 1
ATOM 7991 O O . VAL B 1 268 ? 34.844 12.82 26.031 1 83.44 268 VAL B O 1
ATOM 7994 N N . GLN B 1 269 ? 33.5 11.07 26.375 1 86 269 GLN B N 1
ATOM 7995 C CA . GLN B 1 269 ? 34.5 10.328 27.109 1 86 269 GLN B CA 1
ATOM 7996 C C . GLN B 1 269 ? 35.656 9.914 26.203 1 86 269 GLN B C 1
ATOM 7998 O O . GLN B 1 269 ? 36.812 9.977 26.594 1 86 269 GLN B O 1
ATOM 8003 N N . SER B 1 270 ? 35.281 9.547 25 1 81.38 270 SER B N 1
ATOM 8004 C CA . SER B 1 270 ? 36.344 9.117 24.078 1 81.38 270 SER B CA 1
ATOM 8005 C C . SER B 1 270 ? 36.906 10.297 23.297 1 81.38 270 SER B C 1
ATOM 8007 O O . SER B 1 270 ? 37.906 10.156 22.594 1 81.38 270 SER B O 1
ATOM 8009 N N . ALA B 1 271 ? 36.406 11.5 23.453 1 74.19 271 ALA B N 1
ATOM 8010 C CA . ALA B 1 271 ? 36.844 12.734 22.797 1 74.19 271 ALA B CA 1
ATOM 8011 C C . ALA B 1 271 ? 36.844 12.57 21.281 1 74.19 271 ALA B C 1
ATOM 8013 O O . ALA B 1 271 ? 37.75 13.086 20.609 1 74.19 271 ALA B O 1
ATOM 8014 N N . SER B 1 272 ? 36 11.625 20.828 1 78.12 272 SER B N 1
ATOM 8015 C CA . SER B 1 272 ? 35.906 11.414 19.391 1 78.12 272 SER B CA 1
ATOM 8016 C C . SER B 1 272 ? 34.469 11.258 18.938 1 78.12 272 SER B C 1
ATOM 8018 O O . SER B 1 272 ? 33.688 10.57 19.578 1 78.12 272 SER B O 1
ATOM 8020 N N . LEU B 1 273 ? 34.125 11.992 17.891 1 75.06 273 LEU B N 1
ATOM 8021 C CA . LEU B 1 273 ? 32.781 11.906 17.328 1 75.06 273 LEU B CA 1
ATOM 8022 C C . LEU B 1 273 ? 32.594 10.594 16.578 1 75.06 273 LEU B C 1
ATOM 8024 O O . LEU B 1 273 ? 31.469 10.125 16.422 1 75.06 273 LEU B O 1
ATOM 8028 N N . ASP B 1 274 ? 33.812 10.07 16.172 1 76.5 274 ASP B N 1
ATOM 8029 C CA . ASP B 1 274 ? 33.75 8.812 15.43 1 76.5 274 ASP B CA 1
ATOM 8030 C C . ASP B 1 274 ? 33.844 7.617 16.375 1 76.5 274 ASP B C 1
ATOM 8032 O O . ASP B 1 274 ? 34.875 6.945 16.453 1 76.5 274 ASP B O 1
ATOM 8036 N N . GLN B 1 275 ? 32.781 7.414 17.125 1 77.88 275 GLN B N 1
ATOM 8037 C CA . GLN B 1 275 ? 32.719 6.348 18.125 1 77.88 275 GLN B CA 1
ATOM 8038 C C . GLN B 1 275 ? 32.344 5.016 17.469 1 77.88 275 GLN B C 1
ATOM 8040 O O . GLN B 1 275 ? 31.625 4.98 16.484 1 77.88 275 GLN B O 1
ATOM 8045 N N . PRO B 1 276 ? 32.875 3.939 17.953 1 80.62 276 PRO B N 1
ATOM 8046 C CA . PRO B 1 276 ? 32.594 2.615 17.391 1 80.62 276 PRO B CA 1
ATOM 8047 C C . PRO B 1 276 ? 31.125 2.236 17.5 1 80.62 276 PRO B C 1
ATOM 8049 O O . PRO B 1 276 ? 30.656 1.351 16.781 1 80.62 276 PRO B O 1
ATOM 8052 N N . LEU B 1 277 ? 30.391 2.953 18.266 1 85.25 277 LEU B N 1
ATOM 8053 C CA . LEU B 1 277 ? 28.984 2.631 18.453 1 85.25 277 LEU B CA 1
ATOM 8054 C C . LEU B 1 277 ? 28.109 3.41 17.469 1 85.25 277 LEU B C 1
ATOM 8056 O O . LEU B 1 277 ? 26.891 3.225 17.422 1 85.25 277 LEU B O 1
ATOM 8060 N N . ALA B 1 278 ? 28.734 4.172 16.609 1 83.81 278 ALA B N 1
ATOM 8061 C CA . ALA B 1 278 ? 28.016 5.043 15.688 1 83.81 278 ALA B CA 1
ATOM 8062 C C . ALA B 1 278 ? 27.203 4.227 14.68 1 83.81 278 ALA B C 1
ATOM 8064 O O . ALA B 1 278 ? 26.031 4.516 14.43 1 83.81 278 ALA B O 1
ATOM 8065 N N . PRO B 1 279 ? 27.781 3.121 14.164 1 84.81 279 PRO B N 1
ATOM 8066 C CA . PRO B 1 279 ? 27 2.332 13.219 1 84.81 279 PRO B CA 1
ATOM 8067 C C . PRO B 1 279 ? 25.812 1.628 13.883 1 84.81 279 PRO B C 1
ATOM 8069 O O . PRO B 1 279 ? 24.766 1.467 13.266 1 84.81 279 PRO B O 1
ATOM 8072 N N . VAL B 1 280 ? 25.953 1.269 15.039 1 88.38 280 VAL B N 1
ATOM 8073 C CA . VAL B 1 280 ? 24.875 0.627 15.766 1 88.38 280 VAL B CA 1
ATOM 8074 C C . VAL B 1 280 ? 23.766 1.642 16.031 1 88.38 280 VAL B C 1
ATOM 8076 O O . VAL B 1 280 ? 22.578 1.311 15.953 1 88.38 280 VAL B O 1
ATOM 8079 N N . TYR B 1 281 ? 24.203 2.809 16.344 1 91.94 281 TYR B N 1
ATOM 8080 C CA . TYR B 1 281 ? 23.234 3.881 16.547 1 91.94 281 TYR B CA 1
ATOM 8081 C C . TYR B 1 281 ? 22.453 4.172 15.273 1 91.94 281 TYR B C 1
ATOM 8083 O O . TYR B 1 281 ? 21.25 4.406 15.32 1 91.94 281 TYR B O 1
ATOM 8091 N N . ALA B 1 282 ? 23.172 4.137 14.18 1 88.44 282 ALA B N 1
ATOM 8092 C CA . ALA B 1 282 ? 22.516 4.359 12.898 1 88.44 282 ALA B CA 1
ATOM 8093 C C . ALA B 1 282 ? 21.469 3.279 12.625 1 88.44 282 ALA B C 1
ATOM 8095 O O . ALA B 1 282 ? 20.375 3.572 12.141 1 88.44 282 ALA B O 1
ATOM 8096 N N . LEU B 1 283 ? 21.828 2.084 12.875 1 88 283 LEU B N 1
ATOM 8097 C CA . LEU B 1 283 ? 20.891 0.979 12.703 1 88 283 LEU B CA 1
ATOM 8098 C C . LEU B 1 283 ? 19.703 1.124 13.633 1 88 283 LEU B C 1
ATOM 8100 O O . LEU B 1 283 ? 18.562 0.884 13.234 1 88 283 LEU B O 1
ATOM 8104 N N . PHE B 1 284 ? 19.969 1.52 14.805 1 93 284 PHE B N 1
ATOM 8105 C CA . PHE B 1 284 ? 18.922 1.734 15.781 1 93 284 PHE B CA 1
ATOM 8106 C C . PHE B 1 284 ? 17.938 2.795 15.297 1 93 284 PHE B C 1
ATOM 8108 O O . PHE B 1 284 ? 16.719 2.609 15.383 1 93 284 PHE B O 1
ATOM 8115 N N . MET B 1 285 ? 18.453 3.873 14.781 1 93.44 285 MET B N 1
ATOM 8116 C CA . MET B 1 285 ? 17.594 4.969 14.328 1 93.44 285 MET B CA 1
ATOM 8117 C C . MET B 1 285 ? 16.734 4.535 13.141 1 93.44 285 MET B C 1
ATOM 8119 O O . MET B 1 285 ? 15.586 4.965 13.016 1 93.44 285 MET B O 1
ATOM 8123 N N . ALA B 1 286 ? 17.281 3.711 12.297 1 88.81 286 ALA B N 1
ATOM 8124 C CA . ALA B 1 286 ? 16.516 3.217 11.148 1 88.81 286 ALA B CA 1
ATOM 8125 C C . ALA B 1 286 ? 15.367 2.324 11.594 1 88.81 286 ALA B C 1
ATOM 8127 O O . ALA B 1 286 ? 14.25 2.453 11.094 1 88.81 286 ALA B O 1
ATOM 8128 N N . ILE B 1 287 ? 15.602 1.502 12.492 1 88.06 287 ILE B N 1
ATOM 8129 C CA . ILE B 1 287 ? 14.578 0.593 13 1 88.06 287 ILE B CA 1
ATOM 8130 C C . ILE B 1 287 ? 13.523 1.381 13.773 1 88.06 287 ILE B C 1
ATOM 8132 O O . ILE B 1 287 ? 12.328 1.115 13.656 1 88.06 287 ILE B O 1
ATOM 8136 N N . TRP B 1 288 ? 14.023 2.312 14.539 1 94.5 288 TRP B N 1
ATOM 8137 C CA . TRP B 1 288 ? 13.117 3.16 15.312 1 94.5 288 TRP B CA 1
ATOM 8138 C C . TRP B 1 288 ? 12.141 3.893 14.398 1 94.5 288 TRP B C 1
ATOM 8140 O O . TRP B 1 288 ? 10.938 3.938 14.672 1 94.5 288 TRP B O 1
ATOM 8150 N N . ALA B 1 289 ? 12.633 4.473 13.336 1 92.94 289 ALA B N 1
ATOM 8151 C CA . ALA B 1 289 ? 11.773 5.219 12.422 1 92.94 289 ALA B CA 1
ATOM 8152 C C . ALA B 1 289 ? 10.703 4.316 11.812 1 92.94 289 ALA B C 1
ATOM 8154 O O . ALA B 1 289 ? 9.547 4.715 11.68 1 92.94 289 ALA B O 1
ATOM 8155 N N . SER B 1 290 ? 11.055 3.115 11.523 1 90.5 290 SER B N 1
ATOM 8156 C CA . SER B 1 290 ? 10.109 2.17 10.938 1 90.5 290 SER B CA 1
ATOM 8157 C C . SER B 1 290 ? 9.062 1.728 11.953 1 90.5 290 SER B C 1
ATOM 8159 O O . SER B 1 290 ? 7.871 1.671 11.641 1 90.5 290 SER B O 1
ATOM 8161 N N . LEU B 1 291 ? 9.508 1.458 13.102 1 92.19 291 LEU B N 1
ATOM 8162 C CA . LEU B 1 291 ? 8.594 1.014 14.141 1 92.19 291 LEU B CA 1
ATOM 8163 C C . LEU B 1 291 ? 7.617 2.127 14.516 1 92.19 291 LEU B C 1
ATOM 8165 O O . LEU B 1 291 ? 6.449 1.863 14.805 1 92.19 291 LEU B O 1
ATOM 8169 N N . PHE B 1 292 ? 8.133 3.314 14.547 1 95.56 292 PHE B N 1
ATOM 8170 C CA . PHE B 1 292 ? 7.285 4.461 14.852 1 95.56 292 PHE B CA 1
ATOM 8171 C C . PHE B 1 292 ? 6.164 4.586 13.828 1 95.56 292 PHE B C 1
ATOM 8173 O O . PHE B 1 292 ? 5.004 4.785 14.188 1 95.56 292 PHE B O 1
ATOM 8180 N N . LEU B 1 293 ? 6.469 4.418 12.578 1 95.31 293 LEU B N 1
ATOM 8181 C CA . LEU B 1 293 ? 5.48 4.586 11.516 1 95.31 293 LEU B CA 1
ATOM 8182 C C . LEU B 1 293 ? 4.434 3.475 11.57 1 95.31 293 LEU B C 1
ATOM 8184 O O . LEU B 1 293 ? 3.246 3.725 11.344 1 95.31 293 LEU B O 1
ATOM 8188 N N . VAL B 1 294 ? 4.852 2.275 11.883 1 93.12 294 VAL B N 1
ATOM 8189 C CA . VAL B 1 294 ? 3.912 1.161 11.984 1 93.12 294 VAL B CA 1
ATOM 8190 C C . VAL B 1 294 ? 3.002 1.358 13.188 1 93.12 294 VAL B C 1
ATOM 8192 O O . VAL B 1 294 ? 1.798 1.104 13.117 1 93.12 294 VAL B O 1
ATOM 8195 N N . ALA B 1 295 ? 3.605 1.832 14.195 1 94.5 295 ALA B N 1
ATOM 8196 C CA . ALA B 1 295 ? 2.814 2.092 15.398 1 94.5 295 ALA B CA 1
ATOM 8197 C C . ALA B 1 295 ? 1.811 3.215 15.164 1 94.5 295 ALA B C 1
ATOM 8199 O O . ALA B 1 295 ? 0.676 3.154 15.641 1 94.5 295 ALA B O 1
ATOM 8200 N N . TRP B 1 296 ? 2.23 4.199 14.492 1 95.75 296 TRP B N 1
ATOM 8201 C CA . TRP B 1 296 ? 1.312 5.297 14.203 1 95.75 296 TRP B CA 1
ATOM 8202 C C . TRP B 1 296 ? 0.145 4.82 13.344 1 95.75 296 TRP B C 1
ATOM 8204 O O . TRP B 1 296 ? -1.006 5.184 13.594 1 95.75 296 TRP B O 1
ATOM 8214 N N . ARG B 1 297 ? 0.415 4.105 12.367 1 93.75 297 ARG B N 1
ATOM 8215 C CA . ARG B 1 297 ? -0.653 3.596 11.508 1 93.75 297 ARG B CA 1
ATOM 8216 C C . ARG B 1 297 ? -1.705 2.857 12.328 1 93.75 297 ARG B C 1
ATOM 8218 O O . ARG B 1 297 ? -2.906 3.031 12.109 1 93.75 297 ARG B O 1
ATOM 8225 N N . ARG B 1 298 ? -1.311 2.102 13.289 1 92.19 298 ARG B N 1
ATOM 8226 C CA . ARG B 1 298 ? -2.221 1.359 14.156 1 92.19 298 ARG B CA 1
ATOM 8227 C C . ARG B 1 298 ? -3.014 2.303 15.055 1 92.19 298 ARG B C 1
ATOM 8229 O O . ARG B 1 298 ? -4.227 2.148 15.203 1 92.19 298 ARG B O 1
ATOM 8236 N N . ARG B 1 299 ? -2.299 3.252 15.57 1 94.38 299 ARG B N 1
ATOM 8237 C CA . ARG B 1 299 ? -2.965 4.215 16.438 1 94.38 299 ARG B CA 1
ATOM 8238 C C . ARG B 1 299 ? -3.941 5.082 15.656 1 94.38 299 ARG B C 1
ATOM 8240 O O . ARG B 1 299 ? -5.031 5.391 16.141 1 94.38 299 ARG B O 1
ATOM 8247 N N . ALA B 1 300 ? -3.531 5.484 14.516 1 94.75 300 ALA B N 1
ATOM 8248 C CA . ALA B 1 300 ? -4.387 6.309 13.672 1 94.75 300 ALA B CA 1
ATOM 8249 C C . ALA B 1 300 ? -5.695 5.594 13.344 1 94.75 300 ALA B C 1
ATOM 8251 O O . ALA B 1 300 ? -6.77 6.199 13.375 1 94.75 300 ALA B O 1
ATOM 8252 N N . ASN B 1 301 ? -5.645 4.293 13.094 1 92.5 301 ASN B N 1
ATOM 8253 C CA . ASN B 1 301 ? -6.848 3.533 12.773 1 92.5 301 ASN B CA 1
ATOM 8254 C C . ASN B 1 301 ? -7.73 3.338 14 1 92.5 301 ASN B C 1
ATOM 8256 O O . ASN B 1 301 ? -8.961 3.307 13.891 1 92.5 301 ASN B O 1
ATOM 8260 N N . SER B 1 302 ? -7.07 3.211 15.109 1 92.62 302 SER B N 1
ATOM 8261 C CA . SER B 1 302 ? -7.84 3.094 16.344 1 92.62 302 SER B CA 1
ATOM 8262 C C . SER B 1 302 ? -8.602 4.379 16.641 1 92.62 302 SER B C 1
ATOM 8264 O O . SER B 1 302 ? -9.773 4.336 17.016 1 92.62 302 SER B O 1
ATOM 8266 N N . LEU B 1 303 ? -7.938 5.461 16.453 1 94.19 303 LEU B N 1
ATOM 8267 C CA . LEU B 1 303 ? -8.586 6.75 16.688 1 94.19 303 LEU B CA 1
ATOM 8268 C C . LEU B 1 303 ? -9.664 7.012 15.641 1 94.19 303 LEU B C 1
ATOM 8270 O O . LEU B 1 303 ? -10.719 7.566 15.953 1 94.19 303 LEU B O 1
ATOM 8274 N N . ALA B 1 304 ? -9.375 6.625 14.422 1 92.69 304 ALA B N 1
ATOM 8275 C CA . ALA B 1 304 ? -10.352 6.801 13.352 1 92.69 304 ALA B CA 1
ATOM 8276 C C . ALA B 1 304 ? -11.633 6.02 13.641 1 92.69 304 ALA B C 1
ATOM 8278 O O . ALA B 1 304 ? -12.734 6.496 13.359 1 92.69 304 ALA B O 1
ATOM 8279 N N . TYR B 1 305 ? -11.484 4.859 14.18 1 89.44 305 TYR B N 1
ATOM 8280 C CA . TYR B 1 305 ? -12.664 4.078 14.539 1 89.44 305 TYR B CA 1
ATOM 8281 C C . TYR B 1 305 ? -13.414 4.719 15.695 1 89.44 305 TYR B C 1
ATOM 8283 O O . TYR B 1 305 ? -14.648 4.773 15.688 1 89.44 305 TYR B O 1
ATOM 8291 N N . ARG B 1 306 ? -12.695 5.227 16.656 1 88.38 306 ARG B N 1
ATOM 8292 C CA . ARG B 1 306 ? -13.305 5.852 17.828 1 88.38 306 ARG B CA 1
ATOM 8293 C C . ARG B 1 306 ? -14.109 7.086 17.438 1 88.38 306 ARG B C 1
ATOM 8295 O O . ARG B 1 306 ? -15.18 7.336 18 1 88.38 306 ARG B O 1
ATOM 8302 N N . TRP B 1 307 ? -13.617 7.801 16.469 1 90.31 307 TRP B N 1
ATOM 8303 C CA . TRP B 1 307 ? -14.281 9.031 16.062 1 90.31 307 TRP B CA 1
ATOM 8304 C C . TRP B 1 307 ? -15.234 8.781 14.898 1 90.31 307 TRP B C 1
ATOM 8306 O O . TRP B 1 307 ? -15.844 9.711 14.375 1 90.31 307 TRP B O 1
ATOM 8316 N N . GLY B 1 308 ? -15.352 7.559 14.375 1 85.56 308 GLY B N 1
ATOM 8317 C CA . GLY B 1 308 ? -16.312 7.184 13.359 1 85.56 308 GLY B CA 1
ATOM 8318 C C . GLY B 1 308 ? -15.922 7.625 11.961 1 85.56 308 GLY B C 1
ATOM 8319 O O . GLY B 1 308 ? -16.781 7.891 11.125 1 85.56 308 GLY B O 1
ATOM 8320 N N . VAL B 1 309 ? -14.688 7.848 11.773 1 87.31 309 VAL B N 1
ATOM 8321 C CA . VAL B 1 309 ? -14.266 8.328 10.461 1 87.31 309 VAL B CA 1
ATOM 8322 C C . VAL B 1 309 ? -13.383 7.281 9.789 1 87.31 309 VAL B C 1
ATOM 8324 O O . VAL B 1 309 ? -12.617 7.598 8.875 1 87.31 309 VAL B O 1
ATOM 8327 N N . LEU B 1 310 ? -13.547 6.055 10.188 1 84.56 310 LEU B N 1
ATOM 8328 C CA . LEU B 1 310 ? -12.766 4.992 9.562 1 84.56 310 LEU B CA 1
ATOM 8329 C C . LEU B 1 310 ? -13.211 4.781 8.117 1 84.56 310 LEU B C 1
ATOM 8331 O O . LEU B 1 310 ? -14.398 4.641 7.84 1 84.56 310 LEU B O 1
ATOM 8335 N N . GLY B 1 311 ? -12.297 4.82 7.168 1 74.81 311 GLY B N 1
ATOM 8336 C CA . GLY B 1 311 ? -12.594 4.578 5.762 1 74.81 311 GLY B CA 1
ATOM 8337 C C . GLY B 1 311 ? -13.062 5.82 5.031 1 74.81 311 GLY B C 1
ATOM 8338 O O . GLY B 1 311 ? -13.578 5.73 3.914 1 74.81 311 GLY B O 1
ATOM 8339 N N . TYR B 1 312 ? -13.023 6.918 5.715 1 74.62 312 TYR B N 1
ATOM 8340 C CA . TYR B 1 312 ? -13.391 8.164 5.059 1 74.62 312 TYR B CA 1
ATOM 8341 C C . TYR B 1 312 ? -12.398 8.516 3.955 1 74.62 312 TYR B C 1
ATOM 8343 O O . TYR B 1 312 ? -11.188 8.602 4.203 1 74.62 312 TYR B O 1
ATOM 8351 N N . GLU B 1 313 ? -12.906 8.203 2.684 1 67.62 313 GLU B N 1
ATOM 8352 C CA . GLU B 1 313 ? -12.016 8.453 1.551 1 67.62 313 GLU B CA 1
ATOM 8353 C C . GLU B 1 313 ? -12.367 9.766 0.861 1 67.62 313 GLU B C 1
ATOM 8355 O O . GLU B 1 313 ? -13.359 10.414 1.202 1 67.62 313 GLU B O 1
ATOM 8360 N N . GLU B 1 314 ? -11.547 10.242 0.045 1 62.25 314 GLU B N 1
ATOM 8361 C CA . GLU B 1 314 ? -11.656 11.484 -0.715 1 62.25 314 GLU B CA 1
ATOM 8362 C C . GLU B 1 314 ? -12.945 11.516 -1.535 1 62.25 314 GLU B C 1
ATOM 8364 O O . GLU B 1 314 ? -13.539 12.578 -1.731 1 62.25 314 GLU B O 1
ATOM 8369 N N . ASP B 1 315 ? -13.359 10.359 -1.812 1 56.97 315 ASP B N 1
ATOM 8370 C CA . ASP B 1 315 ? -14.523 10.305 -2.693 1 56.97 315 ASP B CA 1
ATOM 8371 C C . ASP B 1 315 ? -15.805 10.609 -1.924 1 56.97 315 ASP B C 1
ATOM 8373 O O . ASP B 1 315 ? -16.828 10.977 -2.52 1 56.97 315 ASP B O 1
ATOM 8377 N N . ASP B 1 316 ? -15.609 10.555 -0.684 1 60.25 316 ASP B N 1
ATOM 8378 C CA . ASP B 1 316 ? -16.781 10.852 0.136 1 60.25 316 ASP B CA 1
ATOM 8379 C C . ASP B 1 316 ? -16.922 12.352 0.385 1 60.25 316 ASP B C 1
ATOM 8381 O O . ASP B 1 316 ? -17.969 12.828 0.824 1 60.25 316 ASP B O 1
ATOM 8385 N N . GLU B 1 317 ? -15.875 13 -0.129 1 64.06 317 GLU B N 1
ATOM 8386 C CA . GLU B 1 317 ? -15.867 14.438 0.135 1 64.06 317 GLU B CA 1
ATOM 8387 C C . GLU B 1 317 ? -16.688 15.195 -0.912 1 64.06 317 GLU B C 1
ATOM 8389 O O . GLU B 1 317 ? -16.781 14.758 -2.061 1 64.06 317 GLU B O 1
ATOM 8394 N N . VAL B 1 318 ? -17.281 16.25 -0.433 1 64.06 318 VAL B N 1
ATOM 8395 C CA . VAL B 1 318 ? -18.047 17.141 -1.296 1 64.06 318 VAL B CA 1
ATOM 8396 C C . VAL B 1 318 ? -17.094 17.859 -2.254 1 64.06 318 VAL B C 1
ATOM 8398 O O . VAL B 1 318 ? -15.922 18.062 -1.941 1 64.06 318 VAL B O 1
ATOM 8401 N N . LEU B 1 319 ? -17.562 18 -3.496 1 68.62 319 LEU B N 1
ATOM 8402 C CA . LEU B 1 319 ? -16.781 18.734 -4.492 1 68.62 319 LEU B CA 1
ATOM 8403 C C . LEU B 1 319 ? -16.422 20.125 -3.98 1 68.62 319 LEU B C 1
ATOM 8405 O O . LEU B 1 319 ? -17.219 20.75 -3.283 1 68.62 319 LEU B O 1
ATOM 8409 N N . ARG B 1 320 ? -15.273 20.5 -4.266 1 68.5 320 ARG B N 1
ATOM 8410 C CA . ARG B 1 320 ? -14.82 21.828 -3.861 1 68.5 320 ARG B CA 1
ATOM 8411 C C . ARG B 1 320 ? -15.641 22.906 -4.547 1 68.5 320 ARG B C 1
ATOM 8413 O O . ARG B 1 320 ? -15.953 22.812 -5.734 1 68.5 320 ARG B O 1
ATOM 8420 N N . PRO B 1 321 ? -15.977 23.812 -3.74 1 64.38 321 PRO B N 1
ATOM 8421 C CA . PRO B 1 321 ? -16.75 24.906 -4.332 1 64.38 321 PRO B CA 1
ATOM 8422 C C . PRO B 1 321 ? -16.016 25.609 -5.469 1 64.38 321 PRO B C 1
ATOM 8424 O O . PRO B 1 321 ? -16.656 26.125 -6.395 1 64.38 321 PRO B O 1
ATOM 8427 N N . ALA B 1 322 ? -14.703 25.484 -5.492 1 62.84 322 ALA B N 1
ATOM 8428 C CA . ALA B 1 322 ? -13.906 26.188 -6.496 1 62.84 322 ALA B CA 1
ATOM 8429 C C . ALA B 1 322 ? -13.688 25.312 -7.727 1 62.84 322 ALA B C 1
ATOM 8431 O O . ALA B 1 322 ? -13.102 25.766 -8.719 1 62.84 322 ALA B O 1
ATOM 8432 N N . PHE B 1 323 ? -14.25 24.094 -7.68 1 69 323 PHE B N 1
ATOM 8433 C CA . PHE B 1 323 ? -14.023 23.156 -8.773 1 69 323 PHE B CA 1
ATOM 8434 C C . PHE B 1 323 ? -14.773 23.594 -10.031 1 69 323 PHE B C 1
ATOM 8436 O O . PHE B 1 323 ? -15.984 23.844 -9.984 1 69 323 PHE B O 1
ATOM 8443 N N . ARG B 1 324 ? -14.039 23.953 -11.172 1 63.91 324 ARG B N 1
ATOM 8444 C CA . ARG B 1 324 ? -14.633 24.359 -12.438 1 63.91 324 ARG B CA 1
ATOM 8445 C C . ARG B 1 324 ? -14.914 23.156 -13.32 1 63.91 324 ARG B C 1
ATOM 8447 O O . ARG B 1 324 ? -14.008 22.375 -13.625 1 63.91 324 ARG B O 1
ATOM 8454 N N . THR B 1 325 ? -16.031 22.625 -13.281 1 62.53 325 THR B N 1
ATOM 8455 C CA . THR B 1 325 ? -16.422 21.516 -14.141 1 62.53 325 THR B CA 1
ATOM 8456 C C . THR B 1 325 ? -16.203 21.875 -15.609 1 62.53 325 THR B C 1
ATOM 8458 O O . THR B 1 325 ? -16.984 22.625 -16.188 1 62.53 325 THR B O 1
ATOM 8461 N N . SER B 1 326 ? -15.203 22.516 -15.938 1 52.97 326 SER B N 1
ATOM 8462 C CA . SER B 1 326 ? -15.141 22.797 -17.359 1 52.97 326 SER B CA 1
ATOM 8463 C C . SER B 1 326 ? -15.258 21.531 -18.188 1 52.97 326 SER B C 1
ATOM 8465 O O . SER B 1 326 ? -14.914 20.438 -17.719 1 52.97 326 SER B O 1
ATOM 8467 N N . ALA B 1 327 ? -15.93 21.625 -19.328 1 49.41 327 ALA B N 1
ATOM 8468 C CA . ALA B 1 327 ? -16.188 20.672 -20.391 1 49.41 327 ALA B CA 1
ATOM 8469 C C . ALA B 1 327 ? -14.969 19.797 -20.656 1 49.41 327 ALA B C 1
ATOM 8471 O O . ALA B 1 327 ? -15.086 18.672 -21.141 1 49.41 327 ALA B O 1
ATOM 8472 N N . THR B 1 328 ? -13.898 20.281 -20.594 1 49.03 328 THR B N 1
ATOM 8473 C CA . THR B 1 328 ? -12.672 19.609 -21.016 1 49.03 328 THR B CA 1
ATOM 8474 C C . THR B 1 328 ? -12.234 18.578 -20 1 49.03 328 THR B C 1
ATOM 8476 O O . THR B 1 328 ? -11.148 18 -20.109 1 49.03 328 THR B O 1
ATOM 8479 N N . SER B 1 329 ? -12.797 18.594 -18.891 1 52 329 SER B N 1
ATOM 8480 C CA . SER B 1 329 ? -12.508 17.719 -17.75 1 52 329 SER B CA 1
ATOM 8481 C C . SER B 1 329 ? -12.422 16.266 -18.172 1 52 329 SER B C 1
ATOM 8483 O O . SER B 1 329 ? -11.859 15.43 -17.453 1 52 329 SER B O 1
ATOM 8485 N N . GLY B 1 330 ? -13.078 16.125 -19.297 1 52.88 330 GLY B N 1
ATOM 8486 C CA . GLY B 1 330 ? -13.164 14.75 -19.766 1 52.88 330 GLY B CA 1
ATOM 8487 C C . GLY B 1 330 ? -11.859 14.234 -20.344 1 52.88 330 GLY B C 1
ATOM 8488 O O . GLY B 1 330 ? -11.688 13.023 -20.516 1 52.88 330 GLY B O 1
ATOM 8489 N N . LEU B 1 331 ? -11.07 15.258 -20.766 1 60.5 331 LEU B N 1
ATOM 8490 C CA . LEU B 1 331 ? -9.984 14.68 -21.547 1 60.5 331 LEU B CA 1
ATOM 8491 C C . LEU B 1 331 ? -8.789 14.359 -20.656 1 60.5 331 LEU B C 1
ATOM 8493 O O . LEU B 1 331 ? -8.148 15.273 -20.125 1 60.5 331 LEU B O 1
ATOM 8497 N N . THR B 1 332 ? -8.57 13.227 -20.266 1 68.12 332 THR B N 1
ATOM 8498 C CA . THR B 1 332 ? -7.527 12.633 -19.422 1 68.12 332 THR B CA 1
ATOM 8499 C C . THR B 1 332 ? -6.145 13.094 -19.891 1 68.12 332 THR B C 1
ATOM 8501 O O . THR B 1 332 ? -5.262 13.336 -19.062 1 68.12 332 THR B O 1
ATOM 8504 N N . TRP B 1 333 ? -6 13.539 -21.25 1 72.06 333 TRP B N 1
ATOM 8505 C CA . TRP B 1 333 ? -4.664 13.867 -21.75 1 72.06 333 TRP B CA 1
ATOM 8506 C C . TRP B 1 333 ? -4.277 15.289 -21.359 1 72.06 333 TRP B C 1
ATOM 8508 O O . TRP B 1 333 ? -3.115 15.555 -21.031 1 72.06 333 TRP B O 1
ATOM 8518 N N . LYS B 1 334 ? -5.215 16.203 -21.359 1 75.5 334 LYS B N 1
ATOM 8519 C CA . LYS B 1 334 ? -4.93 17.594 -20.969 1 75.5 334 LYS B CA 1
ATOM 8520 C C . LYS B 1 334 ? -4.527 17.672 -19.5 1 75.5 334 LYS B C 1
ATOM 8522 O O . LYS B 1 334 ? -3.654 18.453 -19.125 1 75.5 334 LYS B O 1
ATOM 8527 N N . ARG B 1 335 ? -5.133 16.812 -18.766 1 77.88 335 ARG B N 1
ATOM 8528 C CA . ARG B 1 335 ? -4.789 16.781 -17.344 1 77.88 335 ARG B CA 1
ATOM 8529 C C . ARG B 1 335 ? -3.367 16.281 -17.141 1 77.88 335 ARG B C 1
ATOM 8531 O O . ARG B 1 335 ? -2.631 16.797 -16.297 1 77.88 335 ARG B O 1
ATOM 8538 N N . TRP B 1 336 ? -2.971 15.375 -17.938 1 76.12 336 TRP B N 1
ATOM 8539 C CA . TRP B 1 336 ? -1.623 14.82 -17.844 1 76.12 336 TRP B CA 1
ATOM 8540 C C . TRP B 1 336 ? -0.583 15.836 -18.281 1 76.12 336 TRP B C 1
ATOM 8542 O O . TRP B 1 336 ? 0.514 15.906 -17.734 1 76.12 336 TRP B O 1
ATOM 8552 N N . LEU B 1 337 ? -0.899 16.594 -19.25 1 79.19 337 LEU B N 1
ATOM 8553 C CA . LEU B 1 337 ? 0.011 17.625 -19.719 1 79.19 337 LEU B CA 1
ATOM 8554 C C . LEU B 1 337 ? 0.208 18.703 -18.656 1 79.19 337 LEU B C 1
ATOM 8556 O O . LEU B 1 337 ? 1.325 19.188 -18.438 1 79.19 337 LEU B O 1
ATOM 8560 N N . LYS B 1 338 ? -0.892 19.047 -17.969 1 83.69 338 LYS B N 1
ATOM 8561 C CA . LYS B 1 338 ? -0.786 20.031 -16.891 1 83.69 338 LYS B CA 1
ATOM 8562 C C . LYS B 1 338 ? 0.089 19.516 -15.758 1 83.69 338 LYS B C 1
ATOM 8564 O O . LYS B 1 338 ? 0.916 20.25 -15.219 1 83.69 338 LYS B O 1
ATOM 8569 N N . TYR B 1 339 ? -0.074 18.297 -15.461 1 82.44 339 TYR B N 1
ATOM 8570 C CA . TYR B 1 339 ? 0.714 17.703 -14.391 1 82.44 339 TYR B CA 1
ATOM 8571 C C . TYR B 1 339 ? 2.191 17.641 -14.766 1 82.44 339 TYR B C 1
ATOM 8573 O O . TYR B 1 339 ? 3.059 17.891 -13.922 1 82.44 339 TYR B O 1
ATOM 8581 N N . THR B 1 340 ? 2.463 17.359 -16.031 1 82.56 340 THR B N 1
ATOM 8582 C CA . THR B 1 340 ? 3.85 17.281 -16.484 1 82.56 340 THR B CA 1
ATOM 8583 C C . THR B 1 340 ? 4.516 18.656 -16.438 1 82.56 340 THR B C 1
ATOM 8585 O O . THR B 1 340 ? 5.68 18.766 -16.047 1 82.56 340 THR B O 1
ATOM 8588 N N . VAL B 1 341 ? 3.762 19.594 -16.781 1 86 341 VAL B N 1
ATOM 8589 C CA . VAL B 1 341 ? 4.297 20.953 -16.781 1 86 341 VAL B CA 1
ATOM 8590 C C . VAL B 1 341 ? 4.551 21.406 -15.344 1 86 341 VAL B C 1
ATOM 8592 O O . VAL B 1 341 ? 5.621 21.922 -15.031 1 86 341 VAL B O 1
ATOM 8595 N N . THR B 1 342 ? 3.605 21.188 -14.453 1 87.69 342 THR B N 1
ATOM 8596 C CA . THR B 1 342 ? 3.738 21.625 -13.07 1 87.69 342 THR B CA 1
ATOM 8597 C C . THR B 1 342 ? 4.883 20.891 -12.375 1 87.69 342 THR B C 1
ATOM 8599 O O . THR B 1 342 ? 5.676 21.516 -11.664 1 87.69 342 THR B O 1
ATOM 8602 N N . TRP B 1 343 ? 5.078 19.688 -12.625 1 85.5 343 TRP B N 1
ATOM 8603 C CA . TRP B 1 343 ? 6.129 18.922 -11.969 1 85.5 343 TRP B CA 1
ATOM 8604 C C . TRP B 1 343 ? 7.5 19.297 -12.523 1 85.5 343 TRP B C 1
ATOM 8606 O O . TRP B 1 343 ? 8.492 19.312 -11.789 1 85.5 343 TRP B O 1
ATOM 8616 N N . SER B 1 344 ? 7.531 19.641 -13.82 1 87.5 344 SER B N 1
ATOM 8617 C CA . SER B 1 344 ? 8.789 20.094 -14.414 1 87.5 344 SER B CA 1
ATOM 8618 C C . SER B 1 344 ? 9.242 21.422 -13.82 1 87.5 344 SER B C 1
ATOM 8620 O O . SER B 1 344 ? 10.43 21.625 -13.578 1 87.5 344 SER B O 1
ATOM 8622 N N . ILE B 1 345 ? 8.312 22.188 -13.5 1 89.38 345 ILE B N 1
ATOM 8623 C CA . ILE B 1 345 ? 8.633 23.484 -12.906 1 89.38 345 ILE B CA 1
ATOM 8624 C C . ILE B 1 345 ? 9.109 23.297 -11.469 1 89.38 345 ILE B C 1
ATOM 8626 O O . ILE B 1 345 ? 10.062 23.938 -11.039 1 89.38 345 ILE B O 1
ATOM 8630 N N . VAL B 1 346 ? 8.453 22.438 -10.773 1 89.5 346 VAL B N 1
ATOM 8631 C CA . VAL B 1 346 ? 8.836 22.156 -9.391 1 89.5 346 VAL B CA 1
ATOM 8632 C C . VAL B 1 346 ? 10.258 21.594 -9.344 1 89.5 346 VAL B C 1
ATOM 8634 O O . VAL B 1 346 ? 11.086 22.062 -8.562 1 89.5 346 VAL B O 1
ATOM 8637 N N . VAL B 1 347 ? 10.555 20.656 -10.211 1 87.44 347 VAL B N 1
ATOM 8638 C CA . VAL B 1 347 ? 11.883 20.047 -10.258 1 87.44 347 VAL B CA 1
ATOM 8639 C C . VAL B 1 347 ? 12.914 21.094 -10.688 1 87.44 347 VAL B C 1
ATOM 8641 O O . VAL B 1 347 ? 14.031 21.125 -10.164 1 87.44 347 VAL B O 1
ATOM 8644 N N . GLY B 1 348 ? 12.492 21.938 -11.656 1 89.5 348 GLY B N 1
ATOM 8645 C CA . GLY B 1 348 ? 13.367 23.016 -12.086 1 89.5 348 GLY B CA 1
ATOM 8646 C C . GLY B 1 348 ? 13.68 24 -10.984 1 89.5 348 GLY B C 1
ATOM 8647 O O . GLY B 1 348 ? 14.828 24.406 -10.82 1 89.5 348 GLY B O 1
ATOM 8648 N N . CYS B 1 349 ? 12.711 24.312 -10.148 1 89.06 349 CYS B N 1
ATOM 8649 C CA . CYS B 1 349 ? 12.906 25.25 -9.039 1 89.06 349 CYS B CA 1
ATOM 8650 C C . CYS B 1 349 ? 13.781 24.625 -7.961 1 89.06 349 CYS B C 1
ATOM 8652 O O . CYS B 1 349 ? 14.625 25.297 -7.367 1 89.06 349 CYS B O 1
ATOM 8654 N N . ILE B 1 350 ? 13.602 23.375 -7.695 1 88.12 350 ILE B N 1
ATOM 8655 C CA . ILE B 1 350 ? 14.414 22.672 -6.707 1 88.12 350 ILE B CA 1
ATOM 8656 C C . ILE B 1 350 ? 15.867 22.625 -7.176 1 88.12 350 ILE B C 1
ATOM 8658 O O . ILE B 1 350 ? 16.781 22.891 -6.395 1 88.12 350 ILE B O 1
ATOM 8662 N N . ALA B 1 351 ? 16.078 22.344 -8.469 1 88 351 ALA B N 1
ATOM 8663 C CA . ALA B 1 351 ? 17.422 22.312 -9.039 1 88 351 ALA B CA 1
ATOM 8664 C C . ALA B 1 351 ? 18.078 23.688 -8.969 1 88 351 ALA B C 1
ATOM 8666 O O . ALA B 1 351 ? 19.266 23.812 -8.656 1 88 351 ALA B O 1
ATOM 8667 N N . LEU B 1 352 ? 17.297 24.641 -9.227 1 86.75 352 LEU B N 1
ATOM 8668 C CA . LEU B 1 352 ? 17.812 26.016 -9.203 1 86.75 352 LEU B CA 1
ATOM 8669 C C . LEU B 1 352 ? 18.25 26.406 -7.793 1 86.75 352 LEU B C 1
ATOM 8671 O O . LEU B 1 352 ? 19.344 26.953 -7.605 1 86.75 352 LEU B O 1
ATOM 8675 N N . VAL B 1 353 ? 17.438 26.109 -6.82 1 83.69 353 VAL B N 1
ATOM 8676 C CA . VAL B 1 353 ? 17.75 26.469 -5.445 1 83.69 353 VAL B CA 1
ATOM 8677 C C . VAL B 1 353 ? 18.969 25.672 -4.969 1 83.69 353 VAL B C 1
ATOM 8679 O O . VAL B 1 353 ? 19.828 26.203 -4.258 1 83.69 353 VAL B O 1
ATOM 8682 N N . LEU B 1 354 ? 19.062 24.453 -5.352 1 85.38 354 LEU B N 1
ATOM 8683 C CA . LEU B 1 354 ? 20.203 23.609 -4.98 1 85.38 354 LEU B CA 1
ATOM 8684 C C . LEU B 1 354 ? 21.484 24.156 -5.582 1 85.38 354 LEU B C 1
ATOM 8686 O O . LEU B 1 354 ? 22.531 24.172 -4.926 1 85.38 354 LEU B O 1
ATOM 8690 N N . THR B 1 355 ? 21.406 24.641 -6.801 1 85.12 355 THR B N 1
ATOM 8691 C CA . THR B 1 355 ? 22.578 25.203 -7.469 1 85.12 355 THR B CA 1
ATOM 8692 C C . THR B 1 355 ? 23 26.5 -6.805 1 85.12 355 THR B C 1
ATOM 8694 O O . THR B 1 355 ? 24.203 26.734 -6.594 1 85.12 355 THR B O 1
ATOM 8697 N N . ILE B 1 356 ? 22.047 27.234 -6.457 1 79.31 356 ILE B N 1
ATOM 8698 C CA . ILE B 1 356 ? 22.328 28.5 -5.793 1 79.31 356 ILE B CA 1
ATOM 8699 C C . ILE B 1 356 ? 22.953 28.234 -4.426 1 79.31 356 ILE B C 1
ATOM 8701 O O . ILE B 1 356 ? 23.938 28.891 -4.043 1 79.31 356 ILE B O 1
ATOM 8705 N N . MET B 1 357 ? 22.422 27.266 -3.742 1 79.88 357 MET B N 1
ATOM 8706 C CA . MET B 1 357 ? 22.938 26.938 -2.416 1 79.88 357 MET B CA 1
ATOM 8707 C C . MET B 1 357 ? 24.328 26.344 -2.512 1 79.88 357 MET B C 1
ATOM 8709 O O . MET B 1 357 ? 25.203 26.688 -1.711 1 79.88 357 MET B O 1
ATOM 8713 N N . PHE B 1 358 ? 24.531 25.516 -3.463 1 81.62 358 PHE B N 1
ATOM 8714 C CA . PHE B 1 358 ? 25.844 24.906 -3.65 1 81.62 358 PHE B CA 1
ATOM 8715 C C . PHE B 1 358 ? 26.891 25.969 -3.967 1 81.62 358 PHE B C 1
ATOM 8717 O O . PHE B 1 358 ? 27.984 25.953 -3.426 1 81.62 358 PHE B O 1
ATOM 8724 N N . ALA B 1 359 ? 26.516 26.875 -4.809 1 77.5 359 ALA B N 1
ATOM 8725 C CA . ALA B 1 359 ? 27.422 27.969 -5.164 1 77.5 359 ALA B CA 1
ATOM 8726 C C . ALA B 1 359 ? 27.688 28.875 -3.959 1 77.5 359 ALA B C 1
ATOM 8728 O O . ALA B 1 359 ? 28.828 29.312 -3.758 1 77.5 359 ALA B O 1
ATOM 8729 N N . ALA B 1 360 ? 26.656 29.078 -3.176 1 74.94 360 ALA B N 1
ATOM 8730 C CA . ALA B 1 360 ? 26.797 29.938 -2.002 1 74.94 360 ALA B CA 1
ATOM 8731 C C . ALA B 1 360 ? 27.703 29.297 -0.951 1 74.94 360 ALA B C 1
ATOM 8733 O O . ALA B 1 360 ? 28.562 29.953 -0.376 1 74.94 360 ALA B O 1
ATOM 8734 N N . PHE B 1 361 ? 27.594 28 -0.729 1 77.06 361 PHE B N 1
ATOM 8735 C CA . PHE B 1 361 ? 28.375 27.328 0.311 1 77.06 361 PHE B CA 1
ATOM 8736 C C . PHE B 1 361 ? 29.812 27.109 -0.133 1 77.06 361 PHE B C 1
ATOM 8738 O O . PHE B 1 361 ? 30.734 27.203 0.678 1 77.06 361 PHE B O 1
ATOM 8745 N N . THR B 1 362 ? 29.984 26.859 -1.401 1 75.75 362 THR B N 1
ATOM 8746 C CA . THR B 1 362 ? 31.344 26.719 -1.907 1 75.75 362 THR B CA 1
ATOM 8747 C C . THR B 1 362 ? 32.094 28.047 -1.86 1 75.75 362 THR B C 1
ATOM 8749 O O . THR B 1 362 ? 33.281 28.094 -1.56 1 75.75 362 THR B O 1
ATOM 8752 N N . ALA B 1 363 ? 31.344 29.047 -2.164 1 72.56 363 ALA B N 1
ATOM 8753 C CA . ALA B 1 363 ? 31.953 30.375 -2.094 1 72.56 363 ALA B CA 1
ATOM 8754 C C . ALA B 1 363 ? 32.312 30.75 -0.655 1 72.56 363 ALA B C 1
ATOM 8756 O O . ALA B 1 363 ? 33.344 31.344 -0.4 1 72.56 363 ALA B O 1
ATOM 8757 N N . ARG B 1 364 ? 31.469 30.359 0.269 1 72.38 364 ARG B N 1
ATOM 8758 C CA . ARG B 1 364 ? 31.734 30.609 1.684 1 72.38 364 ARG B CA 1
ATOM 8759 C C . ARG B 1 364 ? 32.969 29.844 2.156 1 72.38 364 ARG B C 1
ATOM 8761 O O . ARG B 1 364 ? 33.812 30.391 2.879 1 72.38 364 ARG B O 1
ATOM 8768 N N . ASP B 1 365 ? 33.031 28.625 1.812 1 73.06 365 ASP B N 1
ATOM 8769 C CA . ASP B 1 365 ? 34.156 27.812 2.219 1 73.06 365 ASP B CA 1
ATOM 8770 C C . ASP B 1 365 ? 35.469 28.328 1.609 1 73.06 365 ASP B C 1
ATOM 8772 O O . ASP B 1 365 ? 36.5 28.328 2.262 1 73.06 365 ASP B O 1
ATOM 8776 N N . ARG B 1 366 ? 35.406 28.75 0.372 1 71.62 366 ARG B N 1
ATOM 8777 C CA . ARG B 1 366 ? 36.594 29.328 -0.268 1 71.62 366 ARG B CA 1
ATOM 8778 C C . ARG B 1 366 ? 37.031 30.594 0.449 1 71.62 366 ARG B C 1
ATOM 8780 O O . ARG B 1 366 ? 38.219 30.812 0.645 1 71.62 366 ARG B O 1
ATOM 8787 N N . LEU B 1 367 ? 36.062 31.312 0.791 1 67.19 367 LEU B N 1
ATOM 8788 C CA . LEU B 1 367 ? 36.375 32.562 1.472 1 67.19 367 LEU B CA 1
ATOM 8789 C C . LEU B 1 367 ? 36.906 32.312 2.871 1 67.19 367 LEU B C 1
ATOM 8791 O O . LEU B 1 367 ? 37.781 33.031 3.344 1 67.19 367 LEU B O 1
ATOM 8795 N N . GLU B 1 368 ? 36.312 31.266 3.557 1 68.38 368 GLU B N 1
ATOM 8796 C CA . GLU B 1 368 ? 36.844 30.875 4.863 1 68.38 368 GLU B CA 1
ATOM 8797 C C . GLU B 1 368 ? 38.281 30.391 4.766 1 68.38 368 GLU B C 1
ATOM 8799 O O . GLU B 1 368 ? 39.125 30.703 5.617 1 68.38 368 GLU B O 1
ATOM 8804 N N . ASP B 1 369 ? 38.5 29.625 3.793 1 68.75 369 ASP B N 1
ATOM 8805 C CA . ASP B 1 369 ? 39.875 29.141 3.582 1 68.75 369 ASP B CA 1
ATOM 8806 C C . ASP B 1 369 ? 40.844 30.297 3.324 1 68.75 369 ASP B C 1
ATOM 8808 O O . ASP B 1 369 ? 41.969 30.281 3.812 1 68.75 369 ASP B O 1
ATOM 8812 N N . GLU B 1 370 ? 40.344 31.156 2.641 1 63.47 370 GLU B N 1
ATOM 8813 C CA . GLU B 1 370 ? 41.188 32.312 2.35 1 63.47 370 GLU B CA 1
ATOM 8814 C C . GLU B 1 370 ? 41.406 33.156 3.604 1 63.47 370 GLU B C 1
ATOM 8816 O O . GLU B 1 370 ? 42.5 33.688 3.816 1 63.47 370 GLU B O 1
ATOM 8821 N N . SER B 1 371 ? 40.344 33.188 4.379 1 59.19 371 SER B N 1
ATOM 8822 C CA . SER B 1 371 ? 40.469 33.969 5.609 1 59.19 371 SER B CA 1
ATOM 8823 C C . SER B 1 371 ? 41.406 33.312 6.594 1 59.19 371 SER B C 1
ATOM 8825 O O . SER B 1 371 ? 42.188 33.969 7.273 1 59.19 371 SER B O 1
ATOM 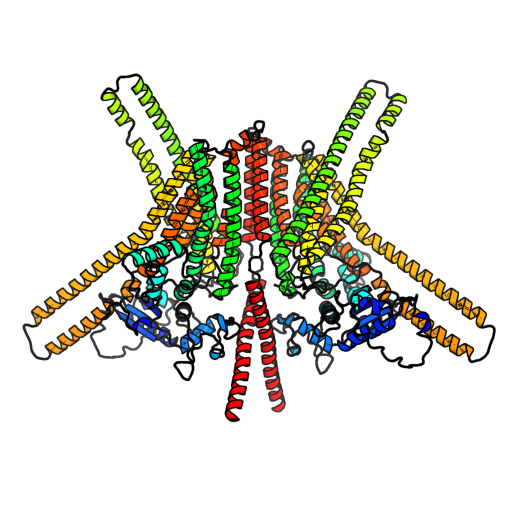8827 N N . VAL B 1 372 ? 41.219 31.938 6.676 1 60.97 372 VAL B N 1
ATOM 8828 C CA . VAL B 1 372 ? 42.094 31.203 7.555 1 60.97 372 VAL B CA 1
ATOM 8829 C C . VAL B 1 372 ? 43.531 31.344 7.051 1 60.97 372 VAL B C 1
ATOM 8831 O O . VAL B 1 372 ? 44.469 31.484 7.848 1 60.97 372 VAL B O 1
ATOM 8834 N N . SER B 1 373 ? 43.656 31.266 5.836 1 59.59 373 SER B N 1
ATOM 8835 C CA . SER B 1 373 ? 45 31.453 5.277 1 59.59 373 SER B CA 1
ATOM 8836 C C . SER B 1 373 ? 45.531 32.844 5.602 1 59.59 373 SER B C 1
ATOM 8838 O O . SER B 1 373 ? 46.719 32.969 5.926 1 59.59 373 SER B O 1
ATOM 8840 N N . ILE B 1 374 ? 44.594 33.688 5.676 1 54 374 ILE B N 1
ATOM 8841 C CA . ILE B 1 374 ? 45 35.031 6.004 1 54 374 ILE B CA 1
ATOM 8842 C C . ILE B 1 374 ? 45.344 35.125 7.492 1 54 374 ILE B C 1
ATOM 8844 O O . ILE B 1 374 ? 46.344 35.75 7.867 1 54 374 ILE B O 1
ATOM 8848 N N . GLN B 1 375 ? 44.469 34.438 8.266 1 54.59 375 GLN B N 1
ATOM 8849 C CA . GLN B 1 375 ? 44.75 34.438 9.695 1 54.59 375 GLN B CA 1
ATOM 8850 C C . GLN B 1 375 ? 46.062 33.75 10.016 1 54.59 375 GLN B C 1
ATOM 8852 O O . GLN B 1 375 ? 46.844 34.219 10.844 1 54.59 375 GLN B O 1
ATOM 8857 N N . ASN B 1 376 ? 46.219 32.531 9.438 1 58.09 376 ASN B N 1
ATOM 8858 C CA . ASN B 1 376 ? 47.469 31.828 9.656 1 58.09 376 ASN B CA 1
ATOM 8859 C C . ASN B 1 376 ? 48.656 32.656 9.195 1 58.09 376 ASN B C 1
ATOM 8861 O O . ASN B 1 376 ? 49.719 32.688 9.852 1 58.09 376 ASN B O 1
ATOM 8865 N N . ASN B 1 377 ? 48.438 33.312 8.195 1 53.84 377 ASN B N 1
ATOM 8866 C CA . ASN B 1 377 ? 49.5 34.188 7.734 1 53.84 377 ASN B CA 1
ATOM 8867 C C . ASN B 1 377 ? 49.75 35.344 8.695 1 53.84 377 ASN B C 1
ATOM 8869 O O . ASN B 1 377 ? 50.875 35.719 8.961 1 53.84 377 ASN B O 1
ATOM 8873 N N . VAL B 1 378 ? 48.625 35.688 9.273 1 52.31 378 VAL B N 1
ATOM 8874 C CA . VAL B 1 378 ? 48.719 36.781 10.234 1 52.31 378 VAL B CA 1
ATOM 8875 C C . VAL B 1 378 ? 49.344 36.281 11.531 1 52.31 378 VAL B C 1
ATOM 8877 O O . VAL B 1 378 ? 50.219 36.938 12.109 1 52.31 378 VAL B O 1
ATOM 8880 N N . THR B 1 379 ? 48.781 35.125 12.016 1 51.59 379 THR B N 1
ATOM 8881 C CA . THR B 1 379 ? 49.344 34.562 13.234 1 51.59 379 THR B CA 1
ATOM 8882 C C . THR B 1 379 ? 50.844 34.219 13.055 1 51.59 379 THR B C 1
ATOM 8884 O O . THR B 1 379 ? 51.625 34.438 13.969 1 51.59 379 THR B O 1
ATOM 8887 N N . ALA B 1 380 ? 51.156 33.562 12.008 1 54.41 380 ALA B N 1
ATOM 8888 C CA . ALA B 1 380 ? 52.562 33.281 11.758 1 54.41 380 ALA B CA 1
ATOM 8889 C C . ALA B 1 380 ? 53.375 34.594 11.758 1 54.41 380 ALA B C 1
ATOM 8891 O O . ALA B 1 380 ? 54.469 34.625 12.305 1 54.41 380 ALA B O 1
ATOM 8892 N N . THR B 1 381 ? 52.75 35.5 11.219 1 48.75 381 THR B N 1
ATOM 8893 C CA . THR B 1 381 ? 53.438 36.781 11.219 1 48.75 381 THR B CA 1
ATOM 8894 C C . THR B 1 381 ? 53.469 37.375 12.617 1 48.75 381 THR B C 1
ATOM 8896 O O . THR B 1 381 ? 54.438 38.031 13.016 1 48.75 381 THR B O 1
ATOM 8899 N N . LEU B 1 382 ? 52.312 37.031 13.352 1 47.44 382 LEU B N 1
ATOM 8900 C CA . LEU B 1 382 ? 52.281 37.531 14.727 1 47.44 382 LEU B CA 1
ATOM 8901 C C . LEU B 1 382 ? 53.281 36.781 15.602 1 47.44 382 LEU B C 1
ATOM 8903 O O . LEU B 1 382 ? 53.844 37.344 16.531 1 47.44 382 LEU B O 1
ATOM 8907 N N . GLN B 1 383 ? 53.312 35.438 15.578 1 46.72 383 GLN B N 1
ATOM 8908 C CA . GLN B 1 383 ? 54.312 34.719 16.375 1 46.72 383 GLN B CA 1
ATOM 8909 C C . GLN B 1 383 ? 55.719 35.219 16.078 1 46.72 383 GLN B C 1
ATOM 8911 O O . GLN B 1 383 ? 56.562 35.25 16.969 1 46.72 383 GLN B O 1
ATOM 8916 N N . ASP B 1 384 ? 56.062 35.312 14.867 1 46.34 384 ASP B N 1
ATOM 8917 C CA . ASP B 1 384 ? 57.406 35.844 14.672 1 46.34 384 ASP B CA 1
ATOM 8918 C C . ASP B 1 384 ? 57.531 37.281 15.195 1 46.34 384 ASP B C 1
ATOM 8920 O O . ASP B 1 384 ? 58.562 37.688 15.711 1 46.34 384 ASP B O 1
ATOM 8924 N N . HIS B 1 385 ? 56.844 38.219 14.617 1 42.97 385 HIS B N 1
ATOM 8925 C CA . HIS B 1 385 ? 57.062 39.625 15.023 1 42.97 385 HIS B CA 1
ATOM 8926 C C . HIS B 1 385 ? 56.156 40 16.203 1 42.97 385 HIS B C 1
ATOM 8928 O O . HIS B 1 385 ? 55.125 39.406 16.406 1 42.97 385 HIS B O 1
ATOM 8934 N N . GLU B 1 386 ? 56.844 40.781 17.297 1 38.56 386 GLU B N 1
ATOM 8935 C CA . GLU B 1 386 ? 56.312 41.5 18.438 1 38.56 386 GLU B CA 1
ATOM 8936 C C . GLU B 1 386 ? 54.906 42.031 18.156 1 38.56 386 GLU B C 1
ATOM 8938 O O . GLU B 1 386 ? 54.656 42.531 17.047 1 38.56 386 GLU B O 1
ATOM 8943 N N . LEU B 1 387 ? 53.844 41.562 18.812 1 41.16 387 LEU B N 1
ATOM 8944 C CA . LEU B 1 387 ? 52.438 42 18.797 1 41.16 387 LEU B CA 1
ATOM 8945 C C . LEU B 1 387 ? 52.344 43.5 18.734 1 41.16 387 LEU B C 1
ATOM 8947 O O . LEU B 1 387 ? 52.375 44.188 19.781 1 41.16 387 LEU B O 1
ATOM 8951 N N . THR B 1 388 ? 53.25 44.312 17.969 1 35.25 388 THR B N 1
ATOM 8952 C CA . THR B 1 388 ? 53.094 45.75 17.969 1 35.25 388 THR B CA 1
ATOM 8953 C C . THR B 1 388 ? 51.688 46.156 17.469 1 35.25 388 THR B C 1
ATOM 8955 O O . THR B 1 388 ? 51.031 45.375 16.766 1 35.25 388 THR B O 1
ATOM 8958 N N . LEU B 1 389 ? 51.125 47.344 17.938 1 38.41 389 LEU B N 1
ATOM 8959 C CA . LEU B 1 389 ? 49.906 48.062 17.562 1 38.41 389 LEU B CA 1
ATOM 8960 C C . LEU B 1 389 ? 49.625 47.938 16.062 1 38.41 389 LEU B C 1
ATOM 8962 O O . LEU B 1 389 ? 48.469 47.906 15.641 1 38.41 389 LEU B O 1
ATOM 8966 N N . SER B 1 390 ? 50.656 47.844 15.273 1 39.28 390 SER B N 1
ATOM 8967 C CA . SER B 1 390 ? 50.5 47.812 13.82 1 39.28 390 SER B CA 1
ATOM 8968 C C . SER B 1 390 ? 49.938 46.469 13.352 1 39.28 390 SER B C 1
ATOM 8970 O O . SER B 1 390 ? 49.219 46.438 12.344 1 39.28 390 SER B O 1
ATOM 8972 N N . THR B 1 391 ? 50.281 45.438 13.984 1 42.88 391 THR B N 1
ATOM 8973 C CA . THR B 1 391 ? 49.781 44.125 13.578 1 42.88 391 THR B CA 1
ATOM 8974 C C . THR B 1 391 ? 48.312 44 13.992 1 42.88 391 THR B C 1
ATOM 8976 O O . THR B 1 391 ? 47.562 43.188 13.414 1 42.88 391 THR B O 1
ATOM 8979 N N . LEU B 1 392 ? 47.938 44.656 15.07 1 41.19 392 LEU B N 1
ATOM 8980 C CA . LEU B 1 392 ? 46.531 44.75 15.391 1 41.19 392 LEU B CA 1
ATOM 8981 C C . LEU B 1 392 ? 45.781 45.469 14.273 1 41.19 392 LEU B C 1
ATOM 8983 O O . LEU B 1 392 ? 44.656 45.094 13.93 1 41.19 392 LEU B O 1
ATOM 8987 N N . SER B 1 393 ? 46.344 46.594 13.711 1 41.31 393 SER B N 1
ATOM 8988 C CA . SER B 1 393 ? 45.75 47.25 12.555 1 41.31 393 SER B CA 1
ATOM 8989 C C . SER B 1 393 ? 45.625 46.281 11.375 1 41.31 393 SER B C 1
ATOM 8991 O O . SER B 1 393 ? 44.688 46.375 10.594 1 41.31 393 SER B O 1
ATOM 8993 N N . SER B 1 394 ? 46.594 45.375 11.234 1 42.31 394 SER B N 1
ATOM 8994 C CA . SER B 1 394 ? 46.5 44.406 10.156 1 42.31 394 SER B CA 1
ATOM 8995 C C . SER B 1 394 ? 45.438 43.344 10.461 1 42.31 394 SER B C 1
ATOM 8997 O O . SER B 1 394 ? 44.938 42.688 9.547 1 42.31 394 SER B O 1
ATOM 8999 N N . ILE B 1 395 ? 45.312 43.031 11.703 1 44.69 395 ILE B N 1
ATOM 9000 C CA . ILE B 1 395 ? 44.156 42.188 12.062 1 44.69 395 ILE B CA 1
ATOM 9001 C C . ILE B 1 395 ? 42.844 42.906 11.734 1 44.69 395 ILE B C 1
ATOM 9003 O O . ILE B 1 395 ? 41.906 42.281 11.281 1 44.69 395 ILE B O 1
ATOM 9007 N N . HIS B 1 396 ? 42.812 44.219 12.023 1 42.31 396 HIS B N 1
ATOM 9008 C CA . HIS B 1 396 ? 41.688 45.031 11.586 1 42.31 396 HIS B CA 1
ATOM 9009 C C . HIS B 1 396 ? 41.5 44.938 10.07 1 42.31 396 HIS B C 1
ATOM 9011 O O . HIS B 1 396 ? 40.375 45.031 9.586 1 42.31 396 HIS B O 1
ATOM 9017 N N . ASP B 1 397 ? 42.562 44.938 9.305 1 42.75 397 ASP B N 1
ATOM 9018 C CA . ASP B 1 397 ? 42.438 44.844 7.855 1 42.75 397 ASP B CA 1
ATOM 9019 C C . ASP B 1 397 ? 42 43.469 7.438 1 42.75 397 ASP B C 1
ATOM 9021 O O . ASP B 1 397 ? 41.438 43.281 6.344 1 42.75 397 ASP B O 1
ATOM 9025 N N . VAL B 1 398 ? 42.469 42.469 8.062 1 43.09 398 VAL B N 1
ATOM 9026 C CA . VAL B 1 398 ? 41.969 41.125 7.738 1 43.09 398 VAL B CA 1
ATOM 9027 C C . VAL B 1 398 ? 40.469 41.031 8.125 1 43.09 398 VAL B C 1
ATOM 9029 O O . VAL B 1 398 ? 39.719 40.25 7.531 1 43.09 398 VAL B O 1
ATOM 9032 N N . LEU B 1 399 ? 40.031 41.688 9.164 1 44.69 399 LEU B N 1
ATOM 9033 C CA . LEU B 1 399 ? 38.594 41.875 9.414 1 44.69 399 LEU B CA 1
ATOM 9034 C C . LEU B 1 399 ? 38 42.812 8.359 1 44.69 399 LEU B C 1
ATOM 9036 O O . LEU B 1 399 ? 37.562 43.906 8.672 1 44.69 399 LEU B O 1
ATOM 9040 N N . THR B 1 400 ? 38.406 42.688 7.156 1 44.22 400 THR B N 1
ATOM 9041 C CA . THR B 1 400 ? 37.844 43.438 6.051 1 44.22 400 THR B CA 1
ATOM 9042 C C . THR B 1 400 ? 36.312 43.219 5.988 1 44.22 400 THR B C 1
ATOM 9044 O O . THR B 1 400 ? 35.812 42.188 6.406 1 44.22 400 THR B O 1
ATOM 9047 N N . PRO B 1 401 ? 35.594 44.406 5.805 1 46.38 401 PRO B N 1
ATOM 9048 C CA . PRO B 1 401 ? 34.125 44.312 5.598 1 46.38 401 PRO B CA 1
ATOM 9049 C C . PRO B 1 401 ? 33.75 43.094 4.738 1 46.38 401 PRO B C 1
ATOM 9051 O O . PRO B 1 401 ? 32.625 42.594 4.883 1 46.38 401 PRO B O 1
ATOM 9054 N N . ARG B 1 402 ? 34.688 42.562 4.043 1 51 402 ARG B N 1
ATOM 9055 C CA . ARG B 1 402 ? 34.344 41.406 3.219 1 51 402 ARG B CA 1
ATOM 9056 C C . ARG B 1 402 ? 34.25 40.156 4.07 1 51 402 ARG B C 1
ATOM 9058 O O . ARG B 1 402 ? 33.406 39.281 3.799 1 51 402 ARG B O 1
ATOM 9065 N N . PHE B 1 403 ? 35.094 40.25 5.027 1 47.69 403 PHE B N 1
ATOM 9066 C CA . PHE B 1 403 ? 35.062 39.094 5.918 1 47.69 403 PHE B CA 1
ATOM 9067 C C . PHE B 1 403 ? 33.75 39.031 6.691 1 47.69 403 PHE B C 1
ATOM 9069 O O . PHE B 1 403 ? 33.094 38 6.746 1 47.69 403 PHE B O 1
ATOM 9076 N N . TRP B 1 404 ? 33.531 40.156 7.383 1 48.75 404 TRP B N 1
ATOM 9077 C CA . TRP B 1 404 ? 32.281 40.156 8.141 1 48.75 404 TRP B CA 1
ATOM 9078 C C . TRP B 1 404 ? 31.062 39.969 7.227 1 48.75 404 TRP B C 1
ATOM 9080 O O . TRP B 1 404 ? 30.094 39.312 7.602 1 48.75 404 TRP B O 1
ATOM 9090 N N . PHE B 1 405 ? 31.078 40.625 6.141 1 49.25 405 PHE B N 1
ATOM 9091 C CA . PHE B 1 405 ? 29.984 40.438 5.195 1 49.25 405 PHE B CA 1
ATOM 9092 C C . PHE B 1 405 ? 29.828 38.969 4.82 1 49.25 405 PHE B C 1
ATOM 9094 O O . PHE B 1 405 ? 28.703 38.438 4.82 1 49.25 405 PHE B O 1
ATOM 9101 N N . TYR B 1 406 ? 30.891 38.438 4.578 1 51.31 406 TYR B N 1
ATOM 9102 C CA . TYR B 1 406 ? 30.797 37.062 4.062 1 51.31 406 TYR B CA 1
ATOM 9103 C C . TYR B 1 406 ? 30.531 36.094 5.188 1 51.31 406 TYR B C 1
ATOM 9105 O O . TYR B 1 406 ? 29.781 35.125 5.02 1 51.31 406 TYR B O 1
ATOM 9113 N N . CYS B 1 407 ? 31.141 36.25 6.34 1 50.41 407 CYS B N 1
ATOM 9114 C CA . CYS B 1 407 ? 30.922 35.344 7.445 1 50.41 407 CYS B CA 1
ATOM 9115 C C . CYS B 1 407 ? 29.547 35.531 8.055 1 50.41 407 CYS B C 1
ATOM 9117 O O . CYS B 1 407 ? 28.922 34.562 8.508 1 50.41 407 CYS B O 1
ATOM 9119 N N . LEU B 1 408 ? 29.25 36.75 8.211 1 51.59 408 LEU B N 1
ATOM 9120 C CA . LEU B 1 408 ? 27.984 36.969 8.891 1 51.59 408 LEU B CA 1
ATOM 9121 C C . LEU B 1 408 ? 26.859 37.188 7.879 1 51.59 408 LEU B C 1
ATOM 9123 O O . LEU B 1 408 ? 25.766 36.625 8.047 1 51.59 408 LEU B O 1
ATOM 9127 N N . VAL B 1 409 ? 27.203 37.938 6.855 1 53.34 409 VAL B N 1
ATOM 9128 C CA . VAL B 1 409 ? 26.125 38.375 5.973 1 53.34 409 VAL B CA 1
ATOM 9129 C C . VAL B 1 409 ? 25.688 37.188 5.105 1 53.34 409 VAL B C 1
ATOM 9131 O O . VAL B 1 409 ? 24.484 36.969 4.875 1 53.34 409 VAL B O 1
ATOM 9134 N N . MET B 1 410 ? 26.656 36.312 4.746 1 55 410 MET B N 1
ATOM 9135 C CA . MET B 1 410 ? 26.297 35.25 3.811 1 55 410 MET B CA 1
ATOM 9136 C C . MET B 1 410 ? 25.391 34.25 4.473 1 55 410 MET B C 1
ATOM 9138 O O . MET B 1 410 ? 24.359 33.875 3.91 1 55 410 MET B O 1
ATOM 9142 N N . PRO B 1 411 ? 25.812 33.875 5.684 1 57.84 411 PRO B N 1
ATOM 9143 C CA . PRO B 1 411 ? 24.844 32.969 6.293 1 57.84 411 PRO B CA 1
ATOM 9144 C C . PRO B 1 411 ? 23.516 33.625 6.59 1 57.84 411 PRO B C 1
ATOM 9146 O O . PRO B 1 411 ? 22.453 33 6.492 1 57.84 411 PRO B O 1
ATOM 9149 N N . MET B 1 412 ? 23.703 34.906 6.926 1 54.75 412 MET B N 1
ATOM 9150 C CA . MET B 1 412 ? 22.469 35.625 7.203 1 54.75 412 MET B CA 1
ATOM 9151 C C . MET B 1 412 ? 21.641 35.812 5.938 1 54.75 412 MET B C 1
ATOM 9153 O O . MET B 1 412 ? 20.406 35.688 5.977 1 54.75 412 MET B O 1
ATOM 9157 N N . LEU B 1 413 ? 22.344 36.125 4.855 1 57.66 413 LEU B N 1
ATOM 9158 C CA . LEU B 1 413 ? 21.641 36.25 3.586 1 57.66 413 LEU B CA 1
ATOM 9159 C C . LEU B 1 413 ? 21 34.938 3.184 1 57.66 413 LEU B C 1
ATOM 9161 O O . LEU B 1 413 ? 19.875 34.906 2.695 1 57.66 413 LEU B O 1
ATOM 9165 N N . TYR B 1 414 ? 21.797 33.906 3.547 1 61.12 414 TYR B N 1
ATOM 9166 C CA . TYR B 1 414 ? 21.219 32.594 3.238 1 61.12 414 TYR B CA 1
ATOM 9167 C C . TYR B 1 414 ? 19.984 32.344 4.098 1 61.12 414 TYR B C 1
ATOM 9169 O O . TYR B 1 414 ? 18.969 31.859 3.602 1 61.12 414 TYR B O 1
ATOM 9177 N N . GLY B 1 415 ? 20.172 32.781 5.309 1 61.84 415 GLY B N 1
ATOM 9178 C CA . GLY B 1 415 ? 19.047 32.625 6.211 1 61.84 415 GLY B CA 1
ATOM 9179 C C . GLY B 1 415 ? 17.828 33.438 5.816 1 61.84 415 GLY B C 1
ATOM 9180 O O . GLY B 1 415 ? 16.703 32.969 5.926 1 61.84 415 GLY B O 1
ATOM 9181 N N . LEU B 1 416 ? 18.188 34.625 5.254 1 62.59 416 LEU B N 1
ATOM 9182 C CA . LEU B 1 416 ? 17.094 35.5 4.84 1 62.59 416 LEU B CA 1
ATOM 9183 C C . LEU B 1 416 ? 16.547 35.062 3.486 1 62.59 416 LEU B C 1
ATOM 9185 O O . LEU B 1 416 ? 15.367 35.281 3.189 1 62.59 416 LEU B O 1
ATOM 9189 N N . CYS B 1 417 ? 17.391 34.406 2.689 1 70.62 417 CYS B N 1
ATOM 9190 C CA . CYS B 1 417 ? 16.969 34 1.354 1 70.62 417 CYS B CA 1
ATOM 9191 C C . CYS B 1 417 ? 16.078 32.781 1.419 1 70.62 417 CYS B C 1
ATOM 9193 O O . CYS B 1 417 ? 15.195 32.594 0.572 1 70.62 417 CYS B O 1
ATOM 9195 N N . ILE B 1 418 ? 16.234 32.125 2.51 1 73.25 418 ILE B N 1
ATOM 9196 C CA . ILE B 1 418 ? 15.492 30.859 2.611 1 73.25 418 ILE B CA 1
ATOM 9197 C C . ILE B 1 418 ? 14 31.141 2.746 1 73.25 418 ILE B C 1
ATOM 9199 O O . ILE B 1 418 ? 13.188 30.641 1.961 1 73.25 418 ILE B O 1
ATOM 9203 N N . PRO B 1 419 ? 13.672 32.094 3.631 1 74.44 419 PRO B N 1
ATOM 9204 C CA . PRO B 1 419 ? 12.234 32.375 3.748 1 74.44 419 PRO B CA 1
ATOM 9205 C C . PRO B 1 419 ? 11.664 33.062 2.512 1 74.44 419 PRO B C 1
ATOM 9207 O O . PRO B 1 419 ? 10.5 32.844 2.164 1 74.44 419 PRO B O 1
ATOM 9210 N N . VAL B 1 420 ? 12.492 33.812 1.899 1 78.31 420 VAL B N 1
ATOM 9211 C CA . VAL B 1 420 ? 12.039 34.5 0.694 1 78.31 420 VAL B CA 1
ATOM 9212 C C . VAL B 1 420 ? 11.781 33.5 -0.412 1 78.31 420 VAL B C 1
ATOM 9214 O O . VAL B 1 420 ? 10.758 33.562 -1.104 1 78.31 420 VAL B O 1
ATOM 9217 N N . PHE B 1 421 ? 12.727 32.594 -0.549 1 82.19 421 PHE B N 1
ATOM 9218 C CA . PHE B 1 421 ? 12.531 31.547 -1.55 1 82.19 421 PHE B CA 1
ATOM 9219 C C . PHE B 1 421 ? 11.328 30.688 -1.211 1 82.19 421 PHE B C 1
ATOM 9221 O O . PHE B 1 421 ? 10.594 30.25 -2.104 1 82.19 421 PHE B O 1
ATOM 9228 N N . ASP B 1 422 ? 11.078 30.531 -0.011 1 83.44 422 ASP B N 1
ATOM 9229 C CA . ASP B 1 422 ? 9.953 29.719 0.438 1 83.44 422 ASP B CA 1
ATOM 9230 C C . ASP B 1 422 ? 8.617 30.391 0.097 1 83.44 422 ASP B C 1
ATOM 9232 O O . ASP B 1 422 ? 7.703 29.734 -0.406 1 83.44 422 ASP B O 1
ATOM 9236 N N . ILE B 1 423 ? 8.562 31.719 0.338 1 85.31 423 ILE B N 1
ATOM 9237 C CA . ILE B 1 423 ? 7.34 32.469 0.065 1 85.31 423 ILE B CA 1
ATOM 9238 C C . ILE B 1 423 ? 7.094 32.531 -1.44 1 85.31 423 ILE B C 1
ATOM 9240 O O . ILE B 1 423 ? 5.969 32.312 -1.899 1 85.31 423 ILE B O 1
ATOM 9244 N N . ALA B 1 424 ? 8.141 32.75 -2.133 1 87.25 424 ALA B N 1
ATOM 9245 C CA . ALA B 1 424 ? 8.031 32.844 -3.586 1 87.25 424 ALA B CA 1
ATOM 9246 C C . ALA B 1 424 ? 7.59 31.5 -4.18 1 87.25 424 ALA B C 1
ATOM 9248 O O . ALA B 1 424 ? 6.688 31.453 -5.02 1 87.25 424 ALA B O 1
ATOM 9249 N N . PHE B 1 425 ? 8.211 30.531 -3.711 1 89.94 425 PHE B N 1
ATOM 9250 C CA . PHE B 1 425 ? 7.879 29.219 -4.27 1 89.94 425 PHE B CA 1
ATOM 9251 C C . PHE B 1 425 ? 6.473 28.797 -3.857 1 89.94 425 PHE B C 1
ATOM 9253 O O . PHE B 1 425 ? 5.762 28.156 -4.629 1 89.94 425 PHE B O 1
ATOM 9260 N N . THR B 1 426 ? 6.105 29.078 -2.689 1 89.75 426 THR B N 1
ATOM 9261 C CA . THR B 1 426 ? 4.762 28.734 -2.244 1 89.75 426 THR B CA 1
ATOM 9262 C C . THR B 1 426 ? 3.709 29.438 -3.102 1 89.75 426 THR B C 1
ATOM 9264 O O . THR B 1 426 ? 2.674 28.844 -3.422 1 89.75 426 THR B O 1
ATOM 9267 N N . TRP B 1 427 ? 4.055 30.594 -3.43 1 90.94 427 TRP B N 1
ATOM 9268 C CA . TRP B 1 427 ? 3.148 31.344 -4.297 1 90.94 427 TRP B CA 1
ATOM 9269 C C . TRP B 1 427 ? 3.039 30.672 -5.668 1 90.94 427 TRP B C 1
ATOM 9271 O O . TRP B 1 427 ? 1.938 30.5 -6.191 1 90.94 427 TRP B O 1
ATOM 9281 N N . VAL B 1 428 ? 4.113 30.359 -6.184 1 92 428 VAL B N 1
ATOM 9282 C CA . VAL B 1 428 ? 4.133 29.703 -7.488 1 92 428 VAL B CA 1
ATOM 9283 C C . VAL B 1 428 ? 3.398 28.359 -7.402 1 92 428 VAL B C 1
ATOM 9285 O O . VAL B 1 428 ? 2.6 28.031 -8.281 1 92 428 VAL B O 1
ATOM 9288 N N . ALA B 1 429 ? 3.666 27.641 -6.383 1 92.31 429 ALA B N 1
ATOM 9289 C CA . ALA B 1 429 ? 3.061 26.328 -6.199 1 92.31 429 ALA B CA 1
ATOM 9290 C C . ALA B 1 429 ? 1.546 26.438 -6.043 1 92.31 429 ALA B C 1
ATOM 9292 O O . ALA B 1 429 ? 0.8 25.594 -6.566 1 92.31 429 ALA B O 1
ATOM 9293 N N . THR B 1 430 ? 1.103 27.422 -5.355 1 90.94 430 THR B N 1
ATOM 9294 C CA . THR B 1 430 ? -0.328 27.609 -5.152 1 90.94 430 THR B CA 1
ATOM 9295 C C . THR B 1 430 ? -1.019 27.984 -6.465 1 90.94 430 THR B C 1
ATOM 9297 O O . THR B 1 430 ? -2.102 27.469 -6.762 1 90.94 430 THR B O 1
ATOM 9300 N N . THR B 1 431 ? -0.348 28.781 -7.184 1 91.12 431 THR B N 1
ATOM 9301 C CA . THR B 1 431 ? -0.912 29.188 -8.461 1 91.12 431 THR B CA 1
ATOM 9302 C C . THR B 1 431 ? -0.966 28.016 -9.43 1 91.12 431 THR B C 1
ATOM 9304 O O . THR B 1 431 ? -1.951 27.844 -10.148 1 91.12 431 THR B O 1
ATOM 9307 N N . MET B 1 432 ? 0.032 27.25 -9.414 1 91.25 432 MET B N 1
ATOM 9308 C CA . MET B 1 432 ? 0.077 26.062 -10.281 1 91.25 432 MET B CA 1
ATOM 9309 C C . MET B 1 432 ? -0.983 25.047 -9.875 1 91.25 432 MET B C 1
ATOM 9311 O O . MET B 1 432 ? -1.619 24.438 -10.727 1 91.25 432 MET B O 1
ATOM 9315 N N . THR B 1 433 ? -1.229 24.875 -8.617 1 89.56 433 THR B N 1
ATOM 9316 C CA . THR B 1 433 ? -2.201 23.906 -8.117 1 89.56 433 THR B CA 1
ATOM 9317 C C . THR B 1 433 ? -3.623 24.359 -8.438 1 89.56 433 THR B C 1
ATOM 9319 O O . THR B 1 433 ? -4.492 23.531 -8.719 1 89.56 433 THR B O 1
ATOM 9322 N N . THR B 1 434 ? -3.793 25.641 -8.359 1 86.31 434 THR B N 1
ATOM 9323 C CA . THR B 1 434 ? -5.102 26.156 -8.734 1 86.31 434 THR B CA 1
ATOM 9324 C C . THR B 1 434 ? -5.348 25.984 -10.234 1 86.31 434 THR B C 1
ATOM 9326 O O . THR B 1 434 ? -6.48 25.734 -10.656 1 86.31 434 THR B O 1
ATOM 9329 N N . TRP B 1 435 ? -4.27 26.078 -10.922 1 84.69 435 TRP B N 1
ATOM 9330 C CA . TRP B 1 435 ? -4.359 25.875 -12.359 1 84.69 435 TRP B CA 1
ATOM 9331 C C . TRP B 1 435 ? -4.699 24.422 -12.68 1 84.69 435 TRP B C 1
ATOM 9333 O O . TRP B 1 435 ? -5.395 24.141 -13.656 1 84.69 435 TRP B O 1
ATOM 9343 N N . GLU B 1 436 ? -4.289 23.469 -11.922 1 85.06 436 GLU B N 1
ATOM 9344 C CA . GLU B 1 436 ? -4.582 22.047 -12.102 1 85.06 436 GLU B CA 1
ATOM 9345 C C . GLU B 1 436 ? -6.051 21.75 -11.812 1 85.06 436 GLU B C 1
ATOM 9347 O O . GLU B 1 436 ? -6.594 20.75 -12.305 1 85.06 436 GLU B O 1
ATOM 9352 N N . ASN B 1 437 ? -6.754 22.484 -11.023 1 80.12 437 ASN B N 1
ATOM 9353 C CA . ASN B 1 437 ? -8.188 22.422 -10.773 1 80.12 437 ASN B CA 1
ATOM 9354 C C . ASN B 1 437 ? -8.609 21.062 -10.227 1 80.12 437 ASN B C 1
ATOM 9356 O O . ASN B 1 437 ? -9.414 20.359 -10.844 1 80.12 437 ASN B O 1
ATOM 9360 N N . HIS B 1 438 ? -8.25 20.797 -9.023 1 79.69 438 HIS B N 1
ATOM 9361 C CA . HIS B 1 438 ? -8.625 19.547 -8.375 1 79.69 438 HIS B CA 1
ATOM 9362 C C . HIS B 1 438 ? -10.07 19.609 -7.875 1 79.69 438 HIS B C 1
ATOM 9364 O O . HIS B 1 438 ? -10.539 20.656 -7.438 1 79.69 438 HIS B O 1
ATOM 9370 N N . ALA B 1 439 ? -10.742 18.484 -7.887 1 75.38 439 ALA B N 1
ATOM 9371 C CA . ALA B 1 439 ? -12.172 18.422 -7.605 1 75.38 439 ALA B CA 1
ATO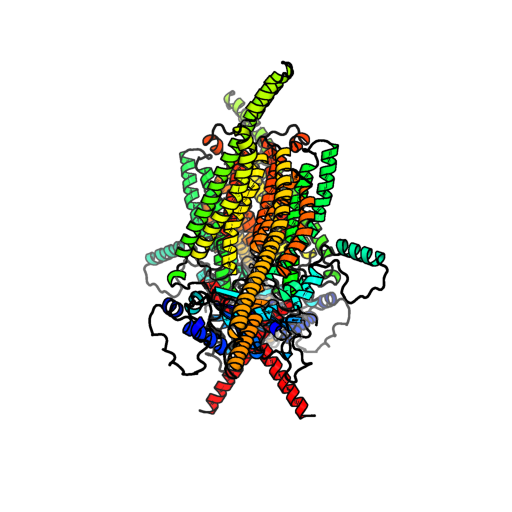M 9372 C C . ALA B 1 439 ? -12.438 18.453 -6.102 1 75.38 439 ALA B C 1
ATOM 9374 O O . ALA B 1 439 ? -13.398 19.078 -5.645 1 75.38 439 ALA B O 1
ATOM 9375 N N . THR B 1 440 ? -11.609 17.844 -5.316 1 78 440 THR B N 1
ATOM 9376 C CA . THR B 1 440 ? -11.844 17.766 -3.881 1 78 440 THR B CA 1
ATOM 9377 C C . THR B 1 440 ? -10.82 18.594 -3.117 1 78 440 THR B C 1
ATOM 9379 O O . THR B 1 440 ? -9.719 18.859 -3.619 1 78 440 THR B O 1
ATOM 9382 N N . GLU B 1 441 ? -11.227 19.109 -1.967 1 79.12 441 GLU B N 1
ATOM 9383 C CA . GLU B 1 441 ? -10.344 19.922 -1.132 1 79.12 441 GLU B CA 1
ATOM 9384 C C . GLU B 1 441 ? -9.133 19.109 -0.669 1 79.12 441 GLU B C 1
ATOM 9386 O O . GLU B 1 441 ? -8.008 19.609 -0.644 1 79.12 441 GLU B O 1
ATOM 9391 N N . SER B 1 442 ? -9.367 17.891 -0.314 1 82.69 442 SER B N 1
ATOM 9392 C CA . SER B 1 442 ? -8.273 17.047 0.15 1 82.69 442 SER B CA 1
ATOM 9393 C C . SER B 1 442 ? -7.262 16.797 -0.963 1 82.69 442 SER B C 1
ATOM 9395 O O . SER B 1 442 ? -6.051 16.797 -0.722 1 82.69 442 SER B O 1
ATOM 9397 N N . ALA B 1 443 ? -7.754 16.656 -2.201 1 83.88 443 ALA B N 1
ATOM 9398 C CA . ALA B 1 443 ? -6.855 16.453 -3.334 1 83.88 443 ALA B CA 1
ATOM 9399 C C . ALA B 1 443 ? -6.035 17.719 -3.619 1 83.88 443 ALA B C 1
ATOM 9401 O O . ALA B 1 443 ? -4.852 17.625 -3.957 1 83.88 443 ALA B O 1
ATOM 9402 N N . HIS B 1 444 ? -6.684 18.812 -3.514 1 84.94 444 HIS B N 1
ATOM 9403 C CA . HIS B 1 444 ? -6 20.094 -3.721 1 84.94 444 HIS B CA 1
ATOM 9404 C C . HIS B 1 444 ? -4.895 20.297 -2.688 1 84.94 444 HIS B C 1
ATOM 9406 O O . HIS B 1 444 ? -3.762 20.625 -3.041 1 84.94 444 HIS B O 1
ATOM 9412 N N . GLN B 1 445 ? -5.188 20.094 -1.468 1 86.88 445 GLN B N 1
ATOM 9413 C CA . GLN B 1 445 ? -4.207 20.266 -0.399 1 86.88 445 GLN B CA 1
ATOM 9414 C C . GLN B 1 445 ? -3.066 19.266 -0.529 1 86.88 445 GLN B C 1
ATOM 9416 O O . GLN B 1 445 ? -1.909 19.594 -0.259 1 86.88 445 GLN B O 1
ATOM 9421 N N . SER B 1 446 ? -3.422 18.031 -0.877 1 88.69 446 SER B N 1
ATOM 9422 C CA . SER B 1 446 ? -2.393 17.016 -1.045 1 88.69 446 SER B CA 1
ATOM 9423 C C . SER B 1 446 ? -1.424 17.391 -2.164 1 88.69 446 SER B C 1
ATOM 9425 O O . SER B 1 446 ? -0.21 17.219 -2.02 1 88.69 446 SER B O 1
ATOM 9427 N N . ALA B 1 447 ? -1.977 17.906 -3.277 1 88.81 447 ALA B N 1
ATOM 9428 C CA . ALA B 1 447 ? -1.128 18.297 -4.395 1 88.81 447 ALA B CA 1
ATOM 9429 C C . ALA B 1 447 ? -0.23 19.469 -4.012 1 88.81 447 ALA B C 1
ATOM 9431 O O . ALA B 1 447 ? 0.936 19.531 -4.41 1 88.81 447 ALA B O 1
ATOM 9432 N N . LEU B 1 448 ? -0.752 20.344 -3.285 1 90.75 448 LEU B N 1
ATOM 9433 C CA . LEU B 1 448 ? 0.028 21.484 -2.828 1 90.75 448 LEU B CA 1
ATOM 9434 C C . LEU B 1 448 ? 1.145 21.047 -1.89 1 90.75 448 LEU B C 1
ATOM 9436 O O . LEU B 1 448 ? 2.287 21.484 -2.021 1 90.75 448 LEU B O 1
ATOM 9440 N N . ILE B 1 449 ? 0.854 20.172 -1.001 1 91.88 449 ILE B N 1
ATOM 9441 C CA . ILE B 1 449 ? 1.825 19.672 -0.035 1 91.88 449 ILE B CA 1
ATOM 9442 C C . ILE B 1 449 ? 2.943 18.922 -0.765 1 91.88 449 ILE B C 1
ATOM 9444 O O . ILE B 1 449 ? 4.125 19.109 -0.451 1 91.88 449 ILE B O 1
ATOM 9448 N N . LEU B 1 450 ? 2.602 18.172 -1.731 1 89.75 450 LEU B N 1
ATOM 9449 C CA . LEU B 1 450 ? 3.576 17.359 -2.457 1 89.75 450 LEU B CA 1
ATOM 9450 C C . LEU B 1 450 ? 4.504 18.25 -3.283 1 89.75 450 LEU B C 1
ATOM 9452 O O . LEU B 1 450 ? 5.574 17.797 -3.709 1 89.75 450 LEU B O 1
ATOM 9456 N N . LYS B 1 451 ? 4.133 19.516 -3.502 1 91.62 451 LYS B N 1
ATOM 9457 C CA . LYS B 1 451 ? 4.977 20.422 -4.258 1 91.62 451 LYS B CA 1
ATOM 9458 C C . LYS B 1 451 ? 5.82 21.297 -3.322 1 91.62 451 LYS B C 1
ATOM 9460 O O . LYS B 1 451 ? 7.031 21.422 -3.512 1 91.62 451 LYS B O 1
ATOM 9465 N N . VAL B 1 452 ? 5.215 21.75 -2.328 1 92.19 452 VAL B N 1
ATOM 9466 C CA . VAL B 1 452 ? 5.867 22.734 -1.479 1 92.19 452 VAL B CA 1
ATOM 9467 C C . VAL B 1 452 ? 6.789 22.047 -0.481 1 92.19 452 VAL B C 1
ATOM 9469 O O . VAL B 1 452 ? 7.895 22.516 -0.215 1 92.19 452 VAL B O 1
ATOM 9472 N N . PHE B 1 453 ? 6.449 20.969 0.038 1 92.12 453 PHE B N 1
ATOM 9473 C CA . PHE B 1 453 ? 7.191 20.344 1.13 1 92.12 453 PHE B CA 1
ATOM 9474 C C . PHE B 1 453 ? 8.547 19.844 0.647 1 92.12 453 PHE B C 1
ATOM 9476 O O . PHE B 1 453 ? 9.57 20.078 1.297 1 92.12 453 PHE B O 1
ATOM 9483 N N . PRO B 1 454 ? 8.562 19.094 -0.474 1 90 454 PRO B N 1
ATOM 9484 C CA . PRO B 1 454 ? 9.891 18.656 -0.921 1 90 454 PRO B CA 1
ATOM 9485 C C . PRO B 1 454 ? 10.836 19.844 -1.162 1 90 454 PRO B C 1
ATOM 9487 O O . PRO B 1 454 ? 12.031 19.734 -0.886 1 90 454 PRO B O 1
ATOM 9490 N N . PHE B 1 455 ? 10.32 20.922 -1.666 1 89.81 455 PHE B N 1
ATOM 9491 C CA . PHE B 1 455 ? 11.133 22.109 -1.87 1 89.81 455 PHE B CA 1
ATOM 9492 C C . PHE B 1 455 ? 11.688 22.625 -0.546 1 89.81 455 PHE B C 1
ATOM 9494 O O . PHE B 1 455 ? 12.883 22.906 -0.433 1 89.81 455 PHE B O 1
ATOM 9501 N N . ARG B 1 456 ? 10.844 22.672 0.401 1 87.56 456 ARG B N 1
ATOM 9502 C CA . ARG B 1 456 ? 11.266 23.141 1.72 1 87.56 456 ARG B CA 1
ATOM 9503 C C . ARG B 1 456 ? 12.227 22.156 2.371 1 87.56 456 ARG B C 1
ATOM 9505 O O . ARG B 1 456 ? 13.211 22.562 2.99 1 87.56 456 ARG B O 1
ATOM 9512 N N . CYS B 1 457 ? 11.961 20.953 2.232 1 88.44 457 CYS B N 1
ATOM 9513 C CA . CYS B 1 457 ? 12.789 19.906 2.814 1 88.44 457 CYS B CA 1
ATOM 9514 C C . CYS B 1 457 ? 14.195 19.938 2.23 1 88.44 457 CYS B C 1
ATOM 9516 O O . CYS B 1 457 ? 15.18 19.906 2.971 1 88.44 457 CYS B O 1
ATOM 9518 N N . ILE B 1 458 ? 14.305 20.062 0.983 1 86.31 458 ILE B N 1
ATOM 9519 C CA . ILE B 1 458 ? 15.594 20.016 0.306 1 86.31 458 ILE B CA 1
ATOM 9520 C C . ILE B 1 458 ? 16.406 21.266 0.65 1 86.31 458 ILE B C 1
ATOM 9522 O O . ILE B 1 458 ? 17.609 21.188 0.905 1 86.31 458 ILE B O 1
ATOM 9526 N N . HIS B 1 459 ? 15.742 22.312 0.669 1 82.25 459 HIS B N 1
ATOM 9527 C CA . HIS B 1 459 ? 16.453 23.547 0.948 1 82.25 459 HIS B CA 1
ATOM 9528 C C . HIS B 1 459 ? 16.984 23.578 2.377 1 82.25 459 HIS B C 1
ATOM 9530 O O . HIS B 1 459 ? 18.094 24.047 2.621 1 82.25 459 HIS B O 1
ATOM 9536 N N . VAL B 1 460 ? 16.25 23.031 3.271 1 82.62 460 VAL B N 1
ATOM 9537 C CA . VAL B 1 460 ? 16.672 23.047 4.672 1 82.62 460 VAL B CA 1
ATOM 9538 C C . VAL B 1 460 ? 17.766 22.016 4.891 1 82.62 460 VAL B C 1
ATOM 9540 O O . VAL B 1 460 ? 18.734 22.281 5.617 1 82.62 460 VAL B O 1
ATOM 9543 N N . PHE B 1 461 ? 17.75 20.891 4.242 1 89.75 461 PHE B N 1
ATOM 9544 C CA . PHE B 1 461 ? 18.703 19.812 4.488 1 89.75 461 PHE B CA 1
ATOM 9545 C C . PHE B 1 461 ? 19.938 19.953 3.605 1 89.75 461 PHE B C 1
ATOM 9547 O O . PHE B 1 461 ? 20.953 19.312 3.844 1 89.75 461 PHE B O 1
ATOM 9554 N N . ALA B 1 462 ? 19.875 20.844 2.615 1 85.69 462 ALA B N 1
ATOM 9555 C CA . ALA B 1 462 ? 20.969 20.969 1.647 1 85.69 462 ALA B CA 1
ATOM 9556 C C . ALA B 1 462 ? 22.281 21.344 2.34 1 85.69 462 ALA B C 1
ATOM 9558 O O . ALA B 1 462 ? 23.328 20.797 2.018 1 85.69 462 ALA B O 1
ATOM 9559 N N . THR B 1 463 ? 22.203 22.203 3.26 1 81.12 463 THR B N 1
ATOM 9560 C CA . THR B 1 463 ? 23.422 22.625 3.951 1 81.12 463 THR B CA 1
ATOM 9561 C C . THR B 1 463 ? 24 21.484 4.781 1 81.12 463 THR B C 1
ATOM 9563 O O . THR B 1 463 ? 25.219 21.312 4.84 1 81.12 463 THR B O 1
ATOM 9566 N N . LEU B 1 464 ? 23.125 20.766 5.402 1 87.19 464 LEU B N 1
ATOM 9567 C CA . LEU B 1 464 ? 23.594 19.641 6.215 1 87.19 464 LEU B CA 1
ATOM 9568 C C . LEU B 1 464 ? 24.219 18.547 5.34 1 87.19 464 LEU B C 1
ATOM 9570 O O . LEU B 1 464 ? 25.25 17.984 5.695 1 87.19 464 LEU B O 1
ATOM 9574 N N . TYR B 1 465 ? 23.672 18.344 4.191 1 87.94 465 TYR B N 1
ATOM 9575 C CA . TYR B 1 465 ? 24.234 17.359 3.268 1 87.94 465 TYR B CA 1
ATOM 9576 C C . TYR B 1 465 ? 25.547 17.844 2.684 1 87.94 465 TYR B C 1
ATOM 9578 O O . TYR B 1 465 ? 26.453 17.047 2.432 1 87.94 465 TYR B O 1
ATOM 9586 N N . TYR B 1 466 ? 25.688 19.125 2.484 1 83.5 466 TYR B N 1
ATOM 9587 C CA . TYR B 1 466 ? 26.922 19.703 1.954 1 83.5 466 TYR B CA 1
ATOM 9588 C C . TYR B 1 466 ? 28.078 19.484 2.914 1 83.5 466 TYR B C 1
ATOM 9590 O O . TYR B 1 466 ? 29.156 19.016 2.51 1 83.5 466 TYR B O 1
ATOM 9598 N N . TYR B 1 467 ? 27.875 19.688 4.137 1 81.81 467 TYR B N 1
ATOM 9599 C CA . TYR B 1 467 ? 28.953 19.547 5.117 1 81.81 467 TYR B CA 1
ATOM 9600 C C . TYR B 1 467 ? 29.234 18.078 5.414 1 81.81 467 TYR B C 1
ATOM 9602 O O . TYR B 1 467 ? 30.375 17.719 5.746 1 81.81 467 TYR B O 1
ATOM 9610 N N . ALA B 1 468 ? 28.234 17.281 5.277 1 83.62 468 ALA B N 1
ATOM 9611 C CA . ALA B 1 468 ? 28.406 15.875 5.594 1 83.62 468 ALA B CA 1
ATOM 9612 C C . ALA B 1 468 ? 29.188 15.156 4.496 1 83.62 468 ALA B C 1
ATOM 9614 O O . ALA B 1 468 ? 30.016 14.289 4.781 1 83.62 468 ALA B O 1
ATOM 9615 N N . PHE B 1 469 ? 29 15.508 3.217 1 79.38 469 PHE B N 1
ATOM 9616 C CA . PHE B 1 469 ? 29.547 14.648 2.17 1 79.38 469 PHE B CA 1
ATOM 9617 C C . PHE B 1 469 ? 30.422 15.445 1.214 1 79.38 469 PHE B C 1
ATOM 9619 O O . PHE B 1 469 ? 31.266 14.883 0.516 1 79.38 469 PHE B O 1
ATOM 9626 N N . ALA B 1 470 ? 30.25 16.734 1.024 1 70.62 470 ALA B N 1
ATOM 9627 C CA . ALA B 1 470 ? 31 17.484 0.035 1 70.62 470 ALA B CA 1
ATOM 9628 C C . ALA B 1 470 ? 32.219 18.156 0.668 1 70.62 470 ALA B C 1
ATOM 9630 O O . ALA B 1 470 ? 33.312 18.188 0.071 1 70.62 470 ALA B O 1
ATOM 9631 N N . ALA B 1 471 ? 32.031 18.797 1.824 1 63.56 471 ALA B N 1
ATOM 9632 C CA . ALA B 1 471 ? 33.094 19.641 2.416 1 63.56 471 ALA B CA 1
ATOM 9633 C C . ALA B 1 471 ? 33.938 18.828 3.396 1 63.56 471 ALA B C 1
ATOM 9635 O O . ALA B 1 471 ? 33.938 19.094 4.602 1 63.56 471 ALA B O 1
ATOM 9636 N N . GLN B 1 472 ? 34.844 17.938 2.994 1 61.12 472 GLN B N 1
ATOM 9637 C CA . GLN B 1 472 ? 35.875 17.219 3.732 1 61.12 472 GLN B CA 1
ATOM 9638 C C . GLN B 1 472 ? 35.281 16.391 4.855 1 61.12 472 GLN B C 1
ATOM 9640 O O . GLN B 1 472 ? 35.906 16.125 5.871 1 61.12 472 GLN B O 1
ATOM 9645 N N . ASN B 1 473 ? 34 15.883 4.77 1 61.78 473 ASN B N 1
ATOM 9646 C CA . ASN B 1 473 ? 33.375 14.922 5.664 1 61.78 473 ASN B CA 1
ATOM 9647 C C . ASN B 1 473 ? 33.5 15.336 7.125 1 61.78 473 ASN B C 1
ATOM 9649 O O . ASN B 1 473 ? 33.938 14.539 7.965 1 61.78 473 ASN B O 1
ATOM 9653 N N . ASN B 1 474 ? 33.219 16.641 7.363 1 74.69 474 ASN B N 1
ATOM 9654 C CA . ASN B 1 474 ? 33.375 17.172 8.711 1 74.69 474 ASN B CA 1
ATOM 9655 C C . ASN B 1 474 ? 32.125 16.969 9.562 1 74.69 474 ASN B C 1
ATOM 9657 O O . ASN B 1 474 ? 31.156 17.719 9.43 1 74.69 474 ASN B O 1
ATOM 9661 N N . LEU B 1 475 ? 32.125 15.984 10.445 1 78.38 475 LEU B N 1
ATOM 9662 C CA . LEU B 1 475 ? 31 15.617 11.305 1 78.38 475 LEU B CA 1
ATOM 9663 C C . LEU B 1 475 ? 30.734 16.703 12.344 1 78.38 475 LEU B C 1
ATOM 9665 O O . LEU B 1 475 ? 29.594 16.938 12.734 1 78.38 475 LEU B O 1
ATOM 9669 N N . LEU B 1 476 ? 31.75 17.422 12.625 1 80.44 476 LEU B N 1
ATOM 9670 C CA . LEU B 1 476 ? 31.609 18.469 13.633 1 80.44 476 LEU B CA 1
ATOM 9671 C C . LEU B 1 476 ? 30.828 19.656 13.078 1 80.44 476 LEU B C 1
ATOM 9673 O O . LEU B 1 476 ? 29.953 20.203 13.766 1 80.44 476 LEU B O 1
ATOM 9677 N N . ARG B 1 477 ? 31.141 19.984 11.898 1 80.06 477 ARG B N 1
ATOM 9678 C CA . ARG B 1 477 ? 30.406 21.094 11.281 1 80.06 477 ARG B CA 1
ATOM 9679 C C . ARG B 1 477 ? 28.938 20.734 11.086 1 80.06 477 ARG B C 1
ATOM 9681 O O . ARG B 1 477 ? 28.062 21.609 11.219 1 80.06 477 ARG B O 1
ATOM 9688 N N . VAL B 1 478 ? 28.641 19.547 10.75 1 85.62 478 VAL B N 1
ATOM 9689 C CA . VAL B 1 478 ? 27.266 19.094 10.602 1 85.62 478 VAL B CA 1
ATOM 9690 C C . VAL B 1 478 ? 26.562 19.156 11.953 1 85.62 478 VAL B C 1
ATOM 9692 O O . VAL B 1 478 ? 25.406 19.609 12.039 1 85.62 478 VAL B O 1
ATOM 9695 N N . ALA B 1 479 ? 27.25 18.781 13.016 1 86.94 479 ALA B N 1
ATOM 9696 C CA . ALA B 1 479 ? 26.672 18.781 14.359 1 86.94 479 ALA B CA 1
ATOM 9697 C C . ALA B 1 479 ? 26.344 20.203 14.812 1 86.94 479 ALA B C 1
ATOM 9699 O O . ALA B 1 479 ? 25.25 20.453 15.352 1 86.94 479 ALA B O 1
ATOM 9700 N N . ILE B 1 480 ? 27.25 21.062 14.508 1 83 480 ILE B N 1
ATOM 9701 C CA . ILE B 1 480 ? 27.047 22.453 14.922 1 83 480 ILE B CA 1
ATOM 9702 C C . ILE B 1 480 ? 25.906 23.078 14.125 1 83 480 ILE B C 1
ATOM 9704 O O . ILE B 1 480 ? 25.062 23.781 14.688 1 83 480 ILE B O 1
ATOM 9708 N N . GLN B 1 481 ? 25.938 22.828 12.875 1 81.5 481 GLN B N 1
ATOM 9709 C CA . GLN B 1 481 ? 24.875 23.375 12.039 1 81.5 481 GLN B CA 1
ATOM 9710 C C . GLN B 1 481 ? 23.516 22.812 12.453 1 81.5 481 GLN B C 1
ATOM 9712 O O . GLN B 1 481 ? 22.531 23.547 12.5 1 81.5 481 GLN B O 1
ATOM 9717 N N . LEU B 1 482 ? 23.453 21.547 12.711 1 88.06 482 LEU B N 1
ATOM 9718 C CA . LEU B 1 482 ? 22.203 20.922 13.133 1 88.06 482 LEU B CA 1
ATOM 9719 C C . LEU B 1 482 ? 21.719 21.5 14.461 1 88.06 482 LEU B C 1
ATOM 9721 O O . LEU B 1 482 ? 20.547 21.812 14.617 1 88.06 482 LEU B O 1
ATOM 9725 N N . ALA B 1 483 ? 22.641 21.688 15.367 1 85.81 483 ALA B N 1
ATOM 9726 C CA . ALA B 1 483 ? 22.297 22.266 16.672 1 85.81 483 ALA B CA 1
ATOM 9727 C C . ALA B 1 483 ? 21.766 23.688 16.516 1 85.81 483 ALA B C 1
ATOM 9729 O O . ALA B 1 483 ? 20.812 24.078 17.188 1 85.81 483 ALA B O 1
ATOM 9730 N N . THR B 1 484 ? 22.359 24.375 15.609 1 80 484 THR B N 1
ATOM 9731 C CA . THR B 1 484 ? 21.938 25.75 15.383 1 80 484 THR B CA 1
ATOM 9732 C C . THR B 1 484 ? 20.531 25.797 14.781 1 80 484 THR B C 1
ATOM 9734 O O . THR B 1 484 ? 19.703 26.625 15.18 1 80 484 THR B O 1
ATOM 9737 N N . PHE B 1 485 ? 20.312 24.891 13.852 1 81 485 PHE B N 1
ATOM 9738 C CA . PHE B 1 485 ? 18.984 24.828 13.227 1 81 485 PHE B CA 1
ATOM 9739 C C . PHE B 1 485 ? 17.922 24.453 14.25 1 81 485 PHE B C 1
ATOM 9741 O O . PHE B 1 485 ? 16.844 25.031 14.273 1 81 485 PHE B O 1
ATOM 9748 N N . MET B 1 486 ? 18.141 23.547 15.07 1 85.94 486 MET B N 1
ATOM 9749 C CA . MET B 1 486 ? 17.156 23.031 16.016 1 85.94 486 MET B CA 1
ATOM 9750 C C . MET B 1 486 ? 16.922 24.031 17.141 1 85.94 486 MET B C 1
ATOM 9752 O O . MET B 1 486 ? 15.781 24.219 17.578 1 85.94 486 MET B O 1
ATOM 9756 N N . LEU B 1 487 ? 17.953 24.719 17.578 1 81.62 487 LEU B N 1
ATOM 9757 C CA . LEU B 1 487 ? 17.828 25.656 18.688 1 81.62 487 LEU B CA 1
ATOM 9758 C C . LEU B 1 487 ? 17.281 27 18.219 1 81.62 487 LEU B C 1
ATOM 9760 O O . LEU B 1 487 ? 16.328 27.531 18.797 1 81.62 487 LEU B O 1
ATOM 9764 N N . SER B 1 488 ? 17.875 27.438 17.156 1 75.56 488 SER B N 1
ATOM 9765 C CA . SER B 1 488 ? 17.438 28.766 16.703 1 75.56 488 SER B CA 1
ATOM 9766 C C . SER B 1 488 ? 16.172 28.672 15.875 1 75.56 488 SER B C 1
ATOM 9768 O O . SER B 1 488 ? 15.258 29.484 16.031 1 75.56 488 SER B O 1
ATOM 9770 N N . GLY B 1 489 ? 16.078 27.766 15.023 1 74.44 489 GLY B N 1
ATOM 9771 C CA . GLY B 1 489 ? 14.938 27.656 14.125 1 74.44 489 GLY B CA 1
ATOM 9772 C C . GLY B 1 489 ? 13.656 27.234 14.828 1 74.44 489 GLY B C 1
ATOM 9773 O O . GLY B 1 489 ? 12.633 27.906 14.711 1 74.44 489 GLY B O 1
ATOM 9774 N N . GLN B 1 490 ? 13.727 26.281 15.641 1 76.25 490 GLN B N 1
ATOM 9775 C CA . GLN B 1 490 ? 12.516 25.734 16.234 1 76.25 490 GLN B CA 1
ATOM 9776 C C . GLN B 1 490 ? 12.062 26.562 17.438 1 76.25 490 GLN B C 1
ATOM 9778 O O . GLN B 1 490 ? 10.867 26.812 17.609 1 76.25 490 GLN B O 1
ATOM 9783 N N . MET B 1 491 ? 12.977 27.062 18.188 1 74.31 491 MET B N 1
ATOM 9784 C CA . MET B 1 491 ? 12.617 27.875 19.344 1 74.31 491 MET B CA 1
ATOM 9785 C C . MET B 1 491 ? 12.055 29.219 18.906 1 74.31 491 MET B C 1
ATOM 9787 O O . MET B 1 491 ? 11.055 29.688 19.453 1 74.31 491 MET B O 1
ATOM 9791 N N . TRP B 1 492 ? 12.688 29.688 17.875 1 72.75 492 TRP B N 1
ATOM 9792 C CA . TRP B 1 492 ? 12.227 30.953 17.344 1 72.75 492 TRP B CA 1
ATOM 9793 C C . TRP B 1 492 ? 10.844 30.828 16.719 1 72.75 492 TRP B C 1
ATOM 9795 O O . TRP B 1 492 ? 10.008 31.719 16.875 1 72.75 492 TRP B O 1
ATOM 9805 N N . ASN B 1 493 ? 10.617 29.719 16.172 1 76.5 493 ASN B N 1
ATOM 9806 C CA . ASN B 1 493 ? 9.312 29.484 15.57 1 76.5 493 ASN B CA 1
ATOM 9807 C C . ASN B 1 493 ? 8.211 29.422 16.625 1 76.5 493 ASN B C 1
ATOM 9809 O O . ASN B 1 493 ? 7.109 29.938 16.406 1 76.5 493 ASN B O 1
ATOM 9813 N N . ASN B 1 494 ? 8.516 28.922 17.75 1 78.25 494 ASN B N 1
ATOM 9814 C CA . ASN B 1 494 ? 7.535 28.844 18.844 1 78.25 494 ASN B CA 1
ATOM 9815 C C . ASN B 1 494 ? 7.238 30.219 19.422 1 78.25 494 ASN B C 1
ATOM 9817 O O . ASN B 1 494 ? 6.09 30.547 19.734 1 78.25 494 ASN B O 1
ATOM 9821 N N . VAL B 1 495 ? 8.242 31.016 19.438 1 76.31 495 VAL B N 1
ATOM 9822 C CA . VAL B 1 495 ? 8.078 32.375 19.969 1 76.31 495 VAL B CA 1
ATOM 9823 C C . VAL B 1 495 ? 7.281 33.219 18.984 1 76.31 495 VAL B C 1
ATOM 9825 O O . VAL B 1 495 ? 6.379 33.969 19.375 1 76.31 495 VAL B O 1
ATOM 9828 N N . VAL B 1 496 ? 7.594 33 17.797 1 77.06 496 VAL B N 1
ATOM 9829 C CA . VAL B 1 496 ? 6.918 33.781 16.766 1 77.06 496 VAL B CA 1
ATOM 9830 C C . VAL B 1 496 ? 5.461 33.312 16.656 1 77.06 496 VAL B C 1
ATOM 9832 O O . VAL B 1 496 ? 4.566 34.156 16.484 1 77.06 496 VAL B O 1
ATOM 9835 N N . LYS B 1 497 ? 5.203 32.062 16.781 1 76.38 497 LYS B N 1
ATOM 9836 C CA . LYS B 1 497 ? 3.854 31.5 16.703 1 76.38 497 LYS B CA 1
ATOM 9837 C C . LYS B 1 497 ? 2.969 32.062 17.812 1 76.38 497 LYS B C 1
ATOM 9839 O O . LYS B 1 497 ? 1.766 32.25 17.609 1 76.38 497 LYS B O 1
ATOM 9844 N N . THR B 1 498 ? 3.541 32.375 18.953 1 77.81 498 THR B N 1
ATOM 9845 C CA . THR B 1 498 ? 2.77 32.875 20.094 1 77.81 498 THR B CA 1
ATOM 9846 C C . THR B 1 498 ? 2.879 34.375 20.203 1 77.81 498 THR B C 1
ATOM 9848 O O . THR B 1 498 ? 1.877 35.062 20.422 1 77.81 498 THR B O 1
ATOM 9851 N N . GLY B 1 499 ? 4.059 34.844 20 1 76.88 499 GLY B N 1
ATOM 9852 C CA . GLY B 1 499 ? 4.336 36.25 20.266 1 76.88 499 GLY B CA 1
ATOM 9853 C C . GLY B 1 499 ? 3.742 37.188 19.234 1 76.88 499 GLY B C 1
ATOM 9854 O O . GLY B 1 499 ? 3.105 38.188 19.594 1 76.88 499 GLY B O 1
ATOM 9855 N N . LEU B 1 500 ? 3.834 36.781 18.062 1 79.06 500 LEU B N 1
ATOM 9856 C CA . LEU B 1 500 ? 3.42 37.688 17 1 79.06 500 LEU B CA 1
ATOM 9857 C C . LEU B 1 500 ? 1.907 37.906 17.016 1 79.06 500 LEU B C 1
ATOM 9859 O O . LEU B 1 500 ? 1.425 39.031 17 1 79.06 500 LEU B O 1
ATOM 9863 N N . PRO B 1 501 ? 1.169 36.812 17.109 1 78.88 501 PRO B N 1
ATOM 9864 C CA . PRO B 1 501 ? -0.281 37.031 17.141 1 78.88 501 PRO B CA 1
ATOM 9865 C C . PRO B 1 501 ? -0.746 37.719 18.406 1 78.88 501 PRO B C 1
ATOM 9867 O O . PRO B 1 501 ? -1.696 38.5 18.375 1 78.88 501 PRO B O 1
ATOM 9870 N N . LEU B 1 502 ? -0.109 37.5 19.547 1 79.25 502 LEU B N 1
ATOM 9871 C CA . LEU B 1 502 ? -0.473 38.156 20.797 1 79.25 502 LEU B CA 1
ATOM 9872 C C . LEU B 1 502 ? -0.179 39.656 20.719 1 79.25 502 LEU B C 1
ATOM 9874 O O . LEU B 1 502 ? -0.971 40.469 21.188 1 79.25 502 LEU B O 1
ATOM 9878 N N . LEU B 1 503 ? 0.967 39.938 20.109 1 79.62 503 LEU B N 1
ATOM 9879 C CA . LEU B 1 503 ? 1.328 41.344 19.953 1 79.62 503 LEU B CA 1
ATOM 9880 C C . LEU B 1 503 ? 0.375 42.031 18.984 1 79.62 503 LEU B C 1
ATOM 9882 O O . LEU B 1 503 ? -0.012 43.188 19.203 1 79.62 503 LEU B O 1
ATOM 9886 N N . ARG B 1 504 ? 0.02 41.312 18.016 1 79.81 504 ARG B N 1
ATOM 9887 C CA . ARG B 1 504 ? -0.917 41.875 17.047 1 79.81 504 ARG B CA 1
ATOM 9888 C C . ARG B 1 504 ? -2.297 42.062 17.672 1 79.81 504 ARG B C 1
ATOM 9890 O O . ARG B 1 504 ? -2.969 43.062 17.406 1 79.81 504 ARG B O 1
ATOM 9897 N N . ARG B 1 505 ? -2.736 41.062 18.422 1 77.69 505 ARG B N 1
ATOM 9898 C CA . ARG B 1 505 ? -4.02 41.156 19.109 1 77.69 505 ARG B CA 1
ATOM 9899 C C . ARG B 1 505 ? -4.031 42.344 20.078 1 77.69 505 ARG B C 1
ATOM 9901 O O . ARG B 1 505 ? -5.012 43.094 20.141 1 77.69 505 ARG B O 1
ATOM 9908 N N . ARG B 1 506 ? -2.914 42.531 20.75 1 76.25 506 ARG B N 1
ATOM 9909 C CA . ARG B 1 506 ? -2.814 43.656 21.688 1 76.25 506 ARG B CA 1
ATOM 9910 C C . ARG B 1 506 ? -2.824 45 20.953 1 76.25 506 ARG B C 1
ATOM 9912 O O . ARG B 1 506 ? -3.424 45.969 21.438 1 76.25 506 ARG B O 1
ATOM 9919 N N . TYR B 1 507 ? -2.166 44.938 19.875 1 79.69 507 TYR B N 1
ATOM 9920 C CA . TYR B 1 507 ? -2.129 46.156 19.078 1 79.69 507 TYR B CA 1
ATOM 9921 C C . TYR B 1 507 ? -3.514 46.5 18.531 1 79.69 507 TYR B C 1
ATOM 9923 O O . TYR B 1 507 ? -3.918 47.656 18.531 1 79.69 507 TYR B O 1
ATOM 9931 N N . GLN B 1 508 ? -4.25 45.469 18.094 1 77.94 508 GLN B N 1
ATOM 9932 C CA . GLN B 1 508 ? -5.59 45.688 17.562 1 77.94 508 GLN B CA 1
ATOM 9933 C C . GLN B 1 508 ? -6.555 46.125 18.656 1 77.94 508 GLN B C 1
ATOM 9935 O O . GLN B 1 508 ? -7.422 46.969 18.406 1 77.94 508 GLN B O 1
ATOM 9940 N N . LEU B 1 509 ? -6.375 45.562 19.812 1 75.06 509 LEU B N 1
ATOM 9941 C CA . LEU B 1 509 ? -7.211 45.938 20.938 1 75.06 509 LEU B CA 1
ATOM 9942 C C . LEU B 1 509 ? -6.938 47.406 21.312 1 75.06 509 LEU B C 1
ATOM 9944 O O . LEU B 1 509 ? -7.867 48.156 21.641 1 75.06 509 LEU B O 1
ATOM 9948 N N . HIS B 1 510 ? -5.676 47.781 21.219 1 76.81 510 HIS B N 1
ATOM 9949 C CA . HIS B 1 510 ? -5.305 49.156 21.516 1 76.81 510 HIS B CA 1
ATOM 9950 C C . HIS B 1 510 ? -5.883 50.125 20.484 1 76.81 510 HIS B C 1
ATOM 9952 O O . HIS B 1 510 ? -6.359 51.188 20.844 1 76.81 510 HIS B O 1
ATOM 9958 N N . ARG B 1 511 ? -5.879 49.656 19.281 1 76.31 511 ARG B N 1
ATOM 9959 C CA . ARG B 1 511 ? -6.422 50.469 18.219 1 76.31 511 ARG B CA 1
ATOM 9960 C C . ARG B 1 511 ? -7.934 50.625 18.344 1 76.31 511 ARG B C 1
ATOM 9962 O O . ARG B 1 511 ? -8.492 51.688 18.078 1 76.31 511 ARG B O 1
ATOM 9969 N N . LYS B 1 512 ? -8.586 49.531 18.672 1 74.62 512 LYS B N 1
ATOM 9970 C CA . LYS B 1 512 ? -10.031 49.562 18.875 1 74.62 512 LYS B CA 1
ATOM 9971 C C . LYS B 1 512 ? -10.414 50.469 20.031 1 74.62 512 LYS B C 1
ATOM 9973 O O . LYS B 1 512 ? -11.391 51.219 19.938 1 74.62 512 LYS B O 1
ATOM 9978 N N . ARG B 1 513 ? -9.656 50.469 21.078 1 74 513 ARG B N 1
ATOM 9979 C CA . ARG B 1 513 ? -9.906 51.312 22.25 1 74 513 ARG B CA 1
ATOM 9980 C C . ARG B 1 513 ? -9.727 52.781 21.891 1 74 513 ARG B C 1
ATOM 9982 O O . ARG B 1 513 ? -10.5 53.625 22.328 1 74 513 ARG B O 1
ATOM 9989 N N . GLN B 1 514 ? -8.758 53 21.109 1 76.25 514 GLN B N 1
ATOM 9990 C CA . GLN B 1 514 ? -8.508 54.375 20.688 1 76.25 514 GLN B CA 1
ATOM 9991 C C . GLN B 1 514 ? -9.617 54.875 19.766 1 76.25 514 GLN B C 1
ATOM 9993 O O . GLN B 1 514 ? -10.055 56.031 19.891 1 76.25 514 GLN B O 1
ATOM 9998 N N . ALA B 1 515 ? -10.047 53.906 18.906 1 75.06 515 ALA B N 1
ATOM 9999 C CA . ALA B 1 515 ? -11.117 54.281 17.984 1 75.06 515 ALA B CA 1
ATOM 10000 C C . ALA B 1 515 ? -12.422 54.531 18.734 1 75.06 515 ALA B C 1
ATOM 10002 O O . ALA B 1 515 ? -13.18 55.438 18.406 1 75.06 515 ALA B O 1
ATOM 10003 N N . THR B 1 516 ? -12.695 53.719 19.719 1 73.69 516 THR B N 1
ATOM 10004 C CA . THR B 1 516 ? -13.898 53.875 20.531 1 73.69 516 THR B CA 1
ATOM 10005 C C . THR B 1 516 ? -13.836 55.156 21.359 1 73.69 516 THR B C 1
ATOM 10007 O O . THR B 1 516 ? -14.836 55.844 21.5 1 73.69 516 THR B O 1
ATOM 10010 N N . SER B 1 517 ? -12.672 55.5 21.875 1 72.25 517 SER B N 1
ATOM 10011 C CA . SER B 1 517 ? -12.492 56.719 22.672 1 72.25 517 SER B CA 1
ATOM 10012 C C . SER B 1 517 ? -12.641 57.969 21.797 1 72.25 517 SER B C 1
ATOM 10014 O O . SER B 1 517 ? -13.219 58.969 22.234 1 72.25 517 SER B O 1
ATOM 10016 N N . LYS B 1 518 ? -12.172 57.812 20.656 1 72.75 518 LYS B N 1
ATOM 10017 C CA . LYS B 1 518 ? -12.289 58.938 19.734 1 72.75 518 LYS B CA 1
ATOM 10018 C C . LYS B 1 518 ? -13.742 59.188 19.328 1 72.75 518 LYS B C 1
ATOM 10020 O O . LYS B 1 518 ? -14.188 60.312 19.219 1 72.75 518 LYS B O 1
ATOM 10025 N N . LEU B 1 519 ? -14.43 58.094 19.125 1 69.88 519 LEU B N 1
ATOM 10026 C CA . LEU B 1 519 ? -15.844 58.188 18.75 1 69.88 519 LEU B CA 1
ATOM 10027 C C . LEU B 1 519 ? -16.656 58.781 19.906 1 69.88 519 LEU B C 1
ATOM 10029 O O . LEU B 1 519 ? -17.562 59.594 19.688 1 69.88 519 LEU B O 1
ATOM 10033 N N . LEU B 1 520 ? -16.297 58.375 21.141 1 65.44 520 LEU B N 1
ATOM 10034 C CA . LEU B 1 520 ? -16.984 58.875 22.328 1 65.44 520 LEU B CA 1
ATOM 10035 C C . LEU B 1 520 ? -16.656 60.344 22.578 1 65.44 520 LEU B C 1
ATOM 10037 O O . LEU B 1 520 ? -17.531 61.125 22.953 1 65.44 520 LEU B O 1
ATOM 10041 N N . GLU B 1 521 ? -15.523 60.75 22.297 1 65.94 521 GLU B N 1
ATOM 10042 C CA . GLU B 1 521 ? -15.102 62.156 22.484 1 65.94 521 GLU B CA 1
ATOM 10043 C C . GLU B 1 521 ? -15.758 63.062 21.453 1 65.94 521 GLU B C 1
ATOM 10045 O O . GLU B 1 521 ? -16.172 64.188 21.766 1 65.94 521 GLU B O 1
ATOM 10050 N N . THR B 1 522 ? -15.797 62.562 20.297 1 62.88 522 THR B N 1
ATOM 10051 C CA . THR B 1 522 ? -16.406 63.375 19.25 1 62.88 522 THR B CA 1
ATOM 10052 C C . THR B 1 522 ? -17.906 63.531 19.516 1 62.88 522 THR B C 1
ATOM 10054 O O . THR B 1 522 ? -18.453 64.625 19.25 1 62.88 522 THR B O 1
ATOM 10057 N N . ASP B 1 523 ? -18.469 62.562 20.078 1 59.41 523 ASP B N 1
ATOM 10058 C CA . ASP B 1 523 ? -19.891 62.656 20.359 1 59.41 523 ASP B CA 1
ATOM 10059 C C . ASP B 1 523 ? -20.172 63.531 21.562 1 59.41 523 ASP B C 1
ATOM 10061 O O . ASP B 1 523 ? -21.141 64.312 21.578 1 59.41 523 ASP B O 1
ATOM 10065 N N . VAL B 1 524 ? -19.406 63.406 22.609 1 57.09 524 VAL B N 1
ATOM 10066 C CA . VAL B 1 524 ? -19.562 64.25 23.781 1 57.09 524 VAL B CA 1
ATOM 10067 C C . VAL B 1 524 ? -19.344 65.688 23.391 1 57.09 524 VAL B C 1
ATOM 10069 O O . VAL B 1 524 ? -20.031 66.625 23.891 1 57.09 524 VAL B O 1
ATOM 10072 N N . ARG B 1 525 ? -18.578 65.938 22.453 1 58.44 525 ARG B N 1
ATOM 10073 C CA . ARG B 1 525 ? -18.344 67.312 22 1 58.44 525 ARG B CA 1
ATOM 10074 C C . ARG B 1 525 ? -19.562 67.875 21.25 1 58.44 525 ARG B C 1
ATOM 10076 O O . ARG B 1 525 ? -19.891 69 21.375 1 58.44 525 ARG B O 1
ATOM 10083 N N . HIS B 1 526 ? -20.031 66.875 20.609 1 54.19 526 HIS B N 1
ATOM 10084 C CA . HIS B 1 526 ? -21.188 67.375 19.844 1 54.19 526 HIS B CA 1
ATOM 10085 C C . HIS B 1 526 ? -22.406 67.5 20.75 1 54.19 526 HIS B C 1
ATOM 10087 O O . HIS B 1 526 ? -23.266 68.375 20.484 1 54.19 526 HIS B O 1
ATOM 10093 N N . LEU B 1 527 ? -22.484 66.625 21.766 1 51.81 527 LEU B N 1
ATOM 10094 C CA . LEU B 1 527 ? -23.578 66.75 22.719 1 51.81 527 LEU B CA 1
ATOM 10095 C C . LEU B 1 527 ? -23.391 68 23.609 1 51.81 527 LEU B C 1
ATOM 10097 O O . LEU B 1 527 ? -24.359 68.688 23.969 1 51.81 527 LEU B O 1
ATOM 10101 N N . GLY B 1 528 ? -22.234 68.312 24.094 1 48.16 528 GLY B N 1
ATOM 10102 C CA . GLY B 1 528 ? -21.984 69.5 24.922 1 48.16 528 GLY B CA 1
ATOM 10103 C C . GLY B 1 528 ? -22.281 70.812 24.188 1 48.16 528 GLY B C 1
ATOM 10104 O O . GLY B 1 528 ? -22.734 71.75 24.797 1 48.16 528 GLY B O 1
ATOM 10105 N N . GLY B 1 529 ? -21.875 70.938 22.953 1 47.5 529 GLY B N 1
ATOM 10106 C CA . GLY B 1 529 ? -22.172 72.188 22.297 1 47.5 529 GLY B CA 1
ATOM 10107 C C . GLY B 1 529 ? -23.656 72.375 22.016 1 47.5 529 GLY B C 1
ATOM 10108 O O . GLY B 1 529 ? -24.094 73.5 21.781 1 47.5 529 GLY B O 1
ATOM 10109 N N . GLY B 1 530 ? -24.312 71.25 21.719 1 43.84 530 GLY B N 1
ATOM 10110 C CA . GLY B 1 530 ? -25.719 71.438 21.344 1 43.84 530 GLY B CA 1
ATOM 10111 C C . GLY B 1 530 ? -26.641 71.562 22.547 1 43.84 530 GLY B C 1
ATOM 10112 O O . GLY B 1 530 ? -27.859 71.625 22.375 1 43.84 530 GLY B O 1
ATOM 10113 N N . VAL B 1 531 ? -26.25 70.938 23.672 1 43.84 531 VAL B N 1
ATOM 10114 C CA . VAL B 1 531 ? -27.203 71.062 24.781 1 43.84 531 VAL B CA 1
ATOM 10115 C C . VAL B 1 531 ? -27.469 72.562 25.047 1 43.84 531 VAL B C 1
ATOM 10117 O O . VAL B 1 531 ? -28.219 72.875 25.984 1 43.84 531 VAL B O 1
ATOM 10120 N N . ALA B 1 532 ? -26.656 73.438 24.625 1 40 532 ALA B N 1
ATOM 10121 C CA . ALA B 1 532 ? -27.094 74.75 25.078 1 40 532 ALA B CA 1
ATOM 10122 C C . ALA B 1 532 ? -28.469 75.062 24.516 1 40 532 ALA B C 1
ATOM 10124 O O . ALA B 1 532 ? -29.172 75.938 25.047 1 40 532 ALA B O 1
ATOM 10125 N N . ALA B 1 533 ? -28.641 75 23.141 1 38.81 533 ALA B N 1
ATOM 10126 C CA . ALA B 1 533 ? -29.781 75.812 22.719 1 38.81 533 ALA B CA 1
ATOM 10127 C C . ALA B 1 533 ? -31.109 75.062 22.984 1 38.81 533 ALA B C 1
ATOM 10129 O O . ALA B 1 533 ? -32.031 75.688 23.578 1 38.81 533 ALA B O 1
ATOM 10130 N N . GLY B 1 534 ? -31.938 74.562 21.984 1 39.62 534 GLY B N 1
ATOM 10131 C CA . GLY B 1 534 ? -33.375 74.562 21.891 1 39.62 534 GLY B CA 1
ATOM 10132 C C . GLY B 1 534 ? -34.031 73.438 22.672 1 39.62 534 GLY B C 1
ATOM 10133 O O . GLY B 1 534 ? -33.375 72.5 23.141 1 39.62 534 GLY B O 1
ATOM 10134 N N . GLY B 1 535 ? -35.625 73.312 22.641 1 40.25 535 GLY B N 1
ATOM 10135 C CA . GLY B 1 535 ? -36.781 72.812 23.312 1 40.25 535 GLY B CA 1
ATOM 10136 C C . GLY B 1 535 ? -36.812 71.25 23.359 1 40.25 535 GLY B C 1
ATOM 10137 O O . GLY B 1 535 ? -35.906 70.625 22.891 1 40.25 535 GLY B O 1
ATOM 10138 N N . THR B 1 536 ? -38.094 70.625 23.672 1 43.28 536 THR B N 1
ATOM 10139 C CA . THR B 1 536 ? -38.531 69.25 23.984 1 43.28 536 THR B CA 1
ATOM 10140 C C . THR B 1 536 ? -38.156 68.312 22.859 1 43.28 536 THR B C 1
ATOM 10142 O O . THR B 1 536 ? -38.219 67.062 23.016 1 43.28 536 THR B O 1
ATOM 10145 N N . LYS B 1 537 ? -38.281 68.625 21.609 1 50.72 537 LYS B N 1
ATOM 10146 C CA . LYS B 1 537 ? -38.094 67.812 20.438 1 50.72 537 LYS B CA 1
ATOM 10147 C C . LYS B 1 537 ? -36.625 67.375 20.312 1 50.72 537 LYS B C 1
ATOM 10149 O O . LYS B 1 537 ? -36.281 66.438 19.562 1 50.72 537 LYS B O 1
ATOM 10154 N N . GLY B 1 538 ? -35.875 68.062 20.953 1 46.34 538 GLY B N 1
ATOM 10155 C CA . GLY B 1 538 ? -34.438 67.812 20.875 1 46.34 538 GLY B CA 1
ATOM 10156 C C . GLY B 1 538 ? -33.938 66.688 21.703 1 46.34 538 GLY B C 1
ATOM 10157 O O . GLY B 1 538 ? -32.938 66.062 21.375 1 46.34 538 GLY B O 1
ATOM 10158 N N . LEU B 1 539 ? -34.594 66.5 22.797 1 49.75 539 LEU B N 1
ATOM 10159 C CA . LEU B 1 539 ? -34.25 65.375 23.719 1 49.75 539 LEU B CA 1
ATOM 10160 C C . LEU B 1 539 ? -34.469 64.062 23.062 1 49.75 539 LEU B C 1
ATOM 10162 O O . LEU B 1 539 ? -33.719 63.094 23.266 1 49.75 539 LEU B O 1
ATOM 10166 N N . SER B 1 540 ? -35.625 63.969 22.297 1 53.53 540 SER B N 1
ATOM 10167 C CA . SER B 1 540 ? -35.938 62.688 21.656 1 53.53 540 SER B CA 1
ATOM 10168 C C . SER B 1 540 ? -34.875 62.312 20.625 1 53.53 540 SER B C 1
ATOM 10170 O O . SER B 1 540 ? -34.5 61.156 20.5 1 53.53 540 SER B O 1
ATOM 10172 N N . SER B 1 541 ? -34.5 63.312 19.938 1 55.41 541 SER B N 1
ATOM 10173 C CA . SER B 1 541 ? -33.469 63.062 18.922 1 55.41 541 SER B CA 1
ATOM 10174 C C . SER B 1 541 ? -32.125 62.688 19.578 1 55.41 541 SER B C 1
ATOM 10176 O O . SER B 1 541 ? -31.406 61.844 19.062 1 55.41 541 SER B O 1
ATOM 10178 N N . VAL B 1 542 ? -31.906 63.344 20.703 1 54.31 542 VAL B N 1
ATOM 10179 C CA . VAL B 1 542 ? -30.688 63.031 21.422 1 54.31 542 VAL B CA 1
ATOM 10180 C C . VAL B 1 542 ? -30.75 61.625 22 1 54.31 542 VAL B C 1
ATOM 10182 O O . VAL B 1 542 ? -29.75 60.906 21.969 1 54.31 542 VAL B O 1
ATOM 10185 N N . THR B 1 543 ? -31.906 61.281 22.516 1 54.84 543 THR B N 1
ATOM 10186 C CA . THR B 1 543 ? -32.094 59.938 23.062 1 54.84 543 THR B CA 1
ATOM 10187 C C . THR B 1 543 ? -31.984 58.875 21.953 1 54.84 543 THR B C 1
ATOM 10189 O O . THR B 1 543 ? -31.422 57.812 22.156 1 54.84 543 THR B O 1
ATOM 10192 N N . ALA B 1 544 ? -32.625 59.219 20.859 1 56.5 544 ALA B N 1
ATOM 10193 C CA . ALA B 1 544 ? -32.562 58.281 19.734 1 56.5 544 ALA B CA 1
ATOM 10194 C C . ALA B 1 544 ? -31.125 58.125 19.25 1 56.5 544 ALA B C 1
ATOM 10196 O O . ALA B 1 544 ? -30.688 57 18.922 1 56.5 544 ALA B O 1
ATOM 10197 N N . ARG B 1 545 ? -30.516 59.188 19.156 1 57.91 545 ARG B N 1
ATOM 10198 C CA . ARG B 1 545 ? -29.109 59.156 18.734 1 57.91 545 ARG B CA 1
ATOM 10199 C C . ARG B 1 545 ? -28.266 58.438 19.781 1 57.91 545 ARG B C 1
ATOM 10201 O O . ARG B 1 545 ? -27.344 57.688 19.422 1 57.91 545 ARG B O 1
ATOM 10208 N N . ALA B 1 546 ? -28.578 58.719 21 1 56.91 546 ALA B N 1
ATOM 10209 C CA . ALA B 1 546 ? -27.859 58 22.078 1 56.91 546 ALA B CA 1
ATOM 10210 C C . ALA B 1 546 ? -28.125 56.5 22.016 1 56.91 546 ALA B C 1
ATOM 10212 O O . ALA B 1 546 ? -27.219 55.688 22.219 1 56.91 546 ALA B O 1
ATOM 10213 N N . ASN B 1 547 ? -29.391 56.156 21.781 1 58.41 547 ASN B N 1
ATOM 10214 C CA . ASN B 1 547 ? -29.719 54.719 21.656 1 58.41 547 ASN B CA 1
ATOM 10215 C C . ASN B 1 547 ? -29.031 54.094 20.453 1 58.41 547 ASN B C 1
ATOM 10217 O O . ASN B 1 547 ? -28.562 52.938 20.531 1 58.41 547 ASN B O 1
ATOM 10221 N N . HIS B 1 548 ? -29.062 54.812 19.422 1 60.44 548 HIS B N 1
ATOM 10222 C CA . HIS B 1 548 ? -28.391 54.281 18.234 1 60.44 548 HIS B CA 1
ATOM 10223 C C . HIS B 1 548 ? -26.891 54.125 18.469 1 60.44 548 HIS B C 1
ATOM 10225 O O . HIS B 1 548 ? -26.281 53.156 18 1 60.44 548 HIS B O 1
ATOM 10231 N N . GLN B 1 549 ? -26.453 55.062 19.172 1 60.28 549 GLN B N 1
ATOM 10232 C CA . GLN B 1 549 ? -25.031 55 19.484 1 60.28 549 GLN B CA 1
ATOM 10233 C C . GLN B 1 549 ? -24.734 53.844 20.438 1 60.28 549 GLN B C 1
ATOM 10235 O O . GLN B 1 549 ? -23.719 53.156 20.297 1 60.28 549 GLN B O 1
ATOM 10240 N N . CYS B 1 550 ? -25.578 53.656 21.344 1 61.38 550 CYS B N 1
ATOM 10241 C CA . CYS B 1 550 ? -25.406 52.531 22.266 1 61.38 550 CYS B CA 1
ATOM 10242 C C . CYS B 1 550 ? -25.5 51.188 21.531 1 61.38 550 CYS B C 1
ATOM 10244 O O . CYS B 1 550 ? -24.734 50.281 21.812 1 61.38 550 CYS B O 1
ATOM 10246 N N . LEU B 1 551 ? -26.375 51.188 20.641 1 63.69 551 LEU B N 1
ATOM 10247 C CA . LEU B 1 551 ? -26.5 49.969 19.859 1 63.69 551 LEU B CA 1
ATOM 10248 C C . LEU B 1 551 ? -25.266 49.719 18.984 1 63.69 551 LEU B C 1
ATOM 10250 O O . LEU B 1 551 ? -24.812 48.594 18.844 1 63.69 551 LEU B O 1
ATOM 10254 N N . ARG B 1 552 ? -24.828 50.781 18.484 1 66.38 552 ARG B N 1
ATOM 10255 C CA . ARG B 1 552 ? -23.625 50.688 17.688 1 66.38 552 ARG B CA 1
ATOM 10256 C C . ARG B 1 552 ? -22.438 50.219 18.531 1 66.38 552 ARG B C 1
ATOM 10258 O O . ARG B 1 552 ? -21.625 49.438 18.078 1 66.38 552 ARG B O 1
ATOM 10265 N N . LEU B 1 553 ? -22.391 50.781 19.641 1 66.81 553 LEU B N 1
ATOM 10266 C CA . LEU B 1 553 ? -21.312 50.406 20.547 1 66.81 553 LEU B CA 1
ATOM 10267 C C . LEU B 1 553 ? -21.469 48.938 20.969 1 66.81 553 LEU B C 1
ATOM 10269 O O . LEU B 1 553 ? -20.484 48.219 21.094 1 66.81 553 LEU B O 1
ATOM 10273 N N . GLU B 1 554 ? -22.656 48.531 21.172 1 67.44 554 GLU B N 1
ATOM 10274 C CA . GLU B 1 554 ? -22.906 47.156 21.531 1 67.44 554 GLU B CA 1
ATOM 10275 C C . GLU B 1 554 ? -22.516 46.219 20.391 1 67.44 554 GLU B C 1
ATOM 10277 O O . GLU B 1 554 ? -21.938 45.156 20.625 1 67.44 554 GLU B O 1
ATOM 10282 N N . HIS B 1 555 ? -22.844 46.625 19.266 1 69 555 HIS B N 1
ATOM 10283 C CA . HIS B 1 555 ? -22.5 45.812 18.094 1 69 555 HIS B CA 1
ATOM 10284 C C . HIS B 1 555 ? -20.984 45.75 17.891 1 69 555 HIS B C 1
ATOM 10286 O O . HIS B 1 555 ? -20.453 44.719 17.547 1 69 555 HIS B O 1
ATOM 10292 N N . ALA B 1 556 ? -20.375 46.844 18.141 1 65.06 556 ALA B N 1
ATOM 10293 C CA . ALA B 1 556 ? -18.938 46.938 17.891 1 65.06 556 ALA B CA 1
ATOM 10294 C C . ALA B 1 556 ? -18.156 46.156 18.953 1 65.06 556 ALA B C 1
ATOM 10296 O O . ALA B 1 556 ? -17.031 45.719 18.703 1 65.06 556 ALA B O 1
ATOM 10297 N N . THR B 1 557 ? -18.781 46.062 20.078 1 64.69 557 THR B N 1
ATOM 10298 C CA . THR B 1 557 ? -18.078 45.406 21.172 1 64.69 557 THR B CA 1
ATOM 10299 C C . THR B 1 557 ? -18.344 43.906 21.156 1 64.69 557 THR B C 1
ATOM 10301 O O . THR B 1 557 ? -17.906 43.188 22.062 1 64.69 557 THR B O 1
ATOM 10304 N N . SER B 1 558 ? -18.953 43.531 20.094 1 72.56 558 SER B N 1
ATOM 10305 C CA . SER B 1 558 ? -19.203 42.094 20.016 1 72.56 558 SER B CA 1
ATOM 10306 C C . SER B 1 558 ? -17.906 41.312 19.828 1 72.56 558 SER B C 1
ATOM 10308 O O . SER B 1 558 ? -17 41.75 19.109 1 72.56 558 SER B O 1
ATOM 10310 N N . GLU B 1 559 ? -17.688 40.25 20.578 1 75.19 559 GLU B N 1
ATOM 10311 C CA . GLU B 1 559 ? -16.531 39.375 20.562 1 75.19 559 GLU B CA 1
ATOM 10312 C C . GLU B 1 559 ? -16.312 38.781 19.188 1 75.19 559 GLU B C 1
ATOM 10314 O O . GLU B 1 559 ? -15.211 38.344 18.844 1 75.19 559 GLU B O 1
ATOM 10319 N N . VAL B 1 560 ? -17.328 38.844 18.422 1 81.44 560 VAL B N 1
ATOM 10320 C CA . VAL B 1 560 ? -17.266 38.219 17.094 1 81.44 560 VAL B CA 1
ATOM 10321 C C . VAL B 1 560 ? -16.344 39.062 16.188 1 81.44 560 VAL B C 1
ATOM 10323 O O . VAL B 1 560 ? -15.641 38.5 15.344 1 81.44 560 VAL B O 1
ATOM 10326 N N . TRP B 1 561 ? -16.391 40.406 16.375 1 79.62 561 TRP B N 1
ATOM 10327 C CA . TRP B 1 561 ? -15.523 41.25 15.562 1 79.62 561 TRP B CA 1
ATOM 10328 C C . TRP B 1 561 ? -14.055 40.969 15.891 1 79.62 561 TRP B C 1
ATOM 10330 O O . TRP B 1 561 ? -13.195 41.031 15.008 1 79.62 561 TRP B O 1
ATOM 10340 N N . ASP B 1 562 ? -13.844 40.688 17.156 1 77.62 562 ASP B N 1
ATOM 10341 C CA . ASP B 1 562 ? -12.477 40.375 17.562 1 77.62 562 ASP B CA 1
ATOM 10342 C C . ASP B 1 562 ? -12.031 39.031 16.938 1 77.62 562 ASP B C 1
ATOM 10344 O O . ASP B 1 562 ? -10.875 38.906 16.531 1 77.62 562 ASP B O 1
ATOM 10348 N N . GLU B 1 563 ? -12.875 38.125 16.875 1 82.5 563 GLU B N 1
ATOM 10349 C CA . GLU B 1 563 ? -12.555 36.844 16.297 1 82.5 563 GLU B CA 1
ATOM 10350 C C . GLU B 1 563 ? -12.297 36.938 14.797 1 82.5 563 GLU B C 1
ATOM 10352 O O . GLU B 1 563 ? -11.508 36.188 14.242 1 82.5 563 GLU B O 1
ATOM 10357 N N . CYS B 1 564 ? -12.93 37.844 14.195 1 81.69 564 CYS B N 1
ATOM 10358 C CA . CYS B 1 564 ? -12.805 38.031 12.75 1 81.69 564 CYS B CA 1
ATOM 10359 C C . CYS B 1 564 ? -11.43 38.594 12.391 1 81.69 564 CYS B C 1
ATOM 10361 O O . CYS B 1 564 ? -10.945 38.375 11.273 1 81.69 564 CYS B O 1
ATOM 10363 N N . ASN B 1 565 ? -10.867 39.25 13.289 1 77.56 565 ASN B N 1
ATOM 10364 C CA . ASN B 1 565 ? -9.562 39.875 13.008 1 77.56 565 ASN B CA 1
ATOM 10365 C C . ASN B 1 565 ? -8.422 38.906 13.312 1 77.56 565 ASN B C 1
ATOM 10367 O O . ASN B 1 565 ? -7.262 39.188 13.047 1 77.56 565 ASN B O 1
ATOM 10371 N N . MET B 1 566 ? -8.781 37.812 13.805 1 82.81 566 MET B N 1
ATOM 10372 C CA . MET B 1 566 ? -7.762 36.812 14.086 1 82.81 566 MET B CA 1
ATOM 10373 C C . MET B 1 566 ? -7.367 36.062 12.812 1 82.81 566 MET B C 1
ATOM 10375 O O . MET B 1 566 ? -8.102 36.094 11.82 1 82.81 566 MET B O 1
ATOM 10379 N N . TYR B 1 567 ? -6.207 35.531 12.797 1 83.06 567 TYR B N 1
ATOM 10380 C CA . TYR B 1 567 ? -5.699 34.812 11.633 1 83.06 567 TYR B CA 1
ATOM 10381 C C . TYR B 1 567 ? -6.355 33.438 11.508 1 83.06 567 TYR B C 1
ATOM 10383 O O . TYR B 1 567 ? -6.656 32.781 12.508 1 83.06 567 TYR B O 1
ATOM 10391 N N . PRO B 1 568 ? -6.512 33.031 10.266 1 86.25 568 PRO B N 1
ATOM 10392 C CA . PRO B 1 568 ? -7.023 31.672 10.062 1 86.25 568 PRO B CA 1
ATOM 10393 C C . PRO B 1 568 ? -6 30.594 10.422 1 86.25 568 PRO B C 1
ATOM 10395 O O . PRO B 1 568 ? -4.793 30.828 10.32 1 86.25 568 PRO B O 1
ATOM 10398 N N . TYR B 1 569 ? -6.473 29.5 10.852 1 86.5 569 TYR B N 1
ATOM 10399 C CA . TYR B 1 569 ? -5.609 28.406 11.258 1 86.5 569 TYR B CA 1
ATOM 10400 C C . TYR B 1 569 ? -5.488 27.359 10.148 1 86.5 569 TYR B C 1
ATOM 10402 O O . TYR B 1 569 ? -6.484 27.016 9.508 1 86.5 569 TYR B O 1
ATOM 10410 N N . ASP B 1 570 ? -4.211 27.031 9.844 1 85.31 570 ASP B N 1
ATOM 10411 C CA . ASP B 1 570 ? -3.922 25.953 8.898 1 85.31 570 ASP B CA 1
ATOM 10412 C C . ASP B 1 570 ? -2.92 24.969 9.492 1 85.31 570 ASP B C 1
ATOM 10414 O O . ASP B 1 570 ? -1.937 25.375 10.117 1 85.31 570 ASP B O 1
ATOM 10418 N N . THR B 1 571 ? -3.182 23.688 9.32 1 89.25 571 THR B N 1
ATOM 10419 C CA . THR B 1 571 ? -2.332 22.641 9.883 1 89.25 571 THR B CA 1
ATOM 10420 C C . THR B 1 571 ? -1.087 22.438 9.031 1 89.25 571 THR B C 1
ATOM 10422 O O . THR B 1 571 ? -0.169 21.719 9.43 1 89.25 571 THR B O 1
ATOM 10425 N N . PHE B 1 572 ? -0.919 23.094 7.895 1 89 572 PHE B N 1
ATOM 10426 C CA . PHE B 1 572 ? 0.175 22.859 6.957 1 89 572 PHE B CA 1
ATOM 10427 C C . PHE B 1 572 ? 1.51 23.25 7.578 1 89 572 PHE B C 1
ATOM 10429 O O . PHE B 1 572 ? 2.465 22.469 7.555 1 89 572 PHE B O 1
ATOM 10436 N N . GLU B 1 573 ? 1.534 24.391 8.125 1 86.69 573 GLU B N 1
ATOM 10437 C CA . GLU B 1 573 ? 2.783 24.906 8.688 1 86.69 573 GLU B CA 1
ATOM 10438 C C . GLU B 1 573 ? 3.211 24.078 9.906 1 86.69 573 GLU B C 1
ATOM 10440 O O . GLU B 1 573 ? 4.402 23.844 10.109 1 86.69 573 GLU B O 1
ATOM 10445 N N . ASP B 1 574 ? 2.232 23.688 10.695 1 91.19 574 ASP B N 1
ATOM 10446 C CA . ASP B 1 574 ? 2.539 22.891 11.883 1 91.19 574 ASP B CA 1
ATOM 10447 C C . ASP B 1 574 ? 3.092 21.516 11.492 1 91.19 574 ASP B C 1
ATOM 10449 O O . ASP B 1 574 ? 4.082 21.062 12.07 1 91.19 574 ASP B O 1
ATOM 10453 N N . TYR B 1 575 ? 2.516 20.875 10.477 1 94.19 575 TYR B N 1
ATOM 10454 C CA . TYR B 1 575 ? 3.012 19.578 10.008 1 94.19 575 TYR B CA 1
ATOM 10455 C C . TYR B 1 575 ? 4.41 19.719 9.414 1 94.19 575 TYR B C 1
ATOM 10457 O O . TYR B 1 575 ? 5.273 18.875 9.641 1 94.19 575 TYR B O 1
ATOM 10465 N N . THR B 1 576 ? 4.641 20.766 8.672 1 91.44 576 THR B N 1
ATOM 10466 C CA . THR B 1 576 ? 5.926 20.969 8.016 1 91.44 576 THR B CA 1
ATOM 10467 C C . THR B 1 576 ? 7.043 21.109 9.047 1 91.44 576 THR B C 1
ATOM 10469 O O . THR B 1 576 ? 8.117 20.531 8.891 1 91.44 576 THR B O 1
ATOM 10472 N N . GLU B 1 577 ? 6.73 21.844 10.062 1 90.44 577 GLU B N 1
ATOM 10473 C CA . GLU B 1 577 ? 7.715 22.031 11.125 1 90.44 577 GLU B CA 1
ATOM 10474 C C . GLU B 1 577 ? 8.078 20.703 11.781 1 90.44 577 GLU B C 1
ATOM 10476 O O . GLU B 1 577 ? 9.258 20.406 11.984 1 90.44 577 GLU B O 1
ATOM 10481 N N . MET B 1 578 ? 7.117 19.938 12.062 1 94.38 578 MET B N 1
ATOM 10482 C CA . MET B 1 578 ? 7.352 18.688 12.766 1 94.38 578 MET B CA 1
ATOM 10483 C C . MET B 1 578 ? 8.031 17.672 11.852 1 94.38 578 MET B C 1
ATOM 10485 O O . MET B 1 578 ? 8.859 16.875 12.305 1 94.38 578 MET B O 1
ATOM 10489 N N . LEU B 1 579 ? 7.727 17.688 10.578 1 95 579 LEU B N 1
ATOM 10490 C CA . LEU B 1 579 ? 8.336 16.75 9.648 1 95 579 LEU B CA 1
ATOM 10491 C C . LEU B 1 579 ? 9.797 17.094 9.391 1 95 579 LEU B C 1
ATOM 10493 O O . LEU B 1 579 ? 10.633 16.203 9.25 1 95 579 LEU B O 1
ATOM 10497 N N . ILE B 1 580 ? 10.117 18.375 9.328 1 92.5 580 ILE B N 1
ATOM 10498 C CA . ILE B 1 580 ? 11.508 18.781 9.195 1 92.5 580 ILE B CA 1
ATOM 10499 C C . ILE B 1 580 ? 12.297 18.344 10.422 1 92.5 580 ILE B C 1
ATOM 10501 O O . ILE B 1 580 ? 13.422 17.859 10.305 1 92.5 580 ILE B O 1
ATOM 10505 N N . GLN B 1 581 ? 11.664 18.531 11.562 1 94 581 GLN B N 1
ATOM 10506 C CA . GLN B 1 581 ? 12.305 18.094 12.797 1 94 581 GLN B CA 1
ATOM 10507 C C . GLN B 1 581 ? 12.531 16.578 12.781 1 94 581 GLN B C 1
ATOM 10509 O O . GLN B 1 581 ? 13.578 16.109 13.234 1 94 581 GLN B O 1
ATOM 10514 N N . PHE B 1 582 ? 11.586 15.812 12.344 1 96.5 582 PHE B N 1
ATOM 10515 C CA . PHE B 1 582 ? 11.734 14.367 12.195 1 96.5 582 PHE B CA 1
ATOM 10516 C C . PHE B 1 582 ? 12.93 14.039 11.305 1 96.5 582 PHE B C 1
ATOM 10518 O O . PHE B 1 582 ? 13.672 13.086 11.578 1 96.5 582 PHE B O 1
ATOM 10525 N N . GLY B 1 583 ? 13.102 14.828 10.297 1 95.38 583 GLY B N 1
ATOM 10526 C CA . GLY B 1 583 ? 14.258 14.664 9.43 1 95.38 583 GLY B CA 1
ATOM 10527 C C . GLY B 1 583 ? 15.57 14.938 10.141 1 95.38 583 GLY B C 1
ATOM 10528 O O . GLY B 1 583 ? 16.531 14.188 9.969 1 95.38 583 GLY B O 1
ATOM 10529 N N . TYR B 1 584 ? 15.617 16 10.961 1 93.94 584 TYR B N 1
ATOM 10530 C CA . TYR B 1 584 ? 16.812 16.297 11.734 1 93.94 584 TYR B CA 1
ATOM 10531 C C . TYR B 1 584 ? 17.219 15.109 12.602 1 93.94 584 TYR B C 1
ATOM 10533 O O . TYR B 1 584 ? 18.391 14.742 12.648 1 93.94 584 TYR B O 1
ATOM 10541 N N . VAL B 1 585 ? 16.203 14.547 13.172 1 95.69 585 VAL B N 1
ATOM 10542 C CA . VAL B 1 585 ? 16.438 13.484 14.148 1 95.69 585 VAL B CA 1
ATOM 10543 C C . VAL B 1 585 ? 16.781 12.188 13.422 1 95.69 585 VAL B C 1
ATOM 10545 O O . VAL B 1 585 ? 17.734 11.484 13.789 1 95.69 585 VAL B O 1
ATOM 10548 N N . SER B 1 586 ? 16.094 11.898 12.344 1 95.31 586 SER B N 1
ATOM 10549 C CA . SER B 1 586 ? 16.234 10.602 11.703 1 95.31 586 SER B CA 1
ATOM 10550 C C . SER B 1 586 ? 17.406 10.578 10.727 1 95.31 586 SER B C 1
ATOM 10552 O O . SER B 1 586 ? 18.062 9.555 10.547 1 95.31 586 SER B O 1
ATOM 10554 N N . PHE B 1 587 ? 17.719 11.734 10.133 1 93.56 587 PHE B N 1
ATOM 10555 C CA . PHE B 1 587 ? 18.75 11.773 9.109 1 93.56 587 PHE B CA 1
ATOM 10556 C C . PHE B 1 587 ? 20.125 11.984 9.727 1 93.56 587 PHE B C 1
ATOM 10558 O O . PHE B 1 587 ? 21.109 11.367 9.312 1 93.56 587 PHE B O 1
ATOM 10565 N N . PHE B 1 588 ? 20.266 12.883 10.75 1 92.06 588 PHE B N 1
ATOM 10566 C CA . PHE B 1 588 ? 21.578 13.43 11.07 1 92.06 588 PHE B CA 1
ATOM 10567 C C . PHE B 1 588 ? 21.891 13.242 12.555 1 92.06 588 PHE B C 1
ATOM 10569 O O . PHE B 1 588 ? 22.875 13.789 13.055 1 92.06 588 PHE B O 1
ATOM 10576 N N . SER B 1 589 ? 21.109 12.5 13.266 1 92.5 589 SER B N 1
ATOM 10577 C CA . SER B 1 589 ? 21.328 12.352 14.703 1 92.5 589 SER B CA 1
ATOM 10578 C C . SER B 1 589 ? 22.656 11.656 14.992 1 92.5 589 SER B C 1
ATOM 10580 O O . SER B 1 589 ? 23.188 11.75 16.094 1 92.5 589 SER B O 1
ATOM 10582 N N . ILE B 1 590 ? 23.203 11.008 14.023 1 88.19 590 ILE B N 1
ATOM 10583 C CA . ILE B 1 590 ? 24.484 10.328 14.211 1 88.19 590 ILE B CA 1
ATOM 10584 C C . ILE B 1 590 ? 25.594 11.359 14.445 1 88.19 590 ILE B C 1
ATOM 10586 O O . ILE B 1 590 ? 26.547 11.094 15.172 1 88.19 590 ILE B O 1
ATOM 10590 N N . ALA B 1 591 ? 25.5 12.531 13.82 1 86.38 591 ALA B N 1
ATOM 10591 C CA . ALA B 1 591 ? 26.484 13.609 13.984 1 86.38 591 ALA B CA 1
ATOM 10592 C C . ALA B 1 591 ? 26.281 14.344 15.305 1 86.38 591 ALA B C 1
ATOM 10594 O O . ALA B 1 591 ? 27.234 14.828 15.906 1 86.38 591 ALA B O 1
ATOM 10595 N N . PHE B 1 592 ? 25.062 14.453 15.648 1 90.5 592 PHE B N 1
ATOM 10596 C CA . PHE B 1 592 ? 24.672 15.117 16.891 1 90.5 592 PHE B CA 1
ATOM 10597 C C . PHE B 1 592 ? 23.641 14.305 17.641 1 90.5 592 PHE B C 1
ATOM 10599 O O . PHE B 1 592 ? 22.438 14.594 17.578 1 90.5 592 PHE B O 1
ATOM 10606 N N . PRO B 1 593 ? 24.062 13.398 18.484 1 92.81 593 PRO B N 1
ATOM 10607 C CA . PRO B 1 593 ? 23.172 12.43 19.125 1 92.81 593 PRO B CA 1
ATOM 10608 C C . PRO B 1 593 ? 22.219 13.086 20.125 1 92.81 593 PRO B C 1
ATOM 10610 O O . PRO B 1 593 ? 21.266 12.453 20.578 1 92.81 593 PRO B O 1
ATOM 10613 N N . LEU B 1 594 ? 22.344 14.398 20.438 1 93.31 594 LEU B N 1
ATOM 10614 C CA . LEU B 1 594 ? 21.453 15.102 21.344 1 93.31 594 LEU B CA 1
ATOM 10615 C C . LEU B 1 594 ? 20.281 15.719 20.594 1 93.31 594 LEU B C 1
ATOM 10617 O O . LEU B 1 594 ? 19.375 16.297 21.203 1 93.31 594 LEU B O 1
ATOM 10621 N N . ALA B 1 595 ? 20.25 15.547 19.328 1 94.62 595 ALA B N 1
ATOM 10622 C CA . ALA B 1 595 ? 19.188 16.094 18.5 1 94.62 595 ALA B CA 1
ATOM 10623 C C . ALA B 1 595 ? 17.812 15.602 18.969 1 94.62 595 ALA B C 1
ATOM 10625 O O . ALA B 1 595 ? 16.875 16.391 19.094 1 94.62 595 ALA B O 1
ATOM 10626 N N . PRO B 1 596 ? 17.672 14.32 19.312 1 96.69 596 PRO B N 1
ATOM 10627 C CA . PRO B 1 596 ? 16.359 13.859 19.797 1 96.69 596 PRO B CA 1
ATOM 10628 C C . PRO B 1 596 ? 15.953 14.516 21.109 1 96.69 596 PRO B C 1
ATOM 10630 O O . PRO B 1 596 ? 14.766 14.758 21.344 1 96.69 596 PRO B O 1
ATOM 10633 N N . LEU B 1 597 ? 16.938 14.805 21.953 1 95.94 597 LEU B N 1
ATOM 10634 C CA . LEU B 1 597 ? 16.625 15.484 23.203 1 95.94 597 LEU B CA 1
ATOM 10635 C C . LEU B 1 597 ? 16.109 16.891 22.938 1 95.94 597 LEU B C 1
ATOM 10637 O O . LEU B 1 597 ? 15.109 17.312 23.547 1 95.94 597 LEU B O 1
ATOM 10641 N N . LEU B 1 598 ? 16.781 17.562 22.094 1 93.56 598 LEU B N 1
ATOM 10642 C CA . LEU B 1 598 ? 16.328 18.906 21.75 1 93.56 598 LEU B CA 1
ATOM 10643 C C . LEU B 1 598 ? 14.945 18.875 21.109 1 93.56 598 LEU B C 1
ATOM 10645 O O . LEU B 1 598 ? 14.117 19.734 21.359 1 93.56 598 LEU B O 1
ATOM 10649 N N . ALA B 1 599 ? 14.703 17.891 20.25 1 95.06 599 ALA B N 1
ATOM 10650 C CA . ALA B 1 599 ? 13.391 17.719 19.625 1 95.06 599 ALA B CA 1
ATOM 10651 C C . ALA B 1 599 ? 12.32 17.422 20.672 1 95.06 599 ALA B C 1
ATOM 10653 O O . ALA B 1 599 ? 11.211 17.953 20.594 1 95.06 599 ALA B O 1
ATOM 10654 N N . PHE B 1 600 ? 12.664 16.594 21.641 1 95 600 PHE B N 1
ATOM 10655 C CA . PHE B 1 600 ? 11.734 16.234 22.703 1 95 600 PHE B CA 1
ATOM 10656 C C . PHE B 1 600 ? 11.312 17.453 23.5 1 95 600 PHE B C 1
ATOM 10658 O O . PHE B 1 600 ? 10.125 17.703 23.703 1 95 600 PHE B O 1
ATOM 10665 N N . VAL B 1 601 ? 12.242 18.281 23.875 1 91.75 601 VAL B N 1
ATOM 10666 C CA . VAL B 1 601 ? 11.961 19.484 24.656 1 91.75 601 VAL B CA 1
ATOM 10667 C C . VAL B 1 601 ? 11.148 20.469 23.812 1 91.75 601 VAL B C 1
ATOM 10669 O O . VAL B 1 601 ? 10.172 21.047 24.297 1 91.75 601 VAL B O 1
ATOM 10672 N N . ASN B 1 602 ? 11.492 20.594 22.625 1 91.62 602 ASN B N 1
ATOM 10673 C CA . ASN B 1 602 ? 10.773 21.484 21.719 1 91.62 602 ASN B CA 1
ATOM 10674 C C . ASN B 1 602 ? 9.328 21.031 21.516 1 91.62 602 ASN B C 1
ATOM 10676 O O . ASN B 1 602 ? 8.422 21.859 21.469 1 91.62 602 ASN B O 1
ATOM 10680 N N . ASN B 1 603 ? 9.125 19.734 21.391 1 93.31 603 ASN B N 1
ATOM 10681 C CA . ASN B 1 603 ? 7.793 19.203 21.141 1 93.31 603 ASN B CA 1
ATOM 10682 C C . ASN B 1 603 ? 6.875 19.406 22.344 1 93.31 603 ASN B C 1
ATOM 10684 O O . ASN B 1 603 ? 5.684 19.672 22.172 1 93.31 603 ASN B O 1
ATOM 10688 N N . VAL B 1 604 ? 7.434 19.281 23.547 1 90.31 604 VAL B N 1
ATOM 10689 C CA . VAL B 1 604 ? 6.637 19.469 24.766 1 90.31 604 VAL B CA 1
ATOM 10690 C C . VAL B 1 604 ? 6.141 20.922 24.828 1 90.31 604 VAL B C 1
ATOM 10692 O O . VAL B 1 604 ? 4.98 21.172 25.172 1 90.31 604 VAL B O 1
ATOM 10695 N N . VAL B 1 605 ? 6.926 21.781 24.375 1 88.19 605 VAL B N 1
ATOM 10696 C CA . VAL B 1 605 ? 6.559 23.203 24.391 1 88.19 605 VAL B CA 1
ATOM 10697 C C . VAL B 1 605 ? 5.625 23.5 23.219 1 88.19 605 VAL B C 1
ATOM 10699 O O . VAL B 1 605 ? 4.617 24.188 23.375 1 88.19 605 VAL B O 1
ATOM 10702 N N . SER B 1 606 ? 5.938 22.922 22.094 1 89.75 606 SER B N 1
ATOM 10703 C CA . SER B 1 606 ? 5.172 23.172 20.875 1 89.75 606 SER B CA 1
ATOM 10704 C C . SER B 1 606 ? 3.734 22.688 21.016 1 89.75 606 SER B C 1
ATOM 10706 O O . SER B 1 606 ? 2.809 23.312 20.484 1 89.75 606 SER B O 1
ATOM 10708 N N . LEU B 1 607 ? 3.541 21.594 21.688 1 90.19 607 LEU B N 1
ATOM 10709 C CA . LEU B 1 607 ? 2.201 21.047 21.891 1 90.19 607 LEU B CA 1
ATOM 10710 C C . LEU B 1 607 ? 1.319 22.047 22.641 1 90.19 607 LEU B C 1
ATOM 10712 O O . LEU B 1 607 ? 0.166 22.266 22.266 1 90.19 607 LEU B O 1
ATOM 10716 N N . ARG B 1 608 ? 1.886 22.75 23.578 1 88 608 ARG B N 1
ATOM 10717 C CA . ARG B 1 608 ? 1.109 23.688 24.375 1 88 608 ARG B CA 1
ATOM 10718 C C . ARG B 1 608 ? 0.996 25.047 23.672 1 88 608 ARG B C 1
ATOM 10720 O O . ARG B 1 608 ? -0.028 25.719 23.781 1 88 608 ARG B O 1
ATOM 10727 N N . VAL B 1 609 ? 1.991 25.344 22.953 1 88.31 609 VAL B N 1
ATOM 10728 C CA . VAL B 1 609 ? 1.966 26.594 22.203 1 88.31 609 VAL B CA 1
ATOM 10729 C C . VAL B 1 609 ? 0.927 26.5 21.094 1 88.31 609 VAL B C 1
ATOM 10731 O O . VAL B 1 609 ? 0.185 27.453 20.844 1 88.31 609 VAL B O 1
ATOM 10734 N N . ASP B 1 610 ? 0.884 25.391 20.438 1 90.56 610 ASP B N 1
ATOM 10735 C CA . ASP B 1 610 ? -0.094 25.188 19.375 1 90.56 610 ASP B CA 1
ATOM 10736 C C . ASP B 1 610 ? -1.515 25.156 19.938 1 90.56 610 ASP B C 1
ATOM 10738 O O . ASP B 1 610 ? -2.453 25.641 19.297 1 90.56 610 ASP B O 1
ATOM 10742 N N . ALA B 1 611 ? -1.646 24.531 21.078 1 89.69 611 ALA B N 1
ATOM 10743 C CA . ALA B 1 611 ? -2.951 24.547 21.734 1 89.69 611 ALA B CA 1
ATOM 10744 C C . ALA B 1 611 ? -3.365 25.969 22.094 1 89.69 611 ALA B C 1
ATOM 10746 O O . ALA B 1 611 ? -4.527 26.344 21.922 1 89.69 611 ALA B O 1
ATOM 10747 N N . PHE B 1 612 ? -2.422 26.734 22.594 1 87.75 612 PHE B N 1
ATOM 10748 C CA . PHE B 1 612 ? -2.676 28.125 22.938 1 87.75 612 PHE B CA 1
ATOM 10749 C C . PHE B 1 612 ? -3.049 28.938 21.703 1 87.75 612 PHE B C 1
ATOM 10751 O O . PHE B 1 612 ? -3.965 29.75 21.75 1 87.75 612 PHE B O 1
ATOM 10758 N N . LYS B 1 613 ? -2.426 28.688 20.703 1 88.06 613 LYS B N 1
ATOM 10759 C CA . LYS B 1 613 ? -2.695 29.375 19.438 1 88.06 613 LYS B CA 1
ATOM 10760 C C . LYS B 1 613 ? -4.113 29.078 18.953 1 88.06 613 LYS B C 1
ATOM 10762 O O . LYS B 1 613 ? -4.828 30 18.531 1 88.06 613 LYS B O 1
ATOM 10767 N N . LEU B 1 614 ? -4.547 27.844 18.984 1 88.5 614 LEU B N 1
ATOM 10768 C CA . LEU B 1 614 ? -5.871 27.438 18.531 1 88.5 614 LEU B CA 1
ATOM 10769 C C . LEU B 1 614 ? -6.961 28.016 19.422 1 88.5 614 LEU B C 1
ATOM 10771 O O . LEU B 1 614 ? -8.047 28.359 18.938 1 88.5 614 LEU B O 1
ATOM 10775 N N . CYS B 1 615 ? -6.617 28.219 20.688 1 86.81 615 CYS B N 1
ATOM 10776 C CA . CYS B 1 615 ? -7.652 28.625 21.641 1 86.81 615 CYS B CA 1
ATOM 10777 C C . CYS B 1 615 ? -7.715 30.141 21.766 1 86.81 615 CYS B C 1
ATOM 10779 O O . CYS B 1 615 ? -8.773 30.703 22.047 1 86.81 615 CYS B O 1
ATOM 10781 N N . HIS B 1 616 ? -6.562 30.781 21.516 1 82.94 616 HIS B N 1
ATOM 10782 C CA . HIS B 1 616 ? -6.574 32.188 21.875 1 82.94 616 HIS B CA 1
ATOM 10783 C C . HIS B 1 616 ? -6.297 33.062 20.672 1 82.94 616 HIS B C 1
ATOM 10785 O O . HIS B 1 616 ? -6.762 34.219 20.609 1 82.94 616 HIS B O 1
ATOM 10791 N N . THR B 1 617 ? -5.637 32.594 19.734 1 82.62 617 THR B N 1
ATOM 10792 C CA . THR B 1 617 ? -5.098 33.562 18.781 1 82.62 617 THR B CA 1
ATOM 10793 C C . THR B 1 617 ? -5.609 33.281 17.375 1 82.62 617 THR B C 1
ATOM 10795 O O . THR B 1 617 ? -5.418 34.094 16.469 1 82.62 617 THR B O 1
ATOM 10798 N N . THR B 1 618 ? -6.242 32.25 17.156 1 86.88 618 THR B N 1
ATOM 10799 C CA . THR B 1 618 ? -6.68 31.938 15.797 1 86.88 618 THR B CA 1
ATOM 10800 C C . THR B 1 618 ? -8.195 31.75 15.75 1 86.88 618 THR B C 1
ATOM 10802 O O . THR B 1 618 ? -8.836 31.578 16.781 1 86.88 618 THR B O 1
ATOM 10805 N N . GLN B 1 619 ? -8.664 31.953 14.5 1 88.56 619 GLN B N 1
ATOM 10806 C CA . GLN B 1 619 ? -10.07 31.656 14.258 1 88.56 619 GLN B CA 1
ATOM 10807 C C . GLN B 1 619 ? -10.359 30.172 14.375 1 88.56 619 GLN B C 1
ATOM 10809 O O . GLN B 1 619 ? -9.461 29.344 14.203 1 88.56 619 GLN B O 1
ATOM 10814 N N . ARG B 1 620 ? -11.531 29.875 14.742 1 88.81 620 ARG B N 1
ATOM 10815 C CA . ARG B 1 620 ? -11.914 28.469 14.781 1 88.81 620 ARG B CA 1
ATOM 10816 C C . ARG B 1 620 ? -11.82 27.828 13.398 1 88.81 620 ARG B C 1
ATOM 10818 O O . ARG B 1 620 ? -12.422 28.328 12.445 1 88.81 620 ARG B O 1
ATOM 10825 N N . PRO B 1 621 ? -10.969 26.922 13.305 1 90 621 PRO B N 1
ATOM 10826 C CA . PRO B 1 621 ? -10.859 26.266 12 1 90 621 PRO B CA 1
ATOM 10827 C C . PRO B 1 621 ? -12.117 25.469 11.641 1 90 621 PRO B C 1
ATOM 10829 O O . PRO B 1 621 ? -12.891 25.094 12.523 1 90 621 PRO B O 1
ATOM 10832 N N . ARG B 1 622 ? -12.266 25.266 10.344 1 88.88 622 ARG B N 1
ATOM 10833 C CA . ARG B 1 622 ? -13.359 24.406 9.883 1 88.88 622 ARG B CA 1
ATOM 10834 C C . ARG B 1 622 ? -13.148 22.969 10.32 1 88.88 622 ARG B C 1
ATOM 10836 O O . ARG B 1 622 ? -12.031 22.438 10.242 1 88.88 622 ARG B O 1
ATOM 10843 N N . ALA B 1 623 ? -14.156 22.375 10.852 1 88.31 623 ALA B N 1
ATOM 10844 C CA . ALA B 1 623 ? -14.094 21 11.328 1 88.31 623 ALA B CA 1
ATOM 10845 C C . ALA B 1 623 ? -14.156 20.016 10.172 1 88.31 623 ALA B C 1
ATOM 10847 O O . ALA B 1 623 ? -15.18 19.359 9.945 1 88.31 623 ALA B O 1
ATOM 10848 N N . ASP B 1 624 ? -13.078 19.844 9.555 1 86 624 ASP B N 1
ATOM 10849 C CA . ASP B 1 624 ? -12.992 18.906 8.43 1 86 624 ASP B CA 1
ATOM 10850 C C . ASP B 1 624 ? -12.797 17.469 8.914 1 86 624 ASP B C 1
ATOM 10852 O O . ASP B 1 624 ? -12.078 17.234 9.883 1 86 624 ASP B O 1
ATOM 10856 N N . LYS B 1 625 ? -13.516 16.594 8.25 1 85.94 625 LYS B N 1
ATOM 10857 C CA . LYS B 1 625 ? -13.367 15.172 8.57 1 85.94 625 LYS B CA 1
ATOM 10858 C C . LYS B 1 625 ? -12.117 14.594 7.922 1 85.94 625 LYS B C 1
ATOM 10860 O O . LYS B 1 625 ? -11.734 15 6.824 1 85.94 625 LYS B O 1
ATOM 10865 N N . ALA B 1 626 ? -11.453 13.797 8.68 1 88 626 ALA B N 1
ATOM 10866 C CA . ALA B 1 626 ? -10.258 13.133 8.172 1 88 626 ALA B CA 1
ATOM 10867 C C . ALA B 1 626 ? -10.078 11.758 8.812 1 88 626 ALA B C 1
ATOM 10869 O O . ALA B 1 626 ? -10.469 11.547 9.961 1 88 626 ALA B O 1
ATOM 10870 N N . SER B 1 627 ? -9.555 10.797 8.078 1 88.56 627 SER B N 1
ATOM 10871 C CA . SER B 1 627 ? -9.328 9.453 8.602 1 88.56 627 SER B CA 1
ATOM 10872 C C . SER B 1 627 ? -7.883 9.273 9.047 1 88.56 627 SER B C 1
ATOM 10874 O O . SER B 1 627 ? -7.512 8.219 9.562 1 88.56 627 SER B O 1
ATOM 10876 N N . GLY B 1 628 ? -7.129 10.227 9.023 1 91.38 628 GLY B N 1
ATOM 10877 C CA . GLY B 1 628 ? -5.723 10.203 9.391 1 91.38 628 GLY B CA 1
ATOM 10878 C C . GLY B 1 628 ? -5.004 11.508 9.086 1 91.38 628 GLY B C 1
ATOM 10879 O O . GLY B 1 628 ? -5.609 12.578 9.117 1 91.38 628 GLY B O 1
ATOM 10880 N N . ILE B 1 629 ? -3.684 11.359 8.898 1 92.88 629 ILE B N 1
ATOM 10881 C CA . ILE B 1 629 ? -2.908 12.57 8.625 1 92.88 629 ILE B CA 1
ATOM 10882 C C . ILE B 1 629 ? -2.811 12.789 7.117 1 92.88 629 ILE B C 1
ATOM 10884 O O . ILE B 1 629 ? -2.182 13.742 6.66 1 92.88 629 ILE B O 1
ATOM 10888 N N . GLY B 1 630 ? -3.457 11.891 6.391 1 89 630 GLY B N 1
ATOM 10889 C CA . GLY B 1 630 ? -3.553 12.078 4.953 1 89 630 GLY B CA 1
ATOM 10890 C C . GLY B 1 630 ? -2.234 11.859 4.234 1 89 630 GLY B C 1
ATOM 10891 O O . GLY B 1 630 ? -1.557 10.852 4.465 1 89 630 GLY B O 1
ATOM 10892 N N . ILE B 1 631 ? -1.755 12.773 3.408 1 90.56 631 ILE B N 1
ATOM 10893 C CA . ILE B 1 631 ? -0.604 12.648 2.521 1 90.56 631 ILE B CA 1
ATOM 10894 C C . ILE B 1 631 ? 0.686 12.727 3.336 1 90.56 631 ILE B C 1
ATOM 10896 O O . ILE B 1 631 ? 1.749 12.312 2.867 1 90.56 631 ILE B O 1
ATOM 10900 N N . TRP B 1 632 ? 0.608 13.234 4.516 1 93.75 632 TRP B N 1
ATOM 10901 C CA . TRP B 1 632 ? 1.794 13.352 5.355 1 93.75 632 TRP B CA 1
ATOM 10902 C C . TRP B 1 632 ? 2.346 11.969 5.707 1 93.75 632 TRP B C 1
ATOM 10904 O O . TRP B 1 632 ? 3.545 11.82 5.953 1 93.75 632 TRP B O 1
ATOM 10914 N N . PHE B 1 633 ? 1.502 10.938 5.699 1 93.56 633 PHE B N 1
ATOM 10915 C CA . PHE B 1 633 ? 1.953 9.602 6.074 1 93.56 633 PHE B CA 1
ATOM 10916 C C . PHE B 1 633 ? 2.857 9.016 4.996 1 93.56 633 PHE B C 1
ATOM 10918 O O . PHE B 1 633 ? 3.975 8.578 5.285 1 93.56 633 PHE B O 1
ATOM 10925 N N . PRO B 1 634 ? 2.41 9.016 3.738 1 90 634 PRO B N 1
ATOM 10926 C CA . PRO B 1 634 ? 3.34 8.547 2.707 1 90 634 PRO B CA 1
ATOM 10927 C C . PRO B 1 634 ? 4.621 9.375 2.648 1 90 634 PRO B C 1
ATOM 10929 O O . PRO B 1 634 ? 5.684 8.852 2.311 1 90 634 PRO B O 1
ATOM 10932 N N . VAL B 1 635 ? 4.562 10.617 2.902 1 92.12 635 VAL B N 1
ATOM 10933 C CA . VAL B 1 635 ? 5.746 11.461 2.932 1 92.12 635 VAL B CA 1
ATOM 10934 C C . VAL B 1 635 ? 6.688 11 4.043 1 92.12 635 VAL B C 1
ATOM 10936 O O . VAL B 1 635 ? 7.898 10.891 3.836 1 92.12 635 VAL B O 1
ATOM 10939 N N . LEU B 1 636 ? 6.129 10.742 5.176 1 94.88 636 LEU B N 1
ATOM 10940 C CA . LEU B 1 636 ? 6.918 10.242 6.301 1 94.88 636 LEU B CA 1
ATOM 10941 C C . LEU B 1 636 ? 7.551 8.898 5.965 1 94.88 636 LEU B C 1
ATOM 10943 O O . LEU B 1 636 ? 8.688 8.625 6.355 1 94.88 636 LEU B O 1
ATOM 10947 N N . GLN B 1 637 ? 6.836 8.086 5.246 1 91.5 637 GLN B N 1
ATOM 10948 C CA . GLN B 1 637 ? 7.371 6.801 4.82 1 91.5 637 GLN B CA 1
ATOM 10949 C C . GLN B 1 637 ? 8.57 6.984 3.898 1 91.5 637 GLN B C 1
ATOM 10951 O O . GLN B 1 637 ? 9.578 6.289 4.039 1 91.5 637 GLN B O 1
ATOM 10956 N N . MET B 1 638 ? 8.484 7.879 3.029 1 88.75 638 MET B N 1
ATOM 10957 C CA . MET B 1 638 ? 9.594 8.18 2.133 1 88.75 638 MET B CA 1
ATOM 10958 C C . MET B 1 638 ? 10.789 8.727 2.91 1 88.75 638 MET B C 1
ATOM 10960 O O . MET B 1 638 ? 11.93 8.375 2.627 1 88.75 638 MET B O 1
ATOM 10964 N N . MET B 1 639 ? 10.469 9.562 3.828 1 93.06 639 MET B N 1
ATOM 10965 C CA . MET B 1 639 ? 11.539 10.141 4.645 1 93.06 639 MET B CA 1
ATOM 10966 C C . MET B 1 639 ? 12.25 9.055 5.445 1 93.06 639 MET B C 1
ATOM 10968 O O . MET B 1 639 ? 13.461 9.141 5.672 1 93.06 639 MET B O 1
ATOM 10972 N N . SER B 1 640 ? 11.492 8.094 5.867 1 93.56 640 SER B N 1
ATOM 10973 C CA . SER B 1 640 ? 12.094 6.996 6.613 1 93.56 640 SER B CA 1
ATOM 10974 C C . SER B 1 640 ? 13.078 6.211 5.746 1 93.56 640 SER B C 1
ATOM 10976 O O . SER B 1 640 ? 14.133 5.797 6.215 1 93.56 640 SER B O 1
ATOM 10978 N N . VAL B 1 641 ? 12.789 6.02 4.523 1 90.5 641 VAL B N 1
ATOM 10979 C CA . VAL B 1 641 ? 13.68 5.328 3.598 1 90.5 641 VAL B CA 1
ATOM 10980 C C . VAL B 1 641 ? 14.922 6.184 3.346 1 90.5 641 VAL B C 1
ATOM 10982 O O . VAL B 1 641 ? 16.047 5.672 3.328 1 90.5 641 VAL B O 1
ATOM 10985 N N . VAL B 1 642 ? 14.742 7.48 3.217 1 90.31 642 VAL B N 1
ATOM 10986 C CA . VAL B 1 642 ? 15.859 8.398 3.012 1 90.31 642 VAL B CA 1
ATOM 10987 C C . VAL B 1 642 ? 16.75 8.398 4.246 1 90.31 642 VAL B C 1
ATOM 10989 O O . VAL B 1 642 ? 17.984 8.516 4.133 1 90.31 642 VAL B O 1
ATOM 10992 N N . ALA B 1 643 ? 16.109 8.281 5.324 1 93.5 643 ALA B N 1
ATOM 10993 C CA . ALA B 1 643 ? 16.859 8.227 6.57 1 93.5 643 ALA B CA 1
ATOM 10994 C C . ALA B 1 643 ? 17.812 7.031 6.586 1 93.5 643 ALA B C 1
ATOM 10996 O O . ALA B 1 643 ? 18.969 7.152 7 1 93.5 643 ALA B O 1
ATOM 10997 N N . VAL B 1 644 ? 17.375 5.902 6.121 1 92.25 644 VAL B N 1
ATOM 10998 C CA . VAL B 1 644 ? 18.203 4.707 6.066 1 92.25 644 VAL B CA 1
ATOM 10999 C C . VAL B 1 644 ? 19.375 4.938 5.117 1 92.25 644 VAL B C 1
ATOM 11001 O O . VAL B 1 644 ? 20.531 4.641 5.453 1 92.25 644 VAL B O 1
ATOM 11004 N N . ILE B 1 645 ? 19.078 5.492 4.004 1 89.25 645 ILE B N 1
ATOM 11005 C CA . ILE B 1 645 ? 20.109 5.762 3.004 1 89.25 645 ILE B CA 1
ATOM 11006 C C . ILE B 1 645 ? 21.141 6.734 3.57 1 89.25 645 ILE B C 1
ATOM 11008 O O . ILE B 1 645 ? 22.344 6.496 3.473 1 89.25 645 ILE B O 1
ATOM 11012 N N . THR B 1 646 ? 20.656 7.777 4.207 1 89.88 646 THR B N 1
ATOM 11013 C CA . THR B 1 646 ? 21.547 8.812 4.746 1 89.88 646 THR B CA 1
ATOM 11014 C C . THR B 1 646 ? 22.406 8.25 5.867 1 89.88 646 THR B C 1
ATOM 11016 O O . THR B 1 646 ? 23.609 8.516 5.922 1 89.88 646 THR B O 1
ATOM 11019 N N . ASN B 1 647 ? 21.891 7.492 6.73 1 90.56 647 ASN B N 1
ATOM 11020 C CA . ASN B 1 647 ? 22.656 6.902 7.824 1 90.56 647 ASN B CA 1
ATOM 11021 C C . ASN B 1 647 ? 23.719 5.934 7.305 1 90.56 647 ASN B C 1
ATOM 11023 O O . ASN B 1 647 ? 24.812 5.871 7.844 1 90.56 647 ASN B O 1
ATOM 11027 N N . CYS B 1 648 ? 23.375 5.195 6.293 1 87.38 648 CYS B N 1
ATOM 11028 C CA . CYS B 1 648 ? 24.359 4.305 5.695 1 87.38 648 CYS B CA 1
ATOM 11029 C C . CYS B 1 648 ? 25.484 5.094 5.031 1 87.38 648 CYS B C 1
ATOM 11031 O O . CYS B 1 648 ? 26.641 4.695 5.094 1 87.38 648 CYS B O 1
ATOM 11033 N N . LEU B 1 649 ? 25.156 6.188 4.457 1 84.62 649 LEU B N 1
ATOM 11034 C CA . LEU B 1 649 ? 26.172 7.051 3.85 1 84.62 649 LEU B CA 1
ATOM 11035 C C . LEU B 1 649 ? 27.078 7.656 4.914 1 84.62 649 LEU B C 1
ATOM 11037 O O . LEU B 1 649 ? 28.281 7.809 4.695 1 84.62 649 LEU B O 1
ATOM 11041 N N . HIS B 1 650 ? 26.469 7.969 6.016 1 85.81 650 HIS B N 1
ATOM 11042 C CA . HIS B 1 650 ? 27.266 8.484 7.121 1 85.81 650 HIS B CA 1
ATOM 11043 C C . HIS B 1 650 ? 28.281 7.445 7.602 1 85.81 650 HIS B C 1
ATOM 11045 O O . HIS B 1 650 ? 29.453 7.77 7.82 1 85.81 650 HIS B O 1
ATOM 11051 N N . VAL B 1 651 ? 27.859 6.27 7.715 1 83 651 VAL B N 1
ATOM 11052 C CA . VAL B 1 651 ? 28.719 5.203 8.211 1 83 651 VAL B CA 1
ATOM 11053 C C . VAL B 1 651 ? 29.828 4.918 7.195 1 83 651 VAL B C 1
ATOM 11055 O O . VAL B 1 651 ? 30.969 4.633 7.57 1 83 651 VAL B O 1
ATOM 11058 N N . ALA B 1 652 ? 29.531 5.043 5.992 1 79.31 652 ALA B N 1
ATOM 11059 C CA . ALA B 1 652 ? 30.5 4.738 4.938 1 79.31 652 ALA B CA 1
ATOM 11060 C C . ALA B 1 652 ? 31.516 5.855 4.789 1 79.31 652 ALA B C 1
ATOM 11062 O O . ALA B 1 652 ? 32.719 5.594 4.605 1 79.31 652 ALA B O 1
ATOM 11063 N N . PHE B 1 653 ? 31.062 7.102 4.863 1 76.19 653 PHE B N 1
ATOM 11064 C CA . PHE B 1 653 ? 31.938 8.195 4.473 1 76.19 653 PHE B CA 1
ATOM 11065 C C . PHE B 1 653 ? 32.406 8.992 5.691 1 76.19 653 PHE B C 1
ATOM 11067 O O . PHE B 1 653 ? 33.531 9.508 5.719 1 76.19 653 PHE B O 1
ATOM 11074 N N . THR B 1 654 ? 31.578 9.008 6.508 1 67.75 654 THR B N 1
ATOM 11075 C CA . THR B 1 654 ? 31.875 9.961 7.574 1 67.75 654 THR B CA 1
ATOM 11076 C C . THR B 1 654 ? 32.594 9.266 8.734 1 67.75 654 THR B C 1
ATOM 11078 O O . THR B 1 654 ? 33.406 9.883 9.43 1 67.75 654 THR B O 1
ATOM 11081 N N . THR B 1 655 ? 32.219 7.961 8.859 1 70.62 655 THR B N 1
ATOM 11082 C CA . THR B 1 655 ? 32.844 7.254 9.977 1 70.62 655 THR B CA 1
ATOM 11083 C C . THR B 1 655 ? 33.969 6.328 9.469 1 70.62 655 THR B C 1
ATOM 11085 O O . THR B 1 655 ? 33.969 5.93 8.305 1 70.62 655 THR B O 1
ATOM 11088 N N . THR B 1 656 ? 35 6.25 10.164 1 71.31 656 THR B N 1
ATOM 11089 C CA . THR B 1 656 ? 36.094 5.344 9.828 1 71.31 656 THR B CA 1
ATOM 11090 C C . THR B 1 656 ? 35.938 4.016 10.562 1 71.31 656 THR B C 1
ATOM 11092 O O . THR B 1 656 ? 36.906 3.281 10.742 1 71.31 656 THR B O 1
ATOM 11095 N N . GLN B 1 657 ? 34.75 3.793 10.93 1 75.25 657 GLN B N 1
ATOM 11096 C CA . GLN B 1 657 ? 34.531 2.631 11.781 1 75.25 657 GLN B CA 1
ATOM 11097 C C . GLN B 1 657 ? 34.625 1.335 10.984 1 75.25 657 GLN B C 1
ATOM 11099 O O . GLN B 1 657 ? 35.125 0.328 11.484 1 75.25 657 GLN B O 1
ATOM 11104 N N . ILE B 1 658 ? 34.25 1.373 9.742 1 74.25 658 ILE B N 1
ATOM 11105 C CA . ILE B 1 658 ? 34.312 0.165 8.93 1 74.25 658 ILE B CA 1
ATOM 11106 C C . ILE B 1 658 ? 35.75 -0.242 8.727 1 74.25 658 ILE B C 1
ATOM 11108 O O . ILE B 1 658 ? 36.094 -1.431 8.742 1 74.25 658 ILE B O 1
ATOM 11112 N N . GLU B 1 659 ? 36.594 0.815 8.656 1 75.69 659 GLU B N 1
ATOM 11113 C CA . GLU B 1 659 ? 38.031 0.555 8.484 1 75.69 659 GLU B CA 1
ATOM 11114 C C . GLU B 1 659 ? 38.656 0.035 9.773 1 75.69 659 GLU B C 1
ATOM 11116 O O . GLU B 1 659 ? 39.656 -0.709 9.734 1 75.69 659 GLU B O 1
ATOM 11121 N N . GLN B 1 660 ? 38.062 0.387 10.82 1 77.75 660 GLN B N 1
ATOM 11122 C CA . GLN B 1 660 ? 38.562 -0.081 12.102 1 77.75 660 GLN B CA 1
ATOM 11123 C C . GLN B 1 660 ? 38.188 -1.532 12.359 1 77.75 660 GLN B C 1
ATOM 11125 O O . GLN B 1 660 ? 38.969 -2.314 12.891 1 77.75 660 GLN B O 1
ATOM 11130 N N . TYR B 1 661 ? 36.969 -1.927 11.914 1 76.75 661 TYR B N 1
ATOM 11131 C CA . TYR B 1 661 ? 36.5 -3.291 12.109 1 76.75 661 TYR B CA 1
ATOM 11132 C C . TYR B 1 661 ? 37.156 -4.25 11.141 1 76.75 661 TYR B C 1
ATOM 11134 O O . TYR B 1 661 ? 37.469 -5.395 11.5 1 76.75 661 TYR B O 1
ATOM 11142 N N . VAL B 1 662 ? 37.406 -3.721 9.898 1 80.25 662 VAL B N 1
ATOM 11143 C CA . VAL B 1 662 ? 38.094 -4.516 8.867 1 80.25 662 VAL B CA 1
ATOM 11144 C C . VAL B 1 662 ? 39.188 -3.697 8.227 1 80.25 662 VAL B C 1
ATOM 11146 O O . VAL B 1 662 ? 39 -3.062 7.188 1 80.25 662 VAL B O 1
ATOM 11149 N N . PRO B 1 663 ? 40.344 -3.6 8.836 1 76.62 663 PRO B N 1
ATOM 11150 C CA . PRO B 1 663 ? 41.438 -2.732 8.375 1 76.62 663 PRO B CA 1
ATOM 11151 C C . PRO B 1 663 ? 41.844 -2.998 6.926 1 76.62 663 PRO B C 1
ATOM 11153 O O . PRO B 1 663 ? 42.219 -2.07 6.211 1 76.62 663 PRO B O 1
ATOM 11156 N N . ALA B 1 664 ? 41.688 -4.211 6.41 1 78.75 664 ALA B N 1
ATOM 11157 C CA . ALA B 1 664 ? 42.188 -4.512 5.07 1 78.75 664 ALA B CA 1
ATOM 11158 C C . ALA B 1 664 ? 41.062 -4.355 4.027 1 78.75 664 ALA B C 1
ATOM 11160 O O . ALA B 1 664 ? 41.219 -4.812 2.891 1 78.75 664 ALA B O 1
ATOM 11161 N N . ILE B 1 665 ? 40.125 -3.422 4.402 1 79.12 665 ILE B N 1
ATOM 11162 C CA . ILE B 1 665 ? 39 -3.383 3.475 1 79.12 665 ILE B CA 1
ATOM 11163 C C . ILE B 1 665 ? 39.281 -2.375 2.363 1 79.12 665 ILE B C 1
ATOM 11165 O O . ILE B 1 665 ? 39.75 -1.268 2.627 1 79.12 665 ILE B O 1
ATOM 11169 N N . SER B 1 666 ? 39.281 -2.824 1.137 1 81.12 666 SER B N 1
ATOM 11170 C CA . SER B 1 666 ? 39.438 -1.935 -0.01 1 81.12 666 SER B CA 1
ATOM 11171 C C . SER B 1 666 ? 38.281 -0.945 -0.104 1 81.12 666 SER B C 1
ATOM 11173 O O . SER B 1 666 ? 37.188 -1.225 0.372 1 81.12 666 SER B O 1
ATOM 11175 N N . PRO B 1 667 ? 38.531 0.281 -0.559 1 77.88 667 PRO B N 1
ATOM 11176 C CA . PRO B 1 667 ? 37.469 1.279 -0.701 1 77.88 667 PRO B CA 1
ATOM 11177 C C . PRO B 1 667 ? 36.281 0.764 -1.508 1 77.88 667 PRO B C 1
ATOM 11179 O O . PRO B 1 667 ? 35.125 1.108 -1.212 1 77.88 667 PRO B O 1
ATOM 11182 N N . SER B 1 668 ? 36.594 -0.047 -2.445 1 78.12 668 SER B N 1
ATOM 11183 C CA . SER B 1 668 ? 35.469 -0.599 -3.236 1 78.12 668 SER B CA 1
ATOM 11184 C C . SER B 1 668 ? 34.656 -1.572 -2.414 1 78.12 668 SER B C 1
ATOM 11186 O O . SER B 1 668 ? 33.406 -1.562 -2.494 1 78.12 668 SER B O 1
ATOM 11188 N N . THR B 1 669 ? 35.281 -2.354 -1.633 1 80.31 669 THR B N 1
ATOM 11189 C CA . THR B 1 669 ? 34.562 -3.33 -0.815 1 80.31 669 THR B CA 1
ATOM 11190 C C . THR B 1 669 ? 33.781 -2.637 0.283 1 80.31 669 THR B C 1
ATOM 11192 O O . THR B 1 669 ? 32.719 -3.111 0.674 1 80.31 669 THR B O 1
ATOM 11195 N N . LYS B 1 670 ? 34.312 -1.531 0.672 1 82.5 670 LYS B N 1
ATOM 11196 C CA . LYS B 1 670 ? 33.594 -0.751 1.682 1 82.5 670 LYS B CA 1
ATOM 11197 C C . LYS B 1 670 ? 32.25 -0.281 1.161 1 82.5 670 LYS B C 1
ATOM 11199 O O . LYS B 1 670 ? 31.234 -0.39 1.858 1 82.5 670 LYS B O 1
ATOM 11204 N N . VAL B 1 671 ? 32.25 0.188 -0.035 1 81.38 671 VAL B N 1
ATOM 11205 C CA . VAL B 1 671 ? 31 0.696 -0.624 1 81.38 671 VAL B CA 1
ATOM 11206 C C . VAL B 1 671 ? 30.031 -0.456 -0.85 1 81.38 671 VAL B C 1
ATOM 11208 O O . VAL B 1 671 ? 28.812 -0.299 -0.663 1 81.38 671 VAL B O 1
ATOM 11211 N N . TRP B 1 672 ? 30.562 -1.566 -1.092 1 81.12 672 TRP B N 1
ATOM 11212 C CA . TRP B 1 672 ? 29.719 -2.729 -1.305 1 81.12 672 TRP B CA 1
ATOM 11213 C C . TRP B 1 672 ? 29.062 -3.174 0.002 1 81.12 672 TRP B C 1
ATOM 11215 O O . TRP B 1 672 ? 27.891 -3.572 0.019 1 81.12 672 TRP B O 1
ATOM 11225 N N . VAL B 1 673 ? 29.797 -3.105 0.995 1 82.69 673 VAL B N 1
ATOM 11226 C CA . VAL B 1 673 ? 29.266 -3.494 2.301 1 82.69 673 VAL B CA 1
ATOM 11227 C C . VAL B 1 673 ? 28.141 -2.549 2.707 1 82.69 673 VAL B C 1
ATOM 11229 O O . VAL B 1 673 ? 27.109 -2.988 3.23 1 82.69 673 VAL B O 1
ATOM 11232 N N . VAL B 1 674 ? 28.312 -1.312 2.395 1 84.12 674 VAL B N 1
ATOM 11233 C CA . VAL B 1 674 ? 27.297 -0.322 2.734 1 84.12 674 VAL B CA 1
ATOM 11234 C C . VAL B 1 674 ? 26.062 -0.529 1.862 1 84.12 674 VAL B C 1
ATOM 11236 O O . VAL B 1 674 ? 24.938 -0.386 2.332 1 84.12 674 VAL B O 1
ATOM 11239 N N . PHE B 1 675 ? 26.359 -0.877 0.65 1 84.88 675 PHE B N 1
ATOM 11240 C CA . PHE B 1 675 ? 25.266 -1.148 -0.286 1 84.88 675 PHE B CA 1
ATOM 11241 C C . PHE B 1 675 ? 24.422 -2.314 0.199 1 84.88 675 PHE B C 1
ATOM 11243 O O . PHE B 1 675 ? 23.188 -2.221 0.225 1 84.88 675 PHE B O 1
ATOM 11250 N N . VAL B 1 676 ? 25 -3.309 0.612 1 84.19 676 VAL B N 1
ATOM 11251 C CA . VAL B 1 676 ? 24.297 -4.492 1.082 1 84.19 676 VAL B CA 1
ATOM 11252 C C . VAL B 1 676 ? 23.594 -4.184 2.402 1 84.19 676 VAL B C 1
ATOM 11254 O O . VAL B 1 676 ? 22.438 -4.59 2.613 1 84.19 676 VAL B O 1
ATOM 11257 N N . ALA B 1 677 ? 24.266 -3.457 3.238 1 86.69 677 ALA B N 1
ATOM 11258 C CA . ALA B 1 677 ? 23.672 -3.09 4.523 1 86.69 677 ALA B CA 1
ATOM 11259 C C . ALA B 1 677 ? 22.422 -2.242 4.324 1 86.69 677 ALA B C 1
ATOM 11261 O O . ALA B 1 677 ? 21.422 -2.439 5.012 1 86.69 677 ALA B O 1
ATOM 11262 N N . GLU B 1 678 ? 22.5 -1.355 3.434 1 90.38 678 GLU B N 1
ATOM 11263 C CA . GLU B 1 678 ? 21.344 -0.498 3.145 1 90.38 678 GLU B CA 1
ATOM 11264 C C . GLU B 1 678 ? 20.156 -1.316 2.676 1 90.38 678 GLU B C 1
ATOM 11266 O O . GLU B 1 678 ? 19.031 -1.096 3.131 1 90.38 678 GLU B O 1
ATOM 11271 N N . HIS B 1 679 ? 20.344 -2.227 1.789 1 88.88 679 HIS B N 1
ATOM 11272 C CA . HIS B 1 679 ? 19.266 -3.037 1.254 1 88.88 679 HIS B CA 1
ATOM 11273 C C . HIS B 1 679 ? 18.672 -3.949 2.326 1 88.88 679 HIS B C 1
ATOM 11275 O O . HIS B 1 679 ? 17.469 -4.191 2.348 1 88.88 679 HIS B O 1
ATOM 11281 N N . VAL B 1 680 ? 19.469 -4.383 3.15 1 87.19 680 VAL B N 1
ATOM 11282 C CA . VAL B 1 680 ? 19 -5.258 4.223 1 87.19 680 VAL B CA 1
ATOM 11283 C C . VAL B 1 680 ? 18.109 -4.469 5.184 1 87.19 680 VAL B C 1
ATOM 11285 O O . VAL B 1 680 ? 17.047 -4.945 5.59 1 87.19 680 VAL B O 1
ATOM 11288 N N . VAL B 1 681 ? 18.578 -3.283 5.488 1 90.31 681 VAL B N 1
ATOM 11289 C CA . VAL B 1 681 ? 17.812 -2.471 6.426 1 90.31 681 VAL B CA 1
ATOM 11290 C C . VAL B 1 681 ? 16.484 -2.051 5.785 1 90.31 681 VAL B C 1
ATOM 11292 O O . VAL B 1 681 ? 15.445 -2.068 6.438 1 90.31 681 VAL B O 1
ATOM 11295 N N . VAL B 1 682 ? 16.547 -1.688 4.559 1 89.06 682 VAL B N 1
ATOM 11296 C CA . VAL B 1 682 ? 15.32 -1.303 3.863 1 89.06 682 VAL B CA 1
ATOM 11297 C C . VAL B 1 682 ? 14.375 -2.5 3.771 1 89.06 682 VAL B C 1
ATOM 11299 O O . VAL B 1 682 ? 13.164 -2.361 3.957 1 89.06 682 VAL B O 1
ATOM 11302 N N . ALA B 1 683 ? 14.906 -3.682 3.479 1 86 683 ALA B N 1
ATOM 11303 C CA . ALA B 1 683 ? 14.102 -4.898 3.428 1 86 683 ALA B CA 1
ATOM 11304 C C . ALA B 1 683 ? 13.461 -5.195 4.781 1 86 683 ALA B C 1
ATOM 11306 O O . ALA B 1 683 ? 12.305 -5.613 4.848 1 86 683 ALA B O 1
ATOM 11307 N N . MET B 1 684 ? 14.195 -4.957 5.73 1 85.56 684 MET B N 1
ATOM 11308 C CA . MET B 1 684 ? 13.664 -5.152 7.078 1 85.56 684 MET B CA 1
ATOM 11309 C C . MET B 1 684 ? 12.516 -4.188 7.359 1 85.56 684 MET B C 1
ATOM 11311 O O . MET B 1 684 ? 11.508 -4.574 7.957 1 85.56 684 MET B O 1
ATOM 11315 N N . GLN B 1 685 ? 12.664 -2.971 6.961 1 87.94 685 GLN B N 1
ATOM 11316 C CA . GLN B 1 685 ? 11.609 -1.979 7.141 1 87.94 685 GLN B CA 1
ATOM 11317 C C . GLN B 1 685 ? 10.328 -2.404 6.426 1 87.94 685 GLN B C 1
ATOM 11319 O O . GLN B 1 685 ? 9.242 -2.312 6.992 1 87.94 685 GLN B O 1
ATOM 11324 N N . LEU B 1 686 ? 10.492 -2.869 5.215 1 82.81 686 LEU B N 1
ATOM 11325 C CA . LEU B 1 686 ? 9.336 -3.299 4.43 1 82.81 686 LEU B CA 1
ATOM 11326 C C . LEU B 1 686 ? 8.711 -4.551 5.027 1 82.81 686 LEU B C 1
ATOM 11328 O O . LEU B 1 686 ? 7.484 -4.703 5.016 1 82.81 686 LEU B O 1
ATOM 11332 N N . TRP B 1 687 ? 9.562 -5.391 5.535 1 80.56 687 TRP B N 1
ATOM 11333 C CA . TRP B 1 687 ? 9.078 -6.617 6.164 1 80.56 687 TRP B CA 1
ATOM 11334 C C . TRP B 1 687 ? 8.25 -6.301 7.402 1 80.56 687 TRP B C 1
ATOM 11336 O O . TRP B 1 687 ? 7.184 -6.891 7.605 1 80.56 687 TRP B O 1
ATOM 11346 N N . ILE B 1 688 ? 8.672 -5.395 8.141 1 82.31 688 ILE B N 1
ATOM 11347 C CA . ILE B 1 688 ? 7.949 -5 9.344 1 82.31 688 ILE B CA 1
ATOM 11348 C C . ILE B 1 688 ? 6.602 -4.391 8.969 1 82.31 688 ILE B C 1
ATOM 11350 O O . ILE B 1 688 ? 5.578 -4.711 9.578 1 82.31 688 ILE B O 1
ATOM 11354 N N . ALA B 1 689 ? 6.645 -3.576 8.008 1 83.06 689 ALA B N 1
ATOM 11355 C CA . ALA B 1 689 ? 5.422 -2.916 7.562 1 83.06 689 ALA B CA 1
ATOM 11356 C C . ALA B 1 689 ? 4.418 -3.93 7.016 1 83.06 689 ALA B C 1
ATOM 11358 O O . ALA B 1 689 ? 3.207 -3.736 7.129 1 83.06 689 ALA B O 1
ATOM 11359 N N . PHE B 1 690 ? 4.898 -5.035 6.5 1 75.12 690 PHE B N 1
ATOM 11360 C CA . PHE B 1 690 ? 4.043 -6.031 5.871 1 75.12 690 PHE B CA 1
ATOM 11361 C C . PHE B 1 690 ? 3.469 -6.984 6.914 1 75.12 690 PHE B C 1
ATOM 11363 O O . PHE B 1 690 ? 2.34 -7.461 6.773 1 75.12 690 PHE B O 1
ATOM 11370 N N . VAL B 1 691 ? 4.211 -7.281 7.934 1 74.31 691 VAL B N 1
ATOM 11371 C CA . VAL B 1 691 ? 3.84 -8.32 8.883 1 74.31 691 VAL B CA 1
ATOM 11372 C C . VAL B 1 691 ? 2.871 -7.758 9.922 1 74.31 691 VAL B C 1
ATOM 11374 O O . VAL B 1 691 ? 1.969 -8.461 10.383 1 74.31 691 VAL B O 1
ATOM 11377 N N . VAL B 1 692 ? 3.031 -6.512 10.281 1 79.62 692 VAL B N 1
ATOM 11378 C CA . VAL B 1 692 ? 2.197 -5.941 11.328 1 79.62 692 VAL B CA 1
ATOM 11379 C C . VAL B 1 692 ? 0.884 -5.441 10.734 1 79.62 692 VAL B C 1
ATOM 11381 O O . VAL B 1 692 ? 0.884 -4.57 9.859 1 79.62 692 VAL B O 1
ATOM 11384 N N . PRO B 1 693 ? -0.186 -6.02 11.258 1 80.56 693 PRO B N 1
ATOM 11385 C CA . PRO B 1 693 ? -1.477 -5.566 10.727 1 80.56 693 PRO B CA 1
ATOM 11386 C C . PRO B 1 693 ? -1.771 -4.105 11.062 1 80.56 693 PRO B C 1
ATOM 11388 O O . PRO B 1 693 ? -1.361 -3.613 12.117 1 80.56 693 PRO B O 1
ATOM 11391 N N . ALA B 1 694 ? -2.488 -3.48 10.219 1 83.31 694 ALA B N 1
ATOM 11392 C CA . ALA B 1 694 ? -2.779 -2.055 10.336 1 83.31 694 ALA B CA 1
ATOM 11393 C C . ALA B 1 694 ? -3.789 -1.788 11.445 1 83.31 694 ALA B C 1
ATOM 11395 O O . ALA B 1 694 ? -3.814 -0.698 12.023 1 83.31 694 ALA B O 1
ATOM 11396 N N . MET B 1 695 ? -4.652 -2.822 11.734 1 86.38 695 MET B N 1
ATOM 11397 C CA . MET B 1 695 ? -5.668 -2.633 12.766 1 86.38 695 MET B CA 1
ATOM 11398 C C . MET B 1 695 ? -5.488 -3.637 13.898 1 86.38 695 MET B C 1
ATOM 11400 O O . MET B 1 695 ? -5.043 -4.762 13.672 1 86.38 695 MET B O 1
ATOM 11404 N N . THR B 1 696 ? -5.777 -3.193 15.031 1 83.06 696 THR B N 1
ATOM 11405 C CA . THR B 1 696 ? -5.797 -4.105 16.172 1 83.06 696 THR B CA 1
ATOM 11406 C C . THR B 1 696 ? -6.918 -5.129 16.031 1 83.06 696 THR B C 1
ATOM 11408 O O . THR B 1 696 ? -7.918 -4.871 15.344 1 83.06 696 THR B O 1
ATOM 11411 N N . PRO B 1 697 ? -6.773 -6.238 16.531 1 78.06 697 PRO B N 1
ATOM 11412 C CA . PRO B 1 697 ? -7.777 -7.289 16.359 1 78.06 697 PRO B CA 1
ATOM 11413 C C . PRO B 1 697 ? -9.164 -6.867 16.844 1 78.06 697 PRO B C 1
ATOM 11415 O O . PRO B 1 697 ? -10.172 -7.258 16.25 1 78.06 697 PRO B O 1
ATOM 11418 N N . ASP B 1 698 ? -9.172 -6.066 17.812 1 82.38 698 ASP B N 1
ATOM 11419 C CA . ASP B 1 698 ? -10.461 -5.625 18.328 1 82.38 698 ASP B CA 1
ATOM 11420 C C . ASP B 1 698 ? -11.164 -4.707 17.344 1 82.38 698 ASP B C 1
ATOM 11422 O O . ASP B 1 698 ? -12.359 -4.871 17.078 1 82.38 698 ASP B O 1
ATOM 11426 N N . ILE B 1 699 ? -10.453 -3.807 16.859 1 85 699 ILE B N 1
ATOM 11427 C CA . ILE B 1 699 ? -11.031 -2.852 15.922 1 85 699 ILE B CA 1
ATOM 11428 C C . ILE B 1 699 ? -11.383 -3.557 14.617 1 85 699 ILE B C 1
ATOM 11430 O O . ILE B 1 699 ? -12.406 -3.248 13.992 1 85 699 ILE B O 1
ATOM 11434 N N . ALA B 1 700 ? -10.594 -4.5 14.266 1 81.31 700 ALA B N 1
ATOM 11435 C CA . ALA B 1 700 ? -10.867 -5.258 13.047 1 81.31 700 ALA B CA 1
ATOM 11436 C C . ALA B 1 700 ? -12.156 -6.062 13.172 1 81.31 700 ALA B C 1
ATOM 11438 O O . ALA B 1 700 ? -12.945 -6.148 12.227 1 81.31 700 ALA B O 1
ATOM 11439 N N . ALA B 1 701 ? -12.367 -6.59 14.32 1 77.88 701 ALA B N 1
ATOM 11440 C CA . ALA B 1 701 ? -13.578 -7.363 14.562 1 77.88 701 ALA B CA 1
ATOM 11441 C C . ALA B 1 701 ? -14.82 -6.469 14.531 1 77.88 701 ALA B C 1
ATOM 11443 O O . ALA B 1 701 ? -15.844 -6.84 13.961 1 77.88 701 ALA B O 1
ATOM 11444 N N . LYS B 1 702 ? -14.641 -5.34 15.109 1 81.25 702 LYS B N 1
ATOM 11445 C CA . LYS B 1 702 ? -15.766 -4.41 15.133 1 81.25 702 LYS B CA 1
ATOM 11446 C C . LYS B 1 702 ? -16.078 -3.893 13.734 1 81.25 702 LYS B C 1
ATOM 11448 O O . LYS B 1 702 ? -17.25 -3.758 13.367 1 81.25 702 LYS B O 1
ATOM 11453 N N . ALA B 1 703 ? -15.094 -3.57 13.062 1 81.31 703 ALA B N 1
ATOM 11454 C CA . ALA B 1 703 ? -15.273 -3.094 11.695 1 81.31 703 ALA B CA 1
ATOM 11455 C C . ALA B 1 703 ? -15.922 -4.168 10.82 1 81.31 703 ALA B C 1
ATOM 11457 O O . ALA B 1 703 ? -16.734 -3.863 9.945 1 81.31 703 ALA B O 1
ATOM 11458 N N . ARG B 1 704 ? -15.594 -5.379 11.109 1 75.38 704 ARG B N 1
ATOM 11459 C CA . ARG B 1 704 ? -16.172 -6.488 10.359 1 75.38 704 ARG B CA 1
ATOM 11460 C C . ARG B 1 704 ? -17.656 -6.641 10.672 1 75.38 704 ARG B C 1
ATOM 11462 O O . ARG B 1 704 ? -18.469 -6.93 9.789 1 75.38 704 ARG B O 1
ATOM 11469 N N . LEU B 1 705 ? -17.969 -6.48 11.828 1 75.31 705 LEU B N 1
ATOM 11470 C CA . LEU B 1 705 ? -19.375 -6.57 12.242 1 75.31 705 LEU B CA 1
ATOM 11471 C C . LEU B 1 705 ? -20.188 -5.453 11.609 1 75.31 705 LEU B C 1
ATOM 11473 O O . LEU B 1 705 ? -21.344 -5.68 11.203 1 75.31 705 LEU B O 1
ATOM 11477 N N . GLU B 1 706 ? -19.641 -4.328 11.586 1 76.38 706 GLU B N 1
ATOM 11478 C CA . GLU B 1 706 ? -20.328 -3.195 10.977 1 76.38 706 GLU B CA 1
ATOM 11479 C C . GLU B 1 706 ? -20.547 -3.42 9.484 1 76.38 706 GLU B C 1
ATOM 11481 O O . GLU B 1 706 ? -21.594 -3.08 8.945 1 76.38 706 GLU B O 1
ATOM 11486 N N . ARG B 1 707 ? -19.641 -3.994 8.875 1 73.69 707 ARG B N 1
ATOM 11487 C CA . ARG B 1 707 ? -19.781 -4.273 7.449 1 73.69 707 ARG B CA 1
ATOM 11488 C C . ARG B 1 707 ? -20.828 -5.355 7.195 1 73.69 707 ARG B C 1
ATOM 11490 O O . ARG B 1 707 ? -21.578 -5.281 6.227 1 73.69 707 ARG B O 1
ATOM 11497 N N . ALA B 1 708 ? -20.828 -6.285 8.023 1 68.62 708 ALA B N 1
ATOM 11498 C CA . ALA B 1 708 ? -21.812 -7.355 7.906 1 68.62 708 ALA B CA 1
ATOM 11499 C C . ALA B 1 708 ? -23.219 -6.82 8.094 1 68.62 708 ALA B C 1
ATOM 11501 O O . ALA B 1 708 ? -24.156 -7.242 7.398 1 68.62 708 ALA B O 1
ATOM 11502 N N . PHE B 1 709 ? -23.297 -5.863 8.961 1 70.25 709 PHE B N 1
ATOM 11503 C CA . PHE B 1 709 ? -24.594 -5.242 9.211 1 70.25 709 PHE B CA 1
ATOM 11504 C C . PHE B 1 709 ? -25.062 -4.426 8.008 1 70.25 709 PHE B C 1
ATOM 11506 O O . PHE B 1 709 ? -26.234 -4.477 7.625 1 70.25 709 PHE B O 1
ATOM 11513 N N . ALA B 1 710 ? -24.172 -3.646 7.48 1 70.75 710 ALA B N 1
ATOM 11514 C CA . ALA B 1 710 ? -24.5 -2.826 6.312 1 70.75 710 ALA B CA 1
ATOM 11515 C C . ALA B 1 710 ? -24.906 -3.695 5.129 1 70.75 710 ALA B C 1
ATOM 11517 O O . ALA B 1 710 ? -25.828 -3.344 4.383 1 70.75 710 ALA B O 1
ATOM 11518 N N . LYS B 1 711 ? -24.297 -4.766 5.027 1 64.5 711 LYS B N 1
ATOM 11519 C CA . LYS B 1 711 ? -24.594 -5.688 3.939 1 64.5 711 LYS B CA 1
ATOM 11520 C C . LYS B 1 711 ? -25.984 -6.309 4.125 1 64.5 711 LYS B C 1
ATOM 11522 O O . LYS B 1 711 ? -26.734 -6.445 3.164 1 64.5 711 LYS B O 1
ATOM 11527 N N . ARG B 1 712 ? -26.375 -6.621 5.305 1 63.94 712 ARG B N 1
ATOM 11528 C CA . ARG B 1 712 ? -27.688 -7.188 5.609 1 63.94 712 ARG B CA 1
ATOM 11529 C C . ARG B 1 712 ? -28.797 -6.16 5.383 1 63.94 712 ARG B C 1
ATOM 11531 O O . ARG B 1 712 ? -29.875 -6.504 4.918 1 63.94 712 ARG B O 1
ATOM 11538 N N . ALA B 1 713 ? -28.406 -4.941 5.629 1 66.44 713 ALA B N 1
ATOM 11539 C CA . ALA B 1 713 ? -29.375 -3.865 5.469 1 66.44 713 ALA B CA 1
ATOM 11540 C C . ALA B 1 713 ? -29.672 -3.609 3.994 1 66.44 713 ALA B C 1
ATOM 11542 O O . ALA B 1 713 ? -30.812 -3.355 3.623 1 66.44 713 ALA B O 1
ATOM 11543 N N . THR B 1 714 ? -28.703 -3.682 3.16 1 64.69 714 THR B N 1
ATOM 11544 C CA . THR B 1 714 ? -28.891 -3.492 1.728 1 64.69 714 THR B CA 1
ATOM 11545 C C . THR B 1 714 ? -29.734 -4.621 1.142 1 64.69 714 THR B C 1
ATOM 11547 O O . THR B 1 714 ? -30.609 -4.383 0.298 1 64.69 714 THR B O 1
ATOM 11550 N N . ALA B 1 715 ? -29.562 -5.707 1.617 1 61.44 715 ALA B N 1
ATOM 11551 C CA . ALA B 1 715 ? -30.312 -6.867 1.146 1 61.44 715 ALA B CA 1
ATOM 11552 C C . ALA B 1 715 ? -31.797 -6.754 1.531 1 61.44 715 ALA B C 1
ATOM 11554 O O . ALA B 1 715 ? -32.688 -7.086 0.736 1 61.44 715 ALA B O 1
ATOM 11555 N N . SER B 1 716 ? -32.062 -6.203 2.678 1 62.94 716 SER B N 1
ATOM 11556 C CA . SER B 1 716 ? -33.406 -6.082 3.17 1 62.94 716 SER B CA 1
ATOM 11557 C C . SER B 1 716 ? -34.188 -4.98 2.438 1 62.94 716 SER B C 1
ATOM 11559 O O . SER B 1 716 ? -35.375 -5.098 2.197 1 62.94 716 SER B O 1
ATOM 11561 N N . LEU B 1 717 ? -33.5 -3.873 2.084 1 60.91 717 LEU B N 1
ATOM 11562 C CA . LEU B 1 717 ? -34.156 -2.754 1.392 1 60.91 717 LEU B CA 1
ATOM 11563 C C . LEU B 1 717 ? -34.562 -3.148 -0.023 1 60.91 717 LEU B C 1
ATOM 11565 O O . LEU B 1 717 ? -35.625 -2.762 -0.495 1 60.91 717 LEU B O 1
ATOM 11569 N N . VAL B 1 718 ? -33.688 -3.807 -0.669 1 58.56 718 VAL B N 1
ATOM 11570 C CA . VAL B 1 718 ? -34 -4.211 -2.039 1 58.56 718 VAL B CA 1
ATOM 11571 C C . VAL B 1 718 ? -35.188 -5.145 -2.055 1 58.56 718 VAL B C 1
ATOM 11573 O O . VAL B 1 718 ? -36.031 -5.062 -2.947 1 58.56 718 VAL B O 1
ATOM 11576 N N . THR B 1 719 ? -35.344 -5.832 -0.935 1 56.34 719 THR B N 1
ATOM 11577 C CA . THR B 1 719 ? -36.5 -6.723 -0.793 1 56.34 719 THR B CA 1
ATOM 11578 C C . THR B 1 719 ? -37.781 -5.926 -0.569 1 56.34 719 THR B C 1
ATOM 11580 O O . THR B 1 719 ? -38.844 -6.277 -1.097 1 56.34 719 THR B O 1
ATOM 11583 N N . SER B 1 720 ? -37.625 -4.863 0.175 1 57.44 720 SER B N 1
ATOM 11584 C CA . SER B 1 720 ? -38.812 -4.055 0.481 1 57.44 720 SER B CA 1
ATOM 11585 C C . SER B 1 720 ? -39.281 -3.277 -0.745 1 57.44 720 SER B C 1
ATOM 11587 O O . SER B 1 720 ? -40.5 -3.102 -0.951 1 57.44 720 SER B O 1
ATOM 11589 N N . PHE B 1 721 ? -38.406 -2.729 -1.504 1 54.41 721 PHE B N 1
ATOM 11590 C CA . PHE B 1 721 ? -38.75 -1.979 -2.703 1 54.41 721 PHE B CA 1
ATOM 11591 C C . PHE B 1 721 ? -39.469 -2.873 -3.707 1 54.41 721 PHE B C 1
ATOM 11593 O O . PHE B 1 721 ? -40.406 -2.434 -4.379 1 54.41 721 PHE B O 1
ATOM 11600 N N . HIS B 1 722 ? -39.125 -4.035 -3.832 1 48.47 722 HIS B N 1
ATOM 11601 C CA . HIS B 1 722 ? -39.75 -4.961 -4.773 1 48.47 722 HIS B CA 1
ATOM 11602 C C . HIS B 1 722 ? -41.125 -5.402 -4.293 1 48.47 722 HIS B C 1
ATOM 11604 O O . HIS B 1 722 ? -42.062 -5.578 -5.098 1 48.47 722 HIS B O 1
ATOM 11610 N N . ARG B 1 723 ? -41.344 -5.602 -2.992 1 52.5 723 ARG B N 1
ATOM 11611 C CA . ARG B 1 723 ? -42.656 -5.906 -2.449 1 52.5 723 ARG B CA 1
ATOM 11612 C C . ARG B 1 723 ? -43.656 -4.766 -2.721 1 52.5 723 ARG B C 1
ATOM 11614 O O . ARG B 1 723 ? -44.812 -5.004 -3.016 1 52.5 723 ARG B O 1
ATOM 11621 N N . SER B 1 724 ? -43.094 -3.596 -2.48 1 50.47 724 SER B N 1
ATOM 11622 C CA . SER B 1 724 ? -43.938 -2.445 -2.73 1 50.47 724 SER B CA 1
ATOM 11623 C C . SER B 1 724 ? -44.281 -2.324 -4.211 1 50.47 724 SER B C 1
ATOM 11625 O O . SER B 1 724 ? -45.406 -1.961 -4.562 1 50.47 724 SER B O 1
ATOM 11627 N N . SER B 1 725 ? -43.344 -2.664 -4.969 1 48.06 725 SER B N 1
ATOM 11628 C CA . SER B 1 725 ? -43.656 -2.602 -6.398 1 48.06 725 SER B CA 1
ATOM 11629 C C . SER B 1 725 ? -44.594 -3.725 -6.82 1 48.06 725 SER B C 1
ATOM 11631 O O . SER B 1 725 ? -45.438 -3.539 -7.703 1 48.06 725 SER B O 1
ATOM 11633 N N . CYS B 1 726 ? -44.406 -4.848 -6.223 1 45.06 726 CYS B N 1
ATOM 11634 C CA . CYS B 1 726 ? -45.344 -5.938 -6.516 1 45.06 726 CYS B CA 1
ATOM 11635 C C . CYS B 1 726 ? -46.719 -5.648 -5.941 1 45.06 726 CYS B C 1
ATOM 11637 O O . CYS B 1 726 ? -47.719 -6.07 -6.504 1 45.06 726 CYS B O 1
ATOM 11639 N N . HIS B 1 727 ? -46.781 -5.035 -4.789 1 46.16 727 HIS B N 1
ATOM 11640 C CA . HIS B 1 727 ? -48.094 -4.648 -4.293 1 46.16 727 HIS B CA 1
ATOM 11641 C C . HIS B 1 727 ? -48.719 -3.592 -5.191 1 46.16 727 HIS B C 1
ATOM 11643 O O . HIS B 1 727 ? -49.938 -3.586 -5.379 1 46.16 727 HIS B O 1
ATOM 11649 N N . ASP B 1 728 ? -48.031 -2.754 -5.648 1 42.78 728 ASP B N 1
ATOM 11650 C CA . ASP B 1 728 ? -48.594 -1.779 -6.57 1 42.78 728 ASP B CA 1
ATOM 11651 C C . ASP B 1 728 ? -48.969 -2.432 -7.902 1 42.78 728 ASP B C 1
ATOM 11653 O O . ASP B 1 728 ? -49.938 -2.043 -8.547 1 42.78 728 ASP B O 1
ATOM 11657 N N . ALA B 1 729 ? -48.312 -3.475 -8.305 1 45.62 729 ALA B N 1
ATOM 11658 C CA . ALA B 1 729 ? -48.719 -4.172 -9.531 1 45.62 729 ALA B CA 1
ATOM 11659 C C . ALA B 1 729 ? -49.938 -5.043 -9.297 1 45.62 729 ALA B C 1
ATOM 11661 O O . ALA B 1 729 ? -50.781 -5.176 -10.188 1 45.62 729 ALA B O 1
ATOM 11662 N N . SER B 1 730 ? -50 -5.582 -8.125 1 43.5 730 SER B N 1
ATOM 11663 C CA . SER B 1 730 ? -51.219 -6.324 -7.836 1 43.5 730 SER B CA 1
ATOM 11664 C C . SER B 1 730 ? -52.406 -5.387 -7.691 1 43.5 730 SER B C 1
ATOM 11666 O O . SER B 1 730 ? -53.531 -5.738 -8.07 1 43.5 730 SER B O 1
ATOM 11668 N N . ASP B 1 731 ? -52.156 -4.262 -7.203 1 42 731 ASP B N 1
ATOM 11669 C CA . ASP B 1 731 ? -53.25 -3.32 -7.137 1 42 731 ASP B CA 1
ATOM 11670 C C . ASP B 1 731 ? -53.625 -2.809 -8.523 1 42 731 ASP B C 1
ATOM 11672 O O . ASP B 1 731 ? -54.781 -2.443 -8.773 1 42 731 ASP B O 1
ATOM 11676 N N . VAL B 1 732 ? -52.688 -2.783 -9.375 1 41.28 732 VAL B N 1
ATOM 11677 C CA . VAL B 1 732 ? -53.062 -2.385 -10.734 1 41.28 732 VAL B CA 1
ATOM 11678 C C . VAL B 1 732 ? -53.812 -3.52 -11.414 1 41.28 732 VAL B C 1
ATOM 11680 O O . VAL B 1 732 ? -54.688 -3.273 -12.25 1 41.28 732 VAL B O 1
ATOM 11683 N N . GLU B 1 733 ? -53.469 -4.742 -11.148 1 37.78 733 GLU B N 1
ATOM 11684 C CA . GLU B 1 733 ? -54.219 -5.797 -11.82 1 37.78 733 GLU B CA 1
ATOM 11685 C C . GLU B 1 733 ? -55.625 -5.898 -11.25 1 37.78 733 GLU B C 1
ATOM 11687 O O . GLU B 1 733 ? -56.531 -6.426 -11.906 1 37.78 733 GLU B O 1
ATOM 11692 N N . LEU B 1 734 ? -55.781 -5.496 -10.023 1 33.47 734 LEU B N 1
ATOM 11693 C CA . LEU B 1 734 ? -57.156 -5.543 -9.57 1 33.47 734 LEU B CA 1
ATOM 11694 C C . LEU B 1 734 ? -57.969 -4.402 -10.188 1 33.47 734 LEU B C 1
ATOM 11696 O O . LEU B 1 734 ? -59.219 -4.387 -10.086 1 33.47 734 LEU B O 1
ATOM 11700 N N . VAL B 1 735 ? -57.312 -3.316 -10.578 1 32.44 735 VAL B N 1
ATOM 11701 C CA . VAL B 1 735 ? -58.125 -2.252 -11.133 1 32.44 735 VAL B CA 1
ATOM 11702 C C . VAL B 1 735 ? -58.375 -2.518 -12.617 1 32.44 735 VAL B C 1
ATOM 11704 O O . VAL B 1 735 ? -59.281 -1.901 -13.227 1 32.44 735 VAL B O 1
ATOM 11707 N N . ILE B 1 736 ? -57.594 -3.434 -13.297 1 27.11 736 ILE B N 1
ATOM 11708 C CA . ILE B 1 736 ? -58.125 -3.682 -14.625 1 27.11 736 ILE B CA 1
ATOM 11709 C C . ILE B 1 736 ? -59.125 -4.84 -14.57 1 27.11 736 ILE B C 1
ATOM 11711 O O . ILE B 1 736 ? -58.844 -5.891 -13.992 1 27.11 736 ILE B O 1
#

Secondary structure (DSSP, 8-state):
--TTS--TTGGG--EEEEEPP-SGGGTTTT-------------S-S-HHHHHHH-HHHHHHHHHHHHHHTT-EEEEEE-TTSS-EEEEEE--HHHHHHHHHHHT-EEEBTTT--EEE--GGGGGGBTTEE-SSSTT-EEPPPHHHHHHHHHHHHH-SSSS---STT-HHHHHHEEEEEEPP-THHHHHIIIIITTTSPPTT------HHHHHHHHHHHHHHTSS---HHHHHHHH-HHHHHHHHHHHHHHHHTHHHHHHHHHHHHHHHHHT-SS-TTHHHHHHHHHHHHHHHHHHHHHHHHHHHHHTT-TT--GGGSPBPTT----GGGG-HHHHHHHHHHHHHHHHHHHHHHHHHHHHHHHHHHHHHHHHHHHHHHHHHHHHHS---HHHHHHHHHHS-HHHHIIIIIHHHHHHHHHHHHHHHHHHHHHHHHHHHT-SBHHHHHHHHHHHHHHHHHHHHHHHHHIIIIISTT-HHHHHHHHHHIIIIIIHHHHHHHHHHHHHHHHHHHHHHHHHHHHHHHHHHHHHHHHSSS--THHHHHHHHHHHHHHHHHHHHT-HHHHHHTSBPP-HHHHHHHHHHHHHHHHHHTTT-TTHHHHHHHHHHHHHHHHHHIIIIIBPPPP----SSSTTHHHHHHHHHHHHHHHHHHIIIII--HHHHHSTT--HHHHHHHHHHHHHHHHHHHHHHHHHS-SS-HHHHHHHHHHHHHHHHHHHHHHHHHHHHHHHHHHHHHHH-/--TTS--TTGGG--EEEEEPP-SGGGTTTT-------------S-S-HHHHHHH-HHHHHHHHHHHHHHTT-EEEEEE-TTSS-EEEEEE--HHHHHHHHHHHT-EEEBTTT--EEE--GGGGGGBTTEE-SSSTT-EEPPPHHHHHHHHHHHHH-SSSS---STT-HHHHHHEEEEEEPP-THHHHHIIIIITTTSPPTT------HHHHHHHHHHHHHHTTT---HHHHHHHH-HHHHHHHHHHHHHHHHTHHHHHHHHHHHHHHHHHT-SS-TTHHHHHHHHHHHHHHHHHHHHHHHHHHHHHTT-TT--GGGSPBPTT----GGGG-HHHHHHHHHHHHHHHHHHHHHHHHHHHHHHHHHHHHHHHHHHHHHHHHHHHHHS---HHHHHHHHHHS-HHHHIIIIIHHHHHHHHHHHHHHHHHHHHHHHHHHHT-SBHHHHHHHHHHHHHHHHHHHHHHHHHIIIIISTT-HHHHHHHHHHIIIIIIHHHHHHHHHHHHHHHHHHHHHHHHHHHHHHHHHHHHHHHHSSS--THHHHHHHHHHHHHHHHHHHHT-HHHHHHTSBPP-HHHHHHHHHHHHHHHHHHTTT-TTHHHHHHHHHHHHHHHHHHIIIIIB--------SSSTTHHHHHHHHHHHHHHHHHHIIIII--HHHHHSTT--HHHHHHHHHHHHHHHHHHHHHHHHHS-SS-HHHHHHHHHHHHHHHHHHHHHHHHHHHHHHHHHHHHHHH-

Nearest PDB structures (foldseek):
  8tpr-assembly1_B  TM=7.737E-01  e=8.106E-23  Fusarium vanettenii 77-13-4
  8tpt-assembly1_A  TM=7.916E-01  e=6.247E-22  Fusarium vanettenii 77-13-4
  8tpt-assembly1_B  TM=8.038E-01  e=3.999E-21  Fusarium vanettenii 77-13-4
  7rxg-assembly1_B  TM=7.089E-01  e=1.276E-20  Aspergillus fumigatus A1163
  4wit-assembly1_A  TM=7.261E-01  e=4.342E-19  Fusarium vanettenii 77-13-4

Organism: Aphanomyces astaci (NCBI:txid112090)